Protein 5FPW (pdb70)

Structure (mmCIF, N/CA/C/O backbone):
data_5FPW
#
_entry.id   5FPW
#
_cell.length_a   128.790
_cell.length_b   223.220
_cell.length_c   102.890
_cell.angle_alpha   90.00
_cell.angle_beta   90.00
_cell.angle_gamma   90.00
#
_symmetry.space_group_name_H-M   'C 2 2 2'
#
loop_
_entity.id
_entity.type
_entity.pdbx_description
1 polymer 'PRO CATHEPSIN B S9'
2 water water
#
loop_
_atom_site.group_PDB
_atom_site.id
_atom_site.type_symbol
_atom_site.label_atom_id
_atom_site.label_alt_id
_atom_site.label_comp_id
_atom_site.label_asym_id
_atom_site.label_entity_id
_atom_site.label_seq_id
_atom_site.pdbx_PDB_ins_code
_atom_site.Cartn_x
_atom_site.Cartn_y
_atom_site.Cartn_z
_atom_site.occupancy
_atom_site.B_iso_or_equiv
_atom_site.auth_seq_id
_atom_site.auth_comp_id
_atom_site.auth_asym_id
_atom_site.auth_atom_id
_atom_site.pdbx_PDB_model_num
ATOM 1 N N . ALA A 1 12 ? 53.201 -16.372 30.486 1.00 63.40 8 ALA A N 1
ATOM 2 C CA . ALA A 1 12 ? 53.620 -15.058 29.940 1.00 48.94 8 ALA A CA 1
ATOM 3 C C . ALA A 1 12 ? 52.656 -13.936 30.245 1.00 44.38 8 ALA A C 1
ATOM 4 O O . ALA A 1 12 ? 53.079 -12.784 30.347 1.00 45.95 8 ALA A O 1
ATOM 6 N N . PRO A 1 13 ? 51.373 -14.307 30.347 1.00 58.26 9 PRO A N 1
ATOM 7 C CA . PRO A 1 13 ? 50.362 -13.422 30.925 1.00 49.34 9 PRO A CA 1
ATOM 8 C C . PRO A 1 13 ? 50.802 -12.650 32.185 1.00 44.74 9 PRO A C 1
ATOM 9 O O . PRO A 1 13 ? 51.426 -13.185 33.119 1.00 37.94 9 PRO A O 1
ATOM 13 N N . VAL A 1 14 ? 50.492 -11.353 32.188 1.00 46.24 10 VAL A N 1
ATOM 14 C CA . VAL A 1 14 ? 50.581 -10.533 33.385 1.00 40.69 10 VAL A CA 1
ATOM 15 C C . VAL A 1 14 ? 49.347 -10.694 34.276 1.00 42.42 10 VAL A C 1
ATOM 16 O O . VAL A 1 14 ? 49.455 -10.584 35.501 1.00 41.23 10 VAL A O 1
ATOM 20 N N . LEU A 1 15 ? 48.178 -10.956 33.688 1.00 36.56 11 LEU A N 1
ATOM 21 C CA . LEU A 1 15 ? 46.922 -11.043 34.418 1.00 37.84 11 LEU A CA 1
ATOM 22 C C . LEU A 1 15 ? 46.326 -12.437 34.291 1.00 42.49 11 LEU A C 1
ATOM 23 O O . LEU A 1 15 ? 46.389 -13.055 33.226 1.00 44.83 11 LEU A O 1
ATOM 28 N N . THR A 1 16 ? 45.764 -12.923 35.395 1.00 36.06 12 THR A N 1
ATOM 29 C CA . THR A 1 16 ? 44.917 -14.106 35.428 1.00 39.69 12 THR A CA 1
ATOM 30 C C . THR A 1 16 ? 43.703 -13.803 36.300 1.00 42.46 12 THR A C 1
ATOM 31 O O . THR A 1 16 ? 43.703 -12.852 37.089 1.00 40.79 12 THR A O 1
ATOM 35 N N . LYS A 1 17 ? 42.663 -14.624 36.154 1.00 37.43 13 LYS A N 1
ATOM 36 C CA . LYS A 1 17 ? 41.494 -14.485 37.018 1.00 44.33 13 LYS A CA 1
ATOM 37 C C . LYS A 1 17 ? 41.874 -14.607 38.495 1.00 43.64 13 LYS A C 1
ATOM 38 O O . LYS A 1 17 ? 41.363 -13.862 39.340 1.00 41.17 13 LYS A O 1
ATOM 44 N N . THR A 1 18 ? 42.769 -15.541 38.824 1.00 43.13 14 THR A N 1
ATOM 45 C CA . THR A 1 18 ? 43.173 -15.728 40.215 1.00 44.68 14 THR A CA 1
ATOM 46 C C . THR A 1 18 ? 43.887 -14.496 40.753 1.00 48.98 14 THR A C 1
ATOM 47 O O . THR A 1 18 ? 43.647 -14.076 41.891 1.00 51.94 14 THR A O 1
ATOM 51 N N . PHE A 1 19 ? 44.774 -13.909 39.947 1.00 38.25 15 PHE A N 1
ATOM 52 C CA . PHE A 1 19 ? 45.496 -12.711 40.366 1.00 33.77 15 PHE A CA 1
ATOM 53 C C . PHE A 1 19 ? 44.540 -11.539 40.601 1.00 34.17 15 PHE A C 1
ATOM 54 O O . PHE A 1 19 ? 44.642 -10.835 41.619 1.00 32.13 15 PHE A O 1
ATOM 62 N N . VAL A 1 20 ? 43.581 -11.336 39.690 1.00 30.68 16 VAL A N 1
ATOM 63 C CA . VAL A 1 20 ? 42.608 -10.252 39.846 1.00 30.46 16 VAL A CA 1
ATOM 64 C C . VAL A 1 20 ? 41.733 -10.464 41.086 1.00 33.92 16 VAL A C 1
ATOM 65 O O . VAL A 1 20 ? 41.402 -9.505 41.793 1.00 29.88 16 VAL A O 1
ATOM 69 N N . ASP A 1 21 ? 41.330 -11.708 41.368 1.00 34.29 17 ASP A N 1
ATOM 70 C CA . ASP A 1 21 ? 40.570 -11.972 42.591 1.00 40.73 17 ASP A CA 1
ATOM 71 C C . ASP A 1 21 ? 41.377 -11.598 43.829 1.00 37.07 17 ASP A C 1
ATOM 72 O O . ASP A 1 21 ? 40.862 -10.956 44.752 1.00 37.71 17 ASP A O 1
ATOM 77 N N . ARG A 1 22 ? 42.646 -12.002 43.866 1.00 33.23 18 ARG A N 1
ATOM 78 C CA . ARG A 1 22 ? 43.500 -11.666 44.999 1.00 36.66 18 ARG A CA 1
ATOM 79 C C . ARG A 1 22 ? 43.653 -10.154 45.146 1.00 40.30 18 ARG A C 1
ATOM 80 O O . ARG A 1 22 ? 43.681 -9.629 46.269 1.00 30.56 18 ARG A O 1
ATOM 88 N N . ILE A 1 23 ? 43.729 -9.433 44.024 1.00 35.68 19 ILE A N 1
ATOM 89 C CA . ILE A 1 23 ? 43.883 -7.981 44.084 1.00 25.13 19 ILE A CA 1
ATOM 90 C C . ILE A 1 23 ? 42.683 -7.335 44.765 1.00 30.11 19 ILE A C 1
ATOM 91 O O . ILE A 1 23 ? 42.835 -6.503 45.668 1.00 29.54 19 ILE A O 1
ATOM 96 N N . ASN A 1 24 ? 41.470 -7.686 44.326 1.00 28.34 20 ASN A N 1
ATOM 97 C CA . ASN A 1 24 ? 40.282 -7.116 44.945 1.00 31.59 20 ASN A CA 1
ATOM 98 C C . ASN A 1 24 ? 40.111 -7.558 46.403 1.00 36.67 20 ASN A C 1
ATOM 99 O O . ASN A 1 24 ? 39.435 -6.863 47.170 1.00 33.12 20 ASN A O 1
ATOM 104 N N . GLN A 1 25 ? 40.710 -8.681 46.808 1.00 40.74 21 GLN A N 1
ATOM 105 C CA . GLN A 1 25 ? 40.678 -9.052 48.222 1.00 44.78 21 GLN A CA 1
ATOM 106 C C . GLN A 1 25 ? 41.567 -8.134 49.048 1.00 37.84 21 GLN A C 1
ATOM 107 O O . GLN A 1 25 ? 41.191 -7.723 50.151 1.00 43.76 21 GLN A O 1
ATOM 113 N N . LEU A 1 26 ? 42.741 -7.782 48.517 1.00 36.05 22 LEU A N 1
ATOM 114 C CA . LEU A 1 26 ? 43.728 -7.030 49.281 1.00 34.78 22 LEU A CA 1
ATOM 115 C C . LEU A 1 26 ? 43.492 -5.526 49.256 1.00 39.60 22 LEU A C 1
ATOM 116 O O . LEU A 1 26 ? 44.006 -4.822 50.138 1.00 42.31 22 LEU A O 1
ATOM 121 N N . ASN A 1 27 ? 42.729 -5.003 48.293 1.00 32.85 23 ASN A N 1
ATOM 122 C CA . ASN A 1 27 ? 42.563 -3.556 48.224 1.00 35.67 23 ASN A CA 1
ATOM 123 C C . ASN A 1 27 ? 41.320 -3.069 48.961 1.00 28.52 23 ASN A C 1
ATOM 124 O O . ASN A 1 27 ? 41.087 -1.857 49.021 1.00 32.49 23 ASN A O 1
ATOM 129 N N . GLY A 1 28 ? 40.532 -3.974 49.531 1.00 34.49 24 GLY A N 1
ATOM 130 C CA . GLY A 1 28 ? 39.396 -3.571 50.331 1.00 43.91 24 GLY A CA 1
ATOM 131 C C . GLY A 1 28 ? 38.321 -2.828 49.581 1.00 45.54 24 GLY A C 1
ATOM 132 O O . GLY A 1 28 ? 37.510 -2.142 50.206 1.00 43.28 24 GLY A O 1
ATOM 133 N N . GLY A 1 29 ? 38.283 -2.943 48.256 1.00 38.68 25 GLY A N 1
ATOM 134 C CA . GLY A 1 29 ? 37.292 -2.232 47.484 1.00 29.86 25 GLY A CA 1
ATOM 135 C C . GLY A 1 29 ? 37.599 -0.776 47.214 1.00 39.13 25 GLY A C 1
ATOM 136 O O . GLY A 1 29 ? 36.719 -0.065 46.712 1.00 34.27 25 GLY A O 1
ATOM 137 N N . MET A 1 30 ? 38.815 -0.301 47.531 1.00 30.81 26 MET A N 1
ATOM 138 C CA . MET A 1 30 ? 39.165 1.088 47.233 1.00 34.04 26 MET A CA 1
ATOM 139 C C . MET A 1 30 ? 39.200 1.343 45.726 1.00 35.70 26 MET A C 1
ATOM 140 O O . MET A 1 30 ? 38.885 2.448 45.266 1.00 31.67 26 MET A O 1
ATOM 145 N N . TRP A 1 31 ? 39.580 0.341 44.947 1.00 31.10 27 TRP A N 1
ATOM 146 C CA . TRP A 1 31 ? 39.499 0.412 43.500 1.00 30.97 27 TRP A CA 1
ATOM 147 C C . TRP A 1 31 ? 39.069 -0.952 42.990 1.00 28.93 27 TRP A C 1
ATOM 148 O O . TRP A 1 31 ? 39.050 -1.933 43.735 1.00 29.13 27 TRP A O 1
ATOM 159 N N . LYS A 1 32 ? 38.688 -1.003 41.721 1.00 27.73 28 LYS A N 1
ATOM 160 C CA . LYS A 1 32 ? 38.154 -2.214 41.105 1.00 31.40 28 LYS A CA 1
ATOM 161 C C . LYS A 1 32 ? 39.129 -2.731 40.052 1.00 30.89 28 LYS A C 1
ATOM 162 O O . LYS A 1 32 ? 39.433 -2.025 39.080 1.00 28.03 28 LYS A O 1
ATOM 168 N N . ALA A 1 33 ? 39.595 -3.967 40.233 1.00 37.54 29 ALA A N 1
ATOM 169 C CA . ALA A 1 33 ? 40.448 -4.646 39.262 1.00 33.03 29 ALA A CA 1
ATOM 170 C C . ALA A 1 33 ? 39.621 -5.622 38.430 1.00 36.17 29 ALA A C 1
ATOM 171 O O . ALA A 1 33 ? 38.774 -6.339 38.968 1.00 30.14 29 ALA A O 1
ATOM 173 N N . VAL A 1 34 ? 39.875 -5.660 37.116 1.00 33.35 30 VAL A N 1
ATOM 174 C CA . VAL A 1 34 ? 39.096 -6.507 36.219 1.00 34.43 30 VAL A CA 1
ATOM 175 C C . VAL A 1 34 ? 40.022 -7.354 35.357 1.00 32.29 30 VAL A C 1
ATOM 176 O O . VAL A 1 34 ? 41.134 -6.945 35.005 1.00 32.46 30 VAL A O 1
ATOM 180 N N . TYR A 1 35 ? 39.548 -8.547 35.006 1.00 37.78 31 TYR A N 1
ATOM 181 C CA . TYR A 1 35 ? 40.313 -9.426 34.133 1.00 44.18 31 TYR A CA 1
ATOM 182 C C . TYR A 1 35 ? 39.932 -9.302 32.659 1.00 52.19 31 TYR A C 1
ATOM 183 O O . TYR A 1 35 ? 40.788 -9.514 31.795 1.00 55.63 31 TYR A O 1
ATOM 192 N N . ASN A 1 36 ? 38.689 -8.935 32.346 1.00 45.33 32 ASN A N 1
ATOM 193 C CA . ASN A 1 36 ? 38.189 -8.891 30.971 1.00 49.97 32 ASN A CA 1
ATOM 194 C C . ASN A 1 36 ? 38.264 -7.496 30.361 1.00 51.89 32 ASN A C 1
ATOM 195 O O . ASN A 1 36 ? 37.370 -7.098 29.616 1.00 61.18 32 ASN A O 1
ATOM 200 N N . GLY A 1 37 ? 39.320 -6.739 30.641 1.00 51.93 33 GLY A N 1
ATOM 201 C CA . GLY A 1 37 ? 39.494 -5.406 30.102 1.00 49.96 33 GLY A CA 1
ATOM 202 C C . GLY A 1 37 ? 40.486 -5.346 28.954 1.00 44.39 33 GLY A C 1
ATOM 203 O O . GLY A 1 37 ? 40.810 -6.353 28.314 1.00 45.06 33 GLY A O 1
ATOM 204 N N . LYS A 1 38 ? 40.981 -4.132 28.699 1.00 48.97 34 LYS A N 1
ATOM 205 C CA . LYS A 1 38 ? 41.913 -3.892 27.595 1.00 47.45 34 LYS A CA 1
ATOM 206 C C . LYS A 1 38 ? 43.195 -4.718 27.721 1.00 43.95 34 LYS A C 1
ATOM 207 O O . LYS A 1 38 ? 43.750 -5.162 26.708 1.00 35.23 34 LYS A O 1
ATOM 213 N N . MET A 1 39 ? 43.679 -4.939 28.946 1.00 35.10 35 MET A N 1
ATOM 214 C CA . MET A 1 39 ? 44.948 -5.618 29.176 1.00 34.82 35 MET A CA 1
ATOM 215 C C . MET A 1 39 ? 44.785 -7.113 29.444 1.00 35.21 35 MET A C 1
ATOM 216 O O . MET A 1 39 ? 45.740 -7.757 29.896 1.00 36.65 35 MET A O 1
ATOM 221 N N . GLN A 1 40 ? 43.605 -7.677 29.160 1.00 33.71 36 GLN A N 1
ATOM 222 C CA . GLN A 1 40 ? 43.299 -9.056 29.548 1.00 37.59 36 GLN A CA 1
ATOM 223 C C . GLN A 1 40 ? 44.410 -10.028 29.178 1.00 42.26 36 GLN A C 1
ATOM 224 O O . GLN A 1 40 ? 44.757 -10.915 29.969 1.00 48.82 36 GLN A O 1
ATOM 230 N N . ASN A 1 41 ? 44.984 -9.877 27.986 1.00 28.58 37 ASN A N 1
ATOM 231 C CA . ASN A 1 41 ? 45.946 -10.842 27.476 1.00 34.80 37 ASN A CA 1
ATOM 232 C C . ASN A 1 41 ? 47.369 -10.298 27.384 1.00 32.48 37 ASN A C 1
ATOM 233 O O . ASN A 1 41 ? 48.204 -10.915 26.723 1.00 32.69 37 ASN A O 1
ATOM 238 N N . ILE A 1 42 ? 47.679 -9.163 28.016 1.00 31.67 38 ILE A N 1
ATOM 239 C CA . ILE A 1 42 ? 49.005 -8.583 27.831 1.00 32.40 38 ILE A CA 1
ATOM 240 C C . ILE A 1 42 ? 50.054 -9.474 28.493 1.00 37.17 38 ILE A C 1
ATOM 241 O O . ILE A 1 42 ? 49.808 -10.059 29.556 1.00 31.08 38 ILE A O 1
ATOM 246 N N . THR A 1 43 ? 51.219 -9.615 27.842 1.00 34.28 39 THR A N 1
ATOM 247 C CA . THR A 1 43 ? 52.346 -10.382 28.370 1.00 30.15 39 THR A CA 1
ATOM 248 C C . THR A 1 43 ? 53.375 -9.472 29.047 1.00 23.99 39 THR A C 1
ATOM 249 O O . THR A 1 43 ? 53.339 -8.242 28.930 1.00 30.76 39 THR A O 1
ATOM 253 N N . PHE A 1 44 ? 54.332 -10.103 29.742 1.00 28.07 40 PHE A N 1
ATOM 254 C CA . PHE A 1 44 ? 55.377 -9.338 30.424 1.00 25.35 40 PHE A CA 1
ATOM 255 C C . PHE A 1 44 ? 56.196 -8.507 29.437 1.00 32.66 40 PHE A C 1
ATOM 256 O O . PHE A 1 44 ? 56.456 -7.324 29.680 1.00 31.32 40 PHE A O 1
ATOM 264 N N . ALA A 1 45 ? 56.599 -9.097 28.305 1.00 32.14 41 ALA A N 1
ATOM 265 C CA . ALA A 1 45 ? 57.371 -8.330 27.325 1.00 33.50 41 ALA A CA 1
ATOM 266 C C . ALA A 1 45 ? 56.565 -7.161 26.766 1.00 31.35 41 ALA A C 1
ATOM 267 O O . ALA A 1 45 ? 57.116 -6.084 26.508 1.00 39.06 41 ALA A O 1
ATOM 269 N N . GLU A 1 46 ? 55.257 -7.347 26.571 1.00 29.16 42 GLU A N 1
ATOM 270 C CA . GLU A 1 46 ? 54.414 -6.241 26.111 1.00 27.57 42 GLU A CA 1
ATOM 271 C C . GLU A 1 46 ? 54.206 -5.192 27.205 1.00 34.81 42 GLU A C 1
ATOM 272 O O . GLU A 1 46 ? 54.204 -3.982 26.926 1.00 35.79 42 GLU A O 1
ATOM 278 N N . ALA A 1 47 ? 54.011 -5.629 28.455 1.00 28.43 43 ALA A N 1
ATOM 279 C CA . ALA A 1 47 ? 53.817 -4.670 29.539 1.00 27.18 43 ALA A CA 1
ATOM 280 C C . ALA A 1 47 ? 55.032 -3.765 29.704 1.00 33.10 43 ALA A C 1
ATOM 281 O O . ALA A 1 47 ? 54.883 -2.587 30.038 1.00 23.53 43 ALA A O 1
ATOM 283 N N . LYS A 1 48 ? 56.239 -4.297 29.471 1.00 29.70 44 LYS A N 1
ATOM 284 C CA . LYS A 1 48 ? 57.458 -3.499 29.565 1.00 29.45 44 LYS A CA 1
ATOM 285 C C . LYS A 1 48 ? 57.525 -2.407 28.508 1.00 30.43 44 LYS A C 1
ATOM 286 O O . LYS A 1 48 ? 58.269 -1.439 28.695 1.00 32.98 44 LYS A O 1
ATOM 292 N N . ARG A 1 49 ? 56.789 -2.549 27.397 1.00 30.39 45 ARG A N 1
ATOM 293 C CA . ARG A 1 49 ? 56.722 -1.488 26.395 1.00 35.39 45 ARG A CA 1
ATOM 294 C C . ARG A 1 49 ? 56.089 -0.217 26.948 1.00 33.93 45 ARG A C 1
ATOM 295 O O . ARG A 1 49 ? 56.211 0.844 26.325 1.00 38.74 45 ARG A O 1
ATOM 303 N N . LEU A 1 50 ? 55.414 -0.297 28.096 1.00 29.80 46 LEU A N 1
ATOM 304 C CA . LEU A 1 50 ? 54.678 0.834 28.646 1.00 31.60 46 LEU A CA 1
ATOM 305 C C . LEU A 1 50 ? 55.391 1.505 29.816 1.00 32.29 46 LEU A C 1
ATOM 306 O O . LEU A 1 50 ? 54.828 2.420 30.425 1.00 34.76 46 LEU A O 1
ATOM 311 N N . THR A 1 51 ? 56.618 1.092 30.141 1.00 26.63 47 THR A N 1
ATOM 312 C CA . THR A 1 51 ? 57.394 1.850 31.117 1.00 27.43 47 THR A CA 1
ATOM 313 C C . THR A 1 51 ? 58.580 2.538 30.448 1.00 29.45 47 THR A C 1
ATOM 314 O O . THR A 1 51 ? 58.460 3.049 29.335 1.00 31.68 47 THR A O 1
ATOM 318 N N . GLY A 1 52 ? 59.723 2.583 31.125 1.00 33.21 48 GLY A N 1
ATOM 319 C CA . GLY A 1 52 ? 60.908 3.189 30.553 1.00 31.59 48 GLY A CA 1
ATOM 320 C C . GLY A 1 52 ? 61.056 4.685 30.730 1.00 35.60 48 GLY A C 1
ATOM 321 O O . GLY A 1 52 ? 61.816 5.299 29.974 1.00 26.15 48 GLY A O 1
ATOM 322 N N . ALA A 1 53 ? 60.362 5.301 31.699 1.00 30.41 49 ALA A N 1
ATOM 323 C CA . ALA A 1 53 ? 60.586 6.708 32.024 1.00 26.03 49 ALA A CA 1
ATOM 324 C C . ALA A 1 53 ? 61.675 6.776 33.090 1.00 31.03 49 ALA A C 1
ATOM 325 O O . ALA A 1 53 ? 61.515 6.214 34.178 1.00 28.44 49 ALA A O 1
ATOM 327 N N . TRP A 1 54 ? 62.788 7.431 32.770 1.00 27.62 50 TRP A N 1
ATOM 328 C CA . TRP A 1 54 ? 63.994 7.370 33.591 1.00 32.57 50 TRP A CA 1
ATOM 329 C C . TRP A 1 54 ? 64.242 8.697 34.298 1.00 27.51 50 TRP A C 1
ATOM 330 O O . TRP A 1 54 ? 63.900 9.765 33.789 1.00 27.51 50 TRP A O 1
ATOM 341 N N . ILE A 1 55 ? 64.880 8.626 35.460 1.00 31.97 51 ILE A N 1
ATOM 342 C CA . ILE A 1 55 ? 65.106 9.790 36.314 1.00 37.39 51 ILE A CA 1
ATOM 343 C C . ILE A 1 55 ? 66.579 9.852 36.672 1.00 38.66 51 ILE A C 1
ATOM 344 O O . ILE A 1 55 ? 67.187 8.837 37.028 1.00 33.85 51 ILE A O 1
ATOM 349 N N . GLN A 1 56 ? 67.147 11.041 36.610 1.00 31.80 52 GLN A N 1
ATOM 350 C CA . GLN A 1 56 ? 68.534 11.244 36.999 1.00 44.79 52 GLN A CA 1
ATOM 351 C C . GLN A 1 56 ? 68.560 11.900 38.371 1.00 52.58 52 GLN A C 1
ATOM 352 O O . GLN A 1 56 ? 68.193 13.069 38.508 1.00 54.06 52 GLN A O 1
ATOM 358 N N . LYS A 1 57 ? 69.006 11.145 39.380 1.00 59.93 53 LYS A N 1
ATOM 359 C CA . LYS A 1 57 ? 68.932 11.583 40.774 1.00 64.25 53 LYS A CA 1
ATOM 360 C C . LYS A 1 57 ? 69.614 12.928 41.029 1.00 67.51 53 LYS A C 1
ATOM 361 O O . LYS A 1 57 ? 69.214 13.633 41.962 1.00 63.25 53 LYS A O 1
ATOM 367 N N . THR A 1 58 ? 70.604 13.323 40.216 1.00 74.64 54 THR A N 1
ATOM 368 C CA . THR A 1 58 ? 71.249 14.624 40.418 1.00 78.39 54 THR A CA 1
ATOM 369 C C . THR A 1 58 ? 70.389 15.767 39.882 1.00 82.63 54 THR A C 1
ATOM 370 O O . THR A 1 58 ? 70.046 16.699 40.618 1.00 88.50 54 THR A O 1
ATOM 374 N N . SER A 1 59 ? 70.048 15.712 38.592 1.00 83.87 55 SER A N 1
ATOM 375 C CA . SER A 1 59 ? 69.278 16.730 37.877 1.00 76.32 55 SER A CA 1
ATOM 376 C C . SER A 1 59 ? 70.058 18.032 37.708 1.00 72.60 55 SER A C 1
ATOM 377 O O . SER A 1 59 ? 70.861 18.138 36.775 1.00 77.90 55 SER A O 1
ATOM 380 N N . SER A 1 60 ? 69.803 19.007 38.598 1.00 61.25 56 SER A N 1
ATOM 381 C CA . SER A 1 60 ? 70.333 20.379 38.628 1.00 57.03 56 SER A CA 1
ATOM 382 C C . SER A 1 60 ? 69.327 21.391 38.079 1.00 49.95 56 SER A C 1
ATOM 383 O O . SER A 1 60 ? 69.617 22.590 38.018 1.00 57.85 56 SER A O 1
ATOM 386 N N . LEU A 1 61 ? 68.152 20.931 37.674 1.00 45.02 57 LEU A N 1
ATOM 387 C CA . LEU A 1 61 ? 67.099 21.862 37.306 1.00 44.45 57 LEU A CA 1
ATOM 388 C C . LEU A 1 61 ? 66.647 22.641 38.542 1.00 41.06 57 LEU A C 1
ATOM 389 O O . LEU A 1 61 ? 66.662 22.107 39.655 1.00 34.41 57 LEU A O 1
ATOM 394 N N . PRO A 1 62 ? 66.267 23.910 38.391 1.00 37.15 58 PRO A N 1
ATOM 395 C CA . PRO A 1 62 ? 65.958 24.724 39.566 1.00 35.30 58 PRO A CA 1
ATOM 396 C C . PRO A 1 62 ? 64.590 24.386 40.132 1.00 39.89 58 PRO A C 1
ATOM 397 O O . PRO A 1 62 ? 63.692 23.936 39.400 1.00 44.01 58 PRO A O 1
ATOM 401 N N . PRO A 1 63 ? 64.379 24.588 41.425 1.00 41.13 59 PRO A N 1
ATOM 402 C CA . PRO A 1 63 ? 63.054 24.348 42.002 1.00 42.99 59 PRO A CA 1
ATOM 403 C C . PRO A 1 63 ? 62.095 25.487 41.675 1.00 39.98 59 PRO A C 1
ATOM 404 O O . PRO A 1 63 ? 62.496 26.604 41.343 1.00 36.28 59 PRO A O 1
ATOM 408 N N . VAL A 1 64 ? 60.801 25.176 41.764 1.00 36.31 60 VAL A N 1
ATOM 409 C CA . VAL A 1 64 ? 59.784 26.180 41.477 1.00 39.38 60 VAL A CA 1
ATOM 410 C C . VAL A 1 64 ? 59.905 27.339 42.475 1.00 32.44 60 VAL A C 1
ATOM 411 O O . VAL A 1 64 ? 60.423 27.177 43.590 1.00 37.96 60 VAL A O 1
ATOM 415 N N . ARG A 1 65 ? 59.456 28.526 42.059 1.00 39.95 61 ARG A N 1
ATOM 416 C CA . ARG A 1 65 ? 59.433 29.707 42.925 1.00 46.88 61 ARG A CA 1
ATOM 417 C C . ARG A 1 65 ? 58.079 30.391 42.814 1.00 49.66 61 ARG A C 1
ATOM 418 O O . ARG A 1 65 ? 57.770 30.997 41.786 1.00 50.25 61 ARG A O 1
ATOM 426 N N . PHE A 1 66 ? 57.291 30.342 43.877 1.00 52.58 62 PHE A N 1
ATOM 427 C CA . PHE A 1 66 ? 56.006 31.022 43.887 1.00 48.25 62 PHE A CA 1
ATOM 428 C C . PHE A 1 66 ? 56.144 32.438 44.437 1.00 41.37 62 PHE A C 1
ATOM 429 O O . PHE A 1 66 ? 56.960 32.706 45.324 1.00 39.67 62 PHE A O 1
ATOM 437 N N . THR A 1 67 ? 55.322 33.343 43.916 1.00 36.71 63 THR A N 1
ATOM 438 C CA . THR A 1 67 ? 55.251 34.683 44.478 1.00 43.40 63 THR A CA 1
ATOM 439 C C . THR A 1 67 ? 54.499 34.667 45.811 1.00 43.92 63 THR A C 1
ATOM 440 O O . THR A 1 67 ? 53.844 33.685 46.182 1.00 41.71 63 THR A O 1
ATOM 444 N N . GLU A 1 68 ? 54.596 35.784 46.536 1.00 45.92 64 GLU A N 1
ATOM 445 C CA . GLU A 1 68 ? 53.906 35.891 47.818 1.00 45.60 64 GLU A CA 1
ATOM 446 C C . GLU A 1 68 ? 52.396 35.801 47.643 1.00 42.42 64 GLU A C 1
ATOM 447 O O . GLU A 1 68 ? 51.712 35.132 48.424 1.00 41.81 64 GLU A O 1
ATOM 453 N N . GLU A 1 69 ? 51.857 36.460 46.617 1.00 42.05 65 GLU A N 1
ATOM 454 C CA . GLU A 1 69 ? 50.416 36.390 46.395 1.00 51.40 65 GLU A CA 1
ATOM 455 C C . GLU A 1 69 ? 49.974 34.957 46.115 1.00 49.81 65 GLU A C 1
ATOM 456 O O . GLU A 1 69 ? 48.902 34.533 46.565 1.00 45.15 65 GLU A O 1
ATOM 462 N N . GLN A 1 70 ? 50.803 34.188 45.395 1.00 44.17 66 GLN A N 1
ATOM 463 C CA . GLN A 1 70 ? 50.493 32.786 45.128 1.00 35.41 66 GLN A CA 1
ATOM 464 C C . GLN A 1 70 ? 50.559 31.946 46.399 1.00 38.39 66 GLN A C 1
ATOM 465 O O . GLN A 1 70 ? 49.710 31.073 46.615 1.00 40.44 66 GLN A O 1
ATOM 471 N N . LEU A 1 71 ? 51.577 32.177 47.235 1.00 40.31 67 LEU A N 1
ATOM 472 C CA . LEU A 1 71 ? 51.699 31.443 48.493 1.00 45.19 67 LEU A CA 1
ATOM 473 C C . LEU A 1 71 ? 50.550 31.767 49.445 1.00 45.77 67 LEU A C 1
ATOM 474 O O . LEU A 1 71 ? 50.051 30.882 50.147 1.00 49.04 67 LEU A O 1
ATOM 479 N N . ARG A 1 72 ? 50.108 33.023 49.474 1.00 41.67 68 ARG A N 1
ATOM 480 C CA . ARG A 1 72 ? 49.001 33.407 50.337 1.00 50.68 68 ARG A CA 1
ATOM 481 C C . ARG A 1 72 ? 47.650 32.902 49.846 1.00 53.15 68 ARG A C 1
ATOM 482 O O . ARG A 1 72 ? 46.688 32.930 50.620 1.00 57.78 68 ARG A O 1
ATOM 490 N N . THR A 1 73 ? 47.547 32.439 48.601 1.00 42.80 69 THR A N 1
ATOM 491 C CA . THR A 1 73 ? 46.250 32.071 48.042 1.00 43.24 69 THR A CA 1
ATOM 492 C C . THR A 1 73 ? 45.718 30.796 48.683 1.00 45.78 69 THR A C 1
ATOM 493 O O . THR A 1 73 ? 46.418 29.781 48.743 1.00 46.64 69 THR A O 1
ATOM 497 N N . GLU A 1 74 ? 44.468 30.837 49.147 1.00 44.51 70 GLU A N 1
ATOM 498 C CA . GLU A 1 74 ? 43.836 29.638 49.682 1.00 42.49 70 GLU A CA 1
ATOM 499 C C . GLU A 1 74 ? 43.348 28.757 48.541 1.00 42.42 70 GLU A C 1
ATOM 500 O O . GLU A 1 74 ? 42.682 29.238 47.622 1.00 43.39 70 GLU A O 1
ATOM 506 N N . LEU A 1 75 ? 43.688 27.425 48.607 1.00 38.19 71 LEU A N 1
ATOM 507 C CA . LEU A 1 75 ? 43.464 26.466 47.538 1.00 46.21 71 LEU A CA 1
ATOM 508 C C . LEU A 1 75 ? 42.195 25.648 47.779 1.00 46.72 71 LEU A C 1
ATOM 509 O O . LEU A 1 75 ? 41.851 25.340 48.924 1.00 49.22 71 LEU A O 1
ATOM 514 N N . PRO A 1 76 ? 41.492 25.279 46.708 1.00 36.62 72 PRO A N 1
ATOM 515 C CA . PRO A 1 76 ? 40.189 24.622 46.859 1.00 32.90 72 PRO A CA 1
ATOM 516 C C . PRO A 1 76 ? 40.337 23.168 47.295 1.00 41.31 72 PRO A C 1
ATOM 517 O O . PRO A 1 76 ? 41.397 22.548 47.162 1.00 41.45 72 PRO A O 1
ATOM 521 N N . GLU A 1 77 ? 39.225 22.623 47.812 1.00 35.63 73 GLU A N 1
ATOM 522 C CA . GLU A 1 77 ? 39.187 21.226 48.265 1.00 44.90 73 GLU A CA 1
ATOM 523 C C . GLU A 1 77 ? 39.294 20.240 47.106 1.00 40.09 73 GLU A C 1
ATOM 524 O O . GLU A 1 77 ? 39.932 19.186 47.245 1.00 37.34 73 GLU A O 1
ATOM 530 N N . SER A 1 78 ? 38.645 20.537 45.983 1.00 37.29 74 SER A N 1
ATOM 531 C CA . SER A 1 78 ? 38.808 19.797 44.741 1.00 36.95 74 SER A CA 1
ATOM 532 C C . SER A 1 78 ? 39.251 20.775 43.663 1.00 38.35 74 SER A C 1
ATOM 533 O O . SER A 1 78 ? 39.059 21.988 43.801 1.00 29.07 74 SER A O 1
ATOM 536 N N . PHE A 1 79 ? 39.871 20.253 42.598 1.00 28.31 75 PHE A N 1
ATOM 537 C CA . PHE A 1 79 ? 40.312 21.111 41.500 1.00 31.05 75 PHE A CA 1
ATOM 538 C C . PHE A 1 79 ? 40.469 20.293 40.229 1.00 33.38 75 PHE A C 1
ATOM 539 O O . PHE A 1 79 ? 40.951 19.158 40.274 1.00 29.05 75 PHE A O 1
ATOM 547 N N . ASP A 1 80 ? 40.119 20.893 39.091 1.00 31.52 76 ASP A N 1
ATOM 548 C CA . ASP A 1 80 ? 40.299 20.222 37.809 1.00 32.74 76 ASP A CA 1
ATOM 549 C C . ASP A 1 80 ? 40.727 21.242 36.762 1.00 30.33 76 ASP A C 1
ATOM 550 O O . ASP A 1 80 ? 40.060 22.267 36.590 1.00 26.10 76 ASP A O 1
ATOM 555 N N . SER A 1 81 ? 41.855 20.959 36.090 1.00 26.65 77 SER A N 1
ATOM 556 C CA . SER A 1 81 ? 42.422 21.882 35.103 1.00 30.26 77 SER A CA 1
ATOM 557 C C . SER A 1 81 ? 41.416 22.239 34.011 1.00 34.49 77 SER A C 1
ATOM 558 O O . SER A 1 81 ? 41.298 23.409 33.627 1.00 34.48 77 SER A O 1
ATOM 561 N N . ALA A 1 82 ? 40.698 21.242 33.484 1.00 28.51 78 ALA A N 1
ATOM 562 C CA . ALA A 1 82 ? 39.729 21.491 32.423 1.00 33.83 78 ALA A CA 1
ATOM 563 C C . ALA A 1 82 ? 38.577 22.378 32.882 1.00 36.28 78 ALA A C 1
ATOM 564 O O . ALA A 1 82 ? 37.953 23.030 32.044 1.00 33.63 78 ALA A O 1
ATOM 566 N N . GLU A 1 83 ? 38.286 22.427 34.189 1.00 37.66 79 GLU A N 1
ATOM 567 C CA . GLU A 1 83 ? 37.247 23.323 34.696 1.00 39.40 79 GLU A CA 1
ATOM 568 C C . GLU A 1 83 ? 37.746 24.754 34.834 1.00 33.44 79 GLU A C 1
ATOM 569 O O . GLU A 1 83 ? 36.973 25.693 34.624 1.00 33.00 79 GLU A O 1
ATOM 575 N N . LYS A 1 84 ? 39.020 24.946 35.193 1.00 30.65 80 LYS A N 1
ATOM 576 C CA . LYS A 1 84 ? 39.554 26.302 35.265 1.00 33.77 80 LYS A CA 1
ATOM 577 C C . LYS A 1 84 ? 39.840 26.879 33.881 1.00 28.63 80 LYS A C 1
ATOM 578 O O . LYS A 1 84 ? 39.658 28.080 33.669 1.00 34.77 80 LYS A O 1
ATOM 584 N N . TRP A 1 85 ? 40.295 26.059 32.928 1.00 27.36 81 TRP A N 1
ATOM 585 C CA . TRP A 1 85 ? 40.545 26.509 31.555 1.00 29.98 81 TRP A CA 1
ATOM 586 C C . TRP A 1 85 ? 39.615 25.761 30.594 1.00 32.73 81 TRP A C 1
ATOM 587 O O . TRP A 1 85 ? 40.064 24.908 29.814 1.00 34.16 81 TRP A O 1
ATOM 598 N N . PRO A 1 86 ? 38.305 26.062 30.617 1.00 31.36 82 PRO A N 1
ATOM 599 C CA . PRO A 1 86 ? 37.368 25.342 29.731 1.00 34.53 82 PRO A CA 1
ATOM 600 C C . PRO A 1 86 ? 37.572 25.616 28.249 1.00 39.41 82 PRO A C 1
ATOM 601 O O . PRO A 1 86 ? 37.067 24.842 27.426 1.00 35.50 82 PRO A O 1
ATOM 605 N N . ASN A 1 87 ? 38.264 26.693 27.874 1.00 42.38 83 ASN A N 1
ATOM 606 C CA . ASN A 1 87 ? 38.533 26.988 26.470 1.00 38.92 83 ASN A CA 1
ATOM 607 C C . ASN A 1 87 ? 39.881 26.452 26.005 1.00 38.90 83 ASN A C 1
ATOM 608 O O . ASN A 1 87 ? 40.392 26.900 24.971 1.00 28.21 83 ASN A O 1
ATOM 613 N N . CYS A 1 88 ? 40.481 25.522 26.750 1.00 33.04 84 CYS A N 1
ATOM 614 C CA . CYS A 1 88 ? 41.762 24.930 26.377 1.00 32.27 84 CYS A CA 1
ATOM 615 C C . CYS A 1 88 ? 41.546 23.468 26.008 1.00 34.91 84 CYS A C 1
ATOM 616 O O . CYS A 1 88 ? 41.662 22.584 26.868 1.00 33.24 84 CYS A O 1
ATOM 619 N N . PRO A 1 89 ? 41.244 23.161 24.737 1.00 36.95 85 PRO A N 1
ATOM 620 C CA . PRO A 1 89 ? 40.817 21.792 24.388 1.00 31.89 85 PRO A CA 1
ATOM 621 C C . PRO A 1 89 ? 41.884 20.726 24.571 1.00 35.85 85 PRO A C 1
ATOM 622 O O . PRO A 1 89 ? 41.528 19.566 24.803 1.00 40.74 85 PRO A O 1
ATOM 626 N N . THR A 1 90 ? 43.172 21.057 24.469 1.00 30.91 86 THR A N 1
ATOM 627 C CA . THR A 1 90 ? 44.179 19.998 24.571 1.00 30.39 86 THR A CA 1
ATOM 628 C C . THR A 1 90 ? 44.227 19.375 25.955 1.00 26.99 86 THR A C 1
ATOM 629 O O . THR A 1 90 ? 44.705 18.245 26.091 1.00 28.68 86 THR A O 1
ATOM 633 N N . ILE A 1 91 ? 43.725 20.072 26.980 1.00 32.25 87 ILE A N 1
ATOM 634 C CA . ILE A 1 91 ? 43.816 19.540 28.339 1.00 30.36 87 ILE A CA 1
ATOM 635 C C . ILE A 1 91 ? 43.078 18.213 28.451 1.00 33.36 87 ILE A C 1
ATOM 636 O O . ILE A 1 91 ? 43.489 17.334 29.214 1.00 31.12 87 ILE A O 1
ATOM 641 N N . ARG A 1 92 ? 42.010 18.031 27.672 1.00 30.66 88 ARG A N 1
ATOM 642 C CA . ARG A 1 92 ? 41.136 16.873 27.787 1.00 36.52 88 ARG A CA 1
ATOM 643 C C . ARG A 1 92 ? 41.498 15.725 26.850 1.00 38.53 88 ARG A C 1
ATOM 644 O O . ARG A 1 92 ? 40.829 14.690 26.896 1.00 38.07 88 ARG A O 1
ATOM 652 N N . GLU A 1 93 ? 42.516 15.865 26.000 1.00 33.20 89 GLU A N 1
ATOM 653 C CA . GLU A 1 93 ? 42.785 14.866 24.966 1.00 36.94 89 GLU A CA 1
ATOM 654 C C . GLU A 1 93 ? 43.733 13.791 25.500 1.00 38.92 89 GLU A C 1
ATOM 655 O O . GLU A 1 93 ? 44.847 14.097 25.936 1.00 44.27 89 GLU A O 1
ATOM 661 N N . ILE A 1 94 ? 43.280 12.535 25.463 1.00 33.26 90 ILE A N 1
ATOM 662 C CA . ILE A 1 94 ? 44.041 11.379 25.936 1.00 35.21 90 ILE A CA 1
ATOM 663 C C . ILE A 1 94 ? 44.849 10.802 24.773 1.00 35.62 90 ILE A C 1
ATOM 664 O O . ILE A 1 94 ? 44.300 10.536 23.697 1.00 33.79 90 ILE A O 1
ATOM 669 N N . ALA A 1 95 ? 46.144 10.579 24.992 1.00 37.45 91 ALA A N 1
ATOM 670 C CA . ALA A 1 95 ? 47.045 10.060 23.966 1.00 37.68 91 ALA A CA 1
ATOM 671 C C . ALA A 1 95 ? 47.185 8.537 24.045 1.00 41.27 91 ALA A C 1
ATOM 672 O O . ALA A 1 95 ? 46.787 7.884 25.017 1.00 35.53 91 ALA A O 1
ATOM 674 N N . ASP A 1 96 ? 47.768 7.967 22.991 1.00 36.35 92 ASP A N 1
ATOM 675 C CA . ASP A 1 96 ? 48.085 6.539 22.946 1.00 35.05 92 ASP A CA 1
ATOM 676 C C . ASP A 1 96 ? 49.535 6.393 22.488 1.00 36.38 92 ASP A C 1
ATOM 677 O O . ASP A 1 96 ? 49.837 6.527 21.297 1.00 35.98 92 ASP A O 1
ATOM 682 N N . GLN A 1 97 ? 50.430 6.108 23.438 1.00 32.95 93 GLN A N 1
ATOM 683 C CA . GLN A 1 97 ? 51.847 5.972 23.120 1.00 30.45 93 GLN A CA 1
ATOM 684 C C . GLN A 1 97 ? 52.134 4.762 22.246 1.00 33.14 93 GLN A C 1
ATOM 685 O O . GLN A 1 97 ? 53.236 4.673 21.683 1.00 31.54 93 GLN A O 1
ATOM 691 N N . SER A 1 98 ? 51.178 3.830 22.131 1.00 32.09 94 SER A N 1
ATOM 692 C CA . SER A 1 98 ? 51.369 2.594 21.374 1.00 34.09 94 SER A CA 1
ATOM 693 C C . SER A 1 98 ? 52.511 1.773 21.976 1.00 38.57 94 SER A C 1
ATOM 694 O O . SER A 1 98 ? 52.885 1.983 23.138 1.00 38.94 94 SER A O 1
ATOM 697 N N . ALA A 1 99 ? 53.081 0.838 21.221 1.00 39.45 95 ALA A N 1
ATOM 698 C CA . ALA A 1 99 ? 54.087 -0.047 21.819 1.00 45.25 95 ALA A CA 1
ATOM 699 C C . ALA A 1 99 ? 55.508 0.469 21.594 1.00 43.71 95 ALA A C 1
ATOM 700 O O . ALA A 1 99 ? 56.414 -0.244 21.172 1.00 44.41 95 ALA A O 1
ATOM 702 N N . CYS A 1 100 ? 55.682 1.748 21.893 1.00 43.63 96 CYS A N 1
ATOM 703 C CA . CYS A 1 100 ? 56.963 2.436 21.922 1.00 36.96 96 CYS A CA 1
ATOM 704 C C . CYS A 1 100 ? 57.136 2.958 23.348 1.00 30.39 96 CYS A C 1
ATOM 705 O O . CYS A 1 100 ? 56.199 3.527 23.913 1.00 32.36 96 CYS A O 1
ATOM 708 N N . ARG A 1 101 ? 58.293 2.714 23.957 1.00 25.03 97 ARG A N 1
ATOM 709 C CA . ARG A 1 101 ? 58.444 3.100 25.364 1.00 31.99 97 ARG A CA 1
ATOM 710 C C . ARG A 1 101 ? 58.566 4.619 25.479 1.00 30.67 97 ARG A C 1
ATOM 711 O O . ARG A 1 101 ? 59.637 5.138 25.813 1.00 31.97 97 ARG A O 1
ATOM 719 N N . ALA A 1 102 ? 57.468 5.339 25.228 1.00 31.42 98 ALA A N 1
ATOM 720 C CA . ALA A 1 102 ? 57.533 6.760 24.889 1.00 33.17 98 ALA A CA 1
ATOM 721 C C . ALA A 1 102 ? 56.797 7.684 25.859 1.00 31.44 98 ALA A C 1
ATOM 722 O O . ALA A 1 102 ? 56.685 8.885 25.575 1.00 26.70 98 ALA A O 1
ATOM 724 N N . SER A 1 103 ? 56.297 7.184 26.991 1.00 19.66 99 SER A N 1
ATOM 725 C CA . SER A 1 103 ? 55.562 8.078 27.891 1.00 24.99 99 SER A CA 1
ATOM 726 C C . SER A 1 103 ? 56.392 9.300 28.285 1.00 26.38 99 SER A C 1
ATOM 727 O O . SER A 1 103 ? 55.828 10.376 28.519 1.00 23.92 99 SER A O 1
ATOM 730 N N . TRP A 1 104 ? 57.726 9.179 28.318 1.00 26.02 100 TRP A N 1
ATOM 731 C CA . TRP A 1 104 ? 58.554 10.326 28.706 1.00 26.74 100 TRP A CA 1
ATOM 732 C C . TRP A 1 104 ? 58.354 11.507 27.764 1.00 30.67 100 TRP A C 1
ATOM 733 O O . TRP A 1 104 ? 58.367 12.666 28.198 1.00 27.65 100 TRP A O 1
ATOM 744 N N . ALA A 1 105 ? 58.198 11.234 26.465 1.00 29.75 101 ALA A N 1
ATOM 745 C CA . ALA A 1 105 ? 58.004 12.262 25.448 1.00 25.59 101 ALA A CA 1
ATOM 746 C C . ALA A 1 105 ? 56.534 12.644 25.283 1.00 27.23 101 ALA A C 1
ATOM 747 O O . ALA A 1 105 ? 56.211 13.828 25.126 1.00 28.68 101 ALA A O 1
ATOM 749 N N . VAL A 1 106 ? 55.640 11.653 25.295 1.00 25.36 102 VAL A N 1
ATOM 750 C CA . VAL A 1 106 ? 54.222 11.920 25.064 1.00 24.48 102 VAL A CA 1
ATOM 751 C C . VAL A 1 106 ? 53.650 12.775 26.187 1.00 26.68 102 VAL A C 1
ATOM 752 O O . VAL A 1 106 ? 52.927 13.748 25.937 1.00 22.46 102 VAL A O 1
ATOM 756 N N . SER A 1 107 ? 53.994 12.459 27.444 1.00 23.06 103 SER A N 1
ATOM 757 C CA . SER A 1 107 ? 53.467 13.250 28.561 1.00 23.38 103 SER A CA 1
ATOM 758 C C . SER A 1 107 ? 54.024 14.670 28.558 1.00 27.78 103 SER A C 1
ATOM 759 O O . SER A 1 107 ? 53.283 15.633 28.789 1.00 22.81 103 SER A O 1
ATOM 762 N N . THR A 1 108 ? 55.332 14.815 28.331 1.00 23.51 104 THR A N 1
ATOM 763 C CA . THR A 1 108 ? 55.937 16.141 28.286 1.00 27.79 104 THR A CA 1
ATOM 764 C C . THR A 1 108 ? 55.342 16.987 27.159 1.00 23.66 104 THR A C 1
ATOM 765 O O . THR A 1 108 ? 54.959 18.144 27.373 1.00 24.65 104 THR A O 1
ATOM 769 N N . ALA A 1 109 ? 55.250 16.421 25.945 1.00 21.64 105 ALA A N 1
ATOM 770 C CA . ALA A 1 109 ? 54.664 17.168 24.832 1.00 22.46 105 ALA A CA 1
ATOM 771 C C . ALA A 1 109 ? 53.216 17.533 25.124 1.00 23.61 105 ALA A C 1
ATOM 772 O O . ALA A 1 109 ? 52.758 18.628 24.773 1.00 24.90 105 ALA A O 1
ATOM 774 N N . SER A 1 110 ? 52.487 16.637 25.790 1.00 22.22 106 SER A N 1
ATOM 775 C CA . SER A 1 110 ? 51.100 16.928 26.127 1.00 25.53 106 SER A CA 1
ATOM 776 C C . SER A 1 110 ? 51.003 18.076 27.138 1.00 27.30 106 SER A C 1
ATOM 777 O O . SER A 1 110 ? 50.112 18.926 27.033 1.00 34.75 106 SER A O 1
ATOM 780 N N . VAL A 1 111 ? 51.908 18.121 28.120 1.00 24.82 107 VAL A N 1
ATOM 781 C CA . VAL A 1 111 ? 51.890 19.208 29.104 1.00 24.31 107 VAL A CA 1
ATOM 782 C C . VAL A 1 111 ? 52.276 20.527 28.446 1.00 24.43 107 VAL A C 1
ATOM 783 O O . VAL A 1 111 ? 51.679 21.576 28.726 1.00 24.89 107 VAL A O 1
ATOM 787 N N . ILE A 1 112 ? 53.297 20.501 27.582 1.00 23.58 108 ILE A N 1
ATOM 788 C CA . ILE A 1 112 ? 53.724 21.719 26.896 1.00 23.21 108 ILE A CA 1
ATOM 789 C C . ILE A 1 112 ? 52.576 22.300 26.078 1.00 26.36 108 ILE A C 1
ATOM 790 O O . ILE A 1 112 ? 52.349 23.517 26.082 1.00 26.00 108 ILE A O 1
ATOM 795 N N . SER A 1 113 ? 51.809 21.436 25.400 1.00 22.79 109 SER A N 1
ATOM 796 C CA . SER A 1 113 ? 50.673 21.904 24.604 1.00 23.39 109 SER A CA 1
ATOM 797 C C . SER A 1 113 ? 49.619 22.583 25.471 1.00 29.82 109 SER A C 1
ATOM 798 O O . SER A 1 113 ? 49.050 23.613 25.079 1.00 29.64 109 SER A O 1
ATOM 801 N N . ASP A 1 114 ? 49.316 21.996 26.639 1.00 28.56 110 ASP A N 1
ATOM 802 C CA . ASP A 1 114 ? 48.340 22.594 27.550 1.00 31.09 110 ASP A CA 1
ATOM 803 C C . ASP A 1 114 ? 48.818 23.950 28.043 1.00 25.84 110 ASP A C 1
ATOM 804 O O . ASP A 1 114 ? 48.037 24.906 28.116 1.00 34.09 110 ASP A O 1
ATOM 809 N N . ARG A 1 115 ? 50.104 24.057 28.382 1.00 24.83 111 ARG A N 1
ATOM 810 C CA . ARG A 1 115 ? 50.618 25.307 28.935 1.00 29.01 111 ARG A CA 1
ATOM 811 C C . ARG A 1 115 ? 50.671 26.451 27.926 1.00 27.59 111 ARG A C 1
ATOM 812 O O . ARG A 1 115 ? 50.656 27.619 28.344 1.00 27.53 111 ARG A O 1
ATOM 820 N N . TYR A 1 116 ? 50.746 26.163 26.621 1.00 24.11 112 TYR A N 1
ATOM 821 C CA . TYR A 1 116 ? 50.595 27.248 25.646 1.00 26.06 112 TYR A CA 1
ATOM 822 C C . TYR A 1 116 ? 49.251 27.936 25.798 1.00 25.39 112 TYR A C 1
ATOM 823 O O . TYR A 1 116 ? 49.142 29.148 25.578 1.00 27.40 112 TYR A O 1
ATOM 832 N N . CYS A 1 117 ? 48.221 27.182 26.159 1.00 25.19 113 CYS A N 1
ATOM 833 C CA . CYS A 1 117 ? 46.900 27.745 26.387 1.00 31.81 113 CYS A CA 1
ATOM 834 C C . CYS A 1 117 ? 46.743 28.326 27.809 1.00 29.70 113 CYS A C 1
ATOM 835 O O . CYS A 1 117 ? 46.201 29.430 27.973 1.00 26.99 113 CYS A O 1
ATOM 838 N N . THR A 1 118 ? 47.242 27.640 28.840 1.00 25.45 114 THR A N 1
ATOM 839 C CA . THR A 1 118 ? 47.030 28.141 30.211 1.00 29.64 114 THR A CA 1
ATOM 840 C C . THR A 1 118 ? 47.954 29.299 30.573 1.00 29.64 114 THR A C 1
ATOM 841 O O . THR A 1 118 ? 47.595 30.127 31.415 1.00 35.69 114 THR A O 1
ATOM 845 N N . VAL A 1 119 ? 49.125 29.393 29.954 1.00 25.97 115 VAL A N 1
ATOM 846 C CA . VAL A 1 119 ? 50.127 30.365 30.370 1.00 29.10 115 VAL A CA 1
ATOM 847 C C . VAL A 1 119 ? 50.709 31.125 29.174 1.00 26.74 115 VAL A C 1
ATOM 848 O O . VAL A 1 119 ? 51.088 32.295 29.303 1.00 29.72 115 VAL A O 1
ATOM 852 N N . GLY A 1 120 ? 50.738 30.501 27.996 1.00 26.85 116 GLY A N 1
ATOM 853 C CA . GLY A 1 120 ? 51.443 31.049 26.848 1.00 26.68 116 GLY A CA 1
ATOM 854 C C . GLY A 1 120 ? 50.640 31.803 25.803 1.00 28.79 116 GLY A C 1
ATOM 855 O O . GLY A 1 120 ? 51.203 32.156 24.758 1.00 30.69 116 GLY A O 1
ATOM 856 N N . GLY A 1 121 ? 49.351 32.053 26.024 1.00 27.75 117 GLY A N 1
ATOM 857 C CA . GLY A 1 121 ? 48.582 32.844 25.074 1.00 28.55 117 GLY A CA 1
ATOM 858 C C . GLY A 1 121 ? 48.321 32.226 23.706 1.00 28.42 117 GLY A C 1
ATOM 859 O O . GLY A 1 121 ? 48.027 32.958 22.767 1.00 29.15 117 GLY A O 1
ATOM 860 N N . VAL A 1 122 ? 48.412 30.904 23.558 1.00 30.02 118 VAL A N 1
ATOM 861 C CA . VAL A 1 122 ? 48.134 30.226 22.285 1.00 28.05 118 VAL A CA 1
ATOM 862 C C . VAL A 1 122 ? 47.094 29.146 22.550 1.00 28.09 118 VAL A C 1
ATOM 863 O O . VAL A 1 122 ? 47.350 28.193 23.307 1.00 26.44 118 VAL A O 1
ATOM 867 N N . GLN A 1 123 ? 45.933 29.274 21.900 1.00 27.79 119 GLN A N 1
ATOM 868 C CA . GLN A 1 123 ? 44.766 28.507 22.325 1.00 30.20 119 GLN A CA 1
ATOM 869 C C . GLN A 1 123 ? 44.836 27.035 21.905 1.00 36.64 119 GLN A C 1
ATOM 870 O O . GLN A 1 123 ? 44.367 26.161 22.646 1.00 37.47 119 GLN A O 1
ATOM 876 N N . GLN A 1 124 ? 45.432 26.719 20.728 1.00 29.86 120 GLN A N 1
ATOM 877 C CA . GLN A 1 124 ? 45.381 25.349 20.180 1.00 37.23 120 GLN A CA 1
ATOM 878 C C . GLN A 1 124 ? 46.678 24.988 19.452 1.00 43.42 120 GLN A C 1
ATOM 879 O O . GLN A 1 124 ? 46.728 24.876 18.227 1.00 43.46 120 GLN A O 1
ATOM 885 N N . LEU A 1 125 ? 47.729 24.754 20.217 1.00 31.25 121 LEU A N 1
ATOM 886 C CA . LEU A 1 125 ? 49.025 24.361 19.682 1.00 28.99 121 LEU A CA 1
ATOM 887 C C . LEU A 1 125 ? 49.353 22.994 20.266 1.00 34.48 121 LEU A C 1
ATOM 888 O O . LEU A 1 125 ? 49.605 22.870 21.471 1.00 33.10 121 LEU A O 1
ATOM 893 N N . ARG A 1 126 ? 49.315 21.969 19.426 1.00 30.13 122 ARG A N 1
ATOM 894 C CA . ARG A 1 126 ? 49.679 20.619 19.824 1.00 29.67 122 ARG A CA 1
ATOM 895 C C . ARG A 1 126 ? 51.128 20.372 19.418 1.00 29.97 122 ARG A C 1
ATOM 896 O O . ARG A 1 126 ? 51.485 20.524 18.240 1.00 28.79 122 ARG A O 1
ATOM 904 N N . ILE A 1 127 ? 51.950 20.034 20.391 1.00 23.12 123 ILE A N 1
ATOM 905 C CA . ILE A 1 127 ? 53.390 19.860 20.228 1.00 22.97 123 ILE A CA 1
ATOM 906 C C . ILE A 1 127 ? 53.687 18.395 19.901 1.00 27.13 123 ILE A C 1
ATOM 907 O O . ILE A 1 12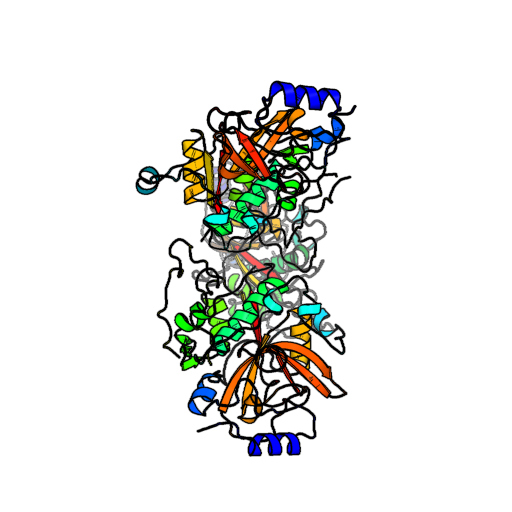7 ? 53.043 17.480 20.433 1.00 25.72 123 ILE A O 1
ATOM 912 N N . SER A 1 128 ? 54.678 18.168 19.034 1.00 24.88 124 SER A N 1
ATOM 913 C CA . SER A 1 128 ? 54.950 16.844 18.464 1.00 28.51 124 SER A CA 1
ATOM 914 C C . SER A 1 128 ? 55.788 15.985 19.413 1.00 28.41 124 SER A C 1
ATOM 915 O O . SER A 1 128 ? 56.989 16.226 19.578 1.00 25.95 124 SER A O 1
ATOM 918 N N . ALA A 1 129 ? 55.176 14.931 19.974 1.00 27.47 125 ALA A N 1
ATOM 919 C CA . ALA A 1 129 ? 55.945 13.910 20.687 1.00 24.05 125 ALA A CA 1
ATOM 920 C C . ALA A 1 129 ? 56.905 13.156 19.766 1.00 25.89 125 ALA A C 1
ATOM 921 O O . ALA A 1 129 ? 57.986 12.753 20.204 1.00 25.46 125 ALA A O 1
ATOM 923 N N . ALA A 1 130 ? 56.532 12.941 18.503 1.00 23.40 126 ALA A N 1
ATOM 924 C CA . ALA A 1 130 ? 57.412 12.214 17.588 1.00 27.77 126 ALA A CA 1
ATOM 925 C C . ALA A 1 130 ? 58.712 12.974 17.341 1.00 29.54 126 ALA A C 1
ATOM 926 O O . ALA A 1 130 ? 59.794 12.377 17.305 1.00 27.74 126 ALA A O 1
ATOM 928 N N . HIS A 1 131 ? 58.623 14.292 17.154 1.00 27.05 127 HIS A N 1
ATOM 929 C CA . HIS A 1 131 ? 59.821 15.102 16.963 1.00 28.88 127 HIS A CA 1
ATOM 930 C C . HIS A 1 131 ? 60.742 15.014 18.184 1.00 31.71 127 HIS A C 1
ATOM 931 O O . HIS A 1 131 ? 61.947 14.761 18.056 1.00 28.60 127 HIS A O 1
ATOM 938 N N . LEU A 1 132 ? 60.176 15.169 19.381 1.00 28.64 128 LEU A N 1
ATOM 939 C CA . LEU A 1 132 ? 60.963 15.103 20.613 1.00 28.89 128 LEU A CA 1
ATOM 940 C C . LEU A 1 132 ? 61.691 13.769 20.740 1.00 29.50 128 LEU A C 1
ATOM 941 O O . LEU A 1 132 ? 62.915 13.725 20.921 1.00 32.99 128 LEU A O 1
ATOM 946 N N . LEU A 1 133 ? 60.966 12.663 20.599 1.00 30.79 129 LEU A N 1
ATOM 947 C CA . LEU A 1 133 ? 61.587 11.363 20.804 1.00 31.58 129 LEU A CA 1
ATOM 948 C C . LEU A 1 133 ? 62.545 10.972 19.685 1.00 34.07 129 LEU A C 1
ATOM 949 O O . LEU A 1 133 ? 63.439 10.155 19.920 1.00 34.07 129 LEU A O 1
ATOM 954 N N . SER A 1 134 ? 62.380 11.505 18.473 1.00 33.04 130 SER A N 1
ATOM 955 C CA . SER A 1 134 ? 63.286 11.124 17.397 1.00 34.19 130 SER A CA 1
ATOM 956 C C . SER A 1 134 ? 64.485 12.055 17.277 1.00 35.90 130 SER A C 1
ATOM 957 O O . SER A 1 134 ? 65.542 11.627 16.796 1.00 34.85 130 SER A O 1
ATOM 960 N N . CYS A 1 135 ? 64.362 13.311 17.712 1.00 30.61 131 CYS A N 1
ATOM 961 C CA . CYS A 1 135 ? 65.430 14.277 17.491 1.00 34.47 131 CYS A CA 1
ATOM 962 C C . CYS A 1 135 ? 66.197 14.673 18.750 1.00 35.49 131 CYS A C 1
ATOM 963 O O . CYS A 1 135 ? 67.316 15.180 18.629 1.00 32.13 131 CYS A O 1
ATOM 966 N N . CYS A 1 136 ? 65.656 14.449 19.949 1.00 32.12 132 CYS A N 1
ATOM 967 C CA . CYS A 1 136 ? 66.452 14.655 21.165 1.00 33.58 132 CYS A CA 1
ATOM 968 C C . CYS A 1 136 ? 67.196 13.358 21.473 1.00 37.88 132 CYS A C 1
ATOM 969 O O . CYS A 1 136 ? 66.731 12.520 22.256 1.00 33.27 132 CYS A O 1
ATOM 972 N N . LYS A 1 137 ? 68.373 13.191 20.855 1.00 33.39 133 LYS A N 1
ATOM 973 C CA . LYS A 1 137 ? 69.169 11.985 21.086 1.00 35.51 133 LYS A CA 1
ATOM 974 C C . LYS A 1 137 ? 69.761 11.951 22.491 1.00 35.31 133 LYS A C 1
ATOM 975 O O . LYS A 1 137 ? 70.023 10.871 23.030 1.00 35.02 133 LYS A O 1
ATOM 981 N N . GLN A 1 138 ? 69.994 13.108 23.091 1.00 38.70 134 GLN A N 1
ATOM 982 C CA . GLN A 1 138 ? 70.521 13.166 24.446 1.00 37.57 134 GLN A CA 1
ATOM 983 C C . GLN A 1 138 ? 69.457 12.879 25.507 1.00 36.22 134 GLN A C 1
ATOM 984 O O . GLN A 1 138 ? 69.807 12.680 26.678 1.00 33.39 134 GLN A O 1
ATOM 990 N N . CYS A 1 139 ? 68.173 12.850 25.127 1.00 31.86 135 CYS A N 1
ATOM 991 C CA . CYS A 1 139 ? 67.091 12.600 26.070 1.00 33.91 135 CYS A CA 1
ATOM 992 C C . CYS A 1 139 ? 66.932 11.138 26.414 1.00 37.47 135 CYS A C 1
ATOM 993 O O . CYS A 1 139 ? 66.335 10.827 27.451 1.00 35.85 135 CYS A O 1
ATOM 996 N N . GLY A 1 140 ? 67.405 10.248 25.561 1.00 37.51 136 GLY A N 1
ATOM 997 C CA . GLY A 1 140 ? 67.144 8.846 25.784 1.00 35.09 136 GLY A CA 1
ATOM 998 C C . GLY A 1 140 ? 67.431 8.011 24.559 1.00 40.53 136 GLY A C 1
ATOM 999 O O . GLY A 1 140 ? 68.209 8.406 23.690 1.00 41.35 136 GLY A O 1
ATOM 1000 N N . GLY A 1 141 ? 66.796 6.844 24.530 1.00 35.44 137 GLY A N 1
ATOM 1001 C CA . GLY A 1 141 ? 66.918 5.975 23.383 1.00 34.15 137 GLY A CA 1
ATOM 1002 C C . GLY A 1 141 ? 65.647 5.912 22.564 1.00 36.86 137 GLY A C 1
ATOM 1003 O O . GLY A 1 141 ? 65.299 4.839 22.068 1.00 41.30 137 GLY A O 1
ATOM 1004 N N . GLY A 1 142 ? 64.946 7.039 22.418 1.00 36.21 138 GLY A N 1
ATOM 1005 C CA . GLY A 1 142 ? 63.752 7.061 21.577 1.00 36.13 138 GLY A CA 1
ATOM 1006 C C . GLY A 1 142 ? 62.680 6.132 22.119 1.00 33.88 138 GLY A C 1
ATOM 1007 O O . GLY A 1 142 ? 62.207 6.286 23.257 1.00 31.01 138 GLY A O 1
ATOM 1008 N N . CYS A 1 143 ? 62.292 5.141 21.307 1.00 30.23 139 CYS A N 1
ATOM 1009 C CA . CYS A 1 143 ? 61.368 4.087 21.744 1.00 34.39 139 CYS A CA 1
ATOM 1010 C C . CYS A 1 143 ? 61.980 3.111 22.752 1.00 27.68 139 CYS A C 1
ATOM 1011 O O . CYS A 1 143 ? 61.273 2.206 23.215 1.00 26.12 139 CYS A O 1
ATOM 1014 N N . LYS A 1 144 ? 63.258 3.259 23.104 1.00 26.30 140 LYS A N 1
ATOM 1015 C CA . LYS A 1 144 ? 63.847 2.457 24.173 1.00 26.72 140 LYS A CA 1
ATOM 1016 C C . LYS A 1 144 ? 63.560 3.017 25.562 1.00 24.29 140 LYS A C 1
ATOM 1017 O O . LYS A 1 144 ? 63.680 2.278 26.548 1.00 23.78 140 LYS A O 1
ATOM 1023 N N . GLY A 1 145 ? 63.253 4.313 25.659 1.00 25.95 141 GLY A N 1
ATOM 1024 C CA . GLY A 1 145 ? 63.064 5.006 26.925 1.00 26.55 141 GLY A CA 1
ATOM 1025 C C . GLY A 1 145 ? 63.719 6.376 26.935 1.00 28.23 141 GLY A C 1
ATOM 1026 O O . GLY A 1 145 ? 64.449 6.717 25.993 1.00 26.89 141 GLY A O 1
ATOM 1027 N N . GLY A 1 146 ? 63.486 7.168 27.984 1.00 23.63 142 GLY A N 1
ATOM 1028 C CA . GLY A 1 146 ? 64.008 8.530 28.015 1.00 22.97 142 GLY A CA 1
ATOM 1029 C C . GLY A 1 146 ? 63.793 9.182 29.365 1.00 24.70 142 GLY A C 1
ATOM 1030 O O . GLY A 1 146 ? 63.048 8.675 30.209 1.00 26.76 142 GLY A O 1
ATOM 1031 N N . PHE A 1 147 ? 64.487 10.323 29.569 1.00 22.32 143 PHE A N 1
ATOM 1032 C CA . PHE A 1 147 ? 64.355 11.113 30.800 1.00 25.82 143 PHE A CA 1
ATOM 1033 C C . PHE A 1 147 ? 63.422 12.284 30.544 1.00 27.67 143 PHE A C 1
ATOM 1034 O O . PHE A 1 147 ? 63.735 13.128 29.688 1.00 30.49 143 PHE A O 1
ATOM 1042 N N . PRO A 1 148 ? 62.286 12.391 31.246 1.00 31.91 144 PRO A N 1
ATOM 1043 C CA . PRO A 1 148 ? 61.464 13.614 31.124 1.00 30.98 144 PRO A CA 1
ATOM 1044 C C . PRO A 1 148 ? 62.240 14.890 31.409 1.00 27.20 144 PRO A C 1
ATOM 1045 O O . PRO A 1 148 ? 61.992 15.909 30.754 1.00 26.14 144 PRO A O 1
ATOM 1049 N N . GLY A 1 149 ? 63.180 14.873 32.365 1.00 22.30 145 GLY A N 1
ATOM 1050 C CA . GLY A 1 149 ? 63.904 16.096 32.681 1.00 24.15 145 GLY A CA 1
ATOM 1051 C C . GLY A 1 149 ? 64.736 16.602 31.519 1.00 33.00 145 GLY A C 1
ATOM 1052 O O . GLY A 1 149 ? 64.841 17.809 31.295 1.00 31.34 145 GLY A O 1
ATOM 1053 N N . PHE A 1 150 ? 65.334 15.684 30.766 1.00 30.95 146 PHE A N 1
ATOM 1054 C CA . PHE A 1 150 ? 66.111 16.066 29.594 1.00 25.72 146 PHE A CA 1
ATOM 1055 C C . PHE A 1 150 ? 65.213 16.587 28.479 1.00 27.09 146 PHE A C 1
ATOM 1056 O O . PHE A 1 150 ? 65.582 17.527 27.771 1.00 26.58 146 PHE A O 1
ATOM 1064 N N . ALA A 1 151 ? 64.019 16.006 28.325 1.00 25.89 147 ALA A N 1
ATOM 1065 C CA . ALA A 1 151 ? 63.061 16.527 27.354 1.00 29.46 147 ALA A CA 1
ATOM 1066 C C . ALA A 1 151 ? 62.714 17.988 27.636 1.00 33.79 147 ALA A C 1
ATOM 1067 O O . ALA A 1 151 ? 62.581 18.791 26.699 1.00 27.52 147 ALA A O 1
ATOM 1069 N N . TRP A 1 152 ? 62.556 18.351 28.922 1.00 28.20 148 TRP A N 1
ATOM 1070 C CA . TRP A 1 152 ? 62.204 19.728 29.276 1.00 26.23 148 TRP A CA 1
ATOM 1071 C C . TRP A 1 152 ? 63.329 20.697 28.935 1.00 23.97 148 TRP A C 1
ATOM 1072 O O . TRP A 1 152 ? 63.077 21.788 28.407 1.00 28.61 148 TRP A O 1
ATOM 1083 N N . ARG A 1 153 ? 64.577 20.303 29.209 1.00 26.17 149 ARG A N 1
ATOM 1084 C CA . ARG A 1 153 ? 65.735 21.092 28.799 1.00 28.66 149 ARG A CA 1
ATOM 1085 C C . ARG A 1 153 ? 65.783 21.272 27.289 1.00 25.86 149 ARG A C 1
ATOM 1086 O O . ARG A 1 153 ? 66.024 22.378 26.799 1.00 28.88 149 ARG A O 1
ATOM 1094 N N . TYR A 1 154 ? 65.556 20.193 26.533 1.00 30.32 150 TYR A N 1
ATOM 1095 C CA . TYR A 1 154 ? 65.577 20.287 25.072 1.00 23.31 150 TYR A CA 1
ATOM 1096 C C . TYR A 1 154 ? 64.577 21.325 24.570 1.00 28.74 150 TYR A C 1
ATOM 1097 O O . TYR A 1 154 ? 64.848 22.058 23.604 1.00 25.02 150 TYR A O 1
ATOM 1106 N N . TYR A 1 155 ? 63.406 21.374 25.202 1.00 26.48 151 TYR A N 1
ATOM 1107 C CA . TYR A 1 155 ? 62.385 22.343 24.832 1.00 27.79 151 TYR A CA 1
ATOM 1108 C C . TYR A 1 155 ? 62.887 23.764 25.032 1.00 27.34 151 TYR A C 1
ATOM 1109 O O . TYR A 1 155 ? 62.695 24.619 24.161 1.00 25.70 151 TYR A O 1
ATOM 1118 N N . VAL A 1 156 ? 63.590 24.021 26.142 1.00 25.20 152 VAL A N 1
ATOM 1119 C CA . VAL A 1 156 ? 64.159 25.350 26.379 1.00 27.85 152 VAL A CA 1
ATOM 1120 C C . VAL A 1 156 ? 65.311 25.634 25.408 1.00 30.54 152 VAL A C 1
ATOM 1121 O O . VAL A 1 156 ? 65.383 26.713 24.810 1.00 32.15 152 VAL A O 1
ATOM 1125 N N . GLU A 1 157 ? 66.223 24.669 25.234 1.00 26.78 153 GLU A N 1
ATOM 1126 C CA . GLU A 1 157 ? 67.456 24.890 24.473 1.00 33.68 153 GLU A CA 1
ATOM 1127 C C . GLU A 1 157 ? 67.208 24.919 22.964 1.00 37.52 153 GLU A C 1
ATOM 1128 O O . GLU A 1 157 ? 67.701 25.811 22.269 1.00 34.25 153 GLU A O 1
ATOM 1134 N N . TYR A 1 158 ? 66.469 23.938 22.434 1.00 33.97 154 TYR A N 1
ATOM 1135 C CA . TYR A 1 158 ? 66.354 23.732 20.994 1.00 28.33 154 TYR A CA 1
ATOM 1136 C C . TYR A 1 158 ? 64.949 23.911 20.443 1.00 31.60 154 TYR A C 1
ATOM 1137 O O . TYR A 1 158 ? 64.812 24.342 19.299 1.00 36.69 154 TYR A O 1
ATOM 1146 N N . GLY A 1 159 ? 63.906 23.596 21.206 1.00 30.03 155 GLY A N 1
ATOM 1147 C CA . GLY A 1 159 ? 62.549 23.740 20.718 1.00 29.71 155 GLY A CA 1
ATOM 1148 C C . GLY A 1 159 ? 62.046 22.513 19.968 1.00 34.77 155 GLY A C 1
ATOM 1149 O O . GLY A 1 159 ? 62.810 21.693 19.460 1.00 30.78 155 GLY A O 1
ATOM 1150 N N . ILE A 1 160 ? 60.723 22.397 19.909 1.00 26.94 156 ILE A N 1
ATOM 1151 C CA . ILE A 1 160 ? 60.046 21.210 19.408 1.00 25.47 156 ILE A CA 1
ATOM 1152 C C . ILE A 1 160 ? 59.051 21.640 18.338 1.00 24.63 156 ILE A C 1
ATOM 1153 O O . ILE A 1 160 ? 58.450 22.718 18.434 1.00 23.51 156 ILE A O 1
ATOM 1158 N N . ALA A 1 161 ? 58.902 20.807 17.303 1.00 28.18 157 ALA A N 1
ATOM 1159 C CA . ALA A 1 161 ? 57.942 21.035 16.231 1.00 26.81 157 ALA A CA 1
ATOM 1160 C C . ALA A 1 161 ? 56.518 20.723 16.710 1.00 26.56 157 ALA A C 1
ATOM 1161 O O . ALA A 1 161 ? 56.307 20.136 17.771 1.00 26.99 157 ALA A O 1
ATOM 1163 N N . SER A 1 162 ? 55.527 21.133 15.917 1.00 24.74 158 SER A N 1
ATOM 1164 C CA . SER A 1 162 ? 54.129 20.841 16.218 1.00 26.89 158 SER A CA 1
ATOM 1165 C C . SER A 1 162 ? 53.686 19.526 15.575 1.00 30.66 158 SER A C 1
ATOM 1166 O O . SER A 1 162 ? 54.290 19.034 14.613 1.00 29.72 158 SER A O 1
ATOM 1169 N N . SER A 1 163 ? 52.596 18.971 16.124 1.00 26.14 159 SER A N 1
ATOM 1170 C CA . SER A 1 163 ? 52.006 17.743 15.593 1.00 29.93 159 SER A CA 1
ATOM 1171 C C . SER A 1 163 ? 51.460 17.936 14.188 1.00 30.58 159 SER A C 1
ATOM 1172 O O . SER A 1 163 ? 51.354 16.970 13.427 1.00 33.62 159 SER A O 1
ATOM 1175 N N . TYR A 1 164 ? 51.035 19.154 13.853 1.00 28.55 160 TYR A N 1
ATOM 1176 C CA . TYR A 1 164 ? 50.631 19.437 12.484 1.00 28.91 160 TYR A CA 1
ATOM 1177 C C . TYR A 1 164 ? 51.775 19.135 11.533 1.00 30.51 160 TYR A C 1
ATOM 1178 O O . TYR A 1 164 ? 51.564 18.625 10.427 1.00 30.01 160 TYR A O 1
ATOM 1187 N N . CYS A 1 165 ? 53.002 19.419 11.975 1.00 31.23 161 CYS A N 1
ATOM 1188 C CA . CYS A 1 165 ? 54.201 19.182 11.186 1.00 31.55 161 CYS A CA 1
ATOM 1189 C C . CYS A 1 165 ? 54.659 17.728 11.282 1.00 35.57 161 CYS A C 1
ATOM 1190 O O . CYS A 1 165 ? 54.940 17.100 10.258 1.00 32.66 161 CYS A O 1
ATOM 1193 N N . GLN A 1 166 ? 54.739 17.164 12.498 1.00 28.92 162 GLN A N 1
ATOM 1194 C CA . GLN A 1 166 ? 55.188 15.777 12.672 1.00 29.41 162 GLN A CA 1
ATOM 1195 C C . GLN A 1 166 ? 54.201 15.008 13.540 1.00 29.43 162 GLN A C 1
ATOM 1196 O O . GLN A 1 166 ? 54.372 14.892 14.764 1.00 25.31 162 GLN A O 1
ATOM 1202 N N . PRO A 1 167 ? 53.150 14.465 12.929 1.00 33.74 163 PRO A N 1
ATOM 1203 C CA . PRO A 1 167 ? 52.134 13.734 13.696 1.00 27.80 163 PRO A CA 1
ATOM 1204 C C . PRO A 1 167 ? 52.717 12.455 14.274 1.00 31.32 163 PRO A C 1
ATOM 1205 O O . PRO A 1 167 ? 53.747 11.956 13.819 1.00 32.70 163 PRO A O 1
ATOM 1209 N N . TYR A 1 168 ? 52.042 11.920 15.288 1.00 30.36 164 TYR A N 1
ATOM 1210 C CA . TYR A 1 168 ? 52.529 10.686 15.927 1.00 31.89 164 TYR A CA 1
ATOM 1211 C C . TYR A 1 168 ? 52.366 9.503 14.974 1.00 36.37 164 TYR A C 1
ATOM 1212 O O . TYR A 1 168 ? 51.260 9.267 14.474 1.00 38.15 164 TYR A O 1
ATOM 1221 N N . PRO A 1 169 ? 53.429 8.738 14.699 1.00 37.45 165 PRO A N 1
ATOM 1222 C CA . PRO A 1 169 ? 53.372 7.742 13.624 1.00 42.88 165 PRO A CA 1
ATOM 1223 C C . PRO A 1 169 ? 52.925 6.350 14.038 1.00 48.87 165 PRO A C 1
ATOM 1224 O O . PRO A 1 169 ? 52.717 5.509 13.151 1.00 38.73 165 PRO A O 1
ATOM 1228 N N . PHE A 1 170 ? 52.760 6.077 15.359 1.00 42.78 166 PHE A N 1
ATOM 1229 C CA . PHE A 1 170 ? 52.458 4.714 15.786 1.00 40.92 166 PHE A CA 1
ATOM 1230 C C . PHE A 1 170 ? 50.966 4.535 16.054 1.00 49.46 166 PHE A C 1
ATOM 1231 O O . PHE A 1 170 ? 50.319 5.438 16.600 1.00 52.06 166 PHE A O 1
ATOM 1239 N N . PRO A 1 171 ? 50.408 3.373 15.692 1.00 58.17 167 PRO A N 1
ATOM 1240 C CA . PRO A 1 171 ? 48.952 3.191 15.763 1.00 61.67 167 PRO A CA 1
ATOM 1241 C C . PRO A 1 171 ? 48.485 2.434 17.001 1.00 65.41 167 PRO A C 1
ATOM 1242 O O . PRO A 1 171 ? 49.301 1.917 17.771 1.00 61.87 167 PRO A O 1
ATOM 1246 N N . HIS A 1 172 ? 47.166 2.354 17.189 1.00 64.13 168 HIS A N 1
ATOM 1247 C CA . HIS A 1 172 ? 46.598 1.611 18.306 1.00 66.22 168 HIS A CA 1
ATOM 1248 C C . HIS A 1 172 ? 46.863 0.114 18.146 1.00 72.83 168 HIS A C 1
ATOM 1249 O O . HIS A 1 172 ? 46.893 -0.418 17.034 1.00 73.30 168 HIS A O 1
ATOM 1256 N N . CYS A 1 173 ? 47.061 -0.570 19.274 1.00 74.04 169 CYS A N 1
ATOM 1257 C CA . CYS A 1 173 ? 47.378 -1.992 19.278 1.00 77.59 169 CYS A CA 1
ATOM 1258 C C . CYS A 1 173 ? 46.263 -2.795 19.931 1.00 83.03 169 CYS A C 1
ATOM 1259 O O . CYS A 1 173 ? 45.484 -2.273 20.735 1.00 85.78 169 CYS A O 1
ATOM 1262 N N . GLU A 1 174 ? 46.229 -4.084 19.583 1.00 86.71 170 GLU A N 1
ATOM 1263 C CA . GLU A 1 174 ? 45.229 -5.066 20.025 1.00 92.71 170 GLU A CA 1
ATOM 1264 C C . GLU A 1 174 ? 43.882 -4.473 20.449 1.00 95.30 170 GLU A C 1
ATOM 1265 O O . GLU A 1 174 ? 42.857 -4.704 19.804 1.00 96.86 170 GLU A O 1
ATOM 1271 N N . ASN A 1 189 ? 55.921 -3.127 18.848 1.00 105.31 185 ASN A N 1
ATOM 1272 C CA . ASN A 1 189 ? 55.878 -2.101 17.810 1.00 100.41 185 ASN A CA 1
ATOM 1273 C C . ASN A 1 189 ? 57.266 -1.834 17.250 1.00 104.19 185 ASN A C 1
ATOM 1274 O O . ASN A 1 189 ? 58.182 -2.656 17.387 1.00 112.41 185 ASN A O 1
ATOM 1279 N N . PHE A 1 190 ? 57.424 -0.666 16.641 1.00 94.99 186 PHE A N 1
ATOM 1280 C CA . PHE A 1 190 ? 58.523 -0.440 15.725 1.00 86.84 186 PHE A CA 1
ATOM 1281 C C . PHE A 1 190 ? 59.629 0.395 16.358 1.00 69.74 186 PHE A C 1
ATOM 1282 O O . PHE A 1 190 ? 59.641 0.677 17.561 1.00 61.31 186 PHE A O 1
ATOM 1290 N N . ASP A 1 191 ? 60.577 0.784 15.519 1.00 63.82 187 ASP A N 1
ATOM 1291 C CA . ASP A 1 191 ? 61.804 1.445 15.899 1.00 57.62 187 ASP A CA 1
ATOM 1292 C C . ASP A 1 191 ? 61.568 2.937 16.089 1.00 51.09 187 ASP A C 1
ATOM 1293 O O . ASP A 1 191 ? 60.529 3.487 15.710 1.00 53.34 187 ASP A O 1
ATOM 1298 N N . THR A 1 192 ? 62.553 3.593 16.679 1.00 47.11 188 THR A N 1
ATOM 1299 C CA . THR A 1 192 ? 62.560 5.046 16.752 1.00 48.39 188 THR A CA 1
ATOM 1300 C C . THR A 1 192 ? 62.608 5.616 15.338 1.00 48.31 188 THR A C 1
ATOM 1301 O O . THR A 1 192 ? 63.532 5.283 14.581 1.00 50.37 188 THR A O 1
ATOM 1305 N N . PRO A 1 193 ? 61.651 6.449 14.936 1.00 49.48 189 PRO A N 1
ATOM 1306 C CA . PRO A 1 193 ? 61.738 7.069 13.609 1.00 49.65 189 PRO A CA 1
ATOM 1307 C C . PRO A 1 193 ? 63.001 7.907 13.477 1.00 47.21 189 PRO A C 1
ATOM 1308 O O . PRO A 1 193 ? 63.543 8.424 14.459 1.00 42.00 189 PRO A O 1
ATOM 1312 N N . LYS A 1 194 ? 63.491 7.995 12.245 1.00 43.06 190 LYS A N 1
ATOM 1313 C CA . LYS A 1 194 ? 64.614 8.867 11.945 1.00 48.37 190 LYS A CA 1
ATOM 1314 C C . LYS A 1 194 ? 64.253 10.315 12.254 1.00 41.47 190 LYS A C 1
ATOM 1315 O O . LYS A 1 194 ? 63.107 10.735 12.082 1.00 44.94 190 LYS A O 1
ATOM 1321 N N . CYS A 1 195 ? 65.237 11.082 12.718 1.00 33.68 191 CYS A N 1
ATOM 1322 C CA . CYS A 1 195 ? 65.031 12.511 12.921 1.00 38.62 191 CYS A CA 1
ATOM 1323 C C . CYS A 1 195 ? 64.957 13.245 11.574 1.00 32.67 191 CYS A C 1
ATOM 1324 O O . CYS A 1 195 ? 65.840 13.109 10.721 1.00 37.31 191 CYS A O 1
ATOM 1327 N N . GLN A 1 196 ? 63.895 14.013 11.377 1.00 36.05 192 GLN A N 1
ATOM 1328 C CA . GLN A 1 196 ? 63.675 14.765 10.148 1.00 41.87 192 GLN A CA 1
ATOM 1329 C C . GLN A 1 196 ? 63.668 16.251 10.461 1.00 42.48 192 GLN A C 1
ATOM 1330 O O . GLN A 1 196 ? 63.070 16.681 11.454 1.00 43.72 192 GLN A O 1
ATOM 1336 N N . ALA A 1 197 ? 64.329 17.033 9.614 1.00 36.72 193 ALA A N 1
ATOM 1337 C CA . ALA A 1 197 ? 64.281 18.488 9.723 1.00 35.96 193 ALA A CA 1
ATOM 1338 C C . ALA A 1 197 ? 63.132 19.102 8.928 1.00 36.51 193 ALA A C 1
ATOM 1339 O O . ALA A 1 197 ? 62.992 20.329 8.908 1.00 43.46 193 ALA A O 1
ATOM 1341 N N . THR A 1 198 ? 62.305 18.286 8.287 1.00 37.85 194 THR A N 1
ATOM 1342 C CA . THR A 1 198 ? 61.154 18.743 7.530 1.00 38.76 194 THR A CA 1
ATOM 1343 C C . THR A 1 198 ? 59.896 18.070 8.065 1.00 37.34 194 THR A C 1
ATOM 1344 O O . THR A 1 198 ? 59.964 17.046 8.745 1.00 36.34 194 THR A O 1
ATOM 1348 N N . CYS A 1 199 ? 58.741 18.645 7.738 1.00 36.39 195 CYS A N 1
ATOM 1349 C CA . CYS A 1 199 ? 57.477 18.042 8.136 1.00 33.18 195 CYS A CA 1
ATOM 1350 C C . CYS A 1 199 ? 57.198 16.788 7.310 1.00 38.30 195 CYS A C 1
ATOM 1351 O O . CYS A 1 199 ? 57.745 16.597 6.217 1.00 36.54 195 CYS A O 1
ATOM 1354 N N . THR A 1 200 ? 56.327 15.925 7.850 1.00 38.78 196 THR A N 1
ATOM 1355 C CA . THR A 1 200 ? 55.944 14.713 7.131 1.00 39.66 196 THR A CA 1
ATOM 1356 C C . THR A 1 200 ? 55.332 15.053 5.777 1.00 42.87 196 THR A C 1
ATOM 1357 O O . THR A 1 200 ? 55.655 14.426 4.762 1.00 47.65 196 THR A O 1
ATOM 1361 N N . ASP A 1 201 ? 54.448 16.046 5.748 1.00 43.05 197 ASP A N 1
ATOM 1362 C CA . ASP A 1 201 ? 53.956 16.650 4.516 1.00 44.97 197 ASP A CA 1
ATOM 1363 C C . ASP A 1 201 ? 54.939 17.753 4.136 1.00 48.69 197 ASP A C 1
ATOM 1364 O O . ASP A 1 201 ? 55.024 18.781 4.821 1.00 35.11 197 ASP A O 1
ATOM 1369 N N . LYS A 1 202 ? 55.679 17.546 3.041 1.00 47.25 198 LYS A N 1
ATOM 1370 C CA . LYS A 1 202 ? 56.805 18.419 2.723 1.00 46.91 198 LYS A CA 1
ATOM 1371 C C . LYS A 1 202 ? 56.372 19.816 2.298 1.00 43.02 198 LYS A C 1
ATOM 1372 O O . LYS A 1 202 ? 57.197 20.737 2.306 1.00 41.67 198 LYS A O 1
ATOM 1378 N N . SER A 1 203 ? 55.110 20.001 1.920 1.00 36.51 199 SER A N 1
ATOM 1379 C CA . SER A 1 203 ? 54.620 21.337 1.613 1.00 42.66 199 SER A CA 1
ATOM 1380 C C . SER A 1 203 ? 54.385 22.186 2.862 1.00 41.67 199 SER A C 1
ATOM 1381 O O . SER A 1 203 ? 54.142 23.391 2.736 1.00 46.21 199 SER A O 1
ATOM 1384 N N . ILE A 1 204 ? 54.438 21.603 4.053 1.00 36.73 200 ILE A N 1
ATOM 1385 C CA . ILE A 1 204 ? 54.231 22.328 5.305 1.00 35.53 200 ILE A CA 1
ATOM 1386 C C . ILE A 1 204 ? 55.598 22.709 5.870 1.00 35.76 200 ILE A C 1
ATOM 1387 O O . ILE A 1 204 ? 56.458 21.831 5.999 1.00 34.35 200 ILE A O 1
ATOM 1392 N N . PRO A 1 205 ? 55.832 23.970 6.220 1.00 36.74 201 PRO A N 1
ATOM 1393 C CA . PRO A 1 205 ? 57.131 24.345 6.789 1.00 31.67 201 PRO A CA 1
ATOM 1394 C C . PRO A 1 205 ? 57.206 24.040 8.281 1.00 35.18 201 PRO A C 1
ATOM 1395 O O . PRO A 1 205 ? 56.207 24.071 9.010 1.00 31.24 201 PRO A O 1
ATOM 1399 N N . LEU A 1 206 ? 58.422 23.750 8.737 1.00 32.91 202 LEU A N 1
ATOM 1400 C CA . LEU A 1 206 ? 58.647 23.327 10.116 1.00 33.70 202 LEU A CA 1
ATOM 1401 C C . LEU A 1 206 ? 58.928 24.546 10.987 1.00 35.11 202 LEU A C 1
ATOM 1402 O O . LEU A 1 206 ? 59.862 25.307 10.720 1.00 41.38 202 LEU A O 1
ATOM 1407 N N . VAL A 1 207 ? 58.124 24.719 12.030 1.00 29.55 203 VAL A N 1
ATOM 1408 C CA . VAL A 1 207 ? 58.259 25.809 12.989 1.00 34.84 203 VAL A CA 1
ATOM 1409 C C . VAL A 1 207 ? 58.593 25.201 14.350 1.00 31.12 203 VAL A C 1
ATOM 1410 O O . VAL A 1 207 ? 57.917 24.266 14.794 1.00 27.45 203 VAL A O 1
ATOM 1414 N N . LYS A 1 208 ? 59.641 25.706 14.997 1.00 27.93 204 LYS A N 1
ATOM 1415 C CA . LYS A 1 208 ? 60.054 25.200 16.307 1.00 33.65 204 LYS A CA 1
ATOM 1416 C C . LYS A 1 208 ? 59.546 26.101 17.432 1.00 34.00 204 LYS A C 1
ATOM 1417 O O . LYS A 1 208 ? 59.596 27.330 17.331 1.00 33.04 204 LYS A O 1
ATOM 1423 N N . TYR A 1 209 ? 59.049 25.483 18.500 1.00 30.87 205 TYR A N 1
ATOM 1424 C CA . TYR A 1 209 ? 58.529 26.197 19.660 1.00 28.48 205 TYR A CA 1
ATOM 1425 C C . TYR A 1 209 ? 59.423 25.950 20.870 1.00 30.34 205 TYR A C 1
ATOM 1426 O O . TYR A 1 209 ? 59.718 24.794 21.197 1.00 26.92 205 TYR A O 1
ATOM 1435 N N . ARG A 1 210 ? 59.839 27.032 21.540 1.00 25.76 206 ARG A N 1
ATOM 1436 C CA . ARG A 1 210 ? 60.802 26.959 22.631 1.00 30.89 206 ARG A CA 1
ATOM 1437 C C . ARG A 1 210 ? 60.182 27.405 23.949 1.00 31.35 206 ARG A C 1
ATOM 1438 O O . ARG A 1 210 ? 59.278 28.244 23.975 1.00 29.62 206 ARG A O 1
ATOM 1446 N N . GLY A 1 211 ? 60.685 26.820 25.061 1.00 28.68 207 GLY A N 1
ATOM 1447 C CA . GLY A 1 211 ? 60.365 27.320 26.377 1.00 32.39 207 GLY A CA 1
ATOM 1448 C C . GLY A 1 211 ? 61.323 28.412 26.826 1.00 29.61 207 GLY A C 1
ATOM 1449 O O . GLY A 1 211 ? 62.419 28.558 26.301 1.00 29.88 207 GLY A O 1
ATOM 1450 N N . SER A 1 212 ? 60.902 29.190 27.821 1.00 29.24 208 SER A N 1
ATOM 1451 C CA . SER A 1 212 ? 61.819 30.138 28.446 1.00 36.88 208 SER A CA 1
ATOM 1452 C C . SER A 1 212 ? 62.425 29.616 29.743 1.00 37.12 208 SER A C 1
ATOM 1453 O O . SER A 1 212 ? 63.540 30.014 30.096 1.00 40.99 208 SER A O 1
ATOM 1456 N N . ALA A 1 213 ? 61.734 28.723 30.448 1.00 31.47 209 ALA A N 1
ATOM 1457 C CA . ALA A 1 213 ? 62.229 28.172 31.704 1.00 33.30 209 ALA A CA 1
ATOM 1458 C C . ALA A 1 213 ? 61.620 26.794 31.939 1.00 31.86 209 ALA A C 1
ATOM 1459 O O . ALA A 1 213 ? 60.524 26.497 31.454 1.00 29.79 209 ALA A O 1
ATOM 1461 N N . THR A 1 214 ? 62.345 25.956 32.690 1.00 28.21 210 THR A N 1
ATOM 1462 C CA . THR A 1 214 ? 61.826 24.695 33.201 1.00 34.27 210 THR A CA 1
ATOM 1463 C C . THR A 1 214 ? 62.281 24.534 34.655 1.00 38.44 210 THR A C 1
ATOM 1464 O O . THR A 1 214 ? 63.336 25.043 35.047 1.00 36.05 210 THR A O 1
ATOM 1468 N N . TYR A 1 215 ? 61.460 23.861 35.467 1.00 30.20 211 TYR A N 1
ATOM 1469 C CA . TYR A 1 215 ? 61.685 23.824 36.915 1.00 32.27 211 TYR A CA 1
ATOM 1470 C C . TYR A 1 215 ? 61.023 22.589 37.515 1.00 33.47 211 TYR A C 1
ATOM 1471 O O . TYR A 1 215 ? 60.245 21.893 36.854 1.00 33.13 211 TYR A O 1
ATOM 1480 N N . LEU A 1 216 ? 61.335 22.326 38.793 1.00 31.31 212 LEU A N 1
ATOM 1481 C CA . LEU A 1 216 ? 60.938 21.090 39.462 1.00 24.62 212 LEU A CA 1
ATOM 1482 C C . LEU A 1 216 ? 60.042 21.367 40.668 1.00 35.52 212 LEU A C 1
ATOM 1483 O O . LEU A 1 216 ? 60.195 22.383 41.353 1.00 32.18 212 LEU A O 1
ATOM 1488 N N . LEU A 1 217 ? 59.101 20.447 40.921 1.00 30.27 213 LEU A N 1
ATOM 1489 C CA . LEU A 1 217 ? 58.269 20.447 42.128 1.00 31.96 213 LEU A CA 1
ATOM 1490 C C . LEU A 1 217 ? 58.822 19.388 43.082 1.00 32.12 213 LEU A C 1
ATOM 1491 O O . LEU A 1 217 ? 58.651 18.184 42.848 1.00 29.56 213 LEU A O 1
ATOM 1496 N N . LEU A 1 218 ? 59.477 19.837 44.159 1.00 36.14 214 LEU A N 1
ATOM 1497 C CA . LEU A 1 218 ? 60.223 18.963 45.058 1.00 33.60 214 LEU A CA 1
ATOM 1498 C C . LEU A 1 218 ? 59.598 18.773 46.439 1.00 40.17 214 LEU A C 1
ATOM 1499 O O . LEU A 1 218 ? 60.088 17.935 47.206 1.00 38.47 214 LEU A O 1
ATOM 1504 N N . HIS A 1 219 ? 58.543 19.509 46.787 1.00 30.44 215 HIS A N 1
ATOM 1505 C CA . HIS A 1 219 ? 57.989 19.450 48.136 1.00 38.06 215 HIS A CA 1
ATOM 1506 C C . HIS A 1 219 ? 56.581 18.856 48.171 1.00 37.49 215 HIS A C 1
ATOM 1507 O O . HIS A 1 219 ? 55.801 19.141 49.083 1.00 38.32 215 HIS A O 1
ATOM 1514 N N . GLY A 1 220 ? 56.249 18.021 47.187 1.00 33.79 216 GLY A N 1
ATOM 1515 C CA . GLY A 1 220 ? 55.115 17.126 47.339 1.00 33.27 216 GLY A CA 1
ATOM 1516 C C . GLY A 1 220 ? 53.770 17.798 47.126 1.00 34.68 216 GLY A C 1
ATOM 1517 O O . GLY A 1 220 ? 53.606 18.671 46.267 1.00 31.85 216 GLY A O 1
ATOM 1518 N N . GLU A 1 221 ? 52.797 17.388 47.949 1.00 31.70 217 GLU A N 1
ATOM 1519 C CA . GLU A 1 221 ? 51.385 17.635 47.661 1.00 37.00 217 GLU A CA 1
ATOM 1520 C C . GLU A 1 221 ? 51.074 19.125 47.528 1.00 31.52 217 GLU A C 1
ATOM 1521 O O . GLU A 1 221 ? 50.364 19.536 46.602 1.00 32.41 217 GLU A O 1
ATOM 1527 N N . GLU A 1 222 ? 51.606 19.957 48.423 1.00 33.07 218 GLU A N 1
ATOM 1528 C CA . GLU A 1 222 ? 51.266 21.376 48.355 1.00 34.34 218 GLU A CA 1
ATOM 1529 C C . GLU A 1 222 ? 51.935 22.077 47.173 1.00 35.44 218 GLU A C 1
ATOM 1530 O O . GLU A 1 222 ? 51.370 23.037 46.633 1.00 34.25 218 GLU A O 1
ATOM 1536 N N . ASP A 1 223 ? 53.137 21.640 46.773 1.00 29.59 219 ASP A N 1
ATOM 1537 C CA . ASP A 1 223 ? 53.724 22.131 45.525 1.00 38.02 219 ASP A CA 1
ATOM 1538 C C . ASP A 1 223 ? 52.832 21.782 44.338 1.00 31.46 219 ASP A C 1
ATOM 1539 O O . ASP A 1 223 ? 52.513 22.640 43.509 1.00 26.08 219 ASP A O 1
ATOM 1544 N N . TYR A 1 224 ? 52.430 20.510 44.243 1.00 25.88 220 TYR A N 1
ATOM 1545 C CA . TYR A 1 224 ? 51.568 20.047 43.161 1.00 29.14 220 TYR A CA 1
ATOM 1546 C C . TYR A 1 224 ? 50.295 20.882 43.049 1.00 30.55 220 TYR A C 1
ATOM 1547 O O . TYR A 1 224 ? 49.944 21.354 41.961 1.00 26.94 220 TYR A O 1
ATOM 1556 N N . LYS A 1 225 ? 49.582 21.060 44.172 1.00 28.63 221 LYS A N 1
ATOM 1557 C CA . LYS A 1 225 ? 48.312 21.786 44.154 1.00 25.11 221 LYS A CA 1
ATOM 1558 C C . LYS A 1 225 ? 48.495 23.226 43.700 1.00 31.61 221 LYS A C 1
ATOM 1559 O O . LYS A 1 225 ? 47.679 23.752 42.937 1.00 32.37 221 LYS A O 1
ATOM 1565 N N . ARG A 1 226 ? 49.540 23.894 44.186 1.00 28.76 222 ARG A N 1
ATOM 1566 C CA . ARG A 1 226 ? 49.699 25.309 43.874 1.00 34.27 222 ARG A CA 1
ATOM 1567 C C . ARG A 1 226 ? 50.117 25.506 42.417 1.00 30.53 222 ARG A C 1
ATOM 1568 O O . ARG A 1 226 ? 49.656 26.445 41.758 1.00 26.70 222 ARG A O 1
ATOM 1576 N N . GLU A 1 227 ? 50.955 24.606 41.884 1.00 26.48 223 GLU A N 1
ATOM 1577 C CA . GLU A 1 227 ? 51.342 24.701 40.477 1.00 28.56 223 GLU A CA 1
ATOM 1578 C C . GLU A 1 227 ? 50.155 24.414 39.559 1.00 27.68 223 GLU A C 1
ATOM 1579 O O . GLU A 1 227 ? 49.942 25.127 38.569 1.00 27.47 223 GLU A O 1
ATOM 1585 N N . LEU A 1 228 ? 49.372 23.378 39.870 1.00 28.38 224 LEU A N 1
ATOM 1586 C CA . LEU A 1 228 ? 48.175 23.086 39.081 1.00 28.25 224 LEU A CA 1
ATOM 1587 C C . LEU A 1 228 ? 47.223 24.269 39.074 1.00 33.44 224 LEU A C 1
ATOM 1588 O O . LEU A 1 228 ? 46.696 24.662 38.022 1.00 29.91 224 LEU A O 1
ATOM 1593 N N . TYR A 1 229 ? 46.987 24.841 40.256 1.00 30.94 225 TYR A N 1
ATOM 1594 C CA . TYR A 1 229 ? 45.988 25.893 40.412 1.00 28.41 225 TYR A CA 1
ATOM 1595 C C . TYR A 1 229 ? 46.316 27.123 39.567 1.00 28.59 225 TYR A C 1
ATOM 1596 O O . TYR A 1 229 ? 45.417 27.748 38.988 1.00 30.28 225 TYR A O 1
ATOM 1605 N N . PHE A 1 230 ? 47.590 27.507 39.510 1.00 27.12 226 PHE A N 1
ATOM 1606 C CA . PHE A 1 230 ? 47.979 28.731 38.816 1.00 31.73 226 PHE A CA 1
ATOM 1607 C C . PHE A 1 230 ? 48.421 28.510 37.372 1.00 35.34 226 PHE A C 1
ATOM 1608 O O . PHE A 1 230 ? 48.233 29.404 36.539 1.00 33.17 226 PHE A O 1
ATOM 1616 N N . ASN A 1 231 ? 48.996 27.349 37.048 1.00 31.68 227 ASN A N 1
ATOM 1617 C CA . ASN A 1 231 ? 49.622 27.152 35.747 1.00 35.62 227 ASN A CA 1
ATOM 1618 C C . ASN A 1 231 ? 49.130 25.938 34.970 1.00 34.82 227 ASN A C 1
ATOM 1619 O O . ASN A 1 231 ? 49.470 25.814 33.787 1.00 30.17 227 ASN A O 1
ATOM 1624 N N . GLY A 1 232 ? 48.378 25.032 35.584 1.00 26.77 228 GLY A N 1
ATOM 1625 C CA . GLY A 1 232 ? 47.859 23.887 34.875 1.00 32.22 228 GLY A CA 1
ATOM 1626 C C . GLY A 1 232 ? 48.716 22.642 35.009 1.00 31.83 228 GLY A C 1
ATOM 1627 O O . GLY A 1 232 ? 49.609 22.552 35.864 1.00 30.86 228 GLY A O 1
ATOM 1628 N N . PRO A 1 233 ? 48.453 21.665 34.135 1.00 26.33 229 PRO A N 1
ATOM 1629 C CA . PRO A 1 233 ? 49.071 20.329 34.247 1.00 25.84 229 PRO A CA 1
ATOM 1630 C C . PRO A 1 233 ? 50.596 20.327 34.216 1.00 27.47 229 PRO A C 1
ATOM 1631 O O . PRO A 1 233 ? 51.248 21.218 33.658 1.00 22.69 229 PRO A O 1
ATOM 1635 N N . PHE A 1 234 ? 51.160 19.270 34.815 1.00 21.88 230 PHE A N 1
ATOM 1636 C CA . PHE A 1 234 ? 52.602 19.043 34.873 1.00 22.37 230 PHE A CA 1
ATOM 1637 C C . PHE A 1 234 ? 52.867 17.540 34.776 1.00 21.27 230 PHE A C 1
ATOM 1638 O O . PHE A 1 234 ? 51.943 16.722 34.845 1.00 25.51 230 PHE A O 1
ATOM 1646 N N . VAL A 1 235 ? 54.139 17.168 34.597 1.00 21.24 231 VAL A N 1
ATOM 1647 C CA . VAL A 1 235 ? 54.533 15.762 34.440 1.00 20.88 231 VAL A CA 1
ATOM 1648 C C . VAL A 1 235 ? 55.013 15.215 35.781 1.00 26.87 231 VAL A C 1
ATOM 1649 O O . VAL A 1 235 ? 55.770 15.883 36.496 1.00 24.92 231 VAL A O 1
ATOM 1653 N N . ALA A 1 236 ? 54.582 13.995 36.126 1.00 29.95 232 ALA A N 1
ATOM 1654 C CA . ALA A 1 236 ? 55.137 13.248 37.255 1.00 29.08 232 ALA A CA 1
ATOM 1655 C C . ALA A 1 236 ? 55.389 11.800 36.835 1.00 28.14 232 ALA A C 1
ATOM 1656 O O . ALA A 1 236 ? 54.721 11.269 35.944 1.00 28.30 232 ALA A O 1
ATOM 1658 N N . VAL A 1 237 ? 56.375 11.166 37.467 1.00 33.48 233 VAL A N 1
ATOM 1659 C CA . VAL A 1 237 ? 56.701 9.762 37.208 1.00 30.33 233 VAL A CA 1
ATOM 1660 C C . VAL A 1 237 ? 56.343 8.968 38.451 1.00 31.57 233 VAL A C 1
ATOM 1661 O O . VAL A 1 237 ? 56.503 9.456 39.577 1.00 31.04 233 VAL A O 1
ATOM 1665 N N . PHE A 1 238 ? 55.827 7.754 38.258 1.00 33.10 234 PHE A N 1
ATOM 166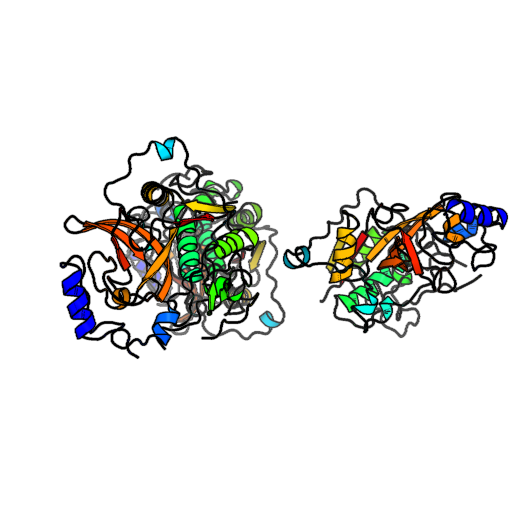6 C CA . PHE A 1 238 ? 55.563 6.901 39.402 1.00 35.42 234 PHE A CA 1
ATOM 1667 C C . PHE A 1 238 ? 55.840 5.441 39.056 1.00 31.76 234 PHE A C 1
ATOM 1668 O O . PHE A 1 238 ? 56.036 5.066 37.894 1.00 31.67 234 PHE A O 1
ATOM 1676 N N . TYR A 1 239 ? 55.869 4.626 40.109 1.00 27.67 235 TYR A N 1
ATOM 1677 C CA . TYR A 1 239 ? 56.218 3.215 40.008 1.00 29.10 235 TYR A CA 1
ATOM 1678 C C . TYR A 1 239 ? 55.058 2.413 39.430 1.00 26.31 235 TYR A C 1
ATOM 1679 O O . TYR A 1 239 ? 53.920 2.537 39.891 1.00 29.55 235 TYR A O 1
ATOM 1688 N N . VAL A 1 240 ? 55.355 1.571 38.438 1.00 28.65 236 VAL A N 1
ATOM 1689 C CA . VAL A 1 240 ? 54.367 0.718 37.778 1.00 26.49 236 VAL A CA 1
ATOM 1690 C C . VAL A 1 240 ? 54.565 -0.726 38.234 1.00 27.78 236 VAL A C 1
ATOM 1691 O O . VAL A 1 240 ? 55.663 -1.283 38.098 1.00 30.11 236 VAL A O 1
ATOM 1695 N N . TYR A 1 241 ? 53.492 -1.333 38.744 1.00 23.66 237 TYR A N 1
ATOM 1696 C CA . TYR A 1 241 ? 53.421 -2.733 39.143 1.00 26.92 237 TYR A CA 1
ATOM 1697 C C . TYR A 1 241 ? 52.342 -3.421 38.313 1.00 25.85 237 TYR A C 1
ATOM 1698 O O . TYR A 1 241 ? 51.457 -2.770 37.758 1.00 28.15 237 TYR A O 1
ATOM 1707 N N . THR A 1 242 ? 52.396 -4.749 38.248 1.00 26.34 238 THR A N 1
ATOM 1708 C CA . THR A 1 242 ? 51.494 -5.451 37.338 1.00 33.49 238 THR A CA 1
ATOM 1709 C C . THR A 1 242 ? 50.022 -5.298 37.714 1.00 31.59 238 THR A C 1
ATOM 1710 O O . THR A 1 242 ? 49.163 -5.419 36.830 1.00 29.26 238 THR A O 1
ATOM 1714 N N . ASP A 1 243 ? 49.695 -5.017 38.983 1.00 23.53 239 ASP A N 1
ATOM 1715 C CA . ASP A 1 243 ? 48.273 -4.887 39.315 1.00 25.79 239 ASP A CA 1
ATOM 1716 C C . ASP A 1 243 ? 47.640 -3.646 38.685 1.00 26.62 239 ASP A C 1
ATOM 1717 O O . ASP A 1 243 ? 46.427 -3.644 38.439 1.00 26.04 239 ASP A O 1
ATOM 1722 N N . LEU A 1 244 ? 48.437 -2.627 38.347 1.00 23.35 240 LEU A N 1
ATOM 1723 C CA . LEU A 1 244 ? 47.907 -1.462 37.629 1.00 28.11 240 LEU A CA 1
ATOM 1724 C C . LEU A 1 244 ? 47.241 -1.829 36.302 1.00 32.54 240 LEU A C 1
ATOM 1725 O O . LEU A 1 244 ? 46.296 -1.148 35.879 1.00 30.87 240 LEU A O 1
ATOM 1730 N N . PHE A 1 245 ? 47.713 -2.879 35.618 1.00 31.39 241 PHE A N 1
ATOM 1731 C CA . PHE A 1 245 ? 47.131 -3.200 34.316 1.00 30.75 241 PHE A CA 1
ATOM 1732 C C . PHE A 1 245 ? 45.684 -3.672 34.421 1.00 34.99 241 PHE A C 1
ATOM 1733 O O . PHE A 1 245 ? 44.945 -3.580 33.434 1.00 34.33 241 PHE A O 1
ATOM 1741 N N . ALA A 1 246 ? 45.246 -4.121 35.596 1.00 27.71 242 ALA A N 1
ATOM 1742 C CA . ALA A 1 246 ? 43.859 -4.533 35.792 1.00 30.70 242 ALA A CA 1
ATOM 1743 C C . ALA A 1 246 ? 42.951 -3.411 36.288 1.00 27.26 242 ALA A C 1
ATOM 1744 O O . ALA A 1 246 ? 41.753 -3.652 36.479 1.00 31.56 242 ALA A O 1
ATOM 1746 N N . TYR A 1 247 ? 43.472 -2.198 36.478 1.00 30.41 243 TYR A N 1
ATOM 1747 C CA . TYR A 1 247 ? 42.681 -1.112 37.053 1.00 25.86 243 TYR A CA 1
ATOM 1748 C C . TYR A 1 247 ? 41.550 -0.697 36.117 1.00 34.90 243 TYR A C 1
ATOM 1749 O O . TYR A 1 247 ? 41.772 -0.434 34.929 1.00 30.74 243 TYR A O 1
ATOM 1758 N N . LYS A 1 248 ? 40.338 -0.617 36.665 1.00 31.60 244 LYS A N 1
ATOM 1759 C CA . LYS A 1 248 ? 39.165 -0.164 35.931 1.00 32.59 244 LYS A CA 1
ATOM 1760 C C . LYS A 1 248 ? 38.634 1.161 36.454 1.00 33.26 244 LYS A C 1
ATOM 1761 O O . LYS A 1 248 ? 38.354 2.077 35.668 1.00 27.79 244 LYS A O 1
ATOM 1767 N N . SER A 1 249 ? 38.499 1.298 37.768 1.00 27.57 245 SER A N 1
ATOM 1768 C CA . SER A 1 249 ? 37.893 2.494 38.336 1.00 28.28 245 SER A CA 1
ATOM 1769 C C . SER A 1 249 ? 38.234 2.555 39.816 1.00 28.66 245 SER A C 1
ATOM 1770 O O . SER A 1 249 ? 38.780 1.606 40.390 1.00 26.87 245 SER A O 1
ATOM 1773 N N . GLY A 1 250 ? 37.905 3.690 40.433 1.00 33.83 246 GLY A N 1
ATOM 1774 C CA . GLY A 1 250 ? 38.211 3.889 41.845 1.00 28.24 246 GLY A CA 1
ATOM 1775 C C . GLY A 1 250 ? 39.562 4.551 42.059 1.00 31.21 246 GLY A C 1
ATOM 1776 O O . GLY A 1 250 ? 40.148 5.146 41.154 1.00 30.77 246 GLY A O 1
ATOM 1777 N N . VAL A 1 251 ? 40.057 4.452 43.290 1.00 31.42 247 VAL A N 1
ATOM 1778 C CA . VAL A 1 251 ? 41.284 5.132 43.689 1.00 27.25 247 VAL A CA 1
ATOM 1779 C C . VAL A 1 251 ? 42.385 4.080 43.817 1.00 31.61 247 VAL A C 1
ATOM 1780 O O . VAL A 1 251 ? 42.375 3.249 44.739 1.00 24.97 247 VAL A O 1
ATOM 1784 N N . TYR A 1 252 ? 43.348 4.133 42.897 1.00 26.11 248 TYR A N 1
ATOM 1785 C CA . TYR A 1 252 ? 44.379 3.107 42.796 1.00 25.00 248 TYR A CA 1
ATOM 1786 C C . TYR A 1 252 ? 45.423 3.223 43.911 1.00 24.30 248 TYR A C 1
ATOM 1787 O O . TYR A 1 252 ? 45.838 4.321 44.286 1.00 25.53 248 TYR A O 1
ATOM 1796 N N . ARG A 1 253 ? 45.859 2.070 44.420 1.00 23.93 249 ARG A N 1
ATOM 1797 C CA . ARG A 1 253 ? 47.116 1.949 45.149 1.00 32.34 249 ARG A CA 1
ATOM 1798 C C . ARG A 1 253 ? 47.636 0.527 44.982 1.00 28.67 249 ARG A C 1
ATOM 1799 O O . ARG A 1 253 ? 46.863 -0.429 44.869 1.00 24.09 249 ARG A O 1
ATOM 1807 N N . HIS A 1 254 ? 48.955 0.395 44.959 1.00 28.89 250 HIS A N 1
ATOM 1808 C CA . HIS A 1 254 ? 49.554 -0.899 44.682 1.00 29.23 250 HIS A CA 1
ATOM 1809 C C . HIS A 1 254 ? 49.314 -1.849 45.854 1.00 32.10 250 HIS A C 1
ATOM 1810 O O . HIS A 1 254 ? 49.499 -1.473 47.018 1.00 28.60 250 HIS A O 1
ATOM 1817 N N . VAL A 1 255 ? 48.864 -3.067 45.552 1.00 28.82 251 VAL A N 1
ATOM 1818 C CA . VAL A 1 255 ? 48.705 -4.092 46.583 1.00 31.04 251 VAL A CA 1
ATOM 1819 C C . VAL A 1 255 ? 49.414 -5.397 46.260 1.00 38.29 251 VAL A C 1
ATOM 1820 O O . VAL A 1 255 ? 49.677 -6.182 47.194 1.00 34.92 251 VAL A O 1
ATOM 1824 N N . ASP A 1 256 ? 49.760 -5.694 45.001 1.00 31.81 252 ASP A N 1
ATOM 1825 C CA . ASP A 1 256 ? 50.309 -7.010 44.663 1.00 35.21 252 ASP A CA 1
ATOM 1826 C C . ASP A 1 256 ? 50.862 -6.979 43.241 1.00 38.72 252 ASP A C 1
ATOM 1827 O O . ASP A 1 256 ? 50.397 -6.209 42.404 1.00 37.97 252 ASP A O 1
ATOM 1832 N N . GLY A 1 257 ? 51.861 -7.808 42.979 1.00 38.89 253 GLY A N 1
ATOM 1833 C CA . GLY A 1 257 ? 52.369 -7.978 41.633 1.00 40.32 253 GLY A CA 1
ATOM 1834 C C . GLY A 1 257 ? 53.799 -7.485 41.476 1.00 38.45 253 GLY A C 1
ATOM 1835 O O . GLY A 1 257 ? 54.366 -6.819 42.342 1.00 42.07 253 GLY A O 1
ATOM 1836 N N . ASP A 1 258 ? 54.373 -7.829 40.320 1.00 30.94 254 ASP A N 1
ATOM 1837 C CA . ASP A 1 258 ? 55.781 -7.567 40.045 1.00 32.43 254 ASP A CA 1
ATOM 1838 C C . ASP A 1 258 ? 56.012 -6.103 39.705 1.00 35.60 254 ASP A C 1
ATOM 1839 O O . ASP A 1 258 ? 55.210 -5.484 38.996 1.00 31.87 254 ASP A O 1
ATOM 1844 N N . PHE A 1 259 ? 57.147 -5.572 40.159 1.00 32.63 255 PHE A N 1
ATOM 1845 C CA . PHE A 1 259 ? 57.575 -4.240 39.749 1.00 33.67 255 PHE A CA 1
ATOM 1846 C C . PHE A 1 259 ? 58.007 -4.268 38.284 1.00 37.73 255 PHE A C 1
ATOM 1847 O O . PHE A 1 259 ? 58.691 -5.197 37.841 1.00 40.10 255 PHE A O 1
ATOM 1855 N N . LEU A 1 260 ? 57.580 -3.265 37.522 1.00 30.87 256 LEU A N 1
ATOM 1856 C CA . LEU A 1 260 ? 57.895 -3.185 36.103 1.00 30.06 256 LEU A CA 1
ATOM 1857 C C . LEU A 1 260 ? 58.705 -1.961 35.709 1.00 40.20 256 LEU A C 1
ATOM 1858 O O . LEU A 1 260 ? 59.295 -1.966 34.625 1.00 45.64 256 LEU A O 1
ATOM 1863 N N . GLY A 1 261 ? 58.725 -0.908 36.518 1.00 35.50 257 GLY A N 1
ATOM 1864 C CA . GLY A 1 261 ? 59.503 0.265 36.179 1.00 42.88 257 GLY A CA 1
ATOM 1865 C C . GLY A 1 261 ? 58.728 1.540 36.451 1.00 37.45 257 GLY A C 1
ATOM 1866 O O . GLY A 1 261 ? 57.806 1.565 37.263 1.00 41.23 257 GLY A O 1
ATOM 1867 N N . GLY A 1 262 ? 59.130 2.602 35.767 1.00 34.03 258 GLY A N 1
ATOM 1868 C CA . GLY A 1 262 ? 58.552 3.924 35.965 1.00 30.83 258 GLY A CA 1
ATOM 1869 C C . GLY A 1 262 ? 57.926 4.433 34.681 1.00 30.86 258 GLY A C 1
ATOM 1870 O O . GLY A 1 262 ? 58.406 4.133 33.586 1.00 34.59 258 GLY A O 1
ATOM 1871 N N . THR A 1 263 ? 56.829 5.165 34.821 1.00 27.49 259 THR A N 1
ATOM 1872 C CA . THR A 1 263 ? 56.140 5.748 33.685 1.00 29.74 259 THR A CA 1
ATOM 1873 C C . THR A 1 263 ? 55.806 7.195 34.015 1.00 36.47 259 THR A C 1
ATOM 1874 O O . THR A 1 263 ? 55.632 7.553 35.181 1.00 35.17 259 THR A O 1
ATOM 1878 N N . ALA A 1 264 ? 55.738 8.030 32.981 1.00 28.88 260 ALA A N 1
ATOM 1879 C CA . ALA A 1 264 ? 55.519 9.465 33.137 1.00 25.62 260 ALA A CA 1
ATOM 1880 C C . ALA A 1 264 ? 54.099 9.813 32.712 1.00 30.33 260 ALA A C 1
ATOM 1881 O O . ALA A 1 264 ? 53.658 9.419 31.630 1.00 32.54 260 ALA A O 1
ATOM 1883 N N . VAL A 1 265 ? 53.395 10.565 33.558 1.00 26.11 261 VAL A N 1
ATOM 1884 C CA . VAL A 1 265 ? 51.992 10.883 33.347 1.00 25.80 261 VAL A CA 1
ATOM 1885 C C . VAL A 1 265 ? 51.793 12.382 33.525 1.00 28.15 261 VAL A C 1
ATOM 1886 O O . VAL A 1 265 ? 52.612 13.078 34.130 1.00 29.83 261 VAL A O 1
ATOM 1890 N N . LYS A 1 266 ? 50.666 12.865 33.009 1.00 28.01 262 LYS A N 1
ATOM 1891 C CA . LYS A 1 266 ? 50.260 14.253 33.160 1.00 27.49 262 LYS A CA 1
ATOM 1892 C C . LYS A 1 266 ? 49.243 14.351 34.296 1.00 26.49 262 LYS A C 1
ATOM 1893 O O . LYS A 1 266 ? 48.178 13.721 34.231 1.00 29.37 262 LYS A O 1
ATOM 1899 N N . VAL A 1 267 ? 49.561 15.139 35.326 1.00 27.08 263 VAL A N 1
ATOM 1900 C CA . VAL A 1 267 ? 48.641 15.378 36.444 1.00 23.26 263 VAL A CA 1
ATOM 1901 C C . VAL A 1 267 ? 47.726 16.550 36.097 1.00 23.34 263 VAL A C 1
ATOM 1902 O O . VAL A 1 267 ? 48.201 17.603 35.663 1.00 24.04 263 VAL A O 1
ATOM 1906 N N . VAL A 1 268 ? 46.417 16.386 36.288 1.00 21.58 264 VAL A N 1
ATOM 1907 C CA . VAL A 1 268 ? 45.487 17.453 35.937 1.00 28.49 264 VAL A CA 1
ATOM 1908 C C . VAL A 1 268 ? 44.632 17.954 37.105 1.00 25.69 264 VAL A C 1
ATOM 1909 O O . VAL A 1 268 ? 44.013 19.017 36.972 1.00 23.24 264 VAL A O 1
ATOM 1913 N N . GLY A 1 269 ? 44.528 17.253 38.229 1.00 28.04 265 GLY A N 1
ATOM 1914 C CA . GLY A 1 269 ? 43.640 17.739 39.275 1.00 25.25 265 GLY A CA 1
ATOM 1915 C C . GLY A 1 269 ? 43.720 16.893 40.529 1.00 26.52 265 GLY A C 1
ATOM 1916 O O . GLY A 1 269 ? 44.542 15.978 40.636 1.00 25.44 265 GLY A O 1
ATOM 1917 N N . TRP A 1 270 ? 42.856 17.225 41.494 1.00 26.79 266 TRP A N 1
ATOM 1918 C CA . TRP A 1 270 ? 42.714 16.414 42.695 1.00 31.17 266 TRP A CA 1
ATOM 1919 C C . TRP A 1 270 ? 41.275 16.501 43.185 1.00 28.98 266 TRP A C 1
ATOM 1920 O O . TRP A 1 270 ? 40.546 17.445 42.865 1.00 29.52 266 TRP A O 1
ATOM 1931 N N . GLY A 1 271 ? 40.882 15.501 43.966 1.00 36.73 267 GLY A N 1
ATOM 1932 C CA . GLY A 1 271 ? 39.583 15.517 44.608 1.00 31.28 267 GLY A CA 1
ATOM 1933 C C . GLY A 1 271 ? 39.443 14.400 45.620 1.00 34.48 267 GLY A C 1
ATOM 1934 O O . GLY A 1 271 ? 40.432 13.884 46.146 1.00 27.74 267 GLY A O 1
ATOM 1935 N N . LYS A 1 272 ? 38.191 14.037 45.897 1.00 37.72 268 LYS A N 1
ATOM 1936 C CA . LYS A 1 272 ? 37.878 12.957 46.824 1.00 38.76 268 LYS A CA 1
ATOM 1937 C C . LYS A 1 272 ? 36.778 12.097 46.231 1.00 37.89 268 LYS A C 1
ATOM 1938 O O . LYS A 1 272 ? 35.840 12.615 45.625 1.00 33.89 268 LYS A O 1
ATOM 1944 N N . LEU A 1 273 ? 36.898 10.784 46.402 1.00 36.71 269 LEU A N 1
ATOM 1945 C CA . LEU A 1 273 ? 35.910 9.835 45.896 1.00 44.12 269 LEU A CA 1
ATOM 1946 C C . LEU A 1 273 ? 35.501 8.918 47.042 1.00 48.83 269 LEU A C 1
ATOM 1947 O O . LEU A 1 273 ? 36.299 8.084 47.484 1.00 48.15 269 LEU A O 1
ATOM 1952 N N . ASN A 1 274 ? 34.263 9.075 47.519 1.00 44.84 270 ASN A N 1
ATOM 1953 C CA . ASN A 1 274 ? 33.744 8.290 48.640 1.00 42.91 270 ASN A CA 1
ATOM 1954 C C . ASN A 1 274 ? 34.692 8.367 49.832 1.00 46.59 270 ASN A C 1
ATOM 1955 O O . ASN A 1 274 ? 35.101 7.354 50.408 1.00 45.38 270 ASN A O 1
ATOM 1960 N N . GLY A 1 275 ? 35.070 9.595 50.181 1.00 45.14 271 GLY A N 1
ATOM 1961 C CA . GLY A 1 275 ? 35.970 9.821 51.286 1.00 43.67 271 GLY A CA 1
ATOM 1962 C C . GLY A 1 275 ? 37.453 9.696 50.985 1.00 48.32 271 GLY A C 1
ATOM 1963 O O . GLY A 1 275 ? 38.263 10.142 51.809 1.00 51.20 271 GLY A O 1
ATOM 1964 N N . THR A 1 276 ? 37.849 9.122 49.838 1.00 36.00 272 THR A N 1
ATOM 1965 C CA . THR A 1 276 ? 39.263 8.819 49.611 1.00 38.27 272 THR A CA 1
ATOM 1966 C C . THR A 1 276 ? 39.910 9.876 48.722 1.00 32.50 272 THR A C 1
ATOM 1967 O O . THR A 1 276 ? 39.424 10.127 47.605 1.00 30.82 272 THR A O 1
ATOM 1971 N N . PRO A 1 277 ? 40.988 10.522 49.178 1.00 36.21 273 PRO A N 1
ATOM 1972 C CA . PRO A 1 277 ? 41.637 11.570 48.368 1.00 29.69 273 PRO A CA 1
ATOM 1973 C C . PRO A 1 277 ? 42.452 10.995 47.214 1.00 33.37 273 PRO A C 1
ATOM 1974 O O . PRO A 1 277 ? 43.111 9.963 47.355 1.00 27.64 273 PRO A O 1
ATOM 1978 N N . TYR A 1 278 ? 42.436 11.691 46.071 1.00 29.62 274 TYR A N 1
ATOM 1979 C CA . TYR A 1 278 ? 43.132 11.211 44.881 1.00 23.89 274 TYR A CA 1
ATOM 1980 C C . TYR A 1 278 ? 43.754 12.370 44.100 1.00 31.01 274 TYR A C 1
ATOM 1981 O O . TYR A 1 278 ? 43.396 13.538 44.282 1.00 29.67 274 TYR A O 1
ATOM 1990 N N . TRP A 1 279 ? 44.700 12.016 43.217 1.00 29.32 275 TRP A N 1
ATOM 1991 C CA . TRP A 1 279 ? 45.121 12.841 42.089 1.00 26.12 275 TRP A CA 1
ATOM 1992 C C . TRP A 1 279 ? 44.456 12.306 40.831 1.00 28.74 275 TRP A C 1
ATOM 1993 O O . TRP A 1 279 ? 44.375 11.091 40.642 1.00 29.04 275 TRP A O 1
ATOM 2004 N N . LYS A 1 280 ? 44.029 13.205 39.949 1.00 25.81 276 LYS A N 1
ATOM 2005 C CA . LYS A 1 280 ? 43.527 12.805 38.639 1.00 26.78 276 LYS A CA 1
ATOM 2006 C C . LYS A 1 280 ? 44.661 12.901 37.628 1.00 27.15 276 LYS A C 1
ATOM 2007 O O . LYS A 1 280 ? 45.259 13.966 37.456 1.00 26.54 276 LYS A O 1
ATOM 2013 N N . VAL A 1 281 ? 44.924 11.798 36.934 1.00 22.89 277 VAL A N 1
ATOM 2014 C CA . VAL A 1 281 ? 46.120 11.643 36.120 1.00 21.06 277 VAL A CA 1
ATOM 2015 C C . VAL A 1 281 ? 45.724 11.105 34.745 1.00 28.75 277 VAL A C 1
ATOM 2016 O O . VAL A 1 281 ? 44.949 10.147 34.651 1.00 28.62 277 VAL A O 1
ATOM 2020 N N . ALA A 1 282 ? 46.250 11.721 33.681 1.00 33.05 278 ALA A N 1
ATOM 2021 C CA . ALA A 1 282 ? 46.031 11.233 32.318 1.00 30.88 278 ALA A CA 1
ATOM 2022 C C . ALA A 1 282 ? 47.113 10.209 31.991 1.00 31.13 278 ALA A C 1
ATOM 2023 O O . ALA A 1 282 ? 48.302 10.543 31.931 1.00 26.03 278 ALA A O 1
ATOM 2025 N N . ASN A 1 283 ? 46.710 8.958 31.814 1.00 29.22 279 ASN A N 1
ATOM 2026 C CA . ASN A 1 283 ? 47.649 7.967 31.330 1.00 32.92 279 ASN A CA 1
ATOM 2027 C C . ASN A 1 283 ? 47.816 8.137 29.816 1.00 33.67 279 ASN A C 1
ATOM 2028 O O . ASN A 1 283 ? 47.127 8.939 29.176 1.00 30.79 279 ASN A O 1
ATOM 2033 N N . THR A 1 284 ? 48.754 7.387 29.238 1.00 34.72 280 THR A N 1
ATOM 2034 C CA . THR A 1 284 ? 48.995 7.425 27.800 1.00 31.25 280 THR A CA 1
ATOM 2035 C C . THR A 1 284 ? 48.655 6.101 27.123 1.00 31.48 280 THR A C 1
ATOM 2036 O O . THR A 1 284 ? 49.283 5.733 26.125 1.00 36.32 280 THR A O 1
ATOM 2040 N N . TRP A 1 285 ? 47.666 5.376 27.646 1.00 27.27 281 TRP A N 1
ATOM 2041 C CA . TRP A 1 285 ? 47.323 4.048 27.143 1.00 32.89 281 TRP A CA 1
ATOM 2042 C C . TRP A 1 285 ? 45.959 4.040 26.454 1.00 32.19 281 TRP A C 1
ATOM 2043 O O . TRP A 1 285 ? 45.253 3.030 26.488 1.00 28.15 281 TRP A O 1
ATOM 2054 N N . ASP A 1 286 ? 45.583 5.170 25.838 1.00 31.65 282 ASP A N 1
ATOM 2055 C CA . ASP A 1 286 ? 44.330 5.354 25.100 1.00 34.41 282 ASP A CA 1
ATOM 2056 C C . ASP A 1 286 ? 43.123 5.386 26.036 1.00 34.33 282 ASP A C 1
ATOM 2057 O O . ASP A 1 286 ? 43.255 5.129 27.234 1.00 38.66 282 ASP A O 1
ATOM 2062 N N . THR A 1 287 ? 41.943 5.699 25.501 1.00 35.75 283 THR A N 1
ATOM 2063 C CA . THR A 1 287 ? 40.753 5.917 26.319 1.00 35.96 283 THR A CA 1
ATOM 2064 C C . THR A 1 287 ? 40.037 4.633 26.713 1.00 37.32 283 THR A C 1
ATOM 2065 O O . THR A 1 287 ? 39.083 4.697 27.497 1.00 42.73 283 THR A O 1
ATOM 2069 N N . ASP A 1 288 ? 40.456 3.483 26.198 1.00 36.07 284 ASP A N 1
ATOM 2070 C CA . ASP A 1 288 ? 39.859 2.204 26.567 1.00 38.30 284 ASP A CA 1
ATOM 2071 C C . ASP A 1 288 ? 40.492 1.583 27.814 1.00 41.48 284 ASP A C 1
ATOM 2072 O O . ASP A 1 288 ? 40.124 0.465 28.195 1.00 42.69 284 ASP A O 1
ATOM 2077 N N . TRP A 1 289 ? 41.429 2.268 28.460 1.00 35.91 285 TRP A N 1
ATOM 2078 C CA . TRP A 1 289 ? 41.956 1.830 29.742 1.00 38.05 285 TRP A CA 1
ATOM 2079 C C . TRP A 1 289 ? 41.497 2.792 30.833 1.00 34.08 285 TRP A C 1
ATOM 2080 O O . TRP A 1 289 ? 41.244 3.977 30.579 1.00 31.31 285 TRP A O 1
ATOM 2091 N N . GLY A 1 290 ? 41.351 2.258 32.045 1.00 34.46 286 GLY A N 1
ATOM 2092 C CA . GLY A 1 290 ? 41.056 3.087 33.197 1.00 29.08 286 GLY A CA 1
ATOM 2093 C C . GLY A 1 290 ? 39.684 3.731 33.122 1.00 33.61 286 GLY A C 1
ATOM 2094 O O . GLY A 1 290 ? 38.721 3.163 32.597 1.00 34.33 286 GLY A O 1
ATOM 2095 N N . MET A 1 291 ? 39.596 4.950 33.660 1.00 32.09 287 MET A N 1
ATOM 2096 C CA . ME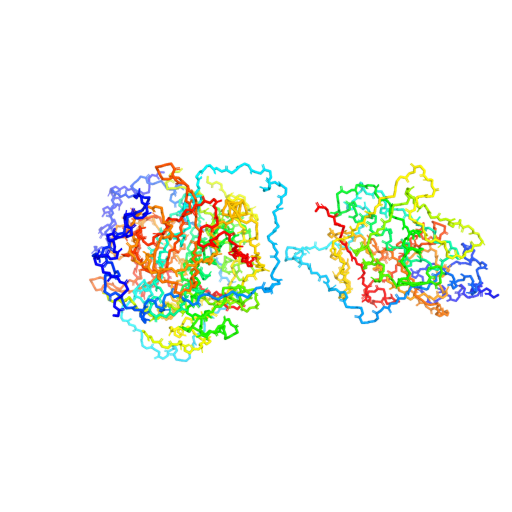T A 1 291 ? 38.363 5.736 33.600 1.00 34.08 287 MET A CA 1
ATOM 2097 C C . MET A 1 291 ? 38.462 6.689 32.411 1.00 34.23 287 MET A C 1
ATOM 2098 O O . MET A 1 291 ? 38.836 7.854 32.536 1.00 31.93 287 MET A O 1
ATOM 2103 N N . ASP A 1 292 ? 38.118 6.157 31.233 1.00 34.61 288 ASP A N 1
ATOM 2104 C CA . ASP A 1 292 ? 38.181 6.910 29.979 1.00 35.12 288 ASP A CA 1
ATOM 2105 C C . ASP A 1 292 ? 39.590 7.434 29.716 1.00 30.70 288 ASP A C 1
ATOM 2106 O O . ASP A 1 292 ? 39.768 8.548 29.225 1.00 36.56 288 ASP A O 1
ATOM 2111 N N . GLY A 1 293 ? 40.599 6.631 30.064 1.00 29.58 289 GLY A N 1
ATOM 2112 C CA . GLY A 1 293 ? 41.989 6.998 29.890 1.00 36.78 289 GLY A CA 1
ATOM 2113 C C . GLY A 1 293 ? 42.658 7.541 31.135 1.00 34.30 289 GLY A C 1
ATOM 2114 O O . GLY A 1 293 ? 43.897 7.619 31.173 1.00 36.19 289 GLY A O 1
ATOM 2115 N N . TYR A 1 294 ? 41.883 7.901 32.153 1.00 26.20 290 TYR A N 1
ATOM 2116 C CA . TYR A 1 294 ? 42.405 8.521 33.360 1.00 27.69 290 TYR A CA 1
ATOM 2117 C C . TYR A 1 294 ? 42.655 7.495 34.456 1.00 28.70 290 TYR A C 1
ATOM 2118 O O . TYR A 1 294 ? 42.005 6.448 34.520 1.00 27.93 290 TYR A O 1
ATOM 2127 N N . LEU A 1 295 ? 43.610 7.822 35.320 1.00 28.42 291 LEU A N 1
ATOM 2128 C CA . LEU A 1 295 ? 43.901 7.082 36.539 1.00 28.40 291 LEU A CA 1
ATOM 2129 C C . LEU A 1 295 ? 43.666 7.998 37.739 1.00 28.71 291 LEU A C 1
ATOM 2130 O O . LEU A 1 295 ? 44.173 9.125 37.770 1.00 27.25 291 LEU A O 1
ATOM 2135 N N . LEU A 1 296 ? 42.888 7.529 38.714 1.00 27.80 292 LEU A N 1
ATOM 2136 C CA . LEU A 1 296 ? 42.806 8.174 40.023 1.00 30.16 292 LEU A CA 1
ATOM 2137 C C . LEU A 1 296 ? 43.725 7.404 40.962 1.00 31.03 292 LEU A C 1
ATOM 2138 O O . LEU A 1 296 ? 43.560 6.191 41.126 1.00 30.83 292 LEU A O 1
ATOM 2143 N N . ILE A 1 297 ? 44.702 8.094 41.557 1.00 27.64 293 ILE A N 1
ATOM 2144 C CA . ILE A 1 297 ? 45.691 7.458 42.421 1.00 29.40 293 ILE A CA 1
ATOM 2145 C C . ILE A 1 297 ? 45.662 8.131 43.792 1.00 26.75 293 ILE A C 1
ATOM 2146 O O . ILE A 1 297 ? 45.516 9.355 43.891 1.00 33.34 293 ILE A O 1
ATOM 2151 N N . LEU A 1 298 ? 45.788 7.321 44.851 1.00 22.73 294 LEU A N 1
ATOM 2152 C CA . LEU A 1 298 ? 45.749 7.825 46.222 1.00 26.91 294 LEU A CA 1
ATOM 2153 C C . LEU A 1 298 ? 46.680 9.023 46.414 1.00 28.62 294 LEU A C 1
ATOM 2154 O O . LEU A 1 298 ? 47.828 9.018 45.961 1.00 27.81 294 LEU A O 1
ATOM 2159 N N . ARG A 1 299 ? 46.171 10.045 47.108 1.00 23.61 295 ARG A N 1
ATOM 2160 C CA . ARG A 1 299 ? 46.868 11.299 47.366 1.00 28.63 295 ARG A CA 1
ATOM 2161 C C . ARG A 1 299 ? 47.105 11.468 48.861 1.00 31.10 295 ARG A C 1
ATOM 2162 O O . ARG A 1 299 ? 46.199 11.238 49.664 1.00 34.04 295 ARG A O 1
ATOM 2170 N N . GLY A 1 300 ? 48.308 11.897 49.228 1.00 36.14 296 GLY A N 1
ATOM 2171 C CA . GLY A 1 300 ? 48.566 12.227 50.613 1.00 42.12 296 GLY A CA 1
ATOM 2172 C C . GLY A 1 300 ? 49.760 11.533 51.231 1.00 42.08 296 GLY A C 1
ATOM 2173 O O . GLY A 1 300 ? 50.385 12.105 52.125 1.00 47.31 296 GLY A O 1
ATOM 2174 N N . ASN A 1 301 ? 50.105 10.323 50.784 1.00 39.28 297 ASN A N 1
ATOM 2175 C CA . ASN A 1 301 ? 51.216 9.595 51.393 1.00 42.94 297 ASN A CA 1
ATOM 2176 C C . ASN A 1 301 ? 52.207 9.089 50.350 1.00 38.63 297 ASN A C 1
ATOM 2177 O O . ASN A 1 301 ? 52.752 7.988 50.476 1.00 34.81 297 ASN A O 1
ATOM 2182 N N . ASN A 1 302 ? 52.477 9.894 49.322 1.00 36.94 298 ASN A N 1
ATOM 2183 C CA . ASN A 1 302 ? 53.475 9.574 48.294 1.00 38.63 298 ASN A CA 1
ATOM 2184 C C . ASN A 1 302 ? 53.263 8.170 47.711 1.00 39.13 298 ASN A C 1
ATOM 2185 O O . ASN A 1 302 ? 54.197 7.380 47.565 1.00 38.07 298 ASN A O 1
ATOM 2190 N N . GLU A 1 303 ? 52.010 7.868 47.376 1.00 31.82 299 GLU A N 1
ATOM 2191 C CA . GLU A 1 303 ? 51.646 6.561 46.830 1.00 37.21 299 GLU A CA 1
ATOM 2192 C C . GLU A 1 303 ? 52.400 6.242 45.532 1.00 33.05 299 GLU A C 1
ATOM 2193 O O . GLU A 1 303 ? 52.389 7.025 44.581 1.00 31.00 299 GLU A O 1
ATOM 2199 N N . CYS A 1 304 ? 53.038 5.066 45.500 1.00 31.86 300 CYS A N 1
ATOM 2200 C CA . CYS A 1 304 ? 53.877 4.605 44.384 1.00 36.98 300 CYS A CA 1
ATOM 2201 C C . CYS A 1 304 ? 54.874 5.670 43.924 1.00 37.48 300 CYS A C 1
ATOM 2202 O O . CYS A 1 304 ? 55.307 5.670 42.760 1.00 34.54 300 CYS A O 1
ATOM 2205 N N . ASN A 1 305 ? 55.251 6.564 44.850 1.00 28.18 301 ASN A N 1
ATOM 2206 C CA . ASN A 1 305 ? 56.255 7.613 44.657 1.00 26.50 301 ASN A CA 1
ATOM 2207 C C . ASN A 1 305 ? 55.758 8.762 43.778 1.00 31.93 301 ASN A C 1
ATOM 2208 O O . ASN A 1 305 ? 56.575 9.549 43.277 1.00 31.74 301 ASN A O 1
ATOM 2213 N N . ILE A 1 306 ? 54.435 8.904 43.607 1.00 29.52 302 ILE A N 1
ATOM 2214 C CA . ILE A 1 306 ? 53.883 9.899 42.679 1.00 27.10 302 ILE A CA 1
ATOM 2215 C C . ILE A 1 306 ? 54.170 11.332 43.129 1.00 28.30 302 ILE A C 1
ATOM 2216 O O . ILE A 1 306 ? 54.249 12.241 42.291 1.00 30.36 302 ILE A O 1
ATOM 2221 N N . GLU A 1 307 ? 54.356 11.568 44.430 1.00 25.44 303 GLU A N 1
ATOM 2222 C CA . GLU A 1 307 ? 54.554 12.914 44.957 1.00 26.84 303 GLU A CA 1
ATOM 2223 C C . GLU A 1 307 ? 56.029 13.291 45.073 1.00 29.20 303 GLU A C 1
ATOM 2224 O O . GLU A 1 307 ? 56.349 14.401 45.521 1.00 31.69 303 GLU A O 1
ATOM 2230 N N . HIS A 1 308 ? 56.926 12.417 44.620 1.00 26.50 304 HIS A N 1
ATOM 2231 C CA . HIS A 1 308 ? 58.359 12.631 44.814 1.00 31.26 304 HIS A CA 1
ATOM 2232 C C . HIS A 1 308 ? 58.905 13.751 43.933 1.00 34.09 304 HIS A C 1
ATOM 2233 O O . HIS A 1 308 ? 59.793 14.496 44.368 1.00 28.46 304 HIS A O 1
ATOM 2240 N N . LEU A 1 309 ? 58.391 13.910 42.712 1.00 27.08 305 LEU A N 1
ATOM 2241 C CA . LEU A 1 309 ? 59.058 14.803 41.762 1.00 25.62 305 LEU A CA 1
ATOM 2242 C C . LEU A 1 309 ? 58.144 15.129 40.587 1.00 27.11 305 LEU A C 1
ATOM 2243 O O . LEU A 1 309 ? 57.703 14.215 39.876 1.00 23.01 305 LEU A O 1
ATOM 2248 N N . GLY A 1 310 ? 57.897 16.417 40.356 1.00 22.57 306 GLY A N 1
ATOM 2249 C CA . GLY A 1 310 ? 57.160 16.870 39.186 1.00 29.89 306 GLY A CA 1
ATOM 2250 C C . GLY A 1 310 ? 57.983 17.803 38.310 1.00 31.41 306 GLY A C 1
ATOM 2251 O O . GLY A 1 310 ? 58.827 18.552 38.802 1.00 31.61 306 GLY A O 1
ATOM 2252 N N . PHE A 1 311 ? 57.726 17.754 36.998 1.00 29.92 307 PHE A N 1
ATOM 2253 C CA . PHE A 1 311 ? 58.396 18.616 36.027 1.00 25.88 307 PHE A CA 1
ATOM 2254 C C . PHE A 1 311 ? 57.398 19.576 35.386 1.00 30.30 307 PHE A C 1
ATOM 2255 O O . PHE A 1 311 ? 56.285 19.176 35.024 1.00 33.13 307 PHE A O 1
ATOM 2263 N N . ALA A 1 312 ? 57.820 20.831 35.191 1.00 25.42 308 ALA A N 1
ATOM 2264 C CA . ALA A 1 312 ? 56.987 21.845 34.549 1.00 26.60 308 ALA A CA 1
ATOM 2265 C C . ALA A 1 312 ? 57.891 22.861 33.862 1.00 29.84 308 ALA A C 1
ATOM 2266 O O . ALA A 1 312 ? 59.119 22.784 33.950 1.00 33.63 308 ALA A O 1
ATOM 2268 N N . GLY A 1 313 ? 57.277 23.830 33.185 1.00 29.84 309 GLY A N 1
ATOM 2269 C CA . GLY A 1 313 ? 58.040 24.800 32.415 1.00 26.15 309 GLY A CA 1
ATOM 2270 C C . GLY A 1 313 ? 57.136 25.844 31.794 1.00 29.66 309 GLY A C 1
ATOM 2271 O O . GLY A 1 313 ? 55.907 25.761 31.863 1.00 30.58 309 GLY A O 1
ATOM 2272 N N . THR A 1 314 ? 57.776 26.824 31.159 1.00 28.87 310 THR A N 1
ATOM 2273 C CA . THR A 1 314 ? 57.138 28.052 30.713 1.00 27.35 310 THR A CA 1
ATOM 2274 C C . THR A 1 314 ? 57.429 28.268 29.232 1.00 29.78 310 THR A C 1
ATOM 2275 O O . THR A 1 314 ? 58.601 28.224 28.820 1.00 31.56 310 THR A O 1
ATOM 2279 N N . PRO A 1 315 ? 56.411 28.516 28.407 1.00 33.44 311 PRO A N 1
ATOM 2280 C CA . PRO A 1 315 ? 56.654 28.843 26.986 1.00 31.38 311 PRO A CA 1
ATOM 2281 C C . PRO A 1 315 ? 57.154 30.268 26.786 1.00 34.25 311 PRO A C 1
ATOM 2282 O O . PRO A 1 315 ? 56.728 31.191 27.480 1.00 31.33 311 PRO A O 1
ATOM 2286 N N . GLU A 1 316 ? 58.052 30.447 25.811 1.00 29.78 312 GLU A N 1
ATOM 2287 C CA . GLU A 1 316 ? 58.452 31.793 25.410 1.00 35.63 312 GLU A CA 1
ATOM 2288 C C . GLU A 1 316 ? 57.231 32.616 25.014 1.00 39.93 312 GLU A C 1
ATOM 2289 O O . GLU A 1 316 ? 56.314 32.120 24.350 1.00 43.96 312 GLU A O 1
ATOM 2295 N N . THR A 1 317 ? 57.224 33.885 25.396 1.00 42.92 313 THR A N 1
ATOM 2296 C CA . THR A 1 317 ? 56.148 34.781 24.959 1.00 57.14 313 THR A CA 1
ATOM 2297 C C . THR A 1 317 ? 56.697 36.122 24.448 1.00 67.71 313 THR A C 1
ATOM 2298 O O . THR A 1 317 ? 57.462 36.176 23.480 1.00 65.48 313 THR A O 1
ATOM 2302 N N . SER A 1 318 ? 56.388 37.192 24.980 1.00 73.82 314 SER A N 1
ATOM 2303 N N . ALA B 1 12 ? 104.669 73.045 40.031 1.00 48.38 1008 ALA B N 1
ATOM 2304 C CA . ALA B 1 12 ? 104.252 72.842 38.635 1.00 48.19 1008 ALA B CA 1
ATOM 2305 C C . ALA B 1 12 ? 102.798 73.006 38.355 1.00 41.19 1008 ALA B C 1
ATOM 2306 O O . ALA B 1 12 ? 102.090 72.045 38.217 1.00 44.00 1008 ALA B O 1
ATOM 2308 N N . PRO B 1 13 ? 102.417 74.293 38.320 1.00 60.75 1009 PRO B N 1
ATOM 2309 C CA . PRO B 1 13 ? 101.135 74.678 37.719 1.00 51.09 1009 PRO B CA 1
ATOM 2310 C C . PRO B 1 13 ? 100.750 73.911 36.438 1.00 48.87 1009 PRO B C 1
ATOM 2311 O O . PRO B 1 13 ? 101.566 73.629 35.536 1.00 48.96 1009 PRO B O 1
ATOM 2315 N N . VAL B 1 14 ? 99.483 73.498 36.406 1.00 42.99 1010 VAL B N 1
ATOM 2316 C CA . VAL B 1 14 ? 98.843 73.007 35.201 1.00 41.25 1010 VAL B CA 1
ATOM 2317 C C . VAL B 1 14 ? 98.426 74.175 34.316 1.00 43.05 1010 VAL B C 1
ATOM 2318 O O . VAL B 1 14 ? 98.478 74.080 33.087 1.00 42.43 1010 VAL B O 1
ATOM 2322 N N . LEU B 1 15 ? 98.023 75.293 34.922 1.00 34.07 1011 LEU B N 1
ATOM 2323 C CA . LEU B 1 15 ? 97.430 76.414 34.205 1.00 36.07 1011 LEU B CA 1
ATOM 2324 C C . LEU B 1 15 ? 98.299 77.651 34.337 1.00 41.66 1011 LEU B C 1
ATOM 2325 O O . LEU B 1 15 ? 98.848 77.922 35.407 1.00 42.83 1011 LEU B O 1
ATOM 2330 N N . THR B 1 16 ? 98.422 78.386 33.232 1.00 39.86 1012 THR B N 1
ATOM 2331 C CA . THR B 1 16 ? 99.010 79.717 33.192 1.00 36.45 1012 THR B CA 1
ATOM 2332 C C . THR B 1 16 ? 98.128 80.594 32.308 1.00 42.30 1012 THR B C 1
ATOM 2333 O O . THR B 1 16 ? 97.274 80.103 31.561 1.00 39.28 1012 THR B O 1
ATOM 2337 N N . LYS B 1 17 ? 98.348 81.906 32.379 1.00 35.61 1013 LYS B N 1
ATOM 2338 C CA . LYS B 1 17 ? 97.575 82.824 31.546 1.00 43.97 1013 LYS B CA 1
ATOM 2339 C C . LYS B 1 17 ? 97.885 82.633 30.058 1.00 42.12 1013 LYS B C 1
ATOM 2340 O O . LYS B 1 17 ? 96.988 82.758 29.214 1.00 40.37 1013 LYS B O 1
ATOM 2346 N N . THR B 1 18 ? 99.138 82.325 29.706 1.00 37.21 1014 THR B N 1
ATOM 2347 C CA . THR B 1 18 ? 99.445 82.132 28.289 1.00 43.94 1014 THR B CA 1
ATOM 2348 C C . THR B 1 18 ? 98.871 80.820 27.774 1.00 42.87 1014 THR B C 1
ATOM 2349 O O . THR B 1 18 ? 98.417 80.748 26.626 1.00 42.47 1014 THR B O 1
ATOM 2353 N N . PHE B 1 19 ? 98.879 79.774 28.604 1.00 31.06 1015 PHE B N 1
ATOM 2354 C CA . PHE B 1 19 ? 98.222 78.525 28.220 1.00 32.93 1015 PHE B CA 1
ATOM 2355 C C . PHE B 1 19 ? 96.719 78.731 28.016 1.00 38.76 1015 PHE B C 1
ATOM 2356 O O . PHE B 1 19 ? 96.145 78.244 27.028 1.00 33.89 1015 PHE B O 1
ATOM 2364 N N . VAL B 1 20 ? 96.071 79.480 28.918 1.00 30.95 1016 VAL B N 1
ATOM 2365 C CA . VAL B 1 20 ? 94.639 79.741 28.782 1.00 32.02 1016 VAL B CA 1
ATOM 2366 C C . VAL B 1 20 ? 94.355 80.608 27.551 1.00 35.87 1016 VAL B C 1
ATOM 2367 O O . VAL B 1 20 ? 93.361 80.397 26.849 1.00 31.36 1016 VAL B O 1
ATOM 2371 N N . ASP B 1 21 ? 95.201 81.606 27.277 1.00 37.69 1017 ASP B N 1
ATOM 2372 C CA . ASP B 1 21 ? 94.992 82.426 26.083 1.00 40.81 1017 ASP B CA 1
ATOM 2373 C C . ASP B 1 21 ? 95.092 81.579 24.817 1.00 40.49 1017 ASP B C 1
ATOM 2374 O O . ASP B 1 21 ? 94.299 81.739 23.882 1.00 36.79 1017 ASP B O 1
ATOM 2379 N N . ARG B 1 22 ? 96.065 80.669 24.780 1.00 35.12 1018 ARG B N 1
ATOM 2380 C CA . ARG B 1 22 ? 96.225 79.759 23.655 1.00 36.71 1018 ARG B CA 1
ATOM 2381 C C . ARG B 1 22 ? 94.996 78.868 23.476 1.00 38.04 1018 ARG B C 1
ATOM 2382 O O . ARG B 1 22 ? 94.549 78.632 22.346 1.00 33.54 1018 ARG B O 1
ATOM 2390 N N . ILE B 1 23 ? 94.425 78.383 24.581 1.00 33.76 1019 ILE B N 1
ATOM 2391 C CA . ILE B 1 23 ? 93.249 77.523 24.501 1.00 26.86 1019 ILE B CA 1
ATOM 2392 C C . ILE B 1 23 ? 92.085 78.255 23.844 1.00 29.67 1019 ILE B C 1
ATOM 2393 O O . ILE B 1 23 ? 91.354 77.685 23.022 1.00 29.27 1019 ILE B O 1
ATOM 2398 N N . ASN B 1 24 ? 91.868 79.515 24.223 1.00 30.49 1020 ASN B N 1
ATOM 2399 C CA . ASN B 1 24 ? 90.761 80.264 23.649 1.00 31.87 1020 ASN B CA 1
ATOM 2400 C C . ASN B 1 24 ? 91.019 80.633 22.189 1.00 38.38 1020 ASN B C 1
ATOM 2401 O O . ASN B 1 24 ? 90.063 80.871 21.444 1.00 37.71 1020 ASN B O 1
ATOM 2406 N N . GLN B 1 25 ? 92.283 80.682 21.760 1.00 36.42 1021 GLN B N 1
ATOM 2407 C CA . GLN B 1 25 ? 92.558 80.854 20.335 1.00 38.81 1021 GLN B CA 1
ATOM 2408 C C . GLN B 1 25 ? 92.204 79.597 19.555 1.00 36.63 1021 GLN B C 1
ATOM 2409 O O . GLN B 1 25 ? 91.643 79.678 18.456 1.00 40.90 1021 GLN B O 1
ATOM 2415 N N . LEU B 1 26 ? 92.535 78.430 20.104 1.00 30.40 1022 LEU B N 1
ATOM 2416 C CA . LEU B 1 26 ? 92.386 77.178 19.373 1.00 38.20 1022 LEU B CA 1
ATOM 2417 C C . LEU B 1 26 ? 90.944 76.680 19.350 1.00 41.73 1022 LEU B C 1
ATOM 2418 O O . LEU B 1 26 ? 90.555 75.989 18.395 1.00 38.23 1022 LEU B O 1
ATOM 2423 N N . ASN B 1 27 ? 90.132 77.008 20.361 1.00 36.20 1023 ASN B N 1
ATOM 2424 C CA . ASN B 1 27 ? 88.778 76.460 20.385 1.00 34.14 1023 ASN B CA 1
ATOM 2425 C C . ASN B 1 27 ? 87.767 77.329 19.641 1.00 31.02 1023 ASN B C 1
ATOM 2426 O O . ASN B 1 27 ? 86.588 76.970 19.593 1.00 30.47 1023 ASN B O 1
ATOM 2431 N N . GLY B 1 28 ? 88.191 78.444 19.058 1.00 37.17 1024 GLY B N 1
ATOM 2432 C CA . GLY B 1 28 ? 87.305 79.280 18.267 1.00 39.18 1024 GLY B CA 1
ATOM 2433 C C . GLY B 1 28 ? 86.115 79.867 19.003 1.00 45.80 1024 GLY B C 1
ATOM 2434 O O . GLY B 1 28 ? 85.160 80.331 18.372 1.00 42.64 1024 GLY B O 1
ATOM 2435 N N . GLY B 1 29 ? 86.147 79.860 20.329 1.00 38.41 1025 GLY B N 1
ATOM 2436 C CA . GLY B 1 29 ? 85.038 80.383 21.092 1.00 33.60 1025 GLY B CA 1
ATOM 2437 C C . GLY B 1 29 ? 83.922 79.403 21.380 1.00 37.29 1025 GLY B C 1
ATOM 2438 O O . GLY B 1 29 ? 82.892 79.814 21.928 1.00 34.43 1025 GLY B O 1
ATOM 2439 N N . MET B 1 30 ? 84.087 78.123 21.033 1.00 34.90 1026 MET B N 1
ATOM 2440 C CA . MET B 1 30 ? 83.058 77.136 21.349 1.00 31.91 1026 MET B CA 1
ATOM 2441 C C . MET B 1 30 ? 82.883 76.962 22.862 1.00 32.79 1026 MET B C 1
ATOM 2442 O O . MET B 1 30 ? 81.774 76.677 23.327 1.00 29.17 1026 MET B O 1
ATOM 2447 N N . TRP B 1 31 ? 83.946 77.140 23.643 1.00 29.42 1027 TRP B N 1
ATOM 2448 C CA . TRP B 1 31 ? 83.839 77.177 25.096 1.00 32.47 1027 TRP B CA 1
ATOM 2449 C C . TRP B 1 31 ? 84.786 78.233 25.646 1.00 33.67 1027 TRP B C 1
ATOM 2450 O O . TRP B 1 31 ? 85.681 78.719 24.951 1.00 33.70 1027 TRP B O 1
ATOM 2461 N N . LYS B 1 32 ? 84.570 78.594 26.903 1.00 29.18 1028 LYS B N 1
ATOM 2462 C CA . LYS B 1 32 ? 85.333 79.649 27.561 1.00 32.51 1028 LYS B CA 1
ATOM 2463 C C . LYS B 1 32 ? 86.290 79.025 28.568 1.00 33.20 1028 LYS B C 1
ATOM 2464 O O . LYS B 1 32 ? 85.849 78.353 29.510 1.00 24.68 1028 LYS B O 1
ATOM 2470 N N . ALA B 1 33 ? 87.593 79.245 28.367 1.00 29.61 1029 ALA B N 1
ATOM 2471 C CA . ALA B 1 33 ? 88.623 78.877 29.332 1.00 29.69 1029 ALA B CA 1
ATOM 2472 C C . ALA B 1 33 ? 89.052 80.100 30.135 1.00 36.49 1029 ALA B C 1
ATOM 2473 O O . ALA B 1 33 ? 89.207 81.193 29.580 1.00 33.41 1029 ALA B O 1
ATOM 2475 N N . VAL B 1 34 ? 89.259 79.907 31.446 1.00 30.92 1030 VAL B N 1
ATOM 2476 C CA . VAL B 1 34 ? 89.600 80.999 32.349 1.00 32.18 1030 VAL B CA 1
ATOM 2477 C C . VAL B 1 34 ? 90.784 80.598 33.217 1.00 29.27 1030 VAL B C 1
ATOM 2478 O O . VAL B 1 34 ? 90.981 79.422 33.543 1.00 35.64 1030 VAL B O 1
ATOM 2482 N N . TYR B 1 35 ? 91.576 81.592 33.594 1.00 30.10 1031 TYR B N 1
ATOM 2483 C CA . TYR B 1 35 ? 92.728 81.367 34.456 1.00 43.92 1031 TYR B CA 1
ATOM 2484 C C . TYR B 1 35 ? 92.443 81.637 35.936 1.00 47.29 1031 TYR B C 1
ATOM 2485 O O . TYR B 1 35 ? 93.092 81.031 36.792 1.00 46.28 1031 TYR B O 1
ATOM 2494 N N . ASN B 1 36 ? 91.470 82.498 36.257 1.00 47.78 1032 ASN B N 1
ATOM 2495 C CA . ASN B 1 36 ? 91.156 82.910 37.623 1.00 47.32 1032 ASN B CA 1
ATOM 2496 C C . ASN B 1 36 ? 90.016 82.107 38.252 1.00 49.42 1032 ASN B C 1
ATOM 2497 O O . ASN B 1 36 ? 89.240 82.657 39.037 1.00 56.93 1032 ASN B O 1
ATOM 2502 N N . GLY B 1 37 ? 89.885 80.826 37.926 1.00 50.62 1033 GLY B N 1
ATOM 2503 C CA . GLY B 1 37 ? 88.819 79.994 38.447 1.00 43.23 1033 GLY B CA 1
ATOM 2504 C C . GLY B 1 37 ? 89.237 79.173 39.652 1.00 41.50 1033 GLY B C 1
ATOM 2505 O O . GLY B 1 37 ? 90.241 79.455 40.318 1.00 41.46 1033 GLY B O 1
ATOM 2506 N N . LYS B 1 38 ? 88.446 78.131 39.930 1.00 49.03 1034 LYS B N 1
ATOM 2507 C CA . LYS B 1 38 ? 88.739 77.216 41.035 1.00 43.64 1034 LYS B CA 1
ATOM 2508 C C . LYS B 1 38 ? 90.122 76.579 40.895 1.00 42.57 1034 LYS B C 1
ATOM 2509 O O . LYS B 1 38 ? 90.832 76.402 41.892 1.00 37.66 1034 LYS B O 1
ATOM 2515 N N . MET B 1 39 ? 90.519 76.216 39.668 1.00 32.75 1035 MET B N 1
ATOM 2516 C CA . MET B 1 39 ? 91.735 75.441 39.441 1.00 31.95 1035 MET B CA 1
ATOM 2517 C C . MET B 1 39 ? 92.963 76.311 39.170 1.00 33.97 1035 MET B C 1
ATOM 2518 O O . MET B 1 39 ? 93.995 75.787 38.727 1.00 32.36 1035 MET B O 1
ATOM 2523 N N . GLN B 1 40 ? 92.886 77.610 39.467 1.00 35.55 1036 GLN B N 1
ATOM 2524 C CA . GLN B 1 40 ? 93.915 78.560 39.049 1.00 41.06 1036 GLN B CA 1
ATOM 2525 C C . GLN B 1 40 ? 95.324 78.078 39.381 1.00 46.34 1036 GLN B C 1
ATOM 2526 O O . GLN B 1 40 ? 96.225 78.131 38.534 1.00 48.27 1036 GLN B O 1
ATOM 2532 N N . ASN B 1 41 ? 95.531 77.594 40.608 1.00 31.40 1037 ASN B N 1
ATOM 2533 C CA . ASN B 1 41 ? 96.860 77.245 41.086 1.00 32.61 1037 ASN B CA 1
ATOM 2534 C C . ASN B 1 41 ? 97.080 75.737 41.216 1.00 33.84 1037 ASN B C 1
ATOM 2535 O O . ASN B 1 41 ? 98.031 75.317 41.885 1.00 33.45 1037 ASN B O 1
ATOM 2540 N N . ILE B 1 42 ? 96.235 74.908 40.596 1.00 30.59 1038 ILE B N 1
ATOM 2541 C CA . ILE B 1 42 ? 96.387 73.467 40.761 1.00 32.20 1038 ILE B CA 1
ATOM 2542 C C . ILE B 1 42 ? 97.689 73.004 40.112 1.00 38.84 1038 ILE B C 1
ATOM 2543 O O . ILE B 1 42 ? 98.105 73.525 39.065 1.00 30.22 1038 ILE B O 1
ATOM 2548 N N . THR B 1 43 ? 98.356 72.039 40.751 1.00 34.41 1039 THR B N 1
ATOM 2549 C CA . THR B 1 43 ? 99.577 71.437 40.228 1.00 34.40 1039 THR B CA 1
ATOM 2550 C C . THR B 1 43 ? 99.285 70.084 39.572 1.00 28.70 1039 THR B C 1
ATOM 2551 O O . THR B 1 43 ? 98.212 69.492 39.742 1.00 28.29 1039 THR B O 1
ATOM 2555 N N . PHE B 1 44 ? 100.289 69.579 38.842 1.00 29.40 1040 PHE B N 1
ATOM 2556 C CA . PHE B 1 44 ? 100.150 68.292 38.162 1.00 31.42 1040 PHE B CA 1
ATOM 2557 C C . PHE B 1 44 ? 99.865 67.168 39.150 1.00 30.35 1040 PHE B C 1
ATOM 2558 O O . PHE B 1 44 ? 99.025 66.301 38.884 1.00 34.25 1040 PHE B O 1
ATOM 2566 N N . ALA B 1 45 ? 100.551 67.168 40.298 1.00 30.77 1041 ALA B N 1
ATOM 2567 C CA . ALA B 1 45 ? 100.296 66.141 41.304 1.00 30.64 1041 ALA B CA 1
ATOM 2568 C C . ALA B 1 45 ? 98.873 66.238 41.842 1.00 28.98 1041 ALA B C 1
ATOM 2569 O O . ALA B 1 45 ? 98.210 65.216 42.049 1.00 35.22 1041 ALA B O 1
ATOM 2571 N N . GLU B 1 46 ? 98.381 67.461 42.059 1.00 27.41 1042 GLU B N 1
ATOM 2572 C CA . GLU B 1 46 ? 97.008 67.634 42.526 1.00 30.05 1042 GLU B CA 1
ATOM 2573 C C . GLU B 1 46 ? 95.993 67.268 41.441 1.00 32.78 1042 GLU B C 1
ATOM 2574 O O . GLU B 1 46 ? 94.974 66.632 41.736 1.00 34.61 1042 GLU B O 1
ATOM 2580 N N . ALA B 1 47 ? 96.259 67.625 40.175 1.00 27.96 1043 ALA B N 1
ATOM 2581 C CA . ALA B 1 47 ? 95.321 67.285 39.102 1.00 28.48 1043 ALA B CA 1
ATOM 2582 C C . ALA B 1 47 ? 95.165 65.776 38.940 1.00 33.05 1043 ALA B C 1
ATOM 2583 O O . ALA B 1 47 ? 94.072 65.291 38.609 1.00 29.78 1043 ALA B O 1
ATOM 2585 N N . LYS B 1 48 ? 96.242 65.023 39.178 1.00 28.24 1044 LYS B N 1
ATOM 2586 C CA . LYS B 1 48 ? 96.205 63.566 39.110 1.00 31.19 1044 LYS B CA 1
ATOM 2587 C C . LYS B 1 48 ? 95.306 62.942 40.178 1.00 33.99 1044 LYS B C 1
ATOM 2588 O O . LYS B 1 48 ? 94.876 61.795 40.005 1.00 33.22 1044 LYS B O 1
ATOM 2594 N N . ARG B 1 49 ? 95.001 63.659 41.269 1.00 30.05 1045 ARG B N 1
ATOM 2595 C CA . ARG B 1 49 ? 94.025 63.138 42.229 1.00 31.27 1045 ARG B CA 1
ATOM 2596 C C . ARG B 1 49 ? 92.623 63.049 41.638 1.00 39.14 1045 ARG B C 1
ATOM 2597 O O . ARG B 1 49 ? 91.769 62.362 42.208 1.00 41.51 1045 ARG B O 1
ATOM 2605 N N . LEU B 1 50 ? 92.360 63.725 40.521 1.00 34.44 1046 LEU B N 1
ATOM 2606 C CA . LEU B 1 50 ? 91.017 63.775 39.951 1.00 34.58 1046 LEU B CA 1
ATOM 2607 C C . LEU B 1 50 ? 90.815 62.818 38.777 1.00 29.82 1046 LEU B C 1
ATOM 2608 O O . LEU B 1 50 ? 89.757 62.852 38.153 1.00 36.40 1046 LEU B O 1
ATOM 2613 N N . THR B 1 51 ? 91.789 61.966 38.455 1.00 28.84 1047 THR B N 1
ATOM 2614 C CA . THR B 1 51 ? 91.547 60.929 37.457 1.00 28.27 1047 THR B CA 1
ATOM 2615 C C . THR B 1 51 ? 91.532 59.551 38.112 1.00 34.25 1047 THR B C 1
ATOM 2616 O O . THR B 1 51 ? 91.070 59.412 39.246 1.00 34.26 1047 THR B O 1
ATOM 2620 N N . GLY B 1 52 ? 92.026 58.524 37.421 1.00 36.05 1048 GLY B N 1
ATOM 2621 C CA . GLY B 1 52 ? 92.081 57.195 38.008 1.00 27.67 1048 GLY B CA 1
ATOM 2622 C C . GLY B 1 52 ? 90.827 56.351 37.874 1.00 32.86 1048 GLY B C 1
ATOM 2623 O O . GLY B 1 52 ? 90.624 55.434 38.680 1.00 28.42 1048 GLY B O 1
ATOM 2624 N N . ALA B 1 53 ? 89.970 56.631 36.891 1.00 25.62 1049 ALA B N 1
ATOM 2625 C CA . ALA B 1 53 ? 88.867 55.739 36.548 1.00 29.33 1049 ALA B CA 1
ATOM 2626 C C . ALA B 1 53 ? 89.368 54.758 35.494 1.00 34.06 1049 ALA B C 1
ATOM 2627 O O . ALA B 1 53 ? 89.745 55.167 34.388 1.00 30.49 1049 ALA B O 1
ATOM 2629 N N . TRP B 1 54 ? 89.395 53.475 35.844 1.00 30.69 1050 TRP B N 1
ATOM 2630 C CA . TRP B 1 54 ? 90.033 52.450 35.029 1.00 28.47 1050 TRP B CA 1
ATOM 2631 C C . TRP B 1 54 ? 88.981 51.607 34.317 1.00 26.06 1050 TRP B C 1
ATOM 2632 O O . TRP B 1 54 ? 87.855 51.445 34.795 1.00 28.54 1050 TRP B O 1
ATOM 2643 N N . ILE B 1 55 ? 89.350 51.081 33.156 1.00 34.20 1051 ILE B N 1
ATOM 2644 C CA . ILE B 1 55 ? 88.404 50.369 32.304 1.00 37.68 1051 ILE B CA 1
ATOM 2645 C C . ILE B 1 55 ? 88.949 48.990 31.974 1.00 39.07 1051 ILE B C 1
ATOM 2646 O O . ILE B 1 55 ? 90.126 48.824 31.628 1.00 32.84 1051 ILE B O 1
ATOM 2651 N N . GLN B 1 56 ? 88.061 48.014 32.074 1.00 41.01 1052 GLN B N 1
ATOM 2652 C CA . GLN B 1 56 ? 88.313 46.602 31.843 1.00 43.89 1052 GLN B CA 1
ATOM 2653 C C . GLN B 1 56 ? 87.918 46.314 30.395 1.00 53.17 1052 GLN B C 1
ATOM 2654 O O . GLN B 1 56 ? 86.733 46.197 30.075 1.00 56.76 1052 GLN B O 1
ATOM 2660 N N . LYS B 1 57 ? 88.919 46.224 29.506 1.00 57.00 1053 LYS B N 1
ATOM 2661 C CA . LYS B 1 57 ? 88.661 46.303 28.064 1.00 65.36 1053 LYS B CA 1
ATOM 2662 C C . LYS B 1 57 ? 87.858 45.111 27.538 1.00 66.91 1053 LYS B C 1
ATOM 2663 O O . LYS B 1 57 ? 87.124 45.245 26.551 1.00 67.42 1053 LYS B O 1
ATOM 2669 N N . THR B 1 58 ? 87.963 43.948 28.177 1.00 73.49 1054 THR B N 1
ATOM 2670 C CA . THR B 1 58 ? 87.089 42.837 27.802 1.00 81.69 1054 THR B CA 1
ATOM 2671 C C . THR B 1 58 ? 85.739 42.887 28.521 1.00 81.17 1054 THR B C 1
ATOM 2672 O O . THR B 1 58 ? 84.708 42.555 27.925 1.00 82.55 1054 THR B O 1
ATOM 2676 N N . SER B 1 59 ? 85.733 43.310 29.788 1.00 82.70 1055 SER B N 1
ATOM 2677 C CA . SER B 1 59 ? 84.537 43.432 30.621 1.00 79.10 1055 SER B CA 1
ATOM 2678 C C . SER B 1 59 ? 83.837 42.095 30.844 1.00 76.16 1055 SER B C 1
ATOM 2679 O O . SER B 1 59 ? 84.166 41.389 31.805 1.00 82.84 1055 SER B O 1
ATOM 2682 N N . SER B 1 60 ? 82.872 41.771 29.967 1.00 65.03 1056 SER B N 1
ATOM 2683 C CA . SER B 1 60 ? 81.985 40.598 29.970 1.00 65.46 1056 SER B CA 1
ATOM 2684 C C . SER B 1 60 ? 80.597 40.909 30.538 1.00 51.75 1056 SER B C 1
ATOM 2685 O O . SER B 1 60 ? 79.737 40.024 30.592 1.00 58.38 1056 SER B O 1
ATOM 2688 N N . LEU B 1 61 ? 80.361 42.146 30.964 1.00 38.92 1057 LEU B N 1
ATOM 2689 C CA . LEU B 1 61 ? 79.013 42.545 31.341 1.00 39.97 1057 LEU B CA 1
ATOM 2690 C C . LEU B 1 61 ? 78.112 42.544 30.101 1.00 37.09 1057 LEU B C 1
ATOM 2691 O O . LEU B 1 61 ? 78.564 42.837 28.994 1.00 37.24 1057 LEU B O 1
ATOM 2696 N N . PRO B 1 62 ? 76.837 42.207 30.248 1.00 36.29 1058 PRO B N 1
ATOM 2697 C CA . PRO B 1 62 ? 75.977 42.061 29.060 1.00 33.65 1058 PRO B CA 1
ATOM 2698 C C . PRO B 1 62 ? 75.622 43.410 28.457 1.00 40.43 1058 PRO B C 1
ATOM 2699 O O . PRO B 1 62 ? 75.641 44.436 29.149 1.00 39.86 1058 PRO B O 1
ATOM 2703 N N . PRO B 1 63 ? 75.304 43.457 27.166 1.00 41.43 1059 PRO B N 1
ATOM 2704 C CA . PRO B 1 63 ? 74.837 44.709 26.557 1.00 35.51 1059 PRO B CA 1
ATOM 2705 C C . PRO B 1 63 ? 73.396 45.013 26.947 1.00 35.58 1059 PRO B C 1
ATOM 2706 O O . PRO B 1 63 ? 72.625 44.133 27.332 1.00 39.64 1059 PRO B O 1
ATOM 2710 N N . VAL B 1 64 ? 73.038 46.293 26.833 1.00 35.09 1060 VAL B N 1
ATOM 2711 C CA . VAL B 1 64 ? 71.663 46.699 27.087 1.00 35.22 1060 VAL B CA 1
ATOM 2712 C C . VAL B 1 64 ? 70.731 46.054 26.055 1.00 40.58 1060 VAL B C 1
ATOM 2713 O O . VAL B 1 64 ? 71.106 45.825 24.898 1.00 40.07 1060 VAL B O 1
ATOM 2717 N N . ARG B 1 65 ? 69.502 45.755 26.478 1.00 39.57 1061 ARG B N 1
ATOM 2718 C CA . ARG B 1 65 ? 68.476 45.246 25.573 1.00 47.15 1061 ARG B CA 1
ATOM 2719 C C . ARG B 1 65 ? 67.220 46.100 25.717 1.00 44.29 1061 ARG B C 1
ATOM 2720 O O . ARG B 1 65 ? 66.572 46.091 26.766 1.00 46.71 1061 ARG B O 1
ATOM 2728 N N . PHE B 1 66 ? 66.865 46.831 24.668 1.00 46.40 1062 PHE B N 1
ATOM 2729 C CA . PHE B 1 66 ? 65.645 47.627 24.690 1.00 44.14 1062 PHE B CA 1
ATOM 2730 C C . PHE B 1 66 ? 64.463 46.809 24.178 1.00 42.42 1062 PHE B C 1
ATOM 2731 O O . PHE B 1 66 ? 64.613 45.955 23.299 1.00 38.98 1062 PHE B O 1
ATOM 2739 N N . THR B 1 67 ? 63.282 47.074 24.740 1.00 38.45 1063 THR B N 1
ATOM 2740 C CA . THR B 1 67 ? 62.055 46.469 24.229 1.00 41.16 1063 THR B CA 1
ATOM 2741 C C . THR B 1 67 ? 61.706 47.056 22.863 1.00 42.82 1063 THR B C 1
ATOM 2742 O O . THR B 1 67 ? 62.201 48.112 22.460 1.00 36.72 1063 THR B O 1
ATOM 2746 N N . GLU B 1 68 ? 60.813 46.366 22.155 1.00 42.25 1064 GLU B N 1
ATOM 2747 C CA . GLU B 1 68 ? 60.410 46.857 20.842 1.00 46.14 1064 GLU B CA 1
ATOM 2748 C C . GLU B 1 68 ? 59.666 48.181 20.960 1.00 44.14 1064 GLU B C 1
ATOM 2749 O O . GLU B 1 68 ? 59.902 49.107 20.175 1.00 41.53 1064 GLU B O 1
ATOM 2755 N N . GLU B 1 69 ? 58.786 48.301 21.956 1.00 39.78 1065 GLU B N 1
ATOM 2756 C CA . GLU B 1 69 ? 58.104 49.570 22.187 1.00 46.05 1065 GLU B CA 1
ATOM 2757 C C . GLU B 1 69 ? 59.103 50.692 22.442 1.00 47.54 1065 GLU B C 1
ATOM 2758 O O . GLU B 1 69 ? 58.953 51.799 21.912 1.00 45.28 1065 GLU B O 1
ATOM 2764 N N . GLN B 1 70 ? 60.140 50.420 23.243 1.00 43.76 1066 GLN B N 1
ATOM 2765 C CA . GLN B 1 70 ? 61.173 51.423 23.488 1.00 37.80 1066 GLN B CA 1
ATOM 2766 C C . GLN B 1 70 ? 61.931 51.765 22.213 1.00 38.60 1066 GLN B C 1
ATOM 2767 O O . GLN B 1 70 ? 62.269 52.932 21.983 1.00 36.19 1066 GLN B O 1
ATOM 2773 N N . LEU B 1 71 ? 62.245 50.752 21.394 1.00 38.26 1067 LEU B N 1
ATOM 2774 C CA . LEU B 1 71 ? 62.986 50.997 20.160 1.00 44.02 1067 LEU B CA 1
ATOM 2775 C C . LEU B 1 71 ? 62.178 51.826 19.168 1.00 46.02 1067 LEU B C 1
ATOM 2776 O O . LEU B 1 71 ? 62.751 52.646 18.443 1.00 44.17 1067 LEU B O 1
ATOM 2781 N N . ARG B 1 72 ? 60.859 51.650 19.134 1.00 44.13 1068 ARG B N 1
ATOM 2782 C CA . ARG B 1 72 ? 60.021 52.417 18.222 1.00 50.51 1068 ARG B CA 1
ATOM 2783 C C . ARG B 1 72 ? 59.706 53.823 18.721 1.00 51.31 1068 ARG B C 1
ATOM 2784 O O . ARG B 1 72 ? 59.042 54.576 18.002 1.00 52.01 1068 ARG B O 1
ATOM 2792 N N . THR B 1 73 ? 60.137 54.197 19.923 1.00 43.84 1069 THR B N 1
ATOM 2793 C CA . THR B 1 73 ? 59.741 55.483 20.486 1.00 41.32 1069 THR B CA 1
ATOM 2794 C C . THR B 1 73 ? 60.558 56.615 19.878 1.00 39.62 1069 THR B C 1
ATOM 2795 O O . THR B 1 73 ? 61.783 56.518 19.774 1.00 41.20 1069 THR B O 1
ATOM 2799 N N . GLU B 1 74 ? 59.883 57.695 19.487 1.00 39.88 1070 GLU B N 1
ATOM 2800 C CA . GLU B 1 74 ? 60.578 58.861 18.956 1.00 43.77 1070 GLU B CA 1
ATOM 2801 C C . GLU B 1 74 ? 61.180 59.678 20.094 1.00 45.63 1070 GLU B C 1
ATOM 2802 O O . GLU B 1 74 ? 60.468 60.086 21.017 1.00 51.23 1070 GLU B O 1
ATOM 2808 N N . LEU B 1 75 ? 62.546 59.932 20.018 1.00 41.30 1071 LEU B N 1
ATOM 2809 C CA . LEU B 1 75 ? 63.250 60.618 21.095 1.00 42.07 1071 LEU B CA 1
ATOM 2810 C C . LEU B 1 75 ? 63.306 62.121 20.829 1.00 41.96 1071 LEU B C 1
ATOM 2811 O O . LEU B 1 75 ? 63.378 62.547 19.674 1.00 42.60 1071 LEU B O 1
ATOM 2816 N N . PRO B 1 76 ? 63.248 62.956 21.867 1.00 38.69 1072 PRO B N 1
ATOM 2817 C CA . PRO B 1 76 ? 63.149 64.404 21.651 1.00 38.04 1072 PRO B CA 1
ATOM 2818 C C . PRO B 1 76 ? 64.491 65.010 21.255 1.00 37.11 1072 PRO B C 1
ATOM 2819 O O . PRO B 1 76 ? 65.552 64.395 21.389 1.00 38.47 1072 PRO B O 1
ATOM 2823 N N . GLU B 1 77 ? 64.426 66.260 20.782 1.00 35.97 1073 GLU B N 1
ATOM 2824 C CA . GLU B 1 77 ? 65.632 66.933 20.296 1.00 42.34 1073 GLU B CA 1
ATOM 2825 C C . GLU B 1 77 ? 66.539 67.365 21.444 1.00 40.59 1073 GLU B C 1
ATOM 2826 O O . GLU B 1 77 ? 67.771 67.358 21.305 1.00 36.40 1073 GLU B O 1
ATOM 2832 N N . SER B 1 78 ? 65.952 67.776 22.569 1.00 37.08 1074 SER B N 1
ATOM 2833 C CA . SER B 1 78 ? 66.669 68.012 23.817 1.00 38.45 1074 SER B CA 1
ATOM 2834 C C . SER B 1 78 ? 66.037 67.166 24.915 1.00 35.29 1074 SER B C 1
ATOM 2835 O O . SER B 1 78 ? 64.874 66.766 24.808 1.00 33.68 1074 SER B O 1
ATOM 2838 N N . PHE B 1 79 ? 66.808 66.896 25.975 1.00 34.69 1075 PHE B N 1
ATOM 2839 C CA . PHE B 1 79 ? 66.296 66.131 27.109 1.00 34.34 1075 PHE B CA 1
ATOM 2840 C C . PHE B 1 79 ? 67.098 66.434 28.368 1.00 32.43 1075 PHE B C 1
ATOM 2841 O O . PHE B 1 79 ? 68.323 66.576 28.319 1.00 30.12 1075 PHE B O 1
ATOM 2849 N N . ASP B 1 80 ? 66.399 66.489 29.500 1.00 29.57 1076 ASP B N 1
ATOM 2850 C CA . ASP B 1 80 ? 67.036 66.675 30.800 1.00 30.83 1076 ASP B CA 1
ATOM 2851 C C . ASP B 1 80 ? 66.357 65.747 31.800 1.00 31.45 1076 ASP B C 1
ATOM 2852 O O . ASP B 1 80 ? 65.131 65.794 31.956 1.00 30.81 1076 ASP B O 1
ATOM 2857 N N . SER B 1 81 ? 67.152 64.877 32.435 1.00 29.86 1077 SER B N 1
ATOM 2858 C CA . SER B 1 81 ? 66.621 63.930 33.416 1.00 34.20 1077 SER B CA 1
ATOM 2859 C C . SER B 1 81 ? 65.853 64.634 34.531 1.00 37.14 1077 SER B C 1
ATOM 2860 O O . SER B 1 81 ? 64.782 64.170 34.944 1.00 38.49 1077 SER B O 1
ATOM 2863 N N . ALA B 1 82 ? 66.383 65.750 35.036 1.00 34.57 1078 ALA B N 1
ATOM 2864 C CA . ALA B 1 82 ? 65.701 66.459 36.118 1.00 33.01 1078 ALA B CA 1
ATOM 2865 C C . ALA B 1 82 ? 64.335 66.984 35.682 1.00 39.93 1078 ALA B C 1
ATOM 2866 O O . ALA B 1 82 ? 63.434 67.122 36.516 1.00 36.89 1078 ALA B O 1
ATOM 2868 N N . GLU B 1 83 ? 64.152 67.266 34.385 1.00 36.56 1079 GLU B N 1
ATOM 2869 C CA . GLU B 1 83 ? 62.850 67.702 33.886 1.00 37.59 1079 GLU B CA 1
ATOM 2870 C C . GLU B 1 83 ? 61.855 66.553 33.780 1.00 33.63 1079 GLU B C 1
ATOM 2871 O O . GLU B 1 83 ? 60.656 66.762 33.984 1.00 38.72 1079 GLU B O 1
ATOM 2877 N N . LYS B 1 84 ? 62.317 65.344 33.443 1.00 35.74 1080 LYS B N 1
ATOM 2878 C CA . LYS B 1 84 ? 61.403 64.207 33.350 1.00 31.82 1080 LYS B CA 1
ATOM 2879 C C . LYS B 1 84 ? 61.034 63.662 34.727 1.00 33.43 1080 LYS B C 1
ATOM 2880 O O . LYS B 1 84 ? 59.900 63.215 34.937 1.00 35.13 1080 LYS B O 1
ATOM 2886 N N . TRP B 1 85 ? 61.970 63.690 35.675 1.00 26.19 1081 TRP B N 1
ATOM 2887 C CA . TRP B 1 85 ? 61.724 63.259 37.050 1.00 32.72 1081 TRP B CA 1
ATOM 2888 C C . TRP B 1 85 ? 61.913 64.449 37.993 1.00 34.28 1081 TRP B C 1
ATOM 2889 O O . TRP B 1 85 ? 62.885 64.501 38.758 1.00 34.89 1081 TRP B O 1
ATOM 2900 N N . PRO B 1 86 ? 60.996 65.429 37.959 1.00 37.91 1082 PRO B N 1
ATOM 2901 C CA . PRO B 1 86 ? 61.149 66.610 38.829 1.00 37.53 1082 PRO B CA 1
ATOM 2902 C C . PRO B 1 86 ? 61.003 66.309 40.312 1.00 40.96 1082 PRO B C 1
ATOM 2903 O O . PRO B 1 86 ? 61.416 67.137 41.134 1.00 41.90 1082 PRO B O 1
ATOM 2907 N N . ASN B 1 87 ? 60.420 65.170 40.682 1.00 38.69 1083 ASN B N 1
ATOM 2908 C CA . ASN B 1 87 ? 60.275 64.779 42.078 1.00 35.66 1083 ASN B CA 1
ATOM 2909 C C . ASN B 1 87 ? 61.420 63.893 42.569 1.00 41.07 1083 ASN B C 1
ATOM 2910 O O . ASN B 1 87 ? 61.279 63.234 43.609 1.00 31.84 1083 ASN B O 1
ATOM 2915 N N . CYS B 1 88 ? 62.543 63.848 41.843 1.00 34.33 1084 CYS B N 1
ATOM 2916 C CA . CYS B 1 88 ? 63.692 63.040 42.245 1.00 34.13 1084 CYS B CA 1
ATOM 2917 C C . CYS B 1 88 ? 64.865 63.947 42.605 1.00 32.72 1084 CYS B C 1
ATOM 2918 O O . CYS B 1 88 ? 65.679 64.286 41.734 1.00 34.79 1084 CYS B O 1
ATOM 2921 N N . PRO B 1 89 ? 65.020 64.332 43.881 1.00 35.25 1085 PRO B N 1
ATOM 2922 C CA . PRO B 1 89 ? 65.986 65.396 44.216 1.00 33.07 1085 PRO B CA 1
ATOM 2923 C C . PRO B 1 89 ? 67.445 65.011 44.028 1.00 36.87 1085 PRO B C 1
ATOM 2924 O O . PRO B 1 89 ? 68.261 65.893 43.738 1.00 39.03 1085 PRO B O 1
ATOM 2928 N N . THR B 1 90 ? 67.810 63.736 44.172 1.00 33.79 1086 THR B N 1
ATOM 2929 C CA . THR B 1 90 ? 69.218 63.355 44.048 1.00 32.83 1086 THR B CA 1
ATOM 2930 C C . THR B 1 90 ? 69.782 63.594 42.644 1.00 31.43 1086 THR B C 1
ATOM 2931 O O . THR B 1 90 ? 70.999 63.747 42.503 1.00 32.63 1086 THR B O 1
ATOM 2935 N N . ILE B 1 91 ? 68.932 63.645 41.612 1.00 30.40 1087 ILE B N 1
ATOM 2936 C CA . ILE B 1 91 ? 69.410 63.846 40.240 1.00 31.08 1087 ILE B CA 1
ATOM 2937 C C . ILE B 1 91 ? 70.199 65.144 40.117 1.00 32.10 1087 ILE B C 1
ATOM 2938 O O . ILE B 1 91 ? 71.178 65.212 39.367 1.00 36.72 1087 ILE B O 1
ATOM 2943 N N . ARG B 1 92 ? 69.827 66.174 40.882 1.00 34.22 1088 ARG B N 1
ATOM 2944 C CA . ARG B 1 92 ? 70.433 67.497 40.759 1.00 32.70 1088 ARG B CA 1
ATOM 2945 C C . ARG B 1 92 ? 71.566 67.769 41.745 1.00 35.69 1088 ARG B C 1
ATOM 2946 O O . ARG B 1 92 ? 72.076 68.891 41.769 1.00 39.18 1088 ARG B O 1
ATOM 2954 N N . GLU B 1 93 ? 71.978 66.790 42.553 1.00 31.23 1089 GLU B N 1
ATOM 2955 C CA . GLU B 1 93 ? 72.972 67.029 43.599 1.00 36.07 1089 GLU B CA 1
ATOM 2956 C C . GLU B 1 93 ? 74.385 66.767 43.064 1.00 37.53 1089 GLU B C 1
ATOM 2957 O O . GLU B 1 93 ? 74.706 65.647 42.659 1.00 44.31 1089 GLU B O 1
ATOM 2963 N N . ILE B 1 94 ? 75.220 67.808 43.058 1.00 33.87 1090 ILE B N 1
ATOM 2964 C CA . ILE B 1 94 ? 76.610 67.723 42.605 1.00 30.66 1090 ILE B CA 1
ATOM 2965 C C . ILE B 1 94 ? 77.491 67.314 43.782 1.00 34.94 1090 ILE B C 1
ATOM 2966 O O . ILE B 1 94 ? 77.424 67.921 44.855 1.00 32.98 1090 ILE B O 1
ATOM 2971 N N . ALA B 1 95 ? 78.328 66.298 43.584 1.00 36.71 1091 ALA B N 1
ATOM 2972 C CA . ALA B 1 95 ? 79.200 65.820 44.651 1.00 39.22 1091 ALA B CA 1
ATOM 2973 C C . ALA B 1 95 ? 80.599 66.436 44.556 1.00 38.62 1091 ALA B C 1
ATOM 2974 O O . ALA B 1 95 ? 80.975 67.070 43.565 1.00 38.69 1091 ALA B O 1
ATOM 2976 N N . ASP B 1 96 ? 81.384 66.220 45.608 1.00 38.07 1092 ASP B N 1
ATOM 2977 C CA . ASP B 1 96 ? 82.779 66.645 45.647 1.00 38.60 1092 ASP B CA 1
ATOM 2978 C C . ASP B 1 96 ? 83.622 65.459 46.088 1.00 38.41 1092 ASP B C 1
ATOM 2979 O O . ASP B 1 96 ? 83.595 65.078 47.263 1.00 34.38 1092 ASP B O 1
ATOM 2984 N N . GLN B 1 97 ? 84.388 64.894 45.153 1.00 38.55 1093 GLN B N 1
ATOM 2985 C CA . GLN B 1 97 ? 85.208 63.732 45.470 1.00 33.49 1093 GLN B CA 1
ATOM 2986 C C . GLN B 1 97 ? 86.386 64.076 46.370 1.00 34.29 1093 GLN B C 1
ATOM 2987 O O . GLN B 1 97 ? 86.977 63.163 46.970 1.00 31.64 1093 GLN B O 1
ATOM 2993 N N . SER B 1 98 ? 86.733 65.364 46.480 1.00 33.78 1094 SER B N 1
ATOM 2994 C CA . SER B 1 98 ? 87.878 65.814 47.270 1.00 33.47 1094 SER B CA 1
ATOM 2995 C C . SER B 1 98 ? 89.184 65.258 46.692 1.00 35.54 1094 SER B C 1
ATOM 2996 O O . SER B 1 98 ? 89.226 64.863 45.520 1.00 35.25 1094 SER B O 1
ATOM 2999 N N . ALA B 1 99 ? 90.253 65.221 47.491 1.00 39.96 1095 ALA B N 1
ATOM 3000 C CA . ALA B 1 99 ? 91.576 64.800 47.013 1.00 42.41 1095 ALA B CA 1
ATOM 3001 C C . ALA B 1 99 ? 91.777 63.289 47.087 1.00 45.53 1095 ALA B C 1
ATOM 3002 O O . ALA B 1 99 ? 92.840 62.806 47.480 1.00 46.19 1095 ALA B O 1
ATOM 3004 N N . CYS B 1 100 ? 90.754 62.526 46.715 1.00 52.25 1096 CYS B N 1
ATOM 3005 C CA . CYS B 1 100 ? 90.769 61.069 46.683 1.00 39.40 1096 CYS B CA 1
ATOM 3006 C C . CYS B 1 100 ? 90.374 60.658 45.269 1.00 33.19 1096 CYS B C 1
ATOM 3007 O O . CYS B 1 100 ? 89.432 61.223 44.705 1.00 38.85 1096 CYS B O 1
ATOM 3010 N N . ARG B 1 101 ? 91.098 59.707 44.680 1.00 28.29 1097 ARG B N 1
ATOM 3011 C CA . ARG B 1 101 ? 90.892 59.361 43.264 1.00 36.04 1097 ARG B CA 1
ATOM 3012 C C . ARG B 1 101 ? 89.656 58.467 43.127 1.00 32.20 1097 ARG B C 1
ATOM 3013 O O . ARG B 1 101 ? 89.739 57.276 42.820 1.00 32.77 1097 ARG B O 1
ATOM 3021 N N . ALA B 1 102 ? 88.480 59.073 43.332 1.00 29.72 1098 ALA B N 1
ATOM 3022 C CA . ALA B 1 102 ? 87.279 58.308 43.663 1.00 35.35 1098 ALA B CA 1
ATOM 3023 C C . ALA B 1 102 ? 86.082 58.563 42.750 1.00 30.05 1098 ALA B C 1
ATOM 3024 O O . ALA B 1 102 ? 84.978 58.100 43.069 1.00 24.13 1098 ALA B O 1
ATOM 3026 N N . SER B 1 103 ? 86.251 59.266 41.625 1.00 24.47 1099 SER B N 1
ATOM 3027 C CA . SER B 1 103 ? 85.112 59.442 40.728 1.00 26.25 1099 SER B CA 1
ATOM 3028 C C . SER B 1 103 ? 84.507 58.103 40.311 1.00 26.04 1099 SER B C 1
ATOM 3029 O O . SER B 1 103 ? 83.300 58.025 40.072 1.00 26.13 1099 SER B O 1
ATOM 3032 N N . TRP B 1 104 ? 85.311 57.033 40.262 1.00 28.56 1100 TRP B N 1
ATOM 3033 C CA . TRP B 1 104 ? 84.768 55.721 39.900 1.00 24.55 1100 TRP B CA 1
ATOM 3034 C C . TRP B 1 104 ? 83.646 55.300 40.844 1.00 28.97 1100 TRP B C 1
ATOM 3035 O O . TRP B 1 104 ? 82.655 54.693 40.417 1.00 29.48 1100 TRP B O 1
ATOM 3046 N N . ALA B 1 105 ? 83.791 55.598 42.135 1.00 27.81 1101 ALA B N 1
ATOM 3047 C CA . ALA B 1 105 ? 82.781 55.245 43.124 1.00 28.68 1101 ALA B CA 1
ATOM 3048 C C . ALA B 1 105 ? 81.751 56.352 43.321 1.00 23.78 1101 ALA B C 1
ATOM 3049 O O . ALA B 1 105 ? 80.568 56.062 43.520 1.00 26.43 1101 ALA B O 1
ATOM 3051 N N . VAL B 1 106 ? 82.176 57.619 43.280 1.00 24.40 1102 VAL B N 1
ATOM 3052 C CA . VAL B 1 106 ? 81.247 58.716 43.538 1.00 23.35 1102 VAL B CA 1
ATOM 3053 C C . VAL B 1 106 ? 80.194 58.783 42.436 1.00 31.91 1102 VAL B C 1
ATOM 3054 O O . VAL B 1 106 ? 78.995 58.912 42.706 1.00 27.20 1102 VAL B O 1
ATOM 3058 N N . SER B 1 107 ? 80.610 58.636 41.178 1.00 26.76 1103 SER B N 1
ATOM 3059 C CA . SER B 1 107 ? 79.628 58.756 40.103 1.00 28.21 1103 SER B CA 1
ATOM 3060 C C . SER B 1 107 ? 78.737 57.514 40.023 1.00 26.14 1103 SER B C 1
ATOM 3061 O O . SER B 1 107 ? 77.528 57.626 39.783 1.00 24.92 1103 SER B O 1
ATOM 3064 N N . THR B 1 108 ? 79.295 56.325 40.270 1.00 23.24 1104 THR B N 1
ATOM 3065 C CA . THR B 1 108 ? 78.465 55.123 40.322 1.00 23.79 1104 THR B CA 1
ATOM 3066 C C . THR B 1 108 ? 77.418 55.205 41.442 1.00 27.34 1104 THR B C 1
ATOM 3067 O O . THR B 1 108 ? 76.244 54.868 41.235 1.00 24.63 1104 THR B O 1
ATOM 3071 N N . ALA B 1 109 ? 77.829 55.623 42.650 1.00 22.84 1105 ALA B N 1
ATOM 3072 C CA . ALA B 1 109 ? 76.873 55.711 43.753 1.00 25.63 1105 ALA B CA 1
ATOM 3073 C C . ALA B 1 109 ? 75.801 56.750 43.459 1.00 24.72 1105 ALA B C 1
ATOM 3074 O O . ALA B 1 109 ? 74.626 56.558 43.797 1.00 22.91 1105 ALA B O 1
ATOM 3076 N N . SER B 1 110 ? 76.195 57.856 42.821 1.00 24.57 1106 SER B N 1
ATOM 3077 C CA . SER B 1 110 ? 75.247 58.909 42.476 1.00 25.39 1106 SER B CA 1
ATOM 3078 C C . SER B 1 110 ? 74.201 58.407 41.477 1.00 23.79 1106 SER B C 1
ATOM 3079 O O . SER B 1 110 ? 73.004 58.687 41.619 1.00 26.93 1106 SER B O 1
ATOM 3082 N N . VAL B 1 111 ? 74.629 57.644 40.470 1.00 24.10 1107 VAL B N 1
ATOM 3083 C CA . VAL B 1 111 ? 73.673 57.080 39.518 1.00 25.53 1107 VAL B CA 1
ATOM 3084 C C . VAL B 1 111 ? 72.749 56.083 40.212 1.00 22.33 1107 VAL B C 1
ATOM 3085 O O . VAL B 1 111 ? 71.537 56.063 39.964 1.00 24.51 1107 VAL B O 1
ATOM 3089 N N . ILE B 1 112 ? 73.303 55.232 41.084 1.00 30.17 1108 ILE B N 1
ATOM 3090 C CA . ILE B 1 112 ? 72.468 54.234 41.759 1.00 30.68 1108 ILE B CA 1
ATOM 3091 C C . ILE B 1 112 ? 71.372 54.922 42.566 1.00 27.85 1108 ILE B C 1
ATOM 3092 O O . ILE B 1 112 ? 70.201 54.517 42.522 1.00 27.04 1108 ILE B O 1
ATOM 3097 N N . SER B 1 113 ? 71.724 56.007 43.261 1.00 26.12 1109 SER B N 1
ATOM 3098 C CA . SER B 1 113 ? 70.737 56.781 44.012 1.00 30.30 1109 SER B CA 1
ATOM 3099 C C . SER B 1 113 ? 69.615 57.291 43.109 1.00 30.43 1109 SER B C 1
ATOM 3100 O O . SER B 1 113 ? 68.432 57.212 43.464 1.00 27.25 1109 SER B O 1
ATOM 3103 N N . ASP B 1 114 ? 69.971 57.852 41.947 1.00 30.48 1110 ASP B N 1
ATOM 3104 C CA . ASP B 1 114 ? 68.955 58.375 41.031 1.00 34.08 1110 ASP B CA 1
ATOM 3105 C C . ASP B 1 114 ? 68.036 57.272 40.529 1.00 23.88 1110 ASP B C 1
ATOM 3106 O O . ASP B 1 114 ? 66.815 57.457 40.442 1.00 30.57 1110 ASP B O 1
ATOM 3111 N N . ARG B 1 115 ? 68.608 56.113 40.190 1.00 23.55 1111 ARG B N 1
ATOM 3112 C CA . ARG B 1 115 ? 67.807 55.018 39.649 1.00 27.18 1111 ARG B CA 1
ATOM 3113 C C . ARG B 1 115 ? 66.817 54.447 40.660 1.00 24.31 1111 ARG B C 1
ATOM 3114 O O . ARG B 1 115 ? 65.787 53.896 40.255 1.00 24.90 1111 ARG B O 1
ATOM 3122 N N . TYR B 1 116 ? 67.127 54.523 41.963 1.00 24.20 1112 TYR B N 1
ATOM 3123 C CA . TYR B 1 116 ? 66.132 54.182 42.980 1.00 30.82 1112 TYR B CA 1
ATOM 3124 C C . TYR B 1 116 ? 64.879 55.024 42.814 1.00 30.53 1112 TYR B C 1
ATOM 3125 O O . TYR B 1 116 ? 63.762 54.532 42.997 1.00 30.59 1112 TYR B O 1
ATOM 3134 N N . CYS B 1 117 ? 65.039 56.291 42.448 1.00 25.25 1113 CYS B N 1
ATOM 3135 C CA . CYS B 1 117 ? 63.865 57.124 42.221 1.00 28.97 1113 CYS B CA 1
ATOM 3136 C C . CYS B 1 117 ? 63.288 56.947 40.800 1.00 26.24 1113 CYS B C 1
ATOM 3137 O O . CYS B 1 117 ? 62.065 56.913 40.631 1.00 30.55 1113 CYS B O 1
ATOM 3140 N N . THR B 1 118 ? 64.132 56.800 39.770 1.00 25.75 1114 THR B N 1
ATOM 3141 C CA . THR B 1 118 ? 63.597 56.756 38.401 1.00 28.47 1114 THR B CA 1
ATOM 3142 C C . THR B 1 118 ? 63.053 55.381 38.018 1.00 33.27 1114 THR B C 1
ATOM 3143 O O . THR B 1 118 ? 62.131 55.293 37.200 1.00 30.08 1114 THR B O 1
ATOM 3147 N N . VAL B 1 119 ? 63.567 54.311 38.618 1.00 34.92 1115 VAL B N 1
ATOM 3148 C CA . VAL B 1 119 ? 63.228 52.950 38.210 1.00 35.57 1115 VAL B CA 1
ATOM 3149 C C . VAL B 1 119 ? 62.818 52.099 39.414 1.00 26.87 1115 VAL B C 1
ATOM 3150 O O . VAL B 1 119 ? 62.020 51.166 39.277 1.00 30.88 1115 VAL B O 1
ATOM 3154 N N . GLY B 1 120 ? 63.342 52.408 40.603 1.00 26.39 1116 GLY B N 1
ATOM 3155 C CA . GLY B 1 120 ? 63.207 51.510 41.736 1.00 26.61 1116 GLY B CA 1
ATOM 3156 C C . GLY B 1 120 ? 62.150 51.801 42.796 1.00 27.51 1116 GLY B C 1
ATOM 3157 O O . GLY B 1 120 ? 62.142 51.123 43.830 1.00 27.40 1116 GLY B O 1
ATOM 3158 N N . GLY B 1 121 ? 61.289 52.798 42.607 1.00 27.63 1117 GLY B N 1
ATOM 3159 C CA . GLY B 1 121 ? 60.220 53.037 43.566 1.00 28.37 1117 GLY B CA 1
ATOM 3160 C C . GLY B 1 121 ? 60.623 53.598 44.920 1.00 28.11 1117 GLY B C 1
ATOM 3161 O O . GLY B 1 121 ? 59.833 53.520 45.860 1.00 28.92 1117 GLY B O 1
ATOM 3162 N N . VAL B 1 122 ? 61.819 54.168 45.057 1.00 27.31 1118 VAL B N 1
ATOM 3163 C CA . VAL B 1 122 ? 62.274 54.762 46.318 1.00 29.79 1118 VAL B CA 1
ATOM 3164 C C . VAL B 1 122 ? 62.692 56.197 46.033 1.00 31.60 1118 VAL B C 1
ATOM 3165 O O . VAL B 1 122 ? 63.674 56.432 45.310 1.00 28.11 1118 VAL B O 1
ATOM 3169 N N . GLN B 1 123 ? 61.987 57.154 46.649 1.00 29.16 1119 GLN B N 1
ATOM 3170 C CA . GLN B 1 123 ? 62.111 58.542 46.216 1.00 33.25 1119 GLN B CA 1
ATOM 3171 C C . GLN B 1 123 ? 63.420 59.202 46.660 1.00 37.34 1119 GLN B C 1
ATOM 3172 O O . GLN B 1 123 ? 63.950 60.047 45.927 1.00 36.81 1119 GLN B O 1
ATOM 3178 N N . GLN B 1 124 ? 63.971 58.844 47.846 1.00 31.53 1120 GLN B N 1
ATOM 3179 C CA . GLN B 1 124 ? 65.119 59.584 48.422 1.00 41.11 1120 GLN B CA 1
ATOM 3180 C C . GLN B 1 124 ? 66.111 58.653 49.127 1.00 41.69 1120 GLN B C 1
ATOM 3181 O O . GLN B 1 124 ? 66.238 58.619 50.352 1.00 39.11 1120 GLN B O 1
ATOM 3187 N N . LEU B 1 125 ? 66.872 57.912 48.345 1.00 29.36 1121 LEU B N 1
ATOM 3188 C CA . LEU B 1 125 ? 67.849 56.969 48.873 1.00 30.70 1121 LEU B CA 1
ATOM 3189 C C . LEU B 1 125 ? 69.214 57.350 48.316 1.00 33.57 1121 LEU B C 1
ATOM 3190 O O . LEU B 1 125 ? 69.492 57.118 47.134 1.00 35.72 1121 LEU B O 1
ATOM 3195 N N . ARG B 1 126 ? 70.054 57.948 49.153 1.00 32.99 1122 ARG B N 1
ATOM 3196 C CA . ARG B 1 126 ? 71.411 58.311 48.771 1.00 31.91 1122 ARG B CA 1
ATOM 3197 C C . ARG B 1 126 ? 72.353 57.188 49.191 1.00 33.46 1122 ARG B C 1
ATOM 3198 O O . ARG B 1 126 ? 72.424 56.838 50.374 1.00 30.58 1122 ARG B O 1
ATOM 3206 N N . ILE B 1 127 ? 73.043 56.620 48.216 1.00 24.67 1123 ILE B N 1
ATOM 3207 C CA . ILE B 1 127 ? 73.888 55.444 48.378 1.00 25.57 1123 ILE B CA 1
ATOM 3208 C C . ILE B 1 127 ? 75.307 55.908 48.706 1.00 27.73 1123 ILE B C 1
ATOM 3209 O O . ILE B 1 127 ? 75.780 56.920 48.173 1.00 30.51 1123 ILE B O 1
ATOM 3214 N N . SER B 1 128 ? 75.991 55.170 49.582 1.00 26.66 1124 SER B N 1
ATOM 3215 C CA . SER B 1 128 ? 77.275 55.601 50.144 1.00 32.18 1124 SER B CA 1
ATOM 3216 C C . SER B 1 128 ? 78.437 55.324 49.185 1.00 28.94 1124 SER B C 1
ATOM 3217 O O . SER B 1 128 ? 78.831 54.172 48.991 1.00 27.34 1124 SER B O 1
ATOM 3220 N N . ALA B 1 129 ? 79.024 56.388 48.627 1.00 25.14 1125 ALA B N 1
ATOM 3221 C CA . ALA B 1 129 ? 80.297 56.251 47.914 1.00 26.40 1125 ALA B CA 1
ATOM 3222 C C . ALA B 1 129 ? 81.428 55.774 48.829 1.00 27.45 1125 ALA B C 1
ATOM 3223 O O . ALA B 1 129 ? 82.326 55.052 48.380 1.00 28.49 1125 ALA B O 1
ATOM 3225 N N . ALA B 1 130 ? 81.423 56.177 50.099 1.00 25.60 1126 ALA B N 1
ATOM 3226 C CA . ALA B 1 130 ? 82.505 55.791 51.008 1.00 30.00 1126 ALA B CA 1
ATOM 3227 C C . ALA B 1 130 ? 82.517 54.284 51.267 1.00 28.97 1126 ALA B C 1
ATOM 3228 O O . ALA B 1 130 ? 83.589 53.665 51.336 1.00 28.46 1126 ALA B O 1
ATOM 3230 N N . HIS B 1 131 ? 81.335 53.683 51.427 1.00 26.08 1127 HIS B N 1
ATOM 3231 C CA . HIS B 1 131 ? 81.240 52.243 51.652 1.00 31.77 1127 HIS B CA 1
ATOM 3232 C C . HIS B 1 131 ? 81.746 51.453 50.441 1.00 31.66 1127 HIS B C 1
ATOM 3233 O O . HIS B 1 131 ? 82.487 50.471 50.581 1.00 32.16 1127 HIS B O 1
ATOM 3240 N N . LEU B 1 132 ? 81.340 51.857 49.241 1.00 30.75 1128 LEU B N 1
ATOM 3241 C CA . LEU B 1 132 ? 81.829 51.205 48.028 1.00 31.67 1128 LEU B CA 1
ATOM 3242 C C . LEU B 1 132 ? 83.346 51.358 47.903 1.00 27.51 1128 LEU B C 1
ATOM 3243 O O . LEU B 1 132 ? 84.083 50.385 47.694 1.00 28.08 1128 LEU B O 1
ATOM 3248 N N . LEU B 1 133 ? 83.827 52.581 48.088 1.00 35.11 1129 LEU B N 1
ATOM 3249 C CA . LEU B 1 133 ? 85.251 52.902 48.028 1.00 29.13 1129 LEU B CA 1
ATOM 3250 C C . LEU B 1 133 ? 86.084 52.061 48.990 1.00 34.24 1129 LEU B C 1
ATOM 3251 O O . LEU B 1 133 ? 87.190 51.616 48.652 1.00 36.04 1129 LEU B O 1
ATOM 3256 N N . SER B 1 134 ? 85.593 51.863 50.209 1.00 37.54 1130 SER B N 1
ATOM 3257 C CA . SER B 1 134 ? 86.393 51.215 51.235 1.00 33.95 1130 SER B CA 1
ATOM 3258 C C . SER B 1 134 ? 86.160 49.711 51.318 1.00 31.01 1130 SER B C 1
ATOM 3259 O O . SER B 1 134 ? 87.070 48.981 51.717 1.00 30.59 1130 SER B O 1
ATOM 3262 N N . CYS B 1 135 ? 84.974 49.216 50.958 1.00 29.57 1131 CYS B N 1
ATOM 3263 C CA . CYS B 1 135 ? 84.688 47.799 51.154 1.00 33.43 1131 CYS B CA 1
ATOM 3264 C C . CYS B 1 135 ? 84.789 46.944 49.884 1.00 34.29 1131 CYS B C 1
ATOM 3265 O O . CYS B 1 135 ? 84.978 45.730 50.004 1.00 34.86 1131 CYS B O 1
ATOM 3268 N N . CYS B 1 136 ? 84.691 47.514 48.675 1.00 31.01 1132 CYS B N 1
ATOM 3269 C CA . CYS B 1 136 ? 84.917 46.711 47.459 1.00 31.78 1132 CYS B CA 1
ATOM 3270 C C . CYS B 1 136 ? 86.411 46.712 47.134 1.00 34.14 1132 CYS B C 1
ATOM 3271 O O . CYS B 1 136 ? 86.910 47.471 46.289 1.00 32.51 1132 CYS B O 1
ATOM 3274 N N . LYS B 1 137 ? 87.137 45.820 47.814 1.00 28.03 1133 LYS B N 1
ATOM 3275 C CA . LYS B 1 137 ? 88.575 45.708 47.587 1.00 39.32 1133 LYS B CA 1
ATOM 3276 C C . LYS B 1 137 ? 88.899 45.230 46.173 1.00 37.34 1133 LYS B C 1
ATOM 3277 O O . LYS B 1 137 ? 89.954 45.572 45.630 1.00 34.49 1133 LYS B O 1
ATOM 3283 N N . GLN B 1 138 ? 88.018 44.446 45.559 1.00 37.77 1134 GLN B N 1
ATOM 3284 C CA . GLN B 1 138 ? 88.293 43.953 44.216 1.00 41.03 1134 GLN B CA 1
ATOM 3285 C C . GLN B 1 138 ? 87.990 44.991 43.137 1.00 39.95 1134 GLN B C 1
ATOM 3286 O O . GLN B 1 138 ? 88.334 44.768 41.969 1.00 32.22 1134 GLN B O 1
ATOM 3292 N N . CYS B 1 139 ? 87.368 46.119 43.503 1.00 33.53 1135 CYS B N 1
ATOM 3293 C CA . CYS B 1 139 ? 87.019 47.159 42.544 1.00 33.63 1135 CYS B CA 1
ATOM 3294 C C . CYS B 1 139 ? 88.193 48.008 42.116 1.00 36.49 1135 CYS B C 1
ATOM 3295 O O . CYS B 1 139 ? 88.138 48.620 41.043 1.00 35.90 1135 CYS B O 1
ATOM 3298 N N . GLY B 1 140 ? 89.221 48.098 42.944 1.00 37.94 1136 GLY B N 1
ATOM 3299 C CA . GLY B 1 140 ? 90.353 48.938 42.637 1.00 40.80 1136 GLY B CA 1
ATOM 3300 C C . GLY B 1 140 ? 91.180 49.145 43.879 1.00 40.75 1136 GLY B C 1
ATOM 3301 O O . GLY B 1 140 ? 91.339 48.217 44.677 1.00 43.58 1136 GLY B O 1
ATOM 3302 N N . GLY B 1 141 ? 91.694 50.354 44.062 1.00 38.41 1137 GLY B N 1
ATOM 3303 C CA . GLY B 1 141 ? 92.513 50.633 45.224 1.00 37.65 1137 GLY B CA 1
ATOM 3304 C C . GLY B 1 141 ? 92.007 51.804 46.039 1.00 38.46 1137 GLY B C 1
ATOM 3305 O O . GLY B 1 141 ? 92.811 52.613 46.513 1.00 34.35 1137 GLY B O 1
ATOM 3306 N N . GLY B 1 142 ? 90.682 51.906 46.202 1.00 37.33 1138 GLY B N 1
ATOM 3307 C CA . GLY B 1 142 ? 90.107 52.969 47.023 1.00 35.58 1138 GLY B CA 1
ATOM 3308 C C . GLY B 1 142 ? 90.417 54.348 46.455 1.00 37.47 1138 GLY B C 1
ATOM 3309 O O . GLY B 1 142 ? 90.069 54.681 45.303 1.00 28.66 1138 GLY B O 1
ATOM 3310 N N . CYS B 1 143 ? 91.085 55.164 47.275 1.00 28.54 1139 CYS B N 1
ATOM 3311 C CA . CYS B 1 143 ? 91.576 56.484 46.875 1.00 40.98 1139 CYS B CA 1
ATOM 3312 C C . CYS B 1 143 ? 92.724 56.433 45.859 1.00 34.82 1139 CYS B C 1
ATOM 3313 O O . CYS B 1 143 ? 93.178 57.498 45.426 1.00 31.69 1139 CYS B O 1
ATOM 3316 N N . LYS B 1 144 ? 93.200 55.247 45.466 1.00 31.82 1140 LYS B N 1
ATOM 3317 C CA . LYS B 1 144 ? 94.190 55.145 44.393 1.00 35.66 1140 LYS B CA 1
ATOM 3318 C C . LYS B 1 144 ? 93.573 55.072 42.995 1.00 28.32 1140 LYS B C 1
ATOM 3319 O O . LYS B 1 144 ? 94.299 55.270 42.014 1.00 29.39 1140 LYS B O 1
ATOM 3325 N N . GLY B 1 145 ? 92.284 54.774 42.890 1.00 27.37 1141 GLY B N 1
ATOM 3326 C CA . GLY B 1 145 ? 91.593 54.547 41.632 1.00 29.61 1141 GLY B CA 1
ATOM 3327 C C . GLY B 1 145 ? 90.773 53.270 41.675 1.00 28.84 1141 GLY B C 1
ATOM 3328 O O . GLY B 1 145 ? 90.841 52.485 42.619 1.00 28.55 1141 GLY B O 1
ATOM 3329 N N . GLY B 1 146 ? 89.985 53.073 40.614 1.00 26.58 1142 GLY B N 1
ATOM 3330 C CA . GLY B 1 146 ? 89.133 51.893 40.551 1.00 25.46 1142 GLY B CA 1
ATOM 3331 C C . GLY B 1 146 ? 88.380 51.774 39.235 1.00 26.94 1142 GLY B C 1
ATOM 3332 O O . GLY B 1 146 ? 88.395 52.678 38.391 1.00 25.22 1142 GLY B O 1
ATOM 3333 N N . PHE B 1 147 ? 87.707 50.620 39.080 1.00 24.23 1143 PHE B N 1
ATOM 3334 C CA . PHE B 1 147 ? 86.936 50.290 37.879 1.00 23.88 1143 PHE B CA 1
ATOM 3335 C C . PHE B 1 147 ? 85.450 50.519 38.123 1.00 24.82 1143 PHE B C 1
ATOM 3336 O O . PHE B 1 147 ? 84.866 49.834 38.976 1.00 30.15 1143 PHE B O 1
ATOM 3344 N N . PRO B 1 148 ? 84.787 51.413 37.378 1.00 31.49 1144 PRO B N 1
ATOM 3345 C CA . PRO B 1 148 ? 83.316 51.526 37.497 1.00 27.08 1144 PRO B CA 1
ATOM 3346 C C . PRO B 1 148 ? 82.576 50.232 37.205 1.00 28.67 1144 PRO B C 1
ATOM 3347 O O . PRO B 1 148 ? 81.552 49.955 37.836 1.00 32.04 1144 PRO B O 1
ATOM 3351 N N . GLY B 1 149 ? 83.049 49.442 36.237 1.00 25.58 1145 GLY B N 1
ATOM 3352 C CA . GLY B 1 149 ? 82.365 48.199 35.915 1.00 27.36 1145 GLY B CA 1
ATOM 3353 C C . GLY B 1 149 ? 82.342 47.219 37.073 1.00 29.26 1145 GLY B C 1
ATOM 3354 O O . GLY B 1 149 ? 81.320 46.578 37.334 1.00 27.39 1145 GLY B O 1
ATOM 3355 N N . PHE B 1 150 ? 83.471 47.089 37.780 1.00 27.66 1146 PHE B N 1
ATOM 3356 C CA . PHE B 1 150 ? 83.532 46.253 38.976 1.00 27.74 1146 PHE B CA 1
ATOM 3357 C C . PHE B 1 150 ? 82.650 46.797 40.099 1.00 24.03 1146 PHE B C 1
ATOM 3358 O O . PHE B 1 150 ? 82.089 46.022 40.879 1.00 24.36 1146 PHE B O 1
ATOM 3366 N N . ALA B 1 151 ? 82.510 48.118 40.200 1.00 25.58 1147 ALA B N 1
ATOM 3367 C CA . ALA B 1 151 ? 81.594 48.679 41.184 1.00 29.45 1147 ALA B CA 1
ATOM 3368 C C . ALA B 1 151 ? 80.160 48.228 40.919 1.00 34.18 1147 ALA B C 1
ATOM 3369 O O . ALA B 1 151 ? 79.421 47.907 41.861 1.00 31.34 1147 ALA B O 1
ATOM 3371 N N . TRP B 1 152 ? 79.753 48.178 39.638 1.00 28.38 1148 TRP B N 1
ATOM 3372 C CA . TRP B 1 152 ? 78.385 47.772 39.316 1.00 25.86 1148 TRP B CA 1
ATOM 3373 C C . TRP B 1 152 ? 78.146 46.306 39.658 1.00 26.99 1148 TRP B C 1
ATOM 3374 O O . TRP B 1 152 ? 77.085 45.959 40.191 1.00 25.14 1148 TRP B O 1
ATOM 3385 N N . ARG B 1 153 ? 79.134 45.438 39.391 1.00 24.21 1149 ARG B N 1
ATOM 3386 C CA . ARG B 1 153 ? 79.034 44.040 39.813 1.00 28.55 1149 ARG B CA 1
ATOM 3387 C C . ARG B 1 153 ? 78.915 43.918 41.331 1.00 25.79 1149 ARG B C 1
ATOM 3388 O O . ARG B 1 153 ? 78.103 43.133 41.835 1.00 28.25 1149 ARG B O 1
ATOM 3396 N N . TYR B 1 154 ? 79.714 44.685 42.079 1.00 25.75 1150 TYR B N 1
ATOM 3397 C CA . TYR B 1 154 ? 79.622 44.641 43.542 1.00 25.11 1150 TYR B CA 1
ATOM 3398 C C . TYR B 1 154 ? 78.221 45.017 44.025 1.00 27.87 1150 TYR B C 1
ATOM 3399 O O . TYR B 1 154 ? 77.692 44.419 44.978 1.00 26.76 1150 TYR B O 1
ATOM 3408 N N . TYR B 1 155 ? 77.618 46.021 43.390 1.00 25.26 1151 TYR B N 1
ATOM 3409 C CA . TYR B 1 155 ? 76.257 46.419 43.726 1.00 25.81 1151 TYR B CA 1
ATOM 3410 C C . TYR B 1 155 ? 75.293 45.255 43.557 1.00 31.57 1151 TYR B C 1
ATOM 3411 O O . TYR B 1 155 ? 74.454 45.004 44.431 1.00 28.48 1151 TYR B O 1
ATOM 3420 N N . VAL B 1 156 ? 75.413 44.510 42.451 1.00 29.45 1152 VAL B N 1
ATOM 3421 C CA . VAL B 1 156 ? 74.520 43.374 42.231 1.00 28.09 1152 VAL B CA 1
ATOM 3422 C C . VAL B 1 156 ? 74.834 42.239 43.206 1.00 30.94 1152 VAL B C 1
ATOM 3423 O O . VAL B 1 156 ? 73.931 41.645 43.800 1.00 32.41 1152 VAL B O 1
ATOM 3427 N N . GLU B 1 157 ? 76.118 41.913 43.376 1.00 29.09 1153 GLU B N 1
ATOM 3428 C CA . GLU B 1 157 ? 76.490 40.707 44.111 1.00 35.65 1153 GLU B CA 1
ATOM 3429 C C . GLU B 1 157 ? 76.395 40.906 45.621 1.00 36.24 1153 GLU B C 1
ATOM 3430 O O . GLU B 1 157 ? 75.925 40.015 46.335 1.00 37.10 1153 GLU B O 1
ATOM 3436 N N . TYR B 1 158 ? 76.802 42.072 46.121 1.00 37.23 1154 TYR B N 1
ATOM 3437 C CA . TYR B 1 158 ? 76.983 42.291 47.550 1.00 34.78 1154 TYR B CA 1
ATOM 3438 C C . TYR B 1 158 ? 76.144 43.422 48.121 1.00 37.07 1154 TYR B C 1
ATOM 3439 O O . TYR B 1 158 ? 75.729 43.329 49.275 1.00 35.84 1154 TYR B O 1
ATOM 3448 N N . GLY B 1 159 ? 75.898 44.489 47.368 1.00 30.08 1155 GLY B N 1
ATOM 3449 C CA . GLY B 1 159 ? 75.115 45.596 47.884 1.00 28.42 1155 GLY B CA 1
ATOM 3450 C C . GLY B 1 159 ? 75.949 46.632 48.626 1.00 33.70 1155 GLY B C 1
ATOM 3451 O O . GLY B 1 159 ? 77.046 46.368 49.120 1.00 28.94 1155 GLY B O 1
ATOM 3452 N N . ILE B 1 160 ? 75.395 47.837 48.709 1.00 29.82 1156 ILE B N 1
ATOM 3453 C CA . ILE B 1 160 ? 76.099 49.015 49.200 1.00 29.14 1156 ILE B CA 1
ATOM 3454 C C . ILE B 1 160 ? 75.242 49.684 50.272 1.00 28.84 1156 ILE B C 1
ATOM 3455 O O . ILE B 1 160 ? 7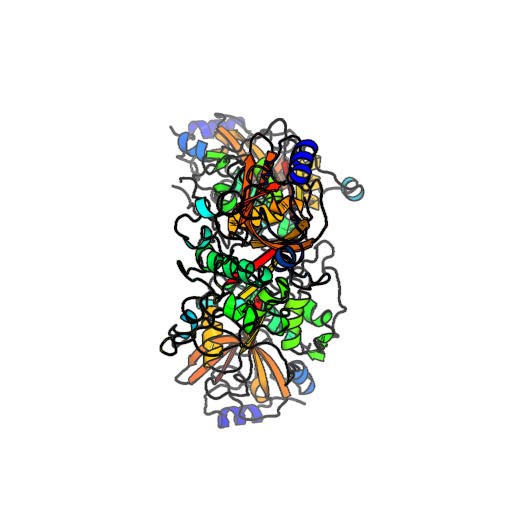4.009 49.706 50.166 1.00 25.04 1156 ILE B O 1
ATOM 3460 N N . ALA B 1 161 ? 75.894 50.230 51.303 1.00 31.48 1157 ALA B N 1
ATOM 3461 C CA . ALA B 1 161 ? 75.196 50.946 52.364 1.00 27.86 1157 ALA B CA 1
ATOM 3462 C C . ALA B 1 161 ? 74.722 52.321 51.870 1.00 31.27 1157 ALA B C 1
ATOM 3463 O O . ALA B 1 161 ? 75.066 52.777 50.773 1.00 26.72 1157 ALA B O 1
ATOM 3465 N N . SER B 1 162 ? 73.913 52.983 52.693 1.00 26.43 1158 SER B N 1
ATOM 3466 C CA . SER B 1 162 ? 73.440 54.332 52.403 1.00 25.69 1158 SER B CA 1
ATOM 3467 C C . SER B 1 162 ? 74.368 55.378 53.028 1.00 31.09 1158 SER B C 1
ATOM 3468 O O . SER B 1 162 ? 75.130 55.097 53.958 1.00 31.73 1158 SER B O 1
ATOM 3471 N N . SER B 1 163 ? 74.294 56.603 52.490 1.00 30.23 1159 SER B N 1
ATOM 3472 C CA . SER B 1 163 ? 75.090 57.712 53.025 1.00 32.18 1159 SER B CA 1
ATOM 3473 C C . SER B 1 163 ? 74.646 58.108 54.424 1.00 30.71 1159 SER B C 1
ATOM 3474 O O . SER B 1 163 ? 75.427 58.685 55.186 1.00 34.03 1159 SER B O 1
ATOM 3477 N N . TYR B 1 164 ? 73.382 57.865 54.761 1.00 28.10 1160 TYR B N 1
ATOM 3478 C CA . TYR B 1 164 ? 72.950 58.067 56.136 1.00 31.33 1160 TYR B CA 1
ATOM 3479 C C . TYR B 1 164 ? 73.745 57.178 57.087 1.00 32.60 1160 TYR B C 1
ATOM 3480 O O . TYR B 1 164 ? 74.076 57.587 58.209 1.00 29.96 1160 TYR B O 1
ATOM 3489 N N . CYS B 1 165 ? 74.099 55.975 56.631 1.00 32.67 1161 CYS B N 1
ATOM 3490 C CA . CYS B 1 165 ? 74.899 55.055 57.429 1.00 28.90 1161 CYS B CA 1
ATOM 3491 C C . CYS B 1 165 ? 76.393 55.374 57.342 1.00 32.94 1161 CYS B C 1
ATOM 3492 O O . CYS B 1 165 ? 77.081 55.396 58.364 1.00 35.54 1161 CYS B O 1
ATOM 3495 N N . GLN B 1 166 ? 76.926 55.603 56.136 1.00 28.51 1162 GLN B N 1
ATOM 3496 C CA . GLN B 1 166 ? 78.340 55.968 55.984 1.00 30.11 1162 GLN B CA 1
ATOM 3497 C C . GLN B 1 166 ? 78.482 57.191 55.088 1.00 33.08 1162 GLN B C 1
ATOM 3498 O O . GLN B 1 166 ? 78.580 57.079 53.856 1.00 29.93 1162 GLN B O 1
ATOM 3504 N N . PRO B 1 167 ? 78.486 58.382 55.675 1.00 32.95 1163 PRO B N 1
ATOM 3505 C CA . PRO B 1 167 ? 78.613 59.605 54.870 1.00 30.89 1163 PRO B CA 1
ATOM 3506 C C . PRO B 1 167 ? 80.026 59.754 54.322 1.00 35.35 1163 PRO B C 1
ATOM 3507 O O . PRO B 1 167 ? 80.983 59.162 54.830 1.00 33.26 1163 PRO B O 1
ATOM 3511 N N . TYR B 1 168 ? 80.152 60.572 53.279 1.00 32.87 1164 TYR B N 1
ATOM 3512 C CA . TYR B 1 168 ? 81.452 60.754 52.621 1.00 35.54 1164 TYR B CA 1
ATOM 3513 C C . TYR B 1 168 ? 82.440 61.448 53.555 1.00 37.02 1164 TYR B C 1
ATOM 3514 O O . TYR B 1 168 ? 82.156 62.555 54.030 1.00 38.38 1164 TYR B O 1
ATOM 3523 N N . PRO B 1 169 ? 83.598 60.846 53.848 1.00 37.89 1165 PRO B N 1
ATOM 3524 C CA . PRO B 1 169 ? 84.432 61.347 54.953 1.00 43.88 1165 PRO B CA 1
ATOM 3525 C C . PRO B 1 169 ? 85.322 62.528 54.597 1.00 50.48 1165 PRO B C 1
ATOM 3526 O O . PRO B 1 169 ? 85.862 63.162 55.514 1.00 45.51 1165 PRO B O 1
ATOM 3530 N N . PHE B 1 170 ? 85.482 62.874 53.273 1.00 45.32 1166 PHE B N 1
ATOM 3531 C CA . PHE B 1 170 ? 86.538 63.815 52.907 1.00 45.48 1166 PHE B CA 1
ATOM 3532 C C . PHE B 1 170 ? 85.991 65.222 52.683 1.00 53.37 1166 PHE B C 1
ATOM 3533 O O . PHE B 1 170 ? 84.906 65.383 52.116 1.00 53.28 1166 PHE B O 1
ATOM 3541 N N . PRO B 1 171 ? 86.734 66.248 53.097 1.00 59.80 1167 PRO B N 1
ATOM 3542 C CA . PRO B 1 171 ? 86.236 67.623 53.029 1.00 61.35 1167 PRO B CA 1
ATOM 3543 C C . PRO B 1 171 ? 86.512 68.281 51.679 1.00 66.82 1167 PRO B C 1
ATOM 3544 O O . PRO B 1 171 ? 87.244 67.758 50.836 1.00 68.50 1167 PRO B O 1
ATOM 3548 N N . HIS B 1 172 ? 85.924 69.469 51.509 1.00 69.62 1168 HIS B N 1
ATOM 3549 C CA . HIS B 1 172 ? 85.989 70.175 50.231 1.00 74.65 1168 HIS B CA 1
ATOM 3550 C C . HIS B 1 172 ? 87.426 70.535 49.867 1.00 80.22 1168 HIS B C 1
ATOM 3551 O O . HIS B 1 172 ? 87.933 70.120 48.818 1.00 87.13 1168 HIS B O 1
ATOM 3558 N N . CYS B 1 173 ? 88.087 71.326 50.717 1.00 77.50 1169 CYS B N 1
ATOM 3559 C CA . CYS B 1 173 ? 89.523 71.601 50.641 1.00 81.42 1169 CYS B CA 1
ATOM 3560 C C . CYS B 1 173 ? 89.930 72.421 49.417 1.00 83.44 1169 CYS B C 1
ATOM 3561 O O . CYS B 1 173 ? 89.357 72.286 48.332 1.00 79.05 1169 CYS B O 1
ATOM 3564 N N . GLU B 1 174 ? 90.924 73.286 49.595 1.00 86.26 1170 GLU B N 1
ATOM 3565 C CA . GLU B 1 174 ? 91.475 74.077 48.506 1.00 82.70 1170 GLU B CA 1
ATOM 3566 C C . GLU B 1 174 ? 92.961 73.775 48.361 1.00 81.15 1170 GLU B C 1
ATOM 3567 O O . GLU B 1 174 ? 93.670 74.444 47.613 1.00 87.25 1170 GLU B O 1
ATOM 3573 N N . ASN B 1 189 ? 94.466 64.302 55.377 1.00 89.64 1185 ASN B N 1
ATOM 3574 C CA . ASN B 1 189 ? 94.776 62.891 55.160 1.00 90.46 1185 ASN B CA 1
ATOM 3575 C C . ASN B 1 189 ? 93.751 62.255 54.216 1.00 84.58 1185 ASN B C 1
ATOM 3576 O O . ASN B 1 189 ? 92.540 62.379 54.422 1.00 79.64 1185 ASN B O 1
ATOM 3581 N N . PHE B 1 190 ? 94.246 61.567 53.186 1.00 75.56 1186 PHE B N 1
ATOM 3582 C CA . PHE B 1 190 ? 93.414 61.013 52.125 1.00 63.90 1186 PHE B CA 1
ATOM 3583 C C . PHE B 1 190 ? 93.765 59.559 51.858 1.00 56.84 1186 PHE B C 1
ATOM 3584 O O . PHE B 1 190 ? 93.715 59.080 50.717 1.00 53.85 1186 PHE B O 1
ATOM 3592 N N . ASP B 1 191 ? 94.128 58.838 52.916 1.00 53.57 1187 ASP B N 1
ATOM 3593 C CA . ASP B 1 191 ? 94.179 57.385 52.849 1.00 55.31 1187 ASP B CA 1
ATOM 3594 C C . ASP B 1 191 ? 92.782 56.825 52.616 1.00 53.02 1187 ASP B C 1
ATOM 3595 O O . ASP B 1 191 ? 91.774 57.438 52.979 1.00 49.90 1187 ASP B O 1
ATOM 3600 N N . THR B 1 192 ? 92.728 55.643 52.017 1.00 52.35 1188 THR B N 1
ATOM 3601 C CA . THR B 1 192 ? 91.461 54.941 51.868 1.00 46.64 1188 THR B CA 1
ATOM 3602 C C . THR B 1 192 ? 90.908 54.585 53.248 1.00 46.02 1188 THR B C 1
ATOM 3603 O O . THR B 1 192 ? 91.623 53.977 54.054 1.00 41.24 1188 THR B O 1
ATOM 3607 N N . PRO B 1 193 ? 89.660 54.939 53.563 1.00 45.58 1189 PRO B N 1
ATOM 3608 C CA . PRO B 1 193 ? 89.109 54.556 54.869 1.00 45.33 1189 PRO B CA 1
ATOM 3609 C C . PRO B 1 193 ? 89.077 53.043 55.013 1.00 44.23 1189 PRO B C 1
ATOM 3610 O O . PRO B 1 193 ? 88.966 52.298 54.034 1.00 39.26 1189 PRO B O 1
ATOM 3614 N N . LYS B 1 194 ? 89.196 52.599 56.256 1.00 41.30 1190 LYS B N 1
ATOM 3615 C CA . LYS B 1 194 ? 88.998 51.198 56.588 1.00 40.34 1190 LYS B CA 1
ATOM 3616 C C . LYS B 1 194 ? 87.537 50.802 56.355 1.00 39.85 1190 LYS B C 1
ATOM 3617 O O . LYS B 1 194 ? 86.614 51.580 56.610 1.00 43.12 1190 LYS B O 1
ATOM 3623 N N . CYS B 1 195 ? 87.335 49.596 55.826 1.00 33.90 1191 CYS B N 1
ATOM 3624 C CA . CYS B 1 195 ? 85.994 49.058 55.641 1.00 35.19 1191 CYS B CA 1
ATOM 3625 C C . CYS B 1 195 ? 85.344 48.733 56.990 1.00 38.74 1191 CYS B C 1
ATOM 3626 O O . CYS B 1 195 ? 85.947 48.079 57.844 1.00 41.71 1191 CYS B O 1
ATOM 3629 N N . GLN B 1 196 ? 84.107 49.170 57.186 1.00 40.51 1192 GLN B N 1
ATOM 3630 C CA . GLN B 1 196 ? 83.405 48.903 58.436 1.00 41.02 1192 GLN B CA 1
ATOM 3631 C C . GLN B 1 196 ? 82.075 48.226 58.146 1.00 40.01 1192 GLN B C 1
ATOM 3632 O O . GLN B 1 196 ? 81.375 48.592 57.197 1.00 40.14 1192 GLN B O 1
ATOM 3638 N N . ALA B 1 197 ? 81.724 47.243 58.973 1.00 38.26 1193 ALA B N 1
ATOM 3639 C CA . ALA B 1 197 ? 80.415 46.608 58.899 1.00 42.81 1193 ALA B CA 1
ATOM 3640 C C . ALA B 1 197 ? 79.355 47.359 59.698 1.00 42.57 1193 ALA B C 1
ATOM 3641 O O . ALA B 1 197 ? 78.210 46.904 59.768 1.00 48.45 1193 ALA B O 1
ATOM 3643 N N . THR B 1 198 ? 79.710 48.496 60.295 1.00 37.68 1194 THR B N 1
ATOM 3644 C CA . THR B 1 198 ? 78.803 49.312 61.087 1.00 37.39 1194 THR B CA 1
ATOM 3645 C C . THR B 1 198 ? 78.733 50.719 60.506 1.00 35.59 1194 THR B C 1
ATOM 3646 O O . THR B 1 198 ? 79.592 51.132 59.721 1.00 39.11 1194 THR B O 1
ATOM 3650 N N . CYS B 1 199 ? 77.685 51.445 60.889 1.00 38.55 1195 CYS B N 1
ATOM 3651 C CA . CYS B 1 199 ? 77.522 52.835 60.490 1.00 36.15 1195 CYS B CA 1
ATOM 3652 C C . CYS B 1 199 ? 78.441 53.731 61.313 1.00 36.94 1195 CYS B C 1
ATOM 3653 O O . CYS B 1 199 ? 78.845 53.393 62.428 1.00 38.99 1195 CYS B O 1
ATOM 3656 N N . THR B 1 200 ? 78.764 54.899 60.749 1.00 40.72 1196 THR B N 1
ATOM 3657 C CA . THR B 1 200 ? 79.645 55.832 61.444 1.00 43.85 1196 THR B CA 1
ATOM 3658 C C . THR B 1 200 ? 79.080 56.191 62.811 1.00 46.62 1196 THR B C 1
ATOM 3659 O O . THR B 1 200 ? 79.778 56.107 63.827 1.00 49.53 1196 THR B O 1
ATOM 3663 N N . ASP B 1 201 ? 77.807 56.577 62.854 1.00 42.81 1197 ASP B N 1
ATOM 3664 C CA . ASP B 1 201 ? 77.051 56.654 64.100 1.00 44.60 1197 ASP B CA 1
ATOM 3665 C C . ASP B 1 201 ? 76.592 55.241 64.443 1.00 44.92 1197 ASP B C 1
ATOM 3666 O O . ASP B 1 201 ? 75.691 54.702 63.793 1.00 38.88 1197 ASP B O 1
ATOM 3671 N N . LYS B 1 202 ? 77.204 54.644 65.468 1.00 46.22 1198 LYS B N 1
ATOM 3672 C CA . LYS B 1 202 ? 76.983 53.233 65.778 1.00 49.56 1198 LYS B CA 1
ATOM 3673 C C . LYS B 1 202 ? 75.558 52.931 66.225 1.00 45.45 1198 LYS B C 1
ATOM 3674 O O . LYS B 1 202 ? 75.166 51.761 66.248 1.00 43.41 1198 LYS B O 1
ATOM 3680 N N . SER B 1 203 ? 74.778 53.943 66.588 1.00 43.09 1199 SER B N 1
ATOM 3681 C CA . SER B 1 203 ? 73.381 53.707 66.923 1.00 43.44 1199 SER B CA 1
ATOM 3682 C C . SER B 1 203 ? 72.501 53.483 65.695 1.00 44.24 1199 SER B C 1
ATOM 3683 O O . SER B 1 203 ? 71.309 53.189 65.856 1.00 40.98 1199 SER B O 1
ATOM 3686 N N . ILE B 1 204 ? 73.036 53.626 64.491 1.00 36.54 1200 ILE B N 1
ATOM 3687 C CA . ILE B 1 204 ? 72.266 53.476 63.256 1.00 36.08 1200 ILE B CA 1
ATOM 3688 C C . ILE B 1 204 ? 72.539 52.090 62.679 1.00 38.31 1200 ILE B C 1
ATOM 3689 O O . ILE B 1 204 ? 73.709 51.729 62.507 1.00 36.97 1200 ILE B O 1
ATOM 3694 N N . PRO B 1 205 ? 71.517 51.292 62.378 1.00 38.06 1201 PRO B N 1
ATOM 3695 C CA . PRO B 1 205 ? 71.762 49.979 61.773 1.00 32.24 1201 PRO B CA 1
ATOM 3696 C C . PRO B 1 205 ? 72.185 50.105 60.310 1.00 35.62 1201 PRO B C 1
ATOM 3697 O O . PRO B 1 205 ? 71.769 51.015 59.587 1.00 30.40 1201 PRO B O 1
ATOM 3701 N N . LEU B 1 206 ? 73.011 49.152 59.878 1.00 32.83 1202 LEU B N 1
ATOM 3702 C CA . LEU B 1 206 ? 73.561 49.107 58.523 1.00 34.68 1202 LEU B CA 1
ATOM 3703 C C . LEU B 1 206 ? 72.634 48.289 57.632 1.00 33.42 1202 LEU B C 1
ATOM 3704 O O . LEU B 1 206 ? 72.457 47.088 57.857 1.00 38.35 1202 LEU B O 1
ATOM 3709 N N . VAL B 1 207 ? 72.092 48.927 56.597 1.00 30.33 1203 VAL B N 1
ATOM 3710 C CA . VAL B 1 207 ? 71.181 48.311 55.634 1.00 32.57 1203 VAL B CA 1
ATOM 3711 C C . VAL B 1 207 ? 71.861 48.312 54.262 1.00 34.12 1203 VAL B C 1
ATOM 3712 O O . VAL B 1 207 ? 72.360 49.352 53.814 1.00 29.25 1203 VAL B O 1
ATOM 3716 N N . LYS B 1 208 ? 71.898 47.148 53.606 1.00 28.49 1204 LYS B N 1
ATOM 3717 C CA . LYS B 1 208 ? 72.551 46.998 52.309 1.00 32.88 1204 LYS B CA 1
ATOM 3718 C C . LYS B 1 208 ? 71.528 46.974 51.177 1.00 35.41 1204 LYS B C 1
ATOM 3719 O O . LYS B 1 208 ? 70.493 46.314 51.271 1.00 34.59 1204 LYS B O 1
ATOM 3725 N N . TYR B 1 209 ? 71.842 47.679 50.095 1.00 29.05 1205 TYR B N 1
ATOM 3726 C CA . TYR B 1 209 ? 70.977 47.790 48.932 1.00 26.39 1205 TYR B CA 1
ATOM 3727 C C . TYR B 1 209 ? 71.666 47.158 47.735 1.00 30.01 1205 TYR B C 1
ATOM 3728 O O . TYR B 1 209 ? 72.826 47.479 47.448 1.00 27.16 1205 TYR B O 1
ATOM 3737 N N . ARG B 1 210 ? 70.954 46.261 47.047 1.00 29.77 1206 ARG B N 1
ATOM 3738 C CA . ARG B 1 210 ? 71.518 45.481 45.952 1.00 35.69 1206 ARG B CA 1
ATOM 3739 C C . ARG B 1 210 ? 70.800 45.777 44.639 1.00 31.93 1206 ARG B C 1
ATOM 3740 O O . ARG B 1 210 ? 69.633 46.173 44.624 1.00 25.60 1206 ARG B O 1
ATOM 3748 N N . GLY B 1 211 ? 71.518 45.574 43.529 1.00 29.84 1207 GLY B N 1
ATOM 3749 C CA . GLY B 1 211 ? 70.907 45.614 42.220 1.00 28.29 1207 GLY B CA 1
ATOM 3750 C C . GLY B 1 211 ? 70.455 44.243 41.760 1.00 28.31 1207 GLY B C 1
ATOM 3751 O O . GLY B 1 211 ? 70.901 43.216 42.265 1.00 32.76 1207 GLY B O 1
ATOM 3752 N N . SER B 1 212 ? 69.546 44.231 40.787 1.00 27.91 1208 SER B N 1
ATOM 3753 C CA . SER B 1 212 ? 69.174 42.975 40.150 1.00 28.94 1208 SER B CA 1
ATOM 3754 C C . SER B 1 212 ? 69.967 42.710 38.875 1.00 31.69 1208 SER B C 1
ATOM 3755 O O . SER B 1 212 ? 70.191 41.544 38.529 1.00 40.63 1208 SER B O 1
ATOM 3758 N N . ALA B 1 213 ? 70.429 43.750 38.184 1.00 33.04 1209 ALA B N 1
ATOM 3759 C CA . ALA B 1 213 ? 71.150 43.559 36.927 1.00 32.48 1209 ALA B CA 1
ATOM 3760 C C . ALA B 1 213 ? 72.015 44.782 36.640 1.00 32.61 1209 ALA B C 1
ATOM 3761 O O . ALA B 1 213 ? 71.731 45.888 37.113 1.00 30.62 1209 ALA B O 1
ATOM 3763 N N . THR B 1 214 ? 73.084 44.568 35.875 1.00 30.77 1210 THR B N 1
ATOM 3764 C CA . THR B 1 214 ? 73.908 45.660 35.378 1.00 33.38 1210 THR B CA 1
ATOM 3765 C C . THR B 1 214 ? 74.288 45.351 33.932 1.00 34.38 1210 THR B C 1
ATOM 3766 O O . THR B 1 214 ? 74.448 44.186 33.560 1.00 32.88 1210 THR B O 1
ATOM 3770 N N . TYR B 1 215 ? 74.392 46.400 33.110 1.00 28.95 1211 TYR B N 1
ATOM 3771 C CA . TYR B 1 215 ? 74.553 46.239 31.663 1.00 31.03 1211 TYR B CA 1
ATOM 3772 C C . TYR B 1 215 ? 75.322 47.424 31.092 1.00 30.89 1211 TYR B C 1
ATOM 3773 O O . TYR B 1 215 ? 75.491 48.455 31.754 1.00 30.07 1211 TYR B O 1
ATOM 3782 N N . LEU B 1 216 ? 75.762 47.281 29.830 1.00 28.08 1212 LEU B N 1
ATOM 3783 C CA . LEU B 1 216 ? 76.626 48.253 29.162 1.00 30.60 1212 LEU B CA 1
ATOM 3784 C C . LEU B 1 216 ? 75.947 48.877 27.948 1.00 35.72 1212 LEU B C 1
ATOM 3785 O O . LEU B 1 216 ? 75.142 48.234 27.271 1.00 36.69 1212 LEU B O 1
ATOM 3790 N N . LEU B 1 217 ? 76.296 50.140 27.672 1.00 35.21 1213 LEU B N 1
ATOM 3791 C CA . LEU B 1 217 ? 75.852 50.852 26.473 1.00 31.16 1213 LEU B CA 1
ATOM 3792 C C . LEU B 1 217 ? 77.044 50.907 25.522 1.00 29.33 1213 LEU B C 1
ATOM 3793 O O . LEU B 1 217 ? 78.018 51.621 25.788 1.00 31.02 1213 LEU B O 1
ATOM 3798 N N . LEU B 1 218 ? 76.982 50.140 24.428 1.00 28.48 1214 LEU B N 1
ATOM 3799 C CA . LEU B 1 218 ? 78.119 49.962 23.525 1.00 31.93 1214 LEU B CA 1
ATOM 3800 C C . LEU B 1 218 ? 77.935 50.574 22.139 1.00 35.57 1214 LEU B C 1
ATOM 3801 O O . LEU B 1 218 ? 78.862 50.496 21.327 1.00 34.19 1214 LEU B O 1
ATOM 3806 N N . HIS B 1 219 ? 76.779 51.155 21.822 1.00 31.66 1215 HIS B N 1
ATOM 3807 C CA . HIS B 1 219 ? 76.534 51.635 20.466 1.00 36.66 1215 HIS B CA 1
ATOM 3808 C C . HIS B 1 219 ? 76.337 53.149 20.403 1.00 36.83 1215 HIS B C 1
ATOM 3809 O O . HIS B 1 219 ? 75.689 53.665 19.485 1.00 37.29 1215 HIS B O 1
ATOM 3816 N N . GLY B 1 220 ? 76.920 53.874 21.356 1.00 32.38 1216 GLY B N 1
ATOM 3817 C CA . GLY B 1 220 ? 77.069 55.311 21.231 1.00 28.46 1216 GLY B CA 1
ATOM 3818 C C . GLY B 1 220 ? 75.822 56.143 21.447 1.00 29.32 1216 GLY B C 1
ATOM 3819 O O . GLY B 1 220 ? 74.992 55.830 22.310 1.00 32.65 1216 GLY B O 1
ATOM 3820 N N . GLU B 1 221 ? 75.686 57.199 20.636 1.00 31.57 1217 GLU B N 1
ATOM 3821 C CA . GLU B 1 221 ? 74.753 58.284 20.931 1.00 32.70 1217 GLU B CA 1
ATOM 3822 C C . GLU B 1 221 ? 73.319 57.788 21.070 1.00 30.30 1217 GLU B C 1
ATOM 3823 O O . GLU B 1 221 ? 72.601 58.206 21.988 1.00 35.79 1217 GLU B O 1
ATOM 3829 N N . GLU B 1 222 ? 72.880 56.895 20.179 1.00 32.27 1218 GLU B N 1
ATOM 3830 C CA . GLU B 1 222 ? 71.493 56.446 20.232 1.00 37.20 1218 GLU B CA 1
ATOM 3831 C C . GLU B 1 222 ? 71.234 55.509 21.412 1.00 34.92 1218 GLU B C 1
ATOM 3832 O O . GLU B 1 222 ? 70.110 55.473 21.914 1.00 32.81 1218 GLU B O 1
ATOM 3838 N N . ASP B 1 223 ? 72.238 54.744 21.867 1.00 34.34 1219 ASP B N 1
ATOM 3839 C CA . ASP B 1 223 ? 72.090 54.018 23.134 1.00 37.54 1219 ASP B CA 1
ATOM 3840 C C . ASP B 1 223 ? 71.945 54.992 24.303 1.00 28.01 1219 ASP B C 1
ATOM 3841 O O . ASP B 1 223 ? 71.074 54.825 25.169 1.00 28.13 1219 ASP B O 1
ATOM 3846 N N . TYR B 1 224 ? 72.808 56.016 24.342 1.00 29.53 1220 TYR B N 1
ATOM 3847 C CA . TYR B 1 224 ? 72.804 56.989 25.432 1.00 29.89 1220 TYR B CA 1
ATOM 3848 C C . TYR B 1 224 ? 71.456 57.696 25.548 1.00 30.33 1220 TYR B C 1
ATOM 3849 O O . TYR B 1 224 ? 70.901 57.818 26.645 1.00 25.69 1220 TYR B O 1
ATOM 3858 N N . LYS B 1 225 ? 70.924 58.188 24.417 1.00 26.81 1221 LYS B N 1
ATOM 3859 C CA . LYS B 1 225 ? 69.651 58.900 24.428 1.00 29.37 1221 LYS B CA 1
ATOM 3860 C C . LYS B 1 225 ? 68.513 58.000 24.896 1.00 29.06 1221 LYS B C 1
ATOM 3861 O O . LYS B 1 225 ? 67.678 58.410 25.709 1.00 34.38 1221 LYS B O 1
ATOM 3867 N N . ARG B 1 226 ? 68.451 56.774 24.371 1.00 28.05 1222 ARG B N 1
ATOM 3868 C CA . ARG B 1 226 ? 67.345 55.878 24.705 1.00 33.68 1222 ARG B CA 1
ATOM 3869 C C . ARG B 1 226 ? 67.383 55.477 26.181 1.00 27.73 1222 ARG B C 1
ATOM 3870 O O . ARG B 1 226 ? 66.337 55.425 26.844 1.00 31.27 1222 ARG B O 1
ATOM 3878 N N . GLU B 1 227 ? 68.581 55.227 26.724 1.00 26.19 1223 GLU B N 1
ATOM 3879 C CA . GLU B 1 227 ? 68.697 54.824 28.128 1.00 27.87 1223 GLU B CA 1
ATOM 3880 C C . GLU B 1 227 ? 68.343 55.975 29.068 1.00 31.68 1223 GLU B C 1
ATOM 3881 O O . GLU B 1 227 ? 67.624 55.779 30.058 1.00 29.29 1223 GLU B O 1
ATOM 3887 N N . LEU B 1 228 ? 68.858 57.178 28.786 1.00 31.26 1224 LEU B N 1
ATOM 3888 C CA . LEU B 1 228 ? 68.485 58.361 29.562 1.00 29.82 1224 LEU B CA 1
ATOM 3889 C C . LEU B 1 228 ? 66.975 58.564 29.558 1.00 34.79 1224 LEU B C 1
ATOM 3890 O O . LEU B 1 228 ? 66.356 58.774 30.612 1.00 28.88 1224 LEU B O 1
ATOM 3895 N N . TYR B 1 229 ? 66.372 58.495 28.358 1.00 31.34 1225 TYR B N 1
ATOM 3896 C CA . TYR B 1 229 ? 64.964 58.829 28.178 1.00 29.34 1225 TYR B CA 1
ATOM 3897 C C . TYR B 1 229 ? 64.060 57.894 28.977 1.00 29.72 1225 TYR B C 1
ATOM 3898 O O . TYR B 1 229 ? 63.071 58.336 29.571 1.00 27.64 1225 TYR B O 1
ATOM 3907 N N . PHE B 1 230 ? 64.385 56.603 29.028 1.00 27.00 1226 PHE B N 1
ATOM 3908 C CA . PHE B 1 230 ? 63.509 55.676 29.737 1.00 27.55 1226 PHE B CA 1
ATOM 3909 C C . PHE B 1 230 ? 63.909 55.443 31.200 1.00 29.19 1226 PHE B C 1
ATOM 3910 O O . PHE B 1 230 ? 63.031 55.220 32.039 1.00 31.78 1226 PHE B O 1
ATOM 3918 N N . ASN B 1 231 ? 65.204 55.487 31.526 1.00 28.97 1227 ASN B N 1
ATOM 3919 C CA . ASN B 1 231 ? 65.693 55.039 32.825 1.00 35.68 1227 ASN B CA 1
ATOM 3920 C C . ASN B 1 231 ? 66.488 56.075 33.613 1.00 34.73 1227 ASN B C 1
ATOM 3921 O O . ASN B 1 231 ? 66.747 55.849 34.801 1.00 29.87 1227 ASN B O 1
ATOM 3926 N N . GLY B 1 232 ? 66.917 57.173 32.997 1.00 32.47 1228 GLY B N 1
ATOM 3927 C CA . GLY B 1 232 ? 67.656 58.195 33.703 1.00 32.92 1228 GLY B CA 1
ATOM 3928 C C . GLY B 1 232 ? 69.168 58.095 33.583 1.00 31.12 1228 GLY B C 1
ATOM 3929 O O . GLY B 1 232 ? 69.717 57.399 32.718 1.00 29.61 1228 GLY B O 1
ATOM 3930 N N . PRO B 1 233 ? 69.865 58.800 34.480 1.00 26.00 1229 PRO B N 1
ATOM 3931 C CA . PRO B 1 233 ? 71.327 58.954 34.367 1.00 22.86 1229 PRO B CA 1
ATOM 3932 C C . PRO B 1 233 ? 72.107 57.641 34.382 1.00 24.93 1229 PRO B C 1
ATOM 3933 O O . PRO B 1 233 ? 71.683 56.639 34.966 1.00 25.07 1229 PRO B O 1
ATOM 3937 N N . PHE B 1 234 ? 73.291 57.676 33.764 1.00 26.10 1230 PHE B N 1
ATOM 3938 C CA . PHE B 1 234 ? 74.208 56.537 33.746 1.00 26.88 1230 PHE B CA 1
ATOM 3939 C C . PHE B 1 234 ? 75.648 57.045 33.845 1.00 22.51 1230 PHE B C 1
ATOM 3940 O O . PHE B 1 234 ? 75.905 58.251 33.755 1.00 24.31 1230 PHE B O 1
ATOM 3948 N N . V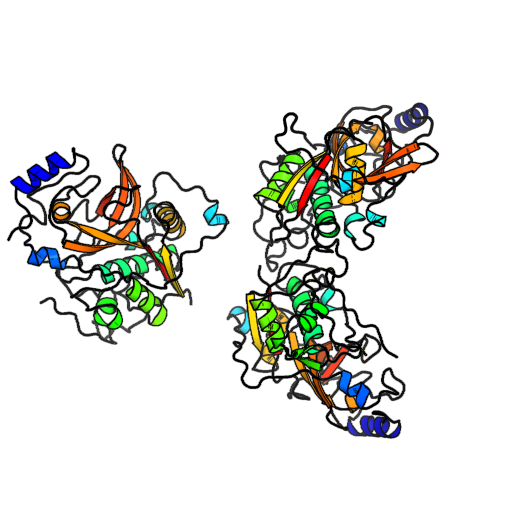AL B 1 235 ? 76.599 56.116 34.043 1.00 21.74 1231 VAL B N 1
ATOM 3949 C CA . VAL B 1 235 ? 78.027 56.450 34.167 1.00 21.47 1231 VAL B CA 1
ATOM 3950 C C . VAL B 1 235 ? 78.716 56.342 32.802 1.00 21.40 1231 VAL B C 1
ATOM 3951 O O . VAL B 1 235 ? 78.497 55.377 32.062 1.00 30.85 1231 VAL B O 1
ATOM 3955 N N . ALA B 1 236 ? 79.565 57.323 32.471 1.00 30.14 1232 ALA B N 1
ATOM 3956 C CA . ALA B 1 236 ? 80.500 57.224 31.347 1.00 31.56 1232 ALA B CA 1
ATOM 3957 C C . ALA B 1 236 ? 81.889 57.677 31.788 1.00 29.27 1232 ALA B C 1
ATOM 3958 O O . ALA B 1 236 ? 82.030 58.460 32.729 1.00 23.81 1232 ALA B O 1
ATOM 3960 N N . VAL B 1 237 ? 82.926 57.162 31.116 1.00 32.47 1233 VAL B N 1
ATOM 3961 C CA . VAL B 1 237 ? 84.312 57.568 31.364 1.00 26.75 1233 VAL B CA 1
ATOM 3962 C C . VAL B 1 237 ? 84.808 58.297 30.127 1.00 32.28 1233 VAL B C 1
ATOM 3963 O O . VAL B 1 237 ? 84.437 57.945 29.001 1.00 32.97 1233 VAL B O 1
ATOM 3967 N N . PHE B 1 238 ? 85.611 59.339 30.327 1.00 28.46 1234 PHE B N 1
ATOM 3968 C CA . PHE B 1 238 ? 86.217 59.997 29.179 1.00 37.54 1234 PHE B CA 1
ATOM 3969 C C . PHE B 1 238 ? 87.611 60.491 29.545 1.00 32.33 1234 PHE B C 1
ATOM 3970 O O . PHE B 1 238 ? 88.017 60.491 30.715 1.00 28.46 1234 PHE B O 1
ATOM 3978 N N . TYR B 1 239 ? 88.333 60.922 28.506 1.00 31.35 1235 TYR B N 1
ATOM 3979 C CA . TYR B 1 239 ? 89.737 61.305 28.610 1.00 34.71 1235 TYR B CA 1
ATOM 3980 C C . TYR B 1 239 ? 89.884 62.712 29.176 1.00 34.38 1235 TYR B C 1
ATOM 3981 O O . TYR B 1 239 ? 89.264 63.659 28.675 1.00 30.79 1235 TYR B O 1
ATOM 3990 N N . VAL B 1 240 ? 90.746 62.854 30.190 1.00 28.59 1236 VAL B N 1
ATOM 3991 C CA . VAL B 1 240 ? 91.000 64.133 30.850 1.00 27.46 1236 VAL B CA 1
ATOM 3992 C C . VAL B 1 240 ? 92.338 64.692 30.365 1.00 29.74 1236 VAL B C 1
ATOM 3993 O O . VAL B 1 240 ? 93.382 64.036 30.484 1.00 26.97 1236 VAL B O 1
ATOM 3997 N N . TYR B 1 241 ? 92.314 65.919 29.852 1.00 24.94 1237 TYR B N 1
ATOM 3998 C CA . TYR B 1 241 ? 93.510 66.669 29.496 1.00 24.82 1237 TYR B CA 1
ATOM 3999 C C . TYR B 1 241 ? 93.554 67.953 30.317 1.00 25.34 1237 TYR B C 1
ATOM 4000 O O . TYR B 1 241 ? 92.532 68.425 30.825 1.00 23.38 1237 TYR B O 1
ATOM 4009 N N . THR B 1 242 ? 94.746 68.541 30.412 1.00 24.33 1238 THR B N 1
ATOM 4010 C CA . THR B 1 242 ? 94.921 69.685 31.303 1.00 31.81 1238 THR B CA 1
ATOM 4011 C C . THR B 1 242 ? 94.023 70.861 30.931 1.00 31.96 1238 THR B C 1
ATOM 4012 O O . THR B 1 242 ? 93.655 71.646 31.814 1.00 29.81 1238 THR B O 1
ATOM 4016 N N . ASP B 1 243 ? 93.630 71.002 29.657 1.00 25.96 1239 ASP B N 1
ATOM 4017 C CA . ASP B 1 243 ? 92.806 72.167 29.325 1.00 29.33 1239 ASP B CA 1
ATOM 4018 C C . ASP B 1 243 ? 91.408 72.100 29.944 1.00 28.80 1239 ASP B C 1
ATOM 4019 O O . ASP B 1 243 ? 90.791 73.148 30.171 1.00 24.84 1239 ASP B O 1
ATOM 4024 N N . LEU B 1 244 ? 90.915 70.908 30.275 1.00 27.57 1240 LEU B N 1
ATOM 4025 C CA . LEU B 1 244 ? 89.622 70.807 30.947 1.00 27.44 1240 LEU B CA 1
ATOM 4026 C C . LEU B 1 244 ? 89.600 71.568 32.275 1.00 29.04 1240 LEU B C 1
ATOM 4027 O O . LEU B 1 244 ? 88.540 72.055 32.696 1.00 26.73 1240 LEU B O 1
ATOM 4032 N N . PHE B 1 245 ? 90.747 71.693 32.948 1.00 28.24 1241 PHE B N 1
ATOM 4033 C CA . PHE B 1 245 ? 90.755 72.365 34.246 1.00 31.16 1241 PHE B CA 1
ATOM 4034 C C . PHE B 1 245 ? 90.464 73.859 34.134 1.00 33.58 1241 PHE B C 1
ATOM 4035 O O . PHE B 1 245 ? 90.044 74.469 35.123 1.00 35.05 1241 PHE B O 1
ATOM 4043 N N . ALA B 1 246 ? 90.628 74.444 32.952 1.00 25.15 1242 ALA B N 1
ATOM 4044 C CA . ALA B 1 246 ? 90.296 75.842 32.705 1.00 30.33 1242 ALA B CA 1
ATOM 4045 C C . ALA B 1 246 ? 88.839 76.056 32.306 1.00 27.32 1242 ALA B C 1
ATOM 4046 O O . ALA B 1 246 ? 88.425 77.209 32.140 1.00 29.45 1242 ALA B O 1
ATOM 4048 N N . TYR B 1 247 ? 88.055 74.989 32.148 1.00 26.63 1243 TYR B N 1
ATOM 4049 C CA . TYR B 1 247 ? 86.700 75.127 31.617 1.00 27.82 1243 TYR B CA 1
ATOM 4050 C C . TYR B 1 247 ? 85.813 75.936 32.557 1.00 35.48 1243 TYR B C 1
ATOM 4051 O O . TYR B 1 247 ? 85.724 75.645 33.755 1.00 29.10 1243 TYR B O 1
ATOM 4060 N N . LYS B 1 248 ? 85.135 76.939 31.998 1.00 31.89 1244 LYS B N 1
ATOM 4061 C CA . LYS B 1 248 ? 84.175 77.765 32.721 1.00 31.51 1244 LYS B CA 1
ATOM 4062 C C . LYS B 1 248 ? 82.750 77.598 32.210 1.00 34.32 1244 LYS B C 1
ATOM 4063 O O . LYS B 1 248 ? 81.817 77.458 33.011 1.00 29.56 1244 LYS B O 1
ATOM 4069 N N . SER B 1 249 ? 82.549 77.605 30.891 1.00 26.87 1245 SER B N 1
ATOM 4070 C CA . SER B 1 249 ? 81.208 77.521 30.314 1.00 28.67 1245 SER B CA 1
ATOM 4071 C C . SER B 1 249 ? 81.321 77.186 28.831 1.00 30.66 1245 SER B C 1
ATOM 4072 O O . SER B 1 249 ? 82.411 77.211 28.247 1.00 25.95 1245 SER B O 1
ATOM 4075 N N . GLY B 1 250 ? 80.173 76.880 28.224 1.00 31.63 1246 GLY B N 1
ATOM 4076 C CA . GLY B 1 250 ? 80.134 76.522 26.812 1.00 31.13 1246 GLY B CA 1
ATOM 4077 C C . GLY B 1 250 ? 80.209 75.023 26.581 1.00 37.63 1246 GLY B C 1
ATOM 4078 O O . GLY B 1 250 ? 79.947 74.211 27.474 1.00 32.82 1246 GLY B O 1
ATOM 4079 N N . VAL B 1 251 ? 80.581 74.652 25.353 1.00 30.59 1247 VAL B N 1
ATOM 4080 C CA . VAL B 1 251 ? 80.605 73.255 24.934 1.00 25.36 1247 VAL B CA 1
ATOM 4081 C C . VAL B 1 251 ? 82.061 72.813 24.824 1.00 33.32 1247 VAL B C 1
ATOM 4082 O O . VAL B 1 251 ? 82.784 73.223 23.903 1.00 31.17 1247 VAL B O 1
ATOM 4086 N N . TYR B 1 252 ? 82.480 71.941 25.739 1.00 24.15 1248 TYR B N 1
ATOM 4087 C CA . TYR B 1 252 ? 83.883 71.555 25.822 1.00 28.83 1248 TYR B CA 1
ATOM 4088 C C . TYR B 1 252 ? 84.292 70.600 24.700 1.00 24.05 1248 TYR B C 1
ATOM 4089 O O . TYR B 1 252 ? 83.564 69.668 24.345 1.00 26.09 1248 TYR B O 1
ATOM 4098 N N . ARG B 1 253 ? 85.487 70.836 24.168 1.00 24.42 1249 ARG B N 1
ATOM 4099 C CA . ARG B 1 253 ? 86.239 69.886 23.360 1.00 33.23 1249 ARG B CA 1
ATOM 4100 C C . ARG B 1 253 ? 87.722 70.146 23.601 1.00 27.56 1249 ARG B C 1
ATOM 4101 O O . ARG B 1 253 ? 88.147 71.301 23.720 1.00 27.46 1249 ARG B O 1
ATOM 4109 N N . HIS B 1 254 ? 88.496 69.070 23.660 1.00 26.55 1250 HIS B N 1
ATOM 4110 C CA . HIS B 1 254 ? 89.922 69.178 23.938 1.00 29.70 1250 HIS B CA 1
ATOM 4111 C C . HIS B 1 254 ? 90.650 69.818 22.763 1.00 35.33 1250 HIS B C 1
ATOM 4112 O O . HIS B 1 254 ? 90.455 69.414 21.612 1.00 31.19 1250 HIS B O 1
ATOM 4119 N N . VAL B 1 255 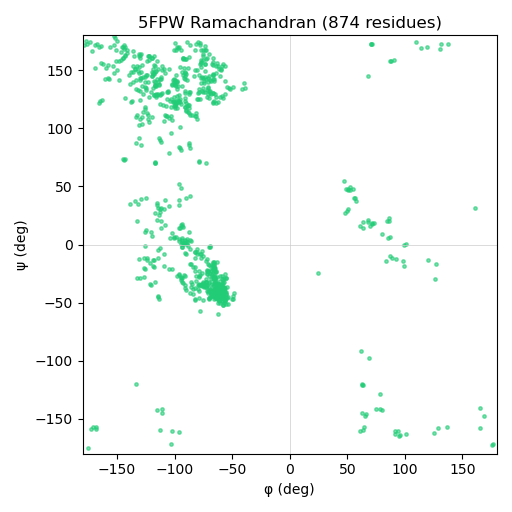? 91.476 70.825 23.048 1.00 31.47 1251 VAL B N 1
ATOM 4120 C CA . VAL B 1 255 ? 92.301 71.450 22.015 1.00 33.92 1251 VAL B CA 1
ATOM 4121 C C . VAL B 1 255 ? 93.786 71.483 22.350 1.00 41.08 1251 VAL B C 1
ATOM 4122 O O . VAL B 1 255 ? 94.610 71.578 21.419 1.00 40.63 1251 VAL B O 1
ATOM 4126 N N . ASP B 1 256 ? 94.204 71.379 23.615 1.00 32.11 1252 ASP B N 1
ATOM 4127 C CA . ASP B 1 256 ? 95.607 71.577 23.980 1.00 33.93 1252 ASP B CA 1
ATOM 4128 C C . ASP B 1 256 ? 95.851 70.984 25.364 1.00 36.52 1252 ASP B C 1
ATOM 4129 O O . ASP B 1 256 ? 94.931 70.860 26.169 1.00 38.16 1252 ASP B O 1
ATOM 4134 N N . GLY B 1 257 ? 97.096 70.614 25.631 1.00 38.89 1253 GLY B N 1
ATOM 4135 C CA . GLY B 1 257 ? 97.512 70.237 26.967 1.00 34.58 1253 GLY B CA 1
ATOM 4136 C C . GLY B 1 257 ? 97.802 68.750 27.090 1.00 40.25 1253 GLY B C 1
ATOM 4137 O O . GLY B 1 257 ? 97.575 67.957 26.176 1.00 40.00 1253 GLY B O 1
ATOM 4138 N N . ASP B 1 258 ? 98.300 68.385 28.274 1.00 35.11 1254 ASP B N 1
ATOM 4139 C CA . ASP B 1 258 ? 98.762 67.025 28.540 1.00 36.63 1254 ASP B CA 1
ATOM 4140 C C . ASP B 1 258 ? 97.618 66.086 28.918 1.00 34.53 1254 ASP B C 1
ATOM 4141 O O . ASP B 1 258 ? 96.680 66.470 29.621 1.00 34.23 1254 ASP B O 1
ATOM 4146 N N . PHE B 1 259 ? 97.740 64.829 28.497 1.00 28.52 1255 PHE B N 1
ATOM 4147 C CA . PHE B 1 259 ? 96.821 63.781 28.917 1.00 30.83 1255 PHE B CA 1
ATOM 4148 C C . PHE B 1 259 ? 97.060 63.430 30.386 1.00 33.97 1255 PHE B C 1
ATOM 4149 O O . PHE B 1 259 ? 98.203 63.266 30.825 1.00 38.87 1255 PHE B O 1
ATOM 4157 N N . LEU B 1 260 ? 95.983 63.311 31.148 1.00 31.73 1256 LEU B N 1
ATOM 4158 C CA . LEU B 1 260 ? 96.086 63.034 32.573 1.00 36.01 1256 LEU B CA 1
ATOM 4159 C C . LEU B 1 260 ? 95.458 61.716 32.989 1.00 40.91 1256 LEU B C 1
ATOM 4160 O O . LEU B 1 260 ? 95.677 61.286 34.126 1.00 43.63 1256 LEU B O 1
ATOM 4165 N N . GLY B 1 261 ? 94.668 61.079 32.126 1.00 30.43 1257 GLY B N 1
ATOM 4166 C CA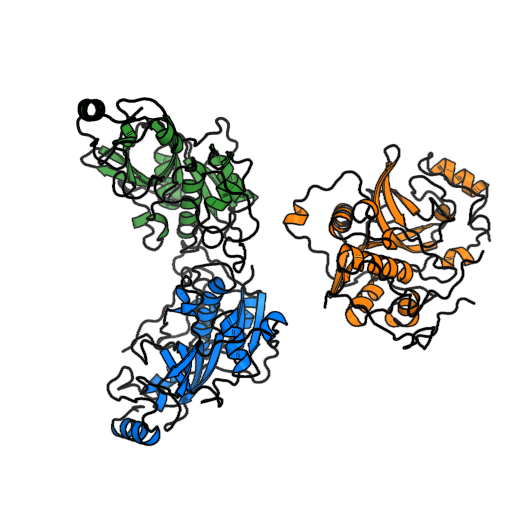 . GLY B 1 261 ? 93.998 59.845 32.465 1.00 35.02 1257 GLY B CA 1
ATOM 4167 C C . GLY B 1 261 ? 92.503 59.960 32.230 1.00 37.87 1257 GLY B C 1
ATOM 4168 O O . GLY B 1 261 ? 92.031 60.856 31.520 1.00 35.36 1257 GLY B O 1
ATOM 4169 N N . GLY B 1 262 ? 91.754 59.043 32.840 1.00 31.51 1258 GLY B N 1
ATOM 4170 C CA . GLY B 1 262 ? 90.314 58.967 32.666 1.00 24.94 1258 GLY B CA 1
ATOM 4171 C C . GLY B 1 262 ? 89.588 59.275 33.959 1.00 28.23 1258 GLY B C 1
ATOM 4172 O O . GLY B 1 262 ? 90.108 59.030 35.050 1.00 29.08 1258 GLY B O 1
ATOM 4173 N N . THR B 1 263 ? 88.369 59.808 33.828 1.00 25.54 1259 THR B N 1
ATOM 4174 C CA . THR B 1 263 ? 87.503 60.073 34.963 1.00 30.40 1259 THR B CA 1
ATOM 4175 C C . THR B 1 263 ? 86.092 59.617 34.623 1.00 39.19 1259 THR B C 1
ATOM 4176 O O . THR B 1 263 ? 85.709 59.569 33.453 1.00 39.58 1259 THR B O 1
ATOM 4180 N N . ALA B 1 264 ? 85.322 59.276 35.654 1.00 29.88 1260 ALA B N 1
ATOM 4181 C CA . ALA B 1 264 ? 83.964 58.767 35.486 1.00 29.82 1260 ALA B CA 1
ATOM 4182 C C . ALA B 1 264 ? 82.971 59.851 35.878 1.00 32.21 1260 ALA B C 1
ATOM 4183 O O . ALA B 1 264 ? 83.114 60.469 36.935 1.00 34.07 1260 ALA B O 1
ATOM 4185 N N . VAL B 1 265 ? 81.961 60.073 35.031 1.00 26.98 1261 VAL B N 1
ATOM 4186 C CA . VAL B 1 265 ? 80.984 61.133 35.243 1.00 24.55 1261 VAL B CA 1
ATOM 4187 C C . VAL B 1 265 ? 79.575 60.574 35.107 1.00 27.30 1261 VAL B C 1
ATOM 4188 O O . VAL B 1 265 ? 79.353 59.507 34.530 1.00 29.18 1261 VAL B O 1
ATOM 4192 N N . LYS B 1 266 ? 78.614 61.343 35.611 1.00 25.75 1262 LYS B N 1
ATOM 4193 C CA . LYS B 1 266 ? 77.198 61.044 35.475 1.00 26.27 1262 LYS B CA 1
ATOM 4194 C C . LYS B 1 266 ? 76.619 61.854 34.318 1.00 21.26 1262 LYS B C 1
ATOM 4195 O O . LYS B 1 266 ? 76.604 63.090 34.369 1.00 25.31 1262 LYS B O 1
ATOM 4201 N N . VAL B 1 267 ? 76.131 61.163 33.288 1.00 21.35 1263 VAL B N 1
ATOM 4202 C CA . VAL B 1 267 ? 75.440 61.804 32.163 1.00 23.13 1263 VAL B CA 1
ATOM 4203 C C . VAL B 1 267 ? 73.959 61.966 32.504 1.00 24.41 1263 VAL B C 1
ATOM 4204 O O . VAL B 1 267 ? 73.315 61.010 32.950 1.00 26.21 1263 VAL B O 1
ATOM 4208 N N . VAL B 1 268 ? 73.407 63.164 32.293 1.00 22.22 1264 VAL B N 1
ATOM 4209 C CA . VAL B 1 268 ? 72.018 63.438 32.660 1.00 24.41 1264 VAL B CA 1
ATOM 4210 C C . VAL B 1 268 ? 71.149 63.941 31.508 1.00 28.50 1264 VAL B C 1
ATOM 4211 O O . VAL B 1 268 ? 69.914 63.999 31.671 1.00 24.37 1264 VAL B O 1
ATOM 4215 N N . GLY B 1 269 ? 71.713 64.322 30.366 1.00 27.43 1265 GLY B N 1
ATOM 4216 C CA . GLY B 1 269 ? 70.869 64.795 29.280 1.00 28.62 1265 GLY B CA 1
ATOM 4217 C C . GLY B 1 269 ? 71.672 65.266 28.082 1.00 30.25 1265 GLY B C 1
ATOM 4218 O O . GLY B 1 269 ? 72.888 65.082 28.007 1.00 27.02 1265 GLY B O 1
ATOM 4219 N N . TRP B 1 270 ? 70.963 65.878 27.132 1.00 32.36 1266 TRP B N 1
ATOM 4220 C CA . TRP B 1 270 ? 71.590 66.388 25.923 1.00 30.72 1266 TRP B CA 1
ATOM 4221 C C . TRP B 1 270 ? 70.802 67.589 25.419 1.00 28.51 1266 TRP B C 1
ATOM 4222 O O . TRP B 1 270 ? 69.614 67.741 25.715 1.00 27.55 1266 TRP B O 1
ATOM 4233 N N . GLY B 1 271 ? 71.475 68.425 24.633 1.00 37.42 1267 GLY B N 1
ATOM 4234 C CA . GLY B 1 271 ? 70.821 69.559 24.008 1.00 37.74 1267 GLY B CA 1
ATOM 4235 C C . GLY B 1 271 ? 71.691 70.213 22.949 1.00 37.09 1267 GLY B C 1
ATOM 4236 O O . GLY B 1 271 ? 72.616 69.601 22.408 1.00 28.52 1267 GLY B O 1
ATOM 4237 N N . LYS B 1 272 ? 71.372 71.475 22.651 1.00 39.05 1268 LYS B N 1
ATOM 4238 C CA . LYS B 1 272 ? 72.191 72.303 21.774 1.00 44.09 1268 LYS B CA 1
ATOM 4239 C C . LYS B 1 272 ? 72.382 73.674 22.399 1.00 40.93 1268 LYS B C 1
ATOM 4240 O O . LYS B 1 272 ? 71.450 74.225 22.987 1.00 37.89 1268 LYS B O 1
ATOM 4246 N N . LEU B 1 273 ? 73.590 74.227 22.255 1.00 34.80 1269 LEU B N 1
ATOM 4247 C CA . LEU B 1 273 ? 73.902 75.577 22.723 1.00 33.71 1269 LEU B CA 1
ATOM 4248 C C . LEU B 1 273 ? 74.440 76.382 21.548 1.00 42.70 1269 LEU B C 1
ATOM 4249 O O . LEU B 1 273 ? 75.540 76.105 21.053 1.00 42.88 1269 LEU B O 1
ATOM 4254 N N . ASN B 1 274 ? 73.676 77.388 21.120 1.00 44.41 1270 ASN B N 1
ATOM 4255 C CA . ASN B 1 274 ? 74.050 78.222 19.981 1.00 49.11 1270 ASN B CA 1
ATOM 4256 C C . ASN B 1 274 ? 74.459 77.352 18.798 1.00 50.30 1270 ASN B C 1
ATOM 4257 O O . ASN B 1 274 ? 75.517 77.536 18.194 1.00 53.24 1270 ASN B O 1
ATOM 4262 N N . GLY B 1 275 ? 73.625 76.358 18.505 1.00 46.75 1271 GLY B N 1
ATOM 4263 C CA . GLY B 1 275 ? 73.848 75.482 17.379 1.00 43.15 1271 GLY B CA 1
ATOM 4264 C C . GLY B 1 275 ? 74.733 74.275 17.630 1.00 45.03 1271 GLY B C 1
ATOM 4265 O O . GLY B 1 275 ? 74.798 73.397 16.761 1.00 45.13 1271 GLY B O 1
ATOM 4266 N N . THR B 1 276 ? 75.417 74.187 18.782 1.00 39.41 1272 THR B N 1
ATOM 4267 C CA . THR B 1 276 ? 76.387 73.112 19.000 1.00 34.10 1272 THR B CA 1
ATOM 4268 C C . THR B 1 276 ? 75.802 72.014 19.883 1.00 35.13 1272 THR B C 1
ATOM 4269 O O . THR B 1 276 ? 75.389 72.295 21.020 1.00 32.14 1272 THR B O 1
ATOM 4273 N N . PRO B 1 277 ? 75.760 70.762 19.417 1.00 35.44 1273 PRO B N 1
ATOM 4274 C CA . PRO B 1 277 ? 75.200 69.678 20.237 1.00 30.83 1273 PRO B CA 1
ATOM 4275 C C . PRO B 1 277 ? 76.120 69.272 21.384 1.00 33.35 1273 PRO B C 1
ATOM 4276 O O . PRO B 1 277 ? 77.347 69.261 21.249 1.00 32.72 1273 PRO B O 1
ATOM 4280 N N . TYR B 1 278 ? 75.513 68.913 22.520 1.00 27.56 1274 TYR B N 1
ATOM 4281 C CA . TYR B 1 278 ? 76.281 68.572 23.714 1.00 28.93 1274 TYR B CA 1
ATOM 4282 C C . TYR B 1 278 ? 75.591 67.463 24.506 1.00 29.53 1274 TYR B C 1
ATOM 4283 O O . TYR B 1 278 ? 74.394 67.203 24.344 1.00 29.61 1274 TYR B O 1
ATOM 4292 N N . TRP B 1 279 ? 76.384 66.804 25.358 1.00 27.54 1275 TRP B N 1
ATOM 4293 C CA . TRP B 1 279 ? 75.904 66.034 26.501 1.00 27.84 1275 TRP B CA 1
ATOM 4294 C C . TRP B 1 279 ? 76.026 66.904 27.744 1.00 28.12 1275 TRP B C 1
ATOM 4295 O O . TRP B 1 279 ? 77.020 67.614 27.914 1.00 30.38 1275 TRP B O 1
ATOM 4306 N N . LYS B 1 280 ? 75.030 66.833 28.621 1.00 29.36 1276 LYS B N 1
ATOM 4307 C CA . LYS B 1 280 ? 75.099 67.480 29.926 1.00 27.24 1276 LYS B CA 1
ATOM 4308 C C . LYS B 1 280 ? 75.535 66.443 30.951 1.00 26.53 1276 LYS B C 1
ATOM 4309 O O . LYS B 1 280 ? 74.887 65.403 31.107 1.00 28.09 1276 LYS B O 1
ATOM 4315 N N . VAL B 1 281 ? 76.610 66.750 31.665 1.00 23.11 1277 VAL B N 1
ATOM 4316 C CA . VAL B 1 281 ? 77.342 65.798 32.485 1.00 21.54 1277 VAL B CA 1
ATOM 4317 C C . VAL B 1 281 ? 77.605 66.439 33.854 1.00 29.05 1277 VAL B C 1
ATOM 4318 O O . VAL B 1 281 ? 78.003 67.606 33.925 1.00 26.48 1277 VAL B O 1
ATOM 4322 N N . ALA B 1 282 ? 77.361 65.695 34.940 1.00 26.51 1278 ALA B N 1
ATOM 4323 C CA . ALA B 1 282 ? 77.701 66.159 36.289 1.00 28.44 1278 ALA B CA 1
ATOM 4324 C C . ALA B 1 282 ? 79.121 65.724 36.638 1.00 27.91 1278 ALA B C 1
ATOM 4325 O O . ALA B 1 282 ? 79.392 64.527 36.755 1.00 29.52 1278 ALA B O 1
ATOM 4327 N N . ASN B 1 283 ? 80.021 66.686 36.813 1.00 28.05 1279 ASN B N 1
ATOM 4328 C CA . ASN B 1 283 ? 81.337 66.335 37.315 1.00 29.40 1279 ASN B CA 1
ATOM 4329 C C . ASN B 1 283 ? 81.273 66.159 38.832 1.00 30.26 1279 ASN B C 1
ATOM 4330 O O . ASN B 1 283 ? 80.241 66.398 39.468 1.00 28.55 1279 ASN B O 1
ATOM 4335 N N . THR B 1 284 ? 82.386 65.711 39.415 1.00 25.42 1280 THR B N 1
ATOM 4336 C CA . THR B 1 284 ? 82.470 65.480 40.852 1.00 28.94 1280 THR B CA 1
ATOM 4337 C C . THR B 1 284 ? 83.480 66.409 41.513 1.00 32.16 1280 THR B C 1
ATOM 4338 O O . THR B 1 284 ? 84.148 66.020 42.477 1.00 33.74 1280 THR B O 1
ATOM 4342 N N . TRP B 1 285 ? 83.609 67.635 40.999 1.00 31.17 1281 TRP B N 1
ATOM 4343 C CA . TRP B 1 285 ? 84.577 68.611 41.494 1.00 34.07 1281 TRP B CA 1
ATOM 4344 C C . TRP B 1 285 ? 83.893 69.802 42.166 1.00 33.41 1281 TRP B C 1
ATOM 4345 O O . TRP B 1 285 ? 84.418 70.919 42.142 1.00 27.48 1281 TRP B O 1
ATOM 4356 N N . ASP B 1 286 ? 82.720 69.565 42.770 1.00 35.63 1282 ASP B N 1
ATOM 4357 C CA . ASP B 1 286 ? 81.928 70.551 43.515 1.00 37.09 1282 ASP B CA 1
ATOM 4358 C C . ASP B 1 286 ? 81.302 71.581 42.581 1.00 40.18 1282 ASP B C 1
ATOM 4359 O O . ASP B 1 286 ? 81.594 71.600 41.377 1.00 34.42 1282 ASP B O 1
ATOM 4364 N N . THR B 1 287 ? 80.439 72.443 43.124 1.00 34.62 1283 THR B N 1
ATOM 4365 C CA . THR B 1 287 ? 79.658 73.370 42.311 1.00 36.85 1283 THR B CA 1
ATOM 4366 C C . THR B 1 287 ? 80.425 74.617 41.892 1.00 38.12 1283 THR B C 1
ATOM 4367 O O . THR B 1 287 ? 79.888 75.415 41.117 1.00 40.89 1283 THR B O 1
ATOM 4371 N N . ASP B 1 288 ? 81.642 74.824 42.385 1.00 37.17 1284 ASP B N 1
ATOM 4372 C CA . ASP B 1 288 ? 82.421 75.992 41.995 1.00 35.68 1284 ASP B CA 1
ATOM 4373 C C . ASP B 1 288 ? 83.273 75.744 40.751 1.00 40.81 1284 ASP B C 1
ATOM 4374 O O . ASP B 1 288 ? 84.050 76.621 40.359 1.00 40.02 1284 ASP B O 1
ATOM 4379 N N . TRP B 1 289 ? 83.145 74.583 40.119 1.00 33.63 1285 TRP B N 1
ATOM 4380 C CA . TRP B 1 289 ? 83.806 74.326 38.849 1.00 39.98 1285 TRP B CA 1
ATOM 4381 C C . TRP B 1 289 ? 82.771 74.306 37.732 1.00 33.32 1285 TRP B C 1
ATOM 4382 O O . TRP B 1 289 ? 81.617 73.914 37.940 1.00 29.37 1285 TRP B O 1
ATOM 4393 N N . GLY B 1 290 ? 83.192 74.750 36.551 1.00 32.50 1286 GLY B N 1
ATOM 4394 C CA . GLY B 1 290 ? 82.337 74.639 35.381 1.00 33.64 1286 GLY B CA 1
ATOM 4395 C C . GLY B 1 290 ? 81.060 75.441 35.531 1.00 32.77 1286 GLY B C 1
ATOM 4396 O O . GLY B 1 290 ? 81.035 76.519 36.138 1.00 36.67 1286 GLY B O 1
ATOM 4397 N N . MET B 1 291 ? 79.976 74.906 34.975 1.00 29.45 1287 MET B N 1
ATOM 4398 C CA . MET B 1 291 ? 78.670 75.557 35.027 1.00 33.75 1287 MET B CA 1
ATOM 4399 C C . MET B 1 291 ? 77.898 74.983 36.214 1.00 33.30 1287 MET B C 1
ATOM 4400 O O . MET B 1 291 ? 77.070 74.082 36.070 1.00 30.48 1287 MET B O 1
ATOM 4405 N N . ASP B 1 292 ? 78.173 75.532 37.397 1.00 31.99 1288 ASP B N 1
ATOM 4406 C CA . ASP B 1 292 ? 77.562 75.066 38.642 1.00 35.27 1288 ASP B CA 1
ATOM 4407 C C . ASP B 1 292 ? 77.829 73.579 38.856 1.00 38.25 1288 ASP B C 1
ATOM 4408 O O . ASP B 1 292 ? 76.950 72.836 39.295 1.00 36.19 1288 ASP B O 1
ATOM 4413 N N . GLY B 1 293 ? 79.055 73.138 38.529 1.00 32.21 1289 GLY B N 1
ATOM 4414 C CA . GLY B 1 293 ? 79.436 71.746 38.668 1.00 32.20 1289 GLY B CA 1
ATOM 4415 C C . GLY B 1 293 ? 79.221 70.898 37.430 1.00 31.30 1289 GLY B C 1
ATOM 4416 O O . GLY B 1 293 ? 79.736 69.771 37.372 1.00 30.44 1289 GLY B O 1
ATOM 4417 N N . TYR B 1 294 ? 78.487 71.399 36.439 1.00 27.14 1290 TYR B N 1
ATOM 4418 C CA . TYR B 1 294 ? 78.186 70.628 35.240 1.00 28.90 1290 TYR B CA 1
ATOM 4419 C C . TYR B 1 294 ? 79.188 70.906 34.132 1.00 31.04 1290 TYR B C 1
ATOM 4420 O O . TYR B 1 294 ? 79.728 72.009 34.007 1.00 22.83 1290 TYR B O 1
ATOM 4429 N N . LEU B 1 295 ? 79.420 69.881 33.320 1.00 26.37 1291 LEU B N 1
ATOM 4430 C CA . LEU B 1 295 ? 80.196 69.982 32.095 1.00 27.63 1291 LEU B CA 1
ATOM 4431 C C . LEU B 1 295 ? 79.263 69.772 30.908 1.00 29.42 1291 LEU B C 1
ATOM 4432 O O . LEU B 1 295 ? 78.500 68.796 30.880 1.00 28.23 1291 LEU B O 1
ATOM 4437 N N . LEU B 1 296 ? 79.320 70.682 29.935 1.00 27.47 1292 LEU B N 1
ATOM 4438 C CA . LEU B 1 296 ? 78.733 70.453 28.617 1.00 29.57 1292 LEU B CA 1
ATOM 4439 C C . LEU B 1 296 ? 79.870 70.060 27.682 1.00 32.61 1292 LEU B C 1
ATOM 4440 O O . LEU B 1 296 ? 80.845 70.808 27.554 1.00 30.43 1292 LEU B O 1
ATOM 4445 N N . ILE B 1 297 ? 79.760 68.880 27.061 1.00 28.85 1293 ILE B N 1
ATOM 4446 C CA . ILE B 1 297 ? 80.806 68.328 26.200 1.00 30.65 1293 ILE B CA 1
ATOM 4447 C C . ILE B 1 297 ? 80.206 68.000 24.833 1.00 30.60 1293 ILE B C 1
ATOM 4448 O O . ILE B 1 297 ? 79.045 67.583 24.741 1.00 30.98 1293 ILE B O 1
ATOM 4453 N N . LEU B 1 298 ? 80.997 68.207 23.772 1.00 29.34 1294 LEU B N 1
ATOM 4454 C CA . LEU B 1 298 ? 80.543 68.012 22.391 1.00 26.42 1294 LEU B CA 1
ATOM 4455 C C . LEU B 1 298 ? 79.933 66.628 22.198 1.00 25.06 1294 LEU B C 1
ATOM 4456 O O . LEU B 1 298 ? 80.503 65.621 22.634 1.00 26.86 1294 LEU B O 1
ATOM 4461 N N . ARG B 1 299 ? 78.787 66.580 21.514 1.00 24.72 1295 ARG B N 1
ATOM 4462 C CA . ARG B 1 299 ? 78.061 65.343 21.266 1.00 26.75 1295 ARG B CA 1
ATOM 4463 C C . ARG B 1 299 ? 78.000 65.049 19.773 1.00 30.21 1295 ARG B C 1
ATOM 4464 O O . ARG B 1 299 ? 77.710 65.935 18.965 1.00 27.53 1295 ARG B O 1
ATOM 4472 N N . GLY B 1 300 ? 78.219 63.791 19.410 1.00 34.81 1296 GLY B N 1
ATOM 4473 C CA . GLY B 1 300 ? 78.030 63.350 18.040 1.00 31.06 1296 GLY B CA 1
ATOM 4474 C C . GLY B 1 300 ? 79.266 62.798 17.376 1.00 33.84 1296 GLY B C 1
ATOM 4475 O O . GLY B 1 300 ? 79.136 62.180 16.312 1.00 37.98 1296 GLY B O 1
ATOM 4476 N N . ASN B 1 301 ? 80.469 62.974 17.934 1.00 34.38 1297 ASN B N 1
ATOM 4477 C CA . ASN B 1 301 ? 81.643 62.390 17.290 1.00 37.87 1297 ASN B CA 1
ATOM 4478 C C . ASN B 1 301 ? 82.608 61.784 18.298 1.00 36.75 1297 ASN B C 1
ATOM 4479 O O . ASN B 1 301 ? 83.825 61.807 18.086 1.00 36.35 1297 ASN B O 1
ATOM 4484 N N . ASN B 1 302 ? 82.081 61.214 19.379 1.00 34.52 1298 ASN B N 1
ATOM 4485 C CA . ASN B 1 302 ? 82.886 60.537 20.396 1.00 39.01 1298 ASN B CA 1
ATOM 4486 C C . ASN B 1 302 ? 83.996 61.442 20.951 1.00 39.50 1298 ASN B C 1
ATOM 4487 O O . ASN B 1 302 ? 85.158 61.045 21.078 1.00 36.46 1298 ASN B O 1
ATOM 4492 N N . GLU B 1 303 ? 83.623 62.673 21.301 1.00 34.38 1299 GLU B N 1
ATOM 4493 C CA . GLU B 1 303 ? 84.592 63.637 21.812 1.00 35.77 1299 GLU B CA 1
ATOM 4494 C C . GLU B 1 303 ? 85.249 63.133 23.100 1.00 34.17 1299 GLU B C 1
ATOM 4495 O O . GLU B 1 303 ? 84.567 62.757 24.060 1.00 26.99 1299 GLU B O 1
ATOM 4501 N N . CYS B 1 304 ? 86.585 63.127 23.111 1.00 31.54 1300 CYS B N 1
ATOM 4502 C CA . CYS B 1 304 ? 87.374 62.609 24.231 1.00 33.65 1300 CYS B CA 1
ATOM 4503 C C . CYS B 1 304 ? 86.918 61.215 24.664 1.00 36.60 1300 CYS B C 1
ATOM 4504 O O . CYS B 1 304 ? 87.064 60.837 25.835 1.00 32.92 1300 CYS B O 1
ATOM 4507 N N . ASN B 1 305 ? 86.373 60.441 23.714 1.00 30.60 1301 ASN B N 1
ATOM 4508 C CA . ASN B 1 305 ? 85.973 59.045 23.905 1.00 30.52 1301 ASN B CA 1
ATOM 4509 C C . ASN B 1 305 ? 84.724 58.884 24.786 1.00 33.00 1301 ASN B C 1
ATOM 4510 O O . ASN B 1 305 ? 84.461 57.783 25.294 1.00 28.62 1301 ASN B O 1
ATOM 4515 N N . ILE B 1 306 ? 83.923 59.938 24.981 1.00 30.70 1302 ILE B N 1
ATOM 4516 C CA . ILE B 1 306 ? 82.838 59.843 25.958 1.00 28.76 1302 ILE B CA 1
ATOM 4517 C C . ILE B 1 306 ? 81.690 58.938 25.506 1.00 30.80 1302 ILE B C 1
ATOM 4518 O O . ILE B 1 306 ? 80.952 58.416 26.356 1.00 29.59 1302 ILE B O 1
ATOM 4523 N N . GLU B 1 307 ? 81.524 58.713 24.202 1.00 24.97 1303 GLU B N 1
ATOM 4524 C CA . GLU B 1 307 ? 80.457 57.863 23.683 1.00 29.86 1303 GLU B CA 1
ATOM 4525 C C . GLU B 1 307 ? 80.881 56.404 23.541 1.00 31.05 1303 GLU B C 1
ATOM 4526 O O . GLU B 1 307 ? 80.074 55.572 23.107 1.00 31.46 1303 GLU B O 1
ATOM 4532 N N . HIS B 1 308 ? 82.095 56.062 23.972 1.00 27.99 1304 HIS B N 1
ATOM 4533 C CA . HIS B 1 308 ? 82.604 54.708 23.769 1.00 29.00 1304 HIS B CA 1
ATOM 4534 C C . HIS B 1 308 ? 81.937 53.661 24.668 1.00 32.69 1304 HIS B C 1
ATOM 4535 O O . HIS B 1 308 ? 81.790 52.506 24.251 1.00 28.95 1304 HIS B O 1
ATOM 4542 N N . LEU B 1 309 ? 81.525 54.018 25.888 1.00 29.31 1305 LEU B N 1
ATOM 4543 C CA . LEU B 1 309 ? 81.114 52.993 26.855 1.00 29.53 1305 LEU B CA 1
ATOM 4544 C C . LEU B 1 309 ? 80.310 53.624 27.980 1.00 29.94 1305 LEU B C 1
ATOM 4545 O O . LEU B 1 309 ? 80.807 54.540 28.648 1.00 28.04 1305 LEU B O 1
ATOM 4550 N N . GLY B 1 310 ? 79.097 53.124 28.207 1.00 26.12 1306 GLY B N 1
ATOM 4551 C CA . GLY B 1 310 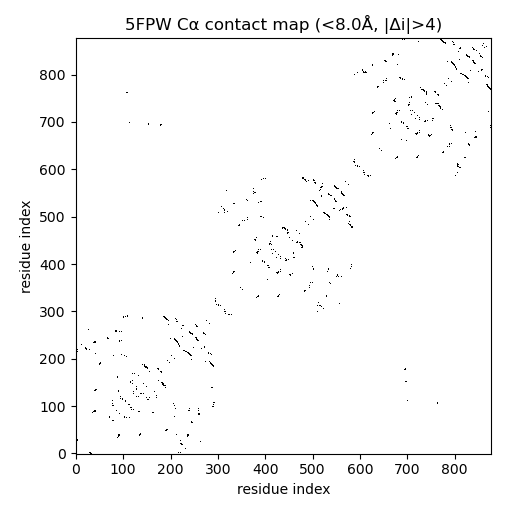? 78.261 53.565 29.319 1.00 24.11 1306 GLY B CA 1
ATOM 4552 C C . GLY B 1 310 ? 77.930 52.410 30.249 1.00 30.31 1306 GLY B C 1
ATOM 4553 O O . GLY B 1 310 ? 77.762 51.279 29.798 1.00 29.84 1306 GLY B O 1
ATOM 4554 N N . PHE B 1 311 ? 77.849 52.699 31.552 1.00 26.17 1307 PHE B N 1
ATOM 4555 C CA . PHE B 1 311 ? 77.507 51.711 32.572 1.00 24.98 1307 PHE B CA 1
ATOM 4556 C C . PHE B 1 311 ? 76.163 52.060 33.199 1.00 28.51 1307 PHE B C 1
ATOM 4557 O O . PHE B 1 311 ? 75.917 53.226 33.529 1.00 32.52 1307 PHE B O 1
ATOM 4565 N N . ALA B 1 312 ? 75.311 51.051 33.405 1.00 23.40 1308 ALA B N 1
ATOM 4566 C CA . ALA B 1 312 ? 74.021 51.268 34.053 1.00 24.14 1308 ALA B CA 1
ATOM 4567 C C . ALA B 1 312 ? 73.579 49.985 34.743 1.00 31.92 1308 ALA B C 1
ATOM 4568 O O . ALA B 1 312 ? 74.265 48.961 34.690 1.00 33.80 1308 ALA B O 1
ATOM 4570 N N . GLY B 1 313 ? 72.420 50.045 35.394 1.00 30.96 1309 GLY B N 1
ATOM 4571 C CA . GLY B 1 313 ? 71.960 48.918 36.183 1.00 26.22 1309 GLY B CA 1
ATOM 4572 C C . GLY B 1 313 ? 70.604 49.193 36.800 1.00 31.00 1309 GLY B C 1
ATOM 4573 O O . GLY B 1 313 ? 70.082 50.314 36.756 1.00 25.52 1309 GLY B O 1
ATOM 4574 N N . THR B 1 314 ? 70.043 48.138 37.388 1.00 32.42 1310 THR B N 1
ATOM 4575 C CA . THR B 1 314 ? 68.663 48.117 37.841 1.00 29.00 1310 THR B CA 1
ATOM 4576 C C . THR B 1 314 ? 68.605 47.811 39.331 1.00 29.21 1310 THR B C 1
ATOM 4577 O O . THR B 1 314 ? 69.152 46.789 39.767 1.00 30.95 1310 THR B O 1
ATOM 4581 N N . PRO B 1 315 ? 67.929 48.636 40.133 1.00 32.99 1311 PRO B N 1
ATOM 4582 C CA . PRO B 1 315 ? 67.739 48.299 41.557 1.00 37.31 1311 PRO B CA 1
ATOM 4583 C C . PRO B 1 315 ? 66.866 47.066 41.721 1.00 36.66 1311 PRO B C 1
ATOM 4584 O O . PRO B 1 315 ? 65.897 46.869 40.988 1.00 34.43 1311 PRO B O 1
ATOM 4588 N N . GLU B 1 316 ? 67.186 46.229 42.701 1.00 30.41 1312 GLU B N 1
ATOM 4589 C CA . GLU B 1 316 ? 66.254 45.149 42.951 1.00 34.20 1312 GLU B CA 1
ATOM 4590 C C . GLU B 1 316 ? 65.003 45.748 43.587 1.00 38.46 1312 GLU B C 1
ATOM 4591 O O . GLU B 1 316 ? 65.072 46.708 44.360 1.00 42.58 1312 GLU B O 1
ATOM 4597 N N . THR B 1 317 ? 63.844 45.259 43.175 1.00 33.81 1313 THR B N 1
ATOM 4598 C CA . THR B 1 317 ? 62.599 45.674 43.810 1.00 54.28 1313 THR B CA 1
ATOM 4599 C C . THR B 1 317 ? 62.052 44.584 44.723 1.00 73.34 1313 THR B C 1
ATOM 4600 O O . THR B 1 317 ? 60.834 44.439 44.868 1.00 70.83 1313 THR B O 1
ATOM 4604 N N . SER B 1 318 ? 62.957 43.822 45.338 1.00 102.59 1314 SER B N 1
ATOM 4605 C CA . SER B 1 318 ? 62.649 42.773 46.304 1.00 112.26 1314 SER B CA 1
ATOM 4606 C C . SER B 1 318 ? 61.526 41.853 45.815 1.00 119.30 1314 SER B C 1
ATOM 4607 O O . SER B 1 318 ? 60.506 41.654 46.479 1.00 125.27 1314 SER B O 1
ATOM 4610 N N . GLN B 1 319 ? 61.622 41.285 44.724 1.00 118.50 1315 GLN B N 1
ATOM 4611 N N . ALA C 1 12 ? 14.508 54.984 4.675 1.00 62.63 2008 ALA C N 1
ATOM 4612 C CA . ALA C 1 12 ? 13.532 54.065 4.176 1.00 59.87 2008 ALA C CA 1
ATOM 4613 C C . ALA C 1 12 ? 14.148 52.733 3.928 1.00 40.72 2008 ALA C C 1
ATOM 4614 O O . ALA C 1 12 ? 15.377 52.591 3.891 1.00 35.03 2008 ALA C O 1
ATOM 4616 N N . PRO C 1 13 ? 13.251 51.749 3.907 1.00 58.42 2009 PRO C N 1
ATOM 4617 C CA . PRO C 1 13 ? 13.551 50.421 3.382 1.00 50.28 2009 PRO C CA 1
ATOM 4618 C C . PRO C 1 13 ? 14.415 50.410 2.115 1.00 50.56 2009 PRO C C 1
ATOM 4619 O O . PRO C 1 13 ? 14.279 51.243 1.205 1.00 52.18 2009 PRO C O 1
ATOM 4623 N N . VAL C 1 14 ? 15.347 49.461 2.097 1.00 51.01 2010 VAL C N 1
ATOM 4624 C CA . VAL C 1 14 ? 16.099 49.109 0.910 1.00 44.01 2010 VAL C CA 1
ATOM 4625 C C . VAL C 1 14 ? 15.313 48.149 0.021 1.00 44.21 2010 VAL C C 1
ATOM 4626 O O . VAL C 1 14 ? 15.385 48.244 -1.205 1.00 39.29 2010 VAL C O 1
ATOM 4630 N N . LEU C 1 15 ? 14.567 47.214 0.613 1.00 35.90 2011 LEU C N 1
ATOM 4631 C CA . LEU C 1 15 ? 13.874 46.166 -0.123 1.00 36.02 2011 LEU C CA 1
ATOM 4632 C C . LEU C 1 15 ? 12.365 46.342 -0.016 1.00 42.40 2011 LEU C C 1
ATOM 4633 O O . LEU C 1 15 ? 11.841 46.675 1.049 1.00 43.09 2011 LEU C O 1
ATOM 4638 N N . THR C 1 16 ? 11.680 46.143 -1.138 1.00 36.21 2012 THR C N 1
ATOM 4639 C CA . THR C 1 16 ? 10.234 46.003 -1.195 1.00 41.66 2012 THR C CA 1
ATOM 4640 C C . THR C 1 16 ? 9.908 44.771 -2.028 1.00 43.57 2012 THR C C 1
ATOM 4641 O O . THR C 1 16 ? 10.752 44.255 -2.767 1.00 43.89 2012 THR C O 1
ATOM 4645 N N . LYS C 1 17 ? 8.668 44.301 -1.909 1.00 39.19 2013 LYS C N 1
ATOM 4646 C CA . LYS C 1 17 ? 8.235 43.186 -2.743 1.00 40.40 2013 LYS C CA 1
ATOM 4647 C C . LYS C 1 17 ? 8.281 43.559 -4.227 1.00 40.98 2013 LYS C C 1
ATOM 4648 O O . LYS C 1 17 ? 8.638 42.730 -5.073 1.00 38.25 2013 LYS C O 1
ATOM 4654 N N . THR C 1 18 ? 7.934 44.808 -4.557 1.00 42.68 2014 THR C N 1
ATOM 4655 C CA . THR C 1 18 ? 7.969 45.261 -5.947 1.00 41.38 2014 THR C CA 1
ATOM 4656 C C . THR C 1 18 ? 9.396 45.305 -6.486 1.00 43.61 2014 THR C C 1
ATOM 4657 O O . THR C 1 18 ? 9.646 44.922 -7.637 1.00 40.89 2014 THR C O 1
ATOM 4661 N N . PHE C 1 19 ? 10.339 45.789 -5.678 1.00 33.17 2015 PHE C N 1
ATOM 4662 C CA . PHE C 1 19 ? 11.734 45.839 -6.105 1.00 32.60 2015 PHE C CA 1
ATOM 4663 C C . PHE C 1 19 ? 12.294 44.432 -6.326 1.00 36.00 2015 PHE C C 1
ATOM 4664 O O . PHE C 1 19 ? 12.970 44.176 -7.335 1.00 33.25 2015 PHE C O 1
ATOM 4672 N N . VAL C 1 20 ? 11.977 43.495 -5.421 1.00 29.66 2016 VAL C N 1
ATOM 4673 C CA . VAL C 1 20 ? 12.449 42.114 -5.553 1.00 34.79 2016 VAL C CA 1
ATOM 4674 C C . VAL C 1 20 ? 11.860 41.436 -6.795 1.00 39.67 2016 VAL C C 1
ATOM 4675 O O . VAL C 1 20 ? 12.557 40.686 -7.492 1.00 36.07 2016 VAL C O 1
ATOM 4679 N N . ASP C 1 21 ? 10.574 41.667 -7.090 1.00 32.04 2017 ASP C N 1
ATOM 4680 C CA . ASP C 1 21 ? 9.992 41.073 -8.294 1.00 35.49 2017 ASP C CA 1
ATOM 4681 C C . ASP C 1 21 ? 10.653 41.628 -9.548 1.00 32.11 2017 ASP C C 1
ATOM 4682 O O . ASP C 1 21 ? 10.881 40.898 -10.520 1.00 32.82 2017 ASP C O 1
ATOM 4687 N N . ARG C 1 22 ? 10.963 42.924 -9.544 1.00 34.23 2018 ARG C N 1
ATOM 4688 C CA . ARG C 1 22 ? 11.677 43.525 -10.661 1.00 35.96 2018 ARG C CA 1
ATOM 4689 C C . ARG C 1 22 ? 13.062 42.897 -10.831 1.00 39.78 2018 ARG C C 1
ATOM 4690 O O . ARG C 1 22 ? 13.513 42.663 -11.961 1.00 30.22 2018 ARG C O 1
ATOM 4698 N N . ILE C 1 23 ? 13.731 42.575 -9.718 1.00 36.81 2019 ILE C N 1
ATOM 4699 C CA . ILE C 1 23 ? 15.069 41.986 -9.792 1.00 32.04 2019 ILE C CA 1
ATOM 4700 C C . ILE C 1 23 ? 15.016 40.618 -10.456 1.00 29.89 2019 ILE C C 1
ATOM 4701 O O . ILE C 1 23 ? 15.845 40.291 -11.316 1.00 26.44 2019 ILE C O 1
ATOM 4706 N N . ASN C 1 24 ? 14.054 39.786 -10.043 1.00 29.64 2020 ASN C N 1
ATOM 4707 C CA . ASN C 1 24 ? 13.935 38.459 -10.628 1.00 31.47 2020 ASN C CA 1
ATOM 4708 C C . ASN C 1 24 ? 13.499 38.538 -12.093 1.00 39.37 2020 ASN C C 1
ATOM 4709 O O . ASN C 1 24 ? 13.820 37.643 -12.883 1.00 30.61 2020 ASN C O 1
ATOM 4714 N N . GLN C 1 25 ? 12.810 39.614 -12.487 1.00 36.15 2021 GLN C N 1
ATOM 4715 C CA . GLN C 1 25 ? 12.513 39.796 -13.905 1.00 39.37 2021 GLN C CA 1
ATOM 4716 C C . GLN C 1 25 ? 13.781 40.073 -14.699 1.00 36.17 2021 GLN C C 1
ATOM 4717 O O . GLN C 1 25 ? 13.979 39.513 -15.784 1.00 37.67 2021 GLN C O 1
ATOM 4723 N N . LEU C 1 26 ? 14.657 40.924 -14.167 1.00 34.48 2022 LEU C N 1
ATOM 4724 C CA . LEU C 1 26 ? 15.794 41.406 -14.935 1.00 34.44 2022 LEU C CA 1
ATOM 4725 C C . LEU C 1 26 ? 16.974 40.445 -14.942 1.00 38.67 2022 LEU C C 1
ATOM 4726 O O . LEU C 1 26 ? 17.843 40.574 -15.815 1.00 37.73 2022 LEU C O 1
ATOM 4731 N N . ASN C 1 27 ? 17.053 39.501 -14.001 1.00 37.32 2023 ASN C N 1
ATOM 4732 C CA . ASN C 1 27 ? 18.220 38.629 -13.956 1.00 34.47 2023 ASN C CA 1
ATOM 4733 C C . ASN C 1 27 ? 18.007 37.302 -14.675 1.00 32.99 2023 ASN C C 1
ATOM 4734 O O . ASN C 1 27 ? 18.906 36.457 -14.654 1.00 29.92 2023 ASN C O 1
ATOM 4739 N N . GLY C 1 28 ? 16.850 37.098 -15.304 1.00 33.75 2024 GLY C N 1
ATOM 4740 C CA . GLY C 1 28 ? 16.631 35.910 -16.111 1.00 31.15 2024 GLY C CA 1
ATOM 4741 C C . GLY C 1 28 ? 16.668 34.594 -15.358 1.00 41.52 2024 GLY C C 1
ATOM 4742 O O . GLY C 1 28 ? 16.741 33.525 -15.974 1.00 39.21 2024 GLY C O 1
ATOM 4743 N N . GLY C 1 29 ? 16.606 34.646 -14.030 1.00 39.25 2025 GLY C N 1
ATOM 4744 C CA . GLY C 1 29 ? 16.684 33.429 -13.254 1.00 33.69 2025 GLY C CA 1
ATOM 4745 C C . GLY C 1 29 ? 18.086 32.957 -12.940 1.00 35.26 2025 GLY C C 1
ATOM 4746 O O . GLY C 1 29 ? 18.241 31.872 -12.363 1.00 36.09 2025 GLY C O 1
ATOM 4747 N N . MET C 1 30 ? 19.114 33.740 -13.287 1.00 26.92 2026 MET C N 1
ATOM 4748 C CA . MET C 1 30 ? 20.484 33.344 -12.978 1.00 30.79 2026 MET C CA 1
ATOM 4749 C C . MET C 1 30 ? 20.740 33.287 -11.469 1.00 33.54 2026 MET C C 1
ATOM 4750 O O . MET C 1 30 ? 21.569 32.498 -11.001 1.00 31.16 2026 MET C O 1
ATOM 4755 N N . TRP C 1 31 ? 20.061 34.131 -10.704 1.00 33.61 2027 TRP C N 1
ATOM 4756 C CA . TRP C 1 31 ? 20.088 34.069 -9.253 1.00 32.29 2027 TRP C CA 1
ATOM 4757 C C . TRP C 1 31 ? 18.707 34.408 -8.718 1.00 33.01 2027 TRP C C 1
ATOM 4758 O O . TRP C 1 31 ? 17.866 34.975 -9.422 1.00 33.22 2027 TRP C O 1
ATOM 4769 N N . LYS C 1 32 ? 18.480 34.047 -7.461 1.00 31.78 2028 LYS C N 1
ATOM 4770 C CA . LYS C 1 32 ? 17.169 34.178 -6.840 1.00 34.02 2028 LYS C CA 1
ATOM 4771 C C . LYS C 1 32 ? 17.208 35.277 -5.785 1.00 32.01 2028 LYS C C 1
ATOM 4772 O O . LYS C 1 32 ? 17.974 35.194 -4.820 1.00 33.98 2028 LYS C O 1
ATOM 4778 N N . ALA C 1 33 ? 16.377 36.299 -5.971 1.00 34.13 2029 ALA C N 1
ATOM 4779 C CA . ALA C 1 33 ? 16.199 37.377 -5.009 1.00 31.88 2029 ALA C CA 1
ATOM 4780 C C . ALA C 1 33 ? 14.948 37.131 -4.173 1.00 34.90 2029 ALA C C 1
ATOM 4781 O O . ALA C 1 33 ? 13.911 36.718 -4.702 1.00 33.13 2029 ALA C O 1
ATOM 4783 N N . VAL C 1 34 ? 15.035 37.411 -2.871 1.00 29.39 2030 VAL C N 1
ATOM 4784 C CA . VAL C 1 34 ? 13.920 37.156 -1.964 1.00 34.82 2030 VAL C CA 1
ATOM 4785 C C . VAL C 1 34 ? 13.650 38.388 -1.112 1.00 31.01 2030 VAL C C 1
ATOM 4786 O O . VAL C 1 34 ? 14.557 39.160 -0.776 1.00 29.30 2030 VAL C O 1
ATOM 4790 N N . TYR C 1 35 ? 12.378 38.574 -0.771 1.00 30.60 2031 TYR C N 1
ATOM 4791 C CA . TYR C 1 35 ? 11.984 39.674 0.097 1.00 44.27 2031 TYR C CA 1
ATOM 4792 C C . TYR C 1 35 ? 11.941 39.273 1.571 1.00 48.98 2031 TYR C C 1
ATOM 4793 O O . TYR C 1 35 ? 12.263 40.097 2.432 1.00 47.66 2031 TYR C O 1
ATOM 4802 N N . ASN C 1 36 ? 11.587 38.027 1.874 1.00 45.95 2032 ASN C N 1
ATOM 4803 C CA . ASN C 1 36 ? 11.413 37.541 3.246 1.00 46.57 2032 ASN C CA 1
ATOM 4804 C C . ASN C 1 36 ? 12.662 36.844 3.779 1.00 53.97 2032 ASN C C 1
ATOM 4805 O O . ASN C 1 36 ? 12.592 35.726 4.282 1.00 65.27 2032 ASN C O 1
ATOM 4810 N N . GLY C 1 37 ? 13.823 37.499 3.697 1.00 53.99 2033 GLY C N 1
ATOM 4811 C CA . GLY C 1 37 ? 15.068 36.955 4.178 1.00 46.53 2033 GLY C CA 1
ATOM 4812 C C . GLY C 1 37 ? 15.621 37.707 5.373 1.00 43.27 2033 GLY C C 1
ATOM 4813 O O . GLY C 1 37 ? 14.906 38.423 6.085 1.00 44.01 2033 GLY C O 1
ATOM 4814 N N . LYS C 1 38 ? 16.931 37.549 5.591 1.00 47.31 2034 LYS C N 1
ATOM 4815 C CA . LYS C 1 38 ? 17.598 38.222 6.707 1.00 42.58 2034 LYS C CA 1
ATOM 4816 C C . LYS C 1 38 ? 17.530 39.744 6.588 1.00 40.70 2034 LYS C C 1
ATOM 4817 O O . LYS C 1 38 ? 17.425 40.439 7.604 1.00 34.15 2034 LYS C O 1
ATOM 4823 N N . MET C 1 39 ? 17.580 40.278 5.366 1.00 33.64 2035 MET C N 1
ATOM 4824 C CA . MET C 1 39 ? 17.645 41.714 5.139 1.00 33.10 2035 MET C CA 1
ATOM 4825 C C . MET C 1 39 ? 16.281 42.344 4.857 1.00 39.86 2035 MET C C 1
ATOM 4826 O O . MET C 1 39 ? 16.227 43.500 4.415 1.00 35.49 2035 MET C O 1
ATOM 4831 N N . GLN C 1 40 ? 15.186 41.628 5.132 1.00 31.74 2036 GLN C N 1
ATOM 4832 C CA . GLN C 1 40 ? 13.859 42.064 4.693 1.00 34.11 2036 GLN C CA 1
ATOM 4833 C C . GLN C 1 40 ? 13.570 43.523 5.036 1.00 44.07 2036 GLN C C 1
ATOM 4834 O O . GLN C 1 40 ? 13.038 44.269 4.202 1.00 42.88 2036 GLN C O 1
ATOM 4840 N N . ASN C 1 41 ? 13.904 43.955 6.255 1.00 29.10 2037 ASN C N 1
ATOM 4841 C CA . ASN C 1 41 ? 13.522 45.288 6.704 1.00 34.22 2037 ASN C CA 1
ATOM 4842 C C . ASN C 1 41 ? 14.711 46.236 6.869 1.00 36.54 2037 ASN C C 1
ATOM 4843 O O . ASN C 1 41 ? 14.587 47.247 7.567 1.00 34.97 2037 ASN C O 1
ATOM 4848 N N . ILE C 1 42 ? 15.857 45.946 6.238 1.00 27.67 2038 ILE C N 1
ATOM 4849 C CA . ILE C 1 42 ? 17.032 46.793 6.420 1.00 29.30 2038 ILE C CA 1
ATOM 4850 C C . ILE C 1 42 ? 16.796 48.153 5.765 1.00 36.02 2038 ILE C C 1
ATOM 4851 O O . ILE C 1 42 ? 16.172 48.250 4.699 1.00 32.40 2038 ILE C O 1
ATOM 4856 N N . THR C 1 43 ? 17.252 49.220 6.428 1.00 36.78 2039 THR C N 1
ATOM 4857 C CA . THR C 1 43 ? 17.146 50.582 5.915 1.00 32.51 2039 THR C CA 1
ATOM 4858 C C . THR C 1 43 ? 18.452 51.005 5.241 1.00 26.35 2039 THR C C 1
ATOM 4859 O O . THR C 1 43 ? 19.486 50.354 5.374 1.00 26.74 2039 THR C O 1
ATOM 4863 N N . PHE C 1 44 ? 18.400 52.138 4.530 1.00 27.31 2040 PHE C N 1
ATOM 4864 C CA . PHE C 1 44 ? 19.597 52.633 3.853 1.00 27.82 2040 PHE C CA 1
ATOM 4865 C C . PHE C 1 44 ? 20.719 52.949 4.842 1.00 27.20 2040 PHE C C 1
ATOM 4866 O O . PHE C 1 44 ? 21.887 52.656 4.572 1.00 27.62 2040 PHE C O 1
ATOM 4874 N N . ALA C 1 45 ? 20.392 53.550 5.988 1.00 28.83 2041 ALA C N 1
ATOM 4875 C CA . ALA C 1 45 ? 21.421 53.830 6.990 1.00 31.74 2041 ALA C CA 1
ATOM 4876 C C . ALA C 1 45 ? 22.088 52.548 7.487 1.00 33.00 2041 ALA C C 1
ATOM 4877 O O . ALA C 1 45 ? 23.314 52.497 7.634 1.00 35.70 2041 ALA C O 1
ATOM 4879 N N . GLU C 1 46 ? 21.300 51.502 7.755 1.00 27.73 2042 GLU C N 1
ATOM 4880 C CA . GLU C 1 46 ? 21.888 50.237 8.206 1.00 32.00 2042 GLU C CA 1
ATOM 4881 C C . GLU C 1 46 ? 22.683 49.550 7.097 1.00 34.47 2042 GLU C C 1
ATOM 4882 O O . GLU C 1 46 ? 23.740 48.957 7.362 1.00 35.47 2042 GLU C O 1
ATOM 4888 N N . ALA C 1 47 ? 22.196 49.603 5.853 1.00 28.52 2043 ALA C N 1
ATOM 4889 C CA . ALA C 1 47 ? 22.942 48.994 4.751 1.00 28.84 2043 ALA C CA 1
ATOM 4890 C C . ALA C 1 47 ? 24.331 49.610 4.601 1.00 31.39 2043 ALA C C 1
ATOM 4891 O O . ALA C 1 47 ? 25.292 48.902 4.276 1.00 28.98 2043 ALA C O 1
ATOM 4893 N N . LYS C 1 48 ? 24.461 50.919 4.855 1.00 32.95 2044 LYS C N 1
ATOM 4894 C CA . LYS C 1 48 ? 25.755 51.587 4.752 1.00 34.13 2044 LYS C CA 1
ATOM 4895 C C . LYS C 1 48 ? 26.753 51.096 5.789 1.00 35.26 2044 LYS C C 1
ATOM 4896 O O . LYS C 1 48 ? 27.955 51.293 5.591 1.00 33.14 2044 LYS C O 1
ATOM 4902 N N . ARG C 1 49 ? 26.292 50.470 6.887 1.00 31.55 2045 ARG C N 1
ATOM 4903 C CA . ARG C 1 49 ? 27.213 49.874 7.859 1.00 31.91 2045 ARG C CA 1
ATOM 4904 C C . ARG C 1 49 ? 27.981 48.687 7.292 1.00 37.54 2045 ARG C C 1
ATOM 4905 O O . ARG C 1 49 ? 28.966 48.262 7.906 1.00 35.25 2045 ARG C O 1
ATOM 4913 N N . LEU C 1 50 ? 27.543 48.124 6.167 1.00 36.43 2046 LEU C N 1
ATOM 4914 C CA . LEU C 1 50 ? 28.173 46.943 5.594 1.00 30.28 2046 LEU C CA 1
ATOM 4915 C C . LEU C 1 50 ? 29.076 47.263 4.405 1.00 30.29 2046 LEU C C 1
ATOM 4916 O O . LEU C 1 50 ? 29.527 46.345 3.724 1.00 35.60 2046 LEU C O 1
ATOM 4921 N N . THR C 1 51 ? 29.361 48.534 4.139 1.00 29.81 2047 THR C N 1
ATOM 4922 C CA . THR C 1 51 ? 30.402 48.841 3.165 1.00 31.11 2047 THR C CA 1
ATOM 4923 C C . THR C 1 51 ? 31.572 49.549 3.842 1.00 34.52 2047 THR C C 1
ATOM 4924 O O . THR C 1 51 ? 31.932 49.214 4.973 1.00 35.68 2047 THR C O 1
ATOM 4928 N N . GLY C 1 52 ? 32.184 50.515 3.161 1.00 30.65 2048 GLY C N 1
ATOM 4929 C CA . GLY C 1 52 ? 33.309 51.224 3.729 1.00 28.47 2048 GLY C CA 1
ATOM 4930 C C . GLY C 1 52 ? 34.659 50.557 3.566 1.00 34.96 2048 GLY C C 1
ATOM 4931 O O . GLY C 1 52 ? 35.584 50.873 4.319 1.00 30.17 2048 GLY C O 1
ATOM 4932 N N . ALA C 1 53 ? 34.806 49.634 2.615 1.00 29.49 2049 ALA C N 1
ATOM 4933 C CA . ALA C 1 53 ? 36.118 49.125 2.236 1.00 29.20 2049 ALA C CA 1
ATOM 4934 C C . ALA C 1 53 ? 36.684 50.047 1.164 1.00 30.02 2049 ALA C C 1
ATOM 4935 O O . ALA C 1 53 ? 36.102 50.178 0.083 1.00 30.47 2049 ALA C O 1
ATOM 4937 N N . TRP C 1 54 ? 37.805 50.688 1.468 1.00 26.30 2050 TRP C N 1
ATOM 4938 C CA . TRP C 1 54 ? 38.358 51.764 0.661 1.00 29.33 2050 TRP C CA 1
ATOM 4939 C C . TRP C 1 54 ? 39.641 51.317 -0.017 1.00 27.49 2050 TRP C C 1
ATOM 4940 O O . TRP C 1 54 ? 40.376 50.468 0.499 1.00 26.56 2050 TRP C O 1
ATOM 4951 N N . ILE C 1 55 ? 39.939 51.939 -1.151 1.00 30.09 2051 ILE C N 1
ATOM 4952 C CA . ILE C 1 55 ? 40.992 51.457 -2.033 1.00 37.67 2051 ILE C CA 1
ATOM 4953 C C . ILE C 1 55 ? 41.927 52.601 -2.386 1.00 36.80 2051 ILE C C 1
ATOM 4954 O O . ILE C 1 55 ? 41.497 53.739 -2.616 1.00 34.05 2051 ILE C O 1
ATOM 4959 N N . GLN C 1 56 ? 43.202 52.272 -2.454 1.00 45.43 2052 GLN C N 1
ATOM 4960 C CA . GLN C 1 56 ? 44.295 53.215 -2.628 1.00 47.55 2052 GLN C CA 1
ATOM 4961 C C . GLN C 1 56 ? 44.742 53.117 -4.088 1.00 56.78 2052 GLN C C 1
ATOM 4962 O O . GLN C 1 56 ? 45.533 52.239 -4.439 1.00 61.41 2052 GLN C O 1
ATOM 4968 N N . LYS C 1 57 ? 44.214 54.019 -4.941 1.00 65.30 2053 LYS C N 1
ATOM 4969 C CA . LYS C 1 57 ? 44.321 53.869 -6.401 1.00 74.46 2053 LYS C CA 1
ATOM 4970 C C . LYS C 1 57 ? 45.757 53.671 -6.859 1.00 72.07 2053 LYS C C 1
ATOM 4971 O O . LYS C 1 57 ? 46.028 52.839 -7.731 1.00 70.15 2053 LYS C O 1
ATOM 4977 N N . THR C 1 58 ? 46.678 54.468 -6.326 1.00 74.69 2054 THR C N 1
ATOM 4978 C CA . THR C 1 58 ? 48.081 54.424 -6.730 1.00 84.19 2054 THR C CA 1
ATOM 4979 C C . THR C 1 58 ? 48.857 53.717 -5.624 1.00 77.60 2054 THR C C 1
ATOM 4980 O O . THR C 1 58 ? 49.514 54.340 -4.790 1.00 86.74 2054 THR C O 1
ATOM 4984 N N . SER C 1 59 ? 48.763 52.391 -5.615 1.00 60.13 2055 SER C N 1
ATOM 4985 C CA . SER C 1 59 ? 49.325 51.601 -4.527 1.00 63.17 2055 SER C CA 1
ATOM 4986 C C . SER C 1 59 ? 50.775 51.236 -4.817 1.00 59.93 2055 SER C C 1
ATOM 4987 O O . SER C 1 59 ? 51.138 50.927 -5.955 1.00 57.08 2055 SER C O 1
ATOM 4990 N N . SER C 1 60 ? 51.602 51.266 -3.775 1.00 53.12 2056 SER C N 1
ATOM 4991 C CA . SER C 1 60 ? 53.007 50.917 -3.920 1.00 57.76 2056 SER C CA 1
ATOM 4992 C C . SER C 1 60 ? 53.298 49.446 -3.620 1.00 55.48 2056 SER C C 1
ATOM 4993 O O . SER C 1 60 ? 54.465 49.041 -3.667 1.00 63.21 2056 SER C O 1
ATOM 4996 N N . LEU C 1 61 ? 52.280 48.641 -3.317 1.00 41.58 2057 LEU C N 1
ATOM 4997 C CA . LEU C 1 61 ? 52.516 47.242 -2.977 1.00 43.45 2057 LEU C CA 1
ATOM 4998 C C . LEU C 1 61 ? 52.950 46.464 -4.221 1.00 38.86 2057 LEU C C 1
ATOM 4999 O O . LEU C 1 61 ? 52.477 46.745 -5.322 1.00 37.43 2057 LEU C O 1
ATOM 5004 N N . PRO C 1 62 ? 53.837 45.483 -4.078 1.00 35.40 2058 PRO C N 1
ATOM 5005 C CA . PRO C 1 62 ? 54.387 44.800 -5.250 1.00 35.86 2058 PRO C CA 1
ATOM 5006 C C . PRO C 1 62 ? 53.371 43.862 -5.875 1.00 37.48 2058 PRO C C 1
ATOM 5007 O O . PRO C 1 62 ? 52.452 43.386 -5.197 1.00 33.50 2058 PRO C O 1
ATOM 5011 N N . PRO C 1 63 ? 53.507 43.558 -7.162 1.00 40.93 2059 PRO C N 1
ATOM 5012 C CA . PRO C 1 63 ? 52.655 42.530 -7.770 1.00 37.64 2059 PRO C CA 1
ATOM 5013 C C . PRO C 1 63 ? 53.129 41.123 -7.420 1.00 39.89 2059 PRO C C 1
ATOM 5014 O O . PRO C 1 63 ? 54.294 40.890 -7.092 1.00 39.11 2059 PRO C O 1
ATOM 5018 N N . VAL C 1 64 ? 52.186 40.178 -7.467 1.00 36.68 2060 VAL C N 1
ATOM 5019 C CA . VAL C 1 64 ? 52.520 38.785 -7.204 1.00 40.03 2060 VAL C CA 1
ATOM 5020 C C . VAL C 1 64 ? 53.559 38.311 -8.223 1.00 42.70 2060 VAL C C 1
ATOM 5021 O O . VAL C 1 64 ? 53.626 38.808 -9.355 1.00 43.42 2060 VAL C O 1
ATOM 5025 N N . ARG C 1 65 ? 54.391 37.353 -7.813 1.00 44.61 2061 ARG C N 1
ATOM 5026 C CA . ARG C 1 65 ? 55.383 36.746 -8.697 1.00 50.02 2061 ARG C CA 1
ATOM 5027 C C . ARG C 1 65 ? 55.326 35.235 -8.534 1.00 46.93 2061 ARG C C 1
ATOM 5028 O O . ARG C 1 65 ? 55.722 34.704 -7.494 1.00 51.56 2061 ARG C O 1
ATOM 5036 N N . PHE C 1 66 ? 54.840 34.543 -9.556 1.00 50.22 2062 PHE C N 1
ATOM 5037 C CA . PHE C 1 66 ? 54.809 33.089 -9.555 1.00 46.20 2062 PHE C CA 1
ATOM 5038 C C . PHE C 1 66 ? 56.111 32.524 -10.111 1.00 45.67 2062 PHE C C 1
ATOM 5039 O O . PHE C 1 66 ? 56.771 33.146 -10.950 1.00 39.33 2062 PHE C O 1
ATOM 5047 N N . THR C 1 67 ? 56.468 31.324 -9.649 1.00 37.84 2063 THR C N 1
ATOM 5048 C CA . THR C 1 67 ? 57.635 30.637 -10.177 1.00 43.37 2063 THR C CA 1
ATOM 5049 C C . THR C 1 67 ? 57.315 29.994 -11.528 1.00 44.61 2063 THR C C 1
ATOM 5050 O O . THR C 1 67 ? 56.162 29.938 -11.966 1.00 38.03 2063 THR C O 1
ATOM 5054 N N . GLU C 1 68 ? 58.361 29.483 -12.188 1.00 44.97 2064 GLU C N 1
ATOM 5055 C CA . GLU C 1 68 ? 58.166 28.853 -13.492 1.00 43.90 2064 GLU C CA 1
ATOM 5056 C C . GLU C 1 68 ? 57.299 27.609 -13.371 1.00 44.17 2064 GLU C C 1
ATOM 5057 O O . GLU C 1 68 ? 56.365 27.411 -14.159 1.00 39.32 2064 GLU C O 1
ATOM 5063 N N . GLU C 1 69 ? 57.579 26.771 -12.368 1.00 45.88 2065 GLU C N 1
ATOM 5064 C CA . GLU C 1 69 ? 56.791 25.559 -12.183 1.00 52.53 2065 GLU C CA 1
ATOM 5065 C C . GLU C 1 69 ? 55.336 25.885 -11.872 1.00 51.95 2065 GLU C C 1
ATOM 5066 O O . GLU C 1 69 ? 54.430 25.187 -12.342 1.00 45.44 2065 GLU C O 1
ATOM 5072 N N . GLN C 1 70 ? 55.091 26.945 -11.084 1.00 45.75 2066 GLN C N 1
ATOM 5073 C CA . GLN C 1 70 ? 53.718 27.374 -10.820 1.00 35.60 2066 GLN C CA 1
ATOM 5074 C C . GLN C 1 70 ? 53.031 27.851 -12.093 1.00 40.69 2066 GLN C C 1
ATOM 5075 O O . GLN C 1 70 ? 51.844 27.577 -12.312 1.00 38.02 2066 GLN C O 1
ATOM 5081 N N . LEU C 1 71 ? 53.755 28.600 -12.929 1.00 45.34 2067 LEU C N 1
ATOM 5082 C CA . LEU C 1 71 ? 53.164 29.126 -14.155 1.00 46.28 2067 LEU C CA 1
ATOM 5083 C C . LEU C 1 71 ? 52.822 28.007 -15.134 1.00 45.88 2067 LEU C C 1
ATOM 5084 O O . LEU C 1 71 ? 51.805 28.076 -15.833 1.00 44.47 2067 LEU C O 1
ATOM 5089 N N . ARG C 1 72 ? 53.645 26.963 -15.184 1.00 39.13 2068 ARG C N 1
ATOM 5090 C CA . ARG C 1 72 ? 53.413 25.842 -16.086 1.00 48.75 2068 ARG C CA 1
ATOM 5091 C C . ARG C 1 72 ? 52.336 24.873 -15.602 1.00 51.07 2068 ARG C C 1
ATOM 5092 O O . ARG C 1 72 ? 51.965 23.975 -16.363 1.00 55.20 2068 ARG C O 1
ATOM 5100 N N . THR C 1 73 ? 51.828 25.015 -14.375 1.00 46.12 2069 THR C N 1
ATOM 5101 C CA . THR C 1 73 ? 50.872 24.049 -13.838 1.00 36.34 2069 THR C CA 1
ATOM 5102 C C . THR C 1 73 ? 49.496 24.252 -14.459 1.00 40.50 2069 THR C C 1
ATOM 5103 O O . THR C 1 73 ? 48.982 25.374 -14.494 1.00 44.13 2069 THR C O 1
ATOM 5107 N N . GLU C 1 74 ? 48.884 23.165 -14.925 1.00 42.25 2070 GLU C N 1
ATOM 5108 C CA . GLU C 1 74 ? 47.519 23.227 -15.436 1.00 47.96 2070 GLU C CA 1
ATOM 5109 C C . GLU C 1 74 ? 46.543 23.220 -14.263 1.00 47.23 2070 GLU C C 1
ATOM 5110 O O . GLU C 1 74 ? 46.582 22.315 -13.423 1.00 46.54 2070 GLU C O 1
ATOM 5116 N N . LEU C 1 75 ? 45.658 24.237 -14.207 1.00 43.89 2071 LEU C N 1
ATOM 5117 C CA . LEU C 1 75 ? 44.711 24.483 -13.127 1.00 41.80 2071 LEU C CA 1
ATOM 5118 C C . LEU C 1 75 ? 43.377 23.780 -13.396 1.00 41.48 2071 LEU C C 1
ATOM 5119 O O . LEU C 1 75 ? 42.978 23.613 -14.552 1.00 39.66 2071 LEU C O 1
ATOM 5124 N N . PRO C 1 76 ? 42.662 23.340 -12.366 1.00 37.11 2072 PRO C N 1
ATOM 5125 C CA . PRO C 1 76 ? 41.436 22.568 -12.593 1.00 37.76 2072 PRO C CA 1
ATOM 5126 C C . PRO C 1 76 ? 40.270 23.442 -13.042 1.00 39.23 2072 PRO C C 1
ATOM 5127 O O . PRO C 1 76 ? 40.279 24.668 -12.903 1.00 41.19 2072 PRO C O 1
ATOM 5131 N N . GLU C 1 77 ? 39.242 22.774 -13.586 1.00 32.88 2073 GLU C N 1
ATOM 5132 C CA . GLU C 1 77 ? 38.060 23.497 -14.053 1.00 37.38 2073 GLU C CA 1
ATOM 5133 C C . GLU C 1 77 ? 37.249 24.061 -12.893 1.00 41.20 2073 GLU C C 1
ATOM 5134 O O . GLU C 1 77 ? 36.625 25.121 -13.036 1.00 45.66 2073 GLU C O 1
ATOM 5140 N N . SER C 1 78 ? 37.230 23.370 -11.752 1.00 38.17 2074 SER C N 1
ATOM 5141 C CA . SER C 1 78 ? 36.672 23.896 -10.513 1.00 34.02 2074 SER C CA 1
ATOM 5142 C C . SER C 1 78 ? 37.695 23.701 -9.399 1.00 34.15 2074 SER C C 1
ATOM 5143 O O . SER C 1 78 ? 38.608 22.884 -9.521 1.00 29.03 2074 SER C O 1
ATOM 5146 N N . PHE C 1 79 ? 37.542 24.460 -8.311 1.00 31.95 2075 PHE C N 1
ATOM 5147 C CA . PHE C 1 79 ? 38.474 24.372 -7.191 1.00 33.32 2075 PHE C CA 1
ATOM 5148 C C . PHE C 1 79 ? 37.839 24.944 -5.928 1.00 31.91 2075 PHE C C 1
ATOM 5149 O O . PHE C 1 79 ? 37.141 25.963 -5.979 1.00 34.25 2075 PHE C O 1
ATOM 5157 N N . ASP C 1 80 ? 38.130 24.307 -4.795 1.00 29.12 2076 ASP C N 1
ATOM 5158 C CA . ASP C 1 80 ? 37.646 24.748 -3.488 1.00 30.82 2076 ASP C CA 1
ATOM 5159 C C . ASP C 1 80 ? 38.794 24.648 -2.487 1.00 29.24 2076 ASP C C 1
ATOM 5160 O O . ASP C 1 80 ? 39.384 23.576 -2.333 1.00 27.71 2076 ASP C O 1
ATOM 5165 N N . SER C 1 81 ? 39.129 25.766 -1.835 1.00 28.31 2077 SER C N 1
ATOM 5166 C CA . SER C 1 81 ? 40.214 25.773 -0.846 1.00 29.27 2077 SER C CA 1
ATOM 5167 C C . SER C 1 81 ? 39.977 24.742 0.253 1.00 31.15 2077 SER C C 1
ATOM 5168 O O . SER C 1 81 ? 40.874 23.960 0.595 1.00 33.04 2077 SER C O 1
ATOM 5171 N N . ALA C 1 82 ? 38.762 24.717 0.809 1.00 31.21 2078 ALA C N 1
ATOM 5172 C CA . ALA C 1 82 ? 38.445 23.768 1.877 1.00 30.48 2078 ALA C CA 1
ATOM 5173 C C . ALA C 1 82 ? 38.639 22.317 1.434 1.00 35.59 2078 ALA C C 1
ATOM 5174 O O . ALA C 1 82 ? 38.921 21.454 2.269 1.00 34.18 2078 ALA C O 1
ATOM 5176 N N . GLU C 1 83 ? 38.515 22.031 0.129 1.00 36.53 2079 GLU C N 1
ATOM 5177 C CA . GLU C 1 83 ? 38.742 20.675 -0.373 1.00 38.03 2079 GLU C CA 1
ATOM 5178 C C . GLU C 1 83 ? 40.224 20.353 -0.516 1.00 33.39 2079 GLU C C 1
ATOM 5179 O O . GLU C 1 83 ? 40.623 19.199 -0.324 1.00 36.70 2079 GLU C O 1
ATOM 5185 N N . LYS C 1 84 ? 41.045 21.344 -0.870 1.00 31.82 2080 LYS C N 1
ATOM 5186 C CA . LYS C 1 84 ? 42.486 21.124 -0.965 1.00 28.49 2080 LYS C CA 1
ATOM 5187 C C . LYS C 1 84 ? 43.160 21.084 0.408 1.00 31.94 2080 LYS C C 1
ATOM 5188 O O . LYS C 1 84 ? 44.137 20.352 0.594 1.00 34.96 2080 LYS C O 1
ATOM 5194 N N . TRP C 1 85 ? 42.688 21.881 1.372 1.00 28.61 2081 TRP C N 1
ATOM 5195 C CA . TRP C 1 85 ? 43.224 21.887 2.736 1.00 34.64 2081 TRP C CA 1
ATOM 5196 C C . TRP C 1 85 ? 42.131 21.443 3.710 1.00 32.15 2081 TRP C C 1
ATOM 5197 O O . TRP C 1 85 ? 41.623 22.248 4.504 1.00 36.08 2081 TRP C O 1
ATOM 5208 N N . PRO C 1 86 ? 41.754 20.156 3.681 1.00 35.47 2082 PRO C N 1
ATOM 5209 C CA . PRO C 1 86 ? 40.663 19.684 4.559 1.00 35.23 2082 PRO C CA 1
ATOM 5210 C C . PRO C 1 86 ? 40.996 19.741 6.043 1.00 41.60 2082 PRO C C 1
ATOM 5211 O O . PRO C 1 86 ? 40.074 19.703 6.867 1.00 38.33 2082 PRO C O 1
ATOM 5215 N N . ASN C 1 87 ? 42.275 19.807 6.412 1.00 41.23 2083 ASN C N 1
ATOM 5216 C CA . ASN C 1 87 ? 42.690 19.912 7.805 1.00 41.66 2083 ASN C CA 1
ATOM 5217 C C . ASN C 1 87 ? 42.888 21.353 8.259 1.00 41.10 2083 ASN C C 1
ATOM 5218 O O . ASN C 1 87 ? 43.552 21.582 9.280 1.00 37.15 2083 ASN C O 1
ATOM 5223 N N . CYS C 1 88 ? 42.343 22.329 7.525 1.00 28.06 2084 CYS C N 1
ATOM 5224 C CA . CYS C 1 88 ? 42.442 23.736 7.909 1.00 31.44 2084 CYS C CA 1
ATOM 5225 C C . CYS C 1 88 ? 41.065 24.283 8.283 1.00 36.86 2084 CYS C C 1
ATOM 5226 O O . CYS C 1 88 ? 40.355 24.830 7.426 1.00 35.01 2084 CYS C O 1
ATOM 5229 N N . PRO C 1 89 ? 40.661 24.198 9.562 1.00 35.92 2085 PRO C N 1
ATOM 5230 C CA . PRO C 1 89 ? 39.264 24.519 9.924 1.00 30.47 2085 PRO C CA 1
ATOM 5231 C C . PRO C 1 89 ? 38.869 25.972 9.716 1.00 33.72 2085 PRO C C 1
ATOM 5232 O O . PRO C 1 89 ? 37.688 26.232 9.462 1.00 36.58 2085 PRO C O 1
ATOM 5236 N N . THR C 1 90 ? 39.797 26.927 9.817 1.00 28.80 2086 THR C N 1
ATOM 5237 C CA . THR C 1 90 ? 39.399 28.329 9.697 1.00 32.24 2086 THR C CA 1
ATOM 5238 C C . THR C 1 90 ? 38.881 28.685 8.302 1.00 29.53 2086 THR C C 1
ATOM 5239 O O . THR C 1 90 ? 38.169 29.685 8.165 1.00 35.45 2086 THR C O 1
ATOM 5243 N N . ILE C 1 91 ? 39.211 27.896 7.272 1.00 30.52 2087 ILE C N 1
ATOM 5244 C CA . ILE C 1 91 ? 38.788 28.235 5.913 1.00 25.88 2087 ILE C CA 1
ATOM 5245 C C . ILE C 1 91 ? 37.269 28.272 5.812 1.00 32.57 2087 ILE C C 1
ATOM 5246 O O . ILE C 1 91 ? 36.714 29.108 5.090 1.00 30.24 2087 ILE C O 1
ATOM 5251 N N . ARG C 1 92 ? 36.571 27.407 6.555 1.00 30.26 2088 ARG C N 1
ATOM 5252 C CA . ARG C 1 92 ? 35.120 27.281 6.452 1.00 35.67 2088 ARG C CA 1
ATOM 5253 C C . ARG C 1 92 ? 34.341 28.141 7.439 1.00 37.68 2088 ARG C C 1
ATOM 5254 O O . ARG C 1 92 ? 33.112 28.043 7.466 1.00 39.98 2088 ARG C O 1
ATOM 5262 N N . GLU C 1 93 ? 34.996 28.940 8.271 1.00 30.59 2089 GLU C N 1
ATOM 5263 C CA . GLU C 1 93 ? 34.290 29.697 9.302 1.00 37.80 2089 GLU C CA 1
ATOM 5264 C C . GLU C 1 93 ? 33.804 31.034 8.740 1.00 36.37 2089 GLU C C 1
ATOM 5265 O O . GLU C 1 93 ? 34.610 31.845 8.279 1.00 41.81 2089 GLU C O 1
ATOM 5271 N N . ILE C 1 94 ? 32.486 31.257 8.774 1.00 35.61 2090 ILE C N 1
ATOM 5272 C CA . ILE C 1 94 ? 31.869 32.502 8.308 1.00 32.41 2090 ILE C CA 1
ATOM 5273 C C . ILE C 1 94 ? 31.772 33.477 9.480 1.00 32.94 2090 ILE C C 1
ATOM 5274 O O . ILE C 1 94 ? 31.296 33.115 10.559 1.00 27.85 2090 ILE C O 1
ATOM 5279 N N . ALA C 1 95 ? 32.190 34.720 9.268 1.00 32.53 2091 ALA C N 1
ATOM 5280 C CA . ALA C 1 95 ? 32.180 35.723 10.324 1.00 34.46 2091 ALA C CA 1
ATOM 5281 C C . ALA C 1 95 ? 30.950 36.632 10.228 1.00 37.99 2091 ALA C C 1
ATOM 5282 O O . ALA C 1 95 ? 30.216 36.643 9.231 1.00 32.44 2091 ALA C O 1
ATOM 5284 N N . ASP C 1 96 ? 30.723 37.398 11.299 1.00 35.18 2092 ASP C N 1
ATOM 5285 C CA . ASP C 1 96 ? 29.667 38.411 11.342 1.00 34.37 2092 ASP C CA 1
ATOM 5286 C C . ASP C 1 96 ? 30.296 39.726 11.793 1.00 38.87 2092 ASP C C 1
ATOM 5287 O O . ASP C 1 96 ? 30.581 39.916 12.981 1.00 36.94 2092 ASP C O 1
ATOM 5292 N N . GLN C 1 97 ? 30.501 40.640 10.843 1.00 35.65 2093 GLN C N 1
ATOM 5293 C CA . GLN C 1 97 ? 31.077 41.940 11.172 1.00 30.52 2093 GLN C CA 1
ATOM 5294 C C . GLN C 1 97 ? 30.162 42.780 12.054 1.00 27.71 2093 GLN C C 1
ATOM 5295 O O . GLN C 1 97 ? 30.623 43.768 12.644 1.00 32.86 2093 GLN C O 1
ATOM 5301 N N . SER C 1 98 ? 28.873 42.435 12.128 1.00 34.23 2094 SER C N 1
ATOM 5302 C CA . SER C 1 98 ? 27.900 43.205 12.897 1.00 37.09 2094 SER C CA 1
ATOM 5303 C C . SER C 1 98 ? 27.730 44.610 12.311 1.00 36.70 2094 SER C C 1
ATOM 5304 O O . SER C 1 98 ? 28.007 44.827 11.125 1.00 38.73 2094 SER C O 1
ATOM 5307 N N . ALA C 1 99 ? 27.269 45.573 13.110 1.00 37.86 2095 ALA C N 1
ATOM 5308 C CA . ALA C 1 99 ? 26.974 46.915 12.591 1.00 36.72 2095 ALA C CA 1
ATOM 5309 C C . ALA C 1 99 ? 28.173 47.855 12.677 1.00 42.10 2095 ALA C C 1
ATOM 5310 O O . ALA C 1 99 ? 28.042 49.036 13.002 1.00 44.62 2095 ALA C O 1
ATOM 5312 N N . CYS C 1 100 ? 29.360 47.338 12.390 1.00 42.89 2096 CYS C N 1
ATOM 5313 C CA . CYS C 1 100 ? 30.601 48.096 12.336 1.00 38.83 2096 CYS C CA 1
ATOM 5314 C C . CYS C 1 100 ? 31.101 47.965 10.901 1.00 33.01 2096 CYS C C 1
ATOM 5315 O O . CYS C 1 100 ? 31.030 46.876 10.324 1.00 37.33 2096 CYS C O 1
ATOM 5318 N N . ARG C 1 101 ? 31.528 49.074 10.289 1.00 31.90 2097 ARG C N 1
ATOM 5319 C CA . ARG C 1 101 ? 31.912 49.040 8.867 1.00 34.04 2097 ARG C CA 1
ATOM 5320 C C . ARG C 1 101 ? 33.317 48.444 8.747 1.00 33.38 2097 ARG C C 1
ATOM 5321 O O . ARG C 1 101 ? 34.302 49.124 8.441 1.00 31.17 2097 ARG C O 1
ATOM 5329 N N . ALA C 1 102 ? 33.397 47.126 8.975 1.00 29.16 2098 ALA C N 1
ATOM 5330 C CA . ALA C 1 102 ? 34.671 46.501 9.313 1.00 35.57 2098 ALA C CA 1
ATOM 5331 C C . ALA C 1 102 ? 35.073 45.349 8.398 1.00 35.28 2098 ALA C C 1
ATOM 5332 O O . ALA C 1 102 ? 36.009 44.608 8.735 1.00 23.90 2098 ALA C O 1
ATOM 5334 N N . SER C 1 103 ? 34.410 45.172 7.253 1.00 27.05 2099 SER C N 1
ATOM 5335 C CA . SER C 1 103 ? 34.825 44.096 6.359 1.00 25.74 2099 SER C CA 1
ATOM 5336 C C . SER C 1 103 ? 36.291 44.237 5.953 1.00 23.99 2099 SER C C 1
ATOM 5337 O O . SER C 1 103 ? 36.958 43.229 5.701 1.00 20.61 2099 SER C O 1
ATOM 5340 N N . TRP C 1 104 ? 36.823 45.466 5.900 1.00 25.30 2100 TRP C N 1
ATOM 5341 C CA . TRP C 1 104 ? 38.238 45.626 5.552 1.00 26.58 2100 TRP C CA 1
ATOM 5342 C C . TRP C 1 104 ? 39.138 44.850 6.512 1.00 27.57 2100 TRP C C 1
ATOM 5343 O O . TRP C 1 104 ? 40.136 44.258 6.093 1.00 31.18 2100 TRP C O 1
ATOM 5354 N N . ALA C 1 105 ? 38.795 44.835 7.804 1.00 24.41 2101 ALA C N 1
ATOM 5355 C CA . ALA C 1 105 ? 39.593 44.135 8.808 1.00 27.46 2101 ALA C CA 1
ATOM 5356 C C . ALA C 1 105 ? 39.168 42.680 9.004 1.00 27.98 2101 ALA C C 1
ATOM 5357 O O . ALA C 1 105 ? 40.025 41.809 9.194 1.00 33.32 2101 ALA C O 1
ATOM 5359 N N . VAL C 1 106 ? 37.861 42.397 8.983 1.00 30.31 2102 VAL C N 1
ATOM 5360 C CA . VAL C 1 106 ? 37.385 41.037 9.238 1.00 29.01 2102 VAL C CA 1
ATOM 5361 C C . VAL C 1 106 ? 37.864 40.091 8.137 1.00 27.38 2102 VAL C C 1
ATOM 5362 O O . VAL C 1 106 ? 38.375 39.002 8.402 1.00 26.24 2102 VAL C O 1
ATOM 5366 N N . SER C 1 107 ? 37.748 40.505 6.880 1.00 24.42 2103 SER C N 1
ATOM 5367 C CA . SER C 1 107 ? 38.135 39.587 5.811 1.00 24.42 2103 SER C CA 1
ATOM 5368 C C . SER C 1 107 ? 39.656 39.422 5.731 1.00 19.32 2103 SER C C 1
ATOM 5369 O O . SER C 1 107 ? 40.150 38.327 5.447 1.00 26.64 2103 SER C O 1
ATOM 5372 N N . THR C 1 108 ? 40.415 40.487 6.004 1.00 24.13 2104 THR C N 1
ATOM 5373 C CA . THR C 1 108 ? 41.871 40.374 6.027 1.00 28.77 2104 THR C CA 1
ATOM 5374 C C . THR C 1 108 ? 42.347 39.474 7.175 1.00 23.53 2104 THR C C 1
ATOM 5375 O O . THR C 1 108 ? 43.182 38.586 6.972 1.00 23.53 2104 THR C O 1
ATOM 5379 N N . ALA C 1 109 ? 41.818 39.677 8.387 1.00 21.96 2105 ALA C N 1
ATOM 5380 C CA . ALA C 1 109 ? 42.186 38.790 9.491 1.00 22.68 2105 ALA C CA 1
ATOM 5381 C C . ALA C 1 109 ? 41.830 37.345 9.169 1.00 29.51 2105 ALA C C 1
ATOM 5382 O O . ALA C 1 109 ? 42.595 36.423 9.485 1.00 30.11 2105 ALA C O 1
ATOM 5384 N N . SER C 1 110 ? 40.691 37.128 8.499 1.00 26.47 2106 SER C N 1
ATOM 5385 C CA . SER C 1 110 ? 40.259 35.765 8.195 1.00 25.60 2106 SER C CA 1
ATOM 5386 C C . SER C 1 110 ? 41.190 35.081 7.187 1.00 24.35 2106 SER C C 1
ATOM 5387 O O . SER C 1 110 ? 41.538 33.906 7.356 1.00 34.70 2106 SER C O 1
ATOM 5390 N N . VAL C 1 111 ? 41.601 35.794 6.132 1.00 22.34 2107 VAL C N 1
ATOM 5391 C CA . VAL C 1 111 ? 42.569 35.249 5.178 1.00 23.49 2107 VAL C CA 1
ATOM 5392 C C . VAL C 1 111 ? 43.910 34.970 5.853 1.00 22.96 2107 VAL C C 1
ATOM 5393 O O . VAL C 1 111 ? 44.547 33.934 5.599 1.00 25.00 2107 VAL C O 1
ATOM 5397 N N . ILE C 1 112 ? 44.372 35.888 6.707 1.00 26.46 2108 ILE C N 1
ATOM 5398 C CA . ILE C 1 112 ? 45.647 35.660 7.396 1.00 31.01 2108 ILE C CA 1
ATOM 5399 C C . ILE C 1 112 ? 45.575 34.385 8.237 1.00 26.95 2108 ILE C C 1
ATOM 5400 O O . ILE C 1 112 ? 46.499 33.557 8.229 1.00 29.27 2108 ILE C O 1
ATOM 5405 N N . SER C 1 113 ? 44.452 34.184 8.923 1.00 26.03 2109 SER C N 1
ATOM 5406 C CA . SER C 1 113 ? 44.232 32.958 9.685 1.00 33.10 2109 SER C CA 1
ATOM 5407 C C . SER C 1 113 ? 44.359 31.718 8.801 1.00 33.75 2109 SER C C 1
ATOM 5408 O O . SER C 1 113 ? 45.026 30.742 9.173 1.00 27.42 2109 SER C O 1
ATOM 5411 N N . ASP C 1 114 ? 43.705 31.732 7.630 1.00 26.23 2110 ASP C N 1
ATOM 5412 C CA . ASP C 1 114 ? 43.772 30.585 6.719 1.00 30.24 2110 ASP C CA 1
ATOM 5413 C C . ASP C 1 114 ? 45.192 30.340 6.215 1.00 27.02 2110 ASP C C 1
ATOM 5414 O O . ASP C 1 114 ? 45.622 29.188 6.077 1.00 29.09 2110 ASP C O 1
ATOM 5419 N N . ARG C 1 115 ? 45.923 31.408 5.891 1.00 25.06 2111 ARG C N 1
ATOM 5420 C CA . ARG C 1 115 ? 47.252 31.216 5.326 1.00 26.27 2111 ARG C CA 1
ATOM 5421 C C . ARG C 1 115 ? 48.270 30.717 6.348 1.00 27.42 2111 ARG C C 1
ATOM 5422 O O . ARG C 1 115 ? 49.275 30.110 5.942 1.00 29.09 2111 ARG C O 1
ATOM 5430 N N . TYR C 1 116 ? 48.039 30.940 7.651 1.00 23.76 2112 TYR C N 1
ATOM 5431 C CA . TYR C 1 116 ? 48.865 30.255 8.650 1.00 31.11 2112 TYR C CA 1
ATOM 5432 C C . TYR C 1 116 ? 48.760 28.752 8.491 1.00 25.41 2112 TYR C C 1
ATOM 5433 O O . TYR C 1 116 ? 49.744 28.034 8.692 1.00 26.92 2112 TYR C O 1
ATOM 5442 N N . CYS C 1 117 ? 47.583 28.260 8.119 1.00 25.11 2113 CYS C N 1
ATOM 5443 C CA . CYS C 1 117 ? 47.436 26.832 7.887 1.00 29.09 2113 CYS C CA 1
ATOM 5444 C C . CYS C 1 117 ? 47.832 26.425 6.461 1.00 25.98 2113 CYS C C 1
ATOM 5445 O O . CYS C 1 117 ? 48.393 25.336 6.274 1.00 27.00 2113 CYS C O 1
ATOM 5448 N N . THR C 1 118 ? 47.627 27.281 5.451 1.00 25.24 2114 THR C N 1
ATOM 5449 C CA . THR C 1 118 ? 47.937 26.836 4.086 1.00 25.48 2114 THR C CA 1
ATOM 5450 C C . THR C 1 118 ? 49.399 27.017 3.710 1.00 29.46 2114 THR C C 1
ATOM 5451 O O . THR C 1 118 ? 49.942 26.179 2.976 1.00 32.84 2114 THR C O 1
ATOM 5455 N N . VAL C 1 119 ? 50.073 28.055 4.201 1.00 27.08 2115 VAL C N 1
ATOM 5456 C CA . VAL C 1 119 ? 51.492 28.182 3.884 1.00 26.00 2115 VAL C CA 1
ATOM 5457 C C . VAL C 1 119 ? 52.349 28.432 5.124 1.00 26.31 2115 VAL C C 1
ATOM 5458 O O . VAL C 1 119 ? 53.574 28.299 5.060 1.00 30.82 2115 VAL C O 1
ATOM 5462 N N . GLY C 1 120 ? 51.729 28.760 6.266 1.00 27.03 2116 GLY C N 1
ATOM 5463 C CA . GLY C 1 120 ? 52.492 29.115 7.451 1.00 26.97 2116 GLY C CA 1
ATOM 5464 C C . GLY C 1 120 ? 52.807 28.026 8.468 1.00 32.99 2116 GLY C C 1
ATOM 5465 O O . GLY C 1 120 ? 53.424 28.323 9.500 1.00 29.90 2116 GLY C O 1
ATOM 5466 N N . GLY C 1 121 ? 52.392 26.782 8.248 1.00 27.75 2117 GLY C N 1
ATOM 5467 C CA . GLY C 1 121 ? 52.747 25.711 9.172 1.00 28.79 2117 GLY C CA 1
ATOM 5468 C C . GLY C 1 121 ? 52.134 25.763 10.568 1.00 28.85 2117 GLY C C 1
ATOM 5469 O O . GLY C 1 121 ? 52.650 25.117 11.484 1.00 29.78 2117 GLY C O 1
ATOM 5470 N N . VAL C 1 122 ? 51.048 26.502 10.785 1.00 28.01 2118 VAL C N 1
ATOM 5471 C CA . VAL C 1 122 ? 50.351 26.388 12.064 1.00 33.93 2118 VAL C CA 1
ATOM 5472 C C . VAL C 1 122 ? 48.868 26.180 11.801 1.00 33.01 2118 VAL C C 1
ATOM 5473 O O . VAL C 1 122 ? 48.224 26.956 11.075 1.00 30.05 2118 VAL C O 1
ATOM 5477 N N . GLN C 1 123 ? 48.344 25.098 12.366 1.00 28.60 2119 GLN C N 1
ATOM 5478 C CA . GLN C 1 123 ? 47.098 24.532 11.887 1.00 32.06 2119 GLN C CA 1
ATOM 5479 C C . GLN C 1 123 ? 45.875 25.337 12.320 1.00 38.47 2119 GLN C C 1
ATOM 5480 O O . GLN C 1 123 ? 44.893 25.407 11.574 1.00 44.36 2119 GLN C O 1
ATOM 5486 N N . GLN C 1 124 ? 45.903 25.970 13.499 1.00 38.36 2120 GLN C N 1
ATOM 5487 C CA . GLN C 1 124 ? 44.680 26.538 14.060 1.00 43.65 2120 GLN C CA 1
ATOM 5488 C C . GLN C 1 124 ? 44.970 27.857 14.795 1.00 41.66 2120 GLN C C 1
ATOM 5489 O O . GLN C 1 124 ? 44.922 27.964 16.016 1.00 40.65 2120 GLN C O 1
ATOM 5495 N N . LEU C 1 125 ? 45.249 28.910 14.037 1.00 30.18 2121 LEU C N 1
ATOM 5496 C CA . LEU C 1 125 ? 45.547 30.224 14.602 1.00 36.70 2121 LEU C CA 1
ATOM 5497 C C . LEU C 1 125 ? 44.575 31.247 14.023 1.00 39.46 2121 LEU C C 1
ATOM 5498 O O . LEU C 1 125 ? 44.677 31.618 12.847 1.00 32.48 2121 LEU C O 1
ATOM 5503 N N . ARG C 1 126 ? 43.639 31.709 14.846 1.00 36.16 2122 ARG C N 1
ATOM 5504 C CA . ARG C 1 126 ? 42.674 32.725 14.445 1.00 32.99 2122 ARG C CA 1
ATOM 5505 C C . ARG C 1 126 ? 43.180 34.097 14.879 1.00 33.61 2122 ARG C C 1
ATOM 5506 O O . ARG C 1 126 ? 43.438 34.327 16.070 1.00 28.52 2122 ARG C O 1
ATOM 5514 N N . ILE C 1 127 ? 43.325 34.993 13.906 1.00 24.76 2123 ILE C N 1
ATOM 5515 C CA . ILE C 1 127 ? 43.871 36.333 14.071 1.00 25.62 2123 ILE C CA 1
ATOM 5516 C C . ILE C 1 127 ? 42.732 37.306 14.371 1.00 31.99 2123 ILE C C 1
ATOM 5517 O O . ILE C 1 127 ? 41.620 37.182 13.842 1.00 29.89 2123 ILE C O 1
ATOM 5522 N N . SER C 1 128 ? 43.024 38.298 15.214 1.00 26.05 2124 SER C N 1
ATOM 5523 C CA . SER C 1 128 ? 42.019 39.196 15.778 1.00 27.33 2124 SER C CA 1
ATOM 5524 C C . SER C 1 128 ? 41.718 40.363 14.836 1.00 28.59 2124 SER C C 1
ATOM 5525 O O . SER C 1 128 ? 42.544 41.266 14.674 1.00 27.41 2124 SER C O 1
ATOM 5528 N N . ALA C 1 129 ? 40.507 40.381 14.264 1.00 27.14 2125 ALA C N 1
ATOM 5529 C CA . ALA C 1 129 ? 40.033 41.573 13.554 1.00 23.73 2125 ALA C CA 1
ATOM 5530 C C . ALA C 1 129 ? 39.821 42.758 14.495 1.00 24.66 2125 ALA C C 1
ATOM 5531 O O . ALA C 1 129 ? 39.985 43.911 14.080 1.00 26.15 2125 ALA C O 1
ATOM 5533 N N . ALA C 1 130 ? 39.475 42.506 15.760 1.00 23.80 2126 ALA C N 1
ATOM 5534 C CA . ALA C 1 130 ? 39.286 43.601 16.713 1.00 31.55 2126 ALA C CA 1
ATOM 5535 C C . ALA C 1 130 ? 40.587 44.363 16.968 1.00 30.51 2126 ALA C C 1
ATOM 5536 O O . ALA C 1 130 ? 40.583 45.598 17.055 1.00 27.78 2126 ALA C O 1
ATOM 5538 N N . HIS C 1 131 ? 41.703 43.644 17.119 1.00 26.20 2127 HIS C N 1
ATOM 5539 C CA . HIS C 1 131 ? 42.998 44.293 17.326 1.00 26.79 2127 HIS C CA 1
ATOM 5540 C C . HIS C 1 131 ? 43.380 45.136 16.113 1.00 30.09 2127 HIS C C 1
ATOM 5541 O O . HIS C 1 131 ? 43.782 46.299 16.243 1.00 29.08 2127 HIS C O 1
ATOM 5548 N N . LEU C 1 132 ? 43.237 44.562 14.919 1.00 29.63 2128 LEU C N 1
ATOM 5549 C CA . LEU C 1 132 ? 43.480 45.297 13.681 1.00 30.86 2128 LEU C CA 1
ATOM 5550 C C . LEU C 1 132 ? 42.590 46.541 13.583 1.00 28.40 2128 LEU C C 1
ATOM 5551 O O . LEU C 1 132 ? 43.080 47.659 13.374 1.00 28.77 2128 LEU C O 1
ATOM 5556 N N . LEU C 1 133 ? 41.275 46.365 13.756 1.00 35.19 2129 LEU C N 1
ATOM 5557 C CA . LEU C 1 133 ? 40.322 47.482 13.764 1.00 30.66 2129 LEU C CA 1
ATOM 5558 C C . LEU C 1 133 ? 40.738 48.613 14.698 1.00 35.51 2129 LEU C C 1
ATOM 5559 O O . LEU C 1 133 ? 40.623 49.798 14.354 1.00 30.28 2129 LEU C O 1
ATOM 5564 N N . SER C 1 134 ? 41.134 48.269 15.926 1.00 30.09 2130 SER C N 1
ATOM 5565 C CA . SER C 1 134 ? 41.297 49.286 16.959 1.00 34.47 2130 SER C CA 1
ATOM 5566 C C . SER C 1 134 ? 42.708 49.856 17.022 1.00 36.35 2130 SER C C 1
ATOM 5567 O O . SER C 1 134 ? 42.874 51.008 17.428 1.00 32.08 2130 SER C O 1
ATOM 5570 N N . CYS C 1 135 ? 43.733 49.101 16.623 1.00 31.20 2131 CYS C N 1
ATOM 5571 C CA . CYS C 1 135 ? 45.095 49.588 16.822 1.00 32.69 2131 CYS C CA 1
ATOM 5572 C C . CYS C 1 135 ? 45.777 50.100 15.553 1.00 34.20 2131 CYS C C 1
ATOM 5573 O O . CYS C 1 135 ? 46.728 50.876 15.667 1.00 31.20 2131 CYS C O 1
ATOM 5576 N N . CYS C 1 136 ? 45.336 49.719 14.351 1.00 30.17 2132 CYS C N 1
ATOM 5577 C CA . CYS C 1 136 ? 45.956 50.279 13.139 1.00 32.44 2132 CYS C CA 1
ATOM 5578 C C . CYS C 1 136 ? 45.235 51.574 12.787 1.00 36.76 2132 CYS C C 1
ATOM 5579 O O . CYS C 1 136 ? 44.277 51.585 12.007 1.00 35.14 2132 CYS C O 1
ATOM 5582 N N . LYS C 1 137 ? 45.706 52.682 13.374 1.00 35.09 2133 LYS C N 1
ATOM 5583 C CA . LYS C 1 137 ? 45.056 53.979 13.196 1.00 36.05 2133 LYS C CA 1
ATOM 5584 C C . LYS C 1 137 ? 45.254 54.548 11.798 1.00 32.86 2133 LYS C C 1
ATOM 5585 O O . LYS C 1 137 ? 44.441 55.361 11.346 1.00 34.56 2133 LYS C O 1
ATOM 5591 N N . GLN C 1 138 ? 46.311 54.165 11.101 1.00 39.01 2134 GLN C N 1
ATOM 5592 C CA . GLN C 1 138 ? 46.478 54.684 9.753 1.00 40.04 2134 GLN C CA 1
ATOM 5593 C C . GLN C 1 138 ? 45.838 53.786 8.700 1.00 34.44 2134 GLN C C 1
ATOM 5594 O O . GLN C 1 138 ? 45.901 54.113 7.511 1.00 33.63 2134 GLN C O 1
ATOM 5600 N N . CYS C 1 139 ? 45.194 52.687 9.116 1.00 36.45 2135 CYS C N 1
ATOM 5601 C CA . CYS C 1 139 ? 44.453 51.828 8.192 1.00 39.15 2135 CYS C CA 1
ATOM 5602 C C . CYS C 1 139 ? 43.091 52.397 7.826 1.00 38.05 2135 CYS C C 1
ATOM 5603 O O . CYS C 1 139 ? 42.553 52.076 6.762 1.00 36.77 2135 CYS C O 1
ATOM 5606 N N . GLY C 1 140 ? 42.502 53.196 8.703 1.00 41.75 2136 GLY C N 1
ATOM 5607 C CA . GLY C 1 140 ? 41.189 53.753 8.422 1.00 41.03 2136 GLY C CA 1
ATOM 5608 C C . GLY C 1 140 ? 40.615 54.393 9.660 1.00 41.86 2136 GLY C C 1
ATOM 5609 O O . GLY C 1 140 ? 41.351 54.919 10.505 1.00 44.87 2136 GLY C O 1
ATOM 5610 N N . GLY C 1 141 ? 39.294 54.332 9.766 1.00 37.74 2137 GLY C N 1
ATOM 5611 C CA . GLY C 1 141 ? 38.632 54.901 10.920 1.00 35.02 2137 GLY C CA 1
ATOM 5612 C C . GLY C 1 141 ? 37.939 53.861 11.770 1.00 34.77 2137 GLY C C 1
ATOM 5613 O O . GLY C 1 141 ? 36.867 54.131 12.320 1.00 36.93 2137 GLY C O 1
ATOM 5614 N N . GLY C 1 142 ? 38.530 52.673 11.883 1.00 35.24 2138 GLY C N 1
ATOM 5615 C CA . GLY C 1 142 ? 37.924 51.639 12.712 1.00 35.33 2138 GLY C CA 1
ATOM 5616 C C . GLY C 1 142 ? 36.572 51.233 12.156 1.00 35.81 2138 GLY C C 1
ATOM 5617 O O . GLY C 1 142 ? 36.456 50.781 11.002 1.00 31.83 2138 GLY C O 1
ATOM 5618 N N . CYS C 1 143 ? 35.527 51.400 12.975 1.00 28.16 2139 CYS C N 1
ATOM 5619 C CA . CYS C 1 143 ? 34.149 51.152 12.534 1.00 36.76 2139 CYS C CA 1
ATOM 5620 C C . CYS C 1 143 ? 33.639 52.174 11.506 1.00 32.52 2139 CYS C C 1
ATOM 5621 O O . CYS C 1 143 ? 32.505 52.044 11.029 1.00 27.91 2139 CYS C O 1
ATOM 5624 N N . LYS C 1 144 ? 34.432 53.175 11.133 1.00 30.96 2140 LYS C N 1
ATOM 5625 C CA . LYS C 1 144 ? 34.012 54.077 10.068 1.00 34.33 2140 LYS C CA 1
ATOM 5626 C C . LYS C 1 144 ? 34.351 53.559 8.671 1.00 26.08 2140 LYS C C 1
ATOM 5627 O O . LYS C 1 144 ? 33.782 54.063 7.697 1.00 26.28 2140 LYS C O 1
ATOM 5633 N N . GLY C 1 145 ? 35.244 52.581 8.563 1.00 25.45 2141 GLY C N 1
ATOM 5634 C CA . GLY C 1 145 ? 35.790 52.104 7.303 1.00 28.11 2141 GLY C CA 1
ATOM 5635 C C . GLY C 1 145 ? 37.306 52.023 7.358 1.00 33.44 2141 GLY C C 1
ATOM 5636 O O . GLY C 1 145 ? 37.952 52.524 8.277 1.00 29.45 2141 GLY C O 1
ATOM 5637 N N . GLY C 1 146 ? 37.870 51.367 6.335 1.00 29.65 2142 GLY C N 1
ATOM 5638 C CA . GLY C 1 146 ? 39.320 51.218 6.271 1.00 27.02 2142 GLY C CA 1
ATOM 5639 C C . GLY C 1 146 ? 39.792 50.692 4.928 1.00 31.54 2142 GLY C C 1
ATOM 5640 O O . GLY C 1 146 ? 38.992 50.294 4.072 1.00 28.16 2142 GLY C O 1
ATOM 5641 N N . PHE C 1 147 ? 41.132 50.709 4.755 1.00 26.14 2143 PHE C N 1
ATOM 5642 C CA . PHE C 1 147 ? 41.804 50.228 3.542 1.00 26.28 2143 PHE C CA 1
ATOM 5643 C C . PHE C 1 147 ? 42.350 48.825 3.772 1.00 27.43 2143 PHE C C 1
ATOM 5644 O O . PHE C 1 147 ? 43.245 48.651 4.622 1.00 29.32 2143 PHE C O 1
ATOM 5652 N N . PRO C 1 148 ? 41.891 47.812 3.032 1.00 33.34 2144 PRO C N 1
ATOM 5653 C CA . PRO C 1 148 ? 42.526 46.481 3.143 1.00 28.16 2144 PRO C CA 1
ATOM 5654 C C . PRO C 1 148 ? 44.025 46.497 2.890 1.00 33.32 2144 PRO C C 1
ATOM 5655 O O . PRO C 1 148 ? 44.774 45.796 3.581 1.00 28.02 2144 PRO C O 1
ATOM 5659 N N . GLY C 1 149 ? 44.487 47.260 1.892 1.00 28.26 2145 GLY C N 1
ATOM 5660 C CA . GLY C 1 149 ? 45.912 47.271 1.592 1.00 28.28 2145 GLY C CA 1
ATOM 5661 C C . GLY C 1 149 ? 46.759 47.751 2.757 1.00 33.92 2145 GLY C C 1
ATOM 5662 O O . GLY C 1 149 ? 47.847 47.223 3.004 1.00 31.67 2145 GLY C O 1
ATOM 5663 N N . PHE C 1 150 ? 46.284 48.776 3.474 1.00 28.13 2146 PHE C N 1
ATOM 5664 C CA . PHE C 1 150 ? 46.997 49.239 4.664 1.00 27.57 2146 PHE C CA 1
ATOM 5665 C C . PHE C 1 150 ? 46.960 48.197 5.783 1.00 24.63 2146 PHE C C 1
ATOM 5666 O O . PHE C 1 150 ? 47.926 48.073 6.538 1.00 23.94 2146 PHE C O 1
ATOM 5674 N N . ALA C 1 151 ? 45.868 47.441 5.909 1.00 28.22 2147 ALA C N 1
ATOM 5675 C CA . ALA C 1 151 ? 45.849 46.353 6.881 1.00 30.83 2147 ALA C CA 1
ATOM 5676 C C . ALA C 1 151 ? 46.962 45.353 6.601 1.00 33.16 2147 ALA C C 1
ATOM 5677 O O . ALA C 1 151 ? 47.642 44.899 7.534 1.00 24.79 2147 ALA C O 1
ATOM 5679 N N . TRP C 1 152 ? 47.176 45.005 5.319 1.00 25.52 2148 TRP C N 1
ATOM 5680 C CA . TRP C 1 152 ? 48.228 44.040 4.994 1.00 23.74 2148 TRP C CA 1
ATOM 5681 C C . TRP C 1 152 ? 49.606 44.588 5.347 1.00 24.33 2148 TRP C C 1
ATOM 5682 O O . TRP C 1 152 ? 50.458 43.852 5.852 1.00 26.76 2148 TRP C O 1
ATOM 5693 N N . ARG C 1 153 ? 49.834 45.882 5.114 1.00 25.16 2149 ARG C N 1
ATOM 5694 C CA . ARG C 1 153 ? 51.085 46.507 5.535 1.00 29.31 2149 ARG C CA 1
ATOM 5695 C C . ARG C 1 153 ? 51.264 46.425 7.049 1.00 29.44 2149 ARG C C 1
ATOM 5696 O O . ARG C 1 153 ? 52.344 46.078 7.532 1.00 26.58 2149 ARG C O 1
ATOM 5704 N N . TYR C 1 154 ? 50.212 46.753 7.812 1.00 25.46 2150 TYR C N 1
ATOM 5705 C CA . TYR C 1 154 ? 50.293 46.702 9.274 1.00 23.76 2150 TYR C CA 1
ATOM 5706 C C . TYR C 1 154 ? 50.710 45.317 9.764 1.00 26.82 2150 TYR C C 1
ATOM 5707 O O . TYR C 1 154 ? 51.494 45.183 10.720 1.00 27.27 2150 TYR C O 1
ATOM 5716 N N . TYR C 1 155 ? 50.172 44.280 9.133 1.00 24.91 2151 TYR C N 1
ATOM 5717 C CA . TYR C 1 155 ? 50.524 42.913 9.487 1.00 25.03 2151 TYR C CA 1
ATOM 5718 C C . TYR C 1 155 ? 52.012 42.661 9.272 1.00 29.44 2151 TYR C C 1
ATOM 5719 O O . TYR C 1 155 ? 52.677 42.064 10.128 1.00 27.96 2151 TYR C O 1
ATOM 5728 N N . VAL C 1 156 ? 52.565 43.147 8.156 1.00 26.83 2152 VAL C N 1
ATOM 5729 C CA . VAL C 1 156 ? 53.997 42.973 7.908 1.00 27.01 2152 VAL C CA 1
ATOM 5730 C C . VAL C 1 156 ? 54.820 43.840 8.861 1.00 29.58 2152 VAL C C 1
ATOM 5731 O O . VAL C 1 156 ? 55.790 43.369 9.461 1.00 30.17 2152 VAL C O 1
ATOM 5735 N N . GLU C 1 157 ? 54.451 45.118 9.010 1.00 32.89 2153 GLU C N 1
ATOM 5736 C CA . GLU C 1 157 ? 55.308 46.051 9.741 1.00 39.88 2153 GLU C CA 1
ATOM 5737 C C . GLU C 1 157 ? 55.162 45.906 11.265 1.00 42.42 2153 GLU C C 1
ATOM 5738 O O . GLU C 1 157 ? 56.162 45.968 11.984 1.00 37.79 2153 GLU C O 1
ATOM 5744 N N . TYR C 1 158 ? 53.955 45.660 11.780 1.00 41.31 2154 TYR C N 1
ATOM 5745 C CA . TYR C 1 158 ? 53.729 45.642 13.224 1.00 29.88 2154 TYR C CA 1
ATOM 5746 C C . TYR C 1 158 ? 53.194 44.327 13.768 1.00 32.81 2154 TYR C C 1
ATOM 5747 O O . TYR C 1 158 ? 53.523 43.979 14.899 1.00 33.19 2154 TYR C O 1
ATOM 5756 N N . GLY C 1 159 ? 52.355 43.609 13.030 1.00 27.39 2155 GLY C N 1
ATOM 5757 C CA . GLY C 1 159 ? 51.833 42.347 13.517 1.00 29.74 2155 GLY C CA 1
ATOM 5758 C C . GLY C 1 159 ? 50.525 42.503 14.279 1.00 32.58 2155 GLY C C 1
ATOM 5759 O O . GLY C 1 159 ? 50.178 43.570 14.776 1.00 26.02 2155 GLY C O 1
ATOM 5760 N N . ILE C 1 160 ? 49.779 41.403 14.361 1.00 27.09 2156 ILE C N 1
ATOM 5761 C CA . ILE C 1 160 ? 48.417 41.428 14.871 1.00 23.73 2156 ILE C CA 1
ATOM 5762 C C . ILE C 1 160 ? 48.263 40.347 15.934 1.00 25.82 2156 ILE C C 1
ATOM 5763 O O . ILE C 1 160 ? 48.849 39.264 15.814 1.00 26.65 2156 ILE C O 1
ATOM 5768 N N . ALA C 1 161 ? 47.476 40.646 16.975 1.00 30.54 2157 ALA C N 1
ATOM 5769 C CA . ALA C 1 161 ? 47.175 39.698 18.042 1.00 28.96 2157 ALA C CA 1
ATOM 5770 C C . ALA C 1 161 ? 46.206 38.621 17.542 1.00 31.72 2157 ALA C C 1
ATOM 5771 O O . ALA C 1 161 ? 45.590 38.740 16.475 1.00 25.89 2157 ALA C O 1
ATOM 5773 N N . SER C 1 162 ? 46.070 37.558 18.333 1.00 24.84 2158 SER C N 1
ATOM 5774 C CA . SER C 1 162 ? 45.104 36.508 18.046 1.00 25.82 2158 SER C CA 1
ATOM 5775 C C . SER C 1 162 ? 43.753 36.798 18.700 1.00 29.27 2158 SER C C 1
ATOM 5776 O O . SER C 1 162 ? 43.645 37.566 19.664 1.00 28.74 2158 SER C O 1
ATOM 5779 N N . SER C 1 163 ? 42.716 36.138 18.162 1.00 27.95 2159 SER C N 1
ATOM 5780 C CA . SER C 1 163 ? 41.362 36.230 18.709 1.00 29.99 2159 SER C CA 1
ATOM 5781 C C . SER C 1 163 ? 41.264 35.636 20.104 1.00 31.54 2159 SER C C 1
ATOM 5782 O O . SER C 1 163 ? 40.389 36.031 20.883 1.00 34.37 2159 SER C O 1
ATOM 5785 N N . TYR C 1 164 ? 42.108 34.659 20.426 1.00 29.07 2160 TYR C N 1
ATOM 5786 C CA . TYR C 1 164 ? 42.160 34.170 21.801 1.00 30.60 2160 TYR C CA 1
ATOM 5787 C C . TYR C 1 164 ? 42.488 35.308 22.758 1.00 30.29 2160 TYR C C 1
ATOM 5788 O O . TYR C 1 164 ? 41.942 35.386 23.868 1.00 33.72 2160 TYR C O 1
ATOM 5797 N N . CYS C 1 165 ? 43.369 36.213 22.327 1.00 32.96 2161 CYS C N 1
ATOM 5798 C CA . CYS C 1 165 ? 43.745 37.375 23.126 1.00 33.34 2161 CYS C CA 1
ATOM 5799 C C . CYS C 1 165 ? 42.692 38.477 23.061 1.00 34.35 2161 CYS C C 1
ATOM 5800 O O . CYS C 1 165 ? 42.356 39.072 24.088 1.00 33.44 2161 CYS C O 1
ATOM 5803 N N . GLN C 1 166 ? 42.192 38.805 21.862 1.00 37.78 2162 GLN C N 1
ATOM 5804 C CA . GLN C 1 166 ? 41.235 39.904 21.695 1.00 30.83 2162 GLN C CA 1
ATOM 5805 C C . GLN C 1 166 ? 40.066 39.468 20.823 1.00 28.52 2162 GLN C C 1
ATOM 5806 O O . GLN C 1 166 ? 40.077 39.653 19.595 1.00 26.60 2162 GLN C O 1
ATOM 5812 N N . PRO C 1 167 ? 39.038 38.877 21.431 1.00 27.32 2163 PRO C N 1
ATOM 5813 C CA . PRO C 1 167 ? 37.888 38.384 20.660 1.00 30.51 2163 PRO C CA 1
ATOM 5814 C C . PRO C 1 167 ? 37.101 39.524 20.034 1.00 31.98 2163 PRO C C 1
ATOM 5815 O O . PRO C 1 167 ? 37.114 40.659 20.513 1.00 32.82 2163 PRO C O 1
ATOM 5819 N N . TYR C 1 168 ? 36.373 39.203 18.975 1.00 32.54 2164 TYR C N 1
ATOM 5820 C CA . TYR C 1 168 ? 35.524 40.210 18.333 1.00 36.97 2164 TYR C CA 1
ATOM 5821 C C . TYR C 1 168 ? 34.399 40.643 19.273 1.00 36.58 2164 TYR C C 1
ATOM 5822 O O . TYR C 1 168 ? 33.636 39.785 19.744 1.00 40.00 2164 TYR C O 1
ATOM 5831 N N . PRO C 1 169 ? 34.260 41.940 19.581 1.00 31.78 2165 PRO C N 1
ATOM 5832 C CA . PRO C 1 169 ? 33.359 42.356 20.663 1.00 40.57 2165 PRO C CA 1
ATOM 5833 C C . PRO C 1 169 ? 31.924 42.655 20.258 1.00 49.75 2165 PRO C C 1
ATOM 5834 O O . PRO C 1 169 ? 31.093 42.868 21.153 1.00 43.74 2165 PRO C O 1
ATOM 5838 N N . PHE C 1 170 ? 31.600 42.680 18.941 1.00 40.09 2166 PHE C N 1
ATOM 5839 C CA . PHE C 1 170 ? 30.280 43.139 18.510 1.00 44.44 2166 PHE C CA 1
ATOM 5840 C C . PHE C 1 170 ? 29.349 41.961 18.237 1.00 47.26 2166 PHE C C 1
ATOM 5841 O O . PHE C 1 170 ? 29.748 40.989 17.589 1.00 51.01 2166 PHE C O 1
ATOM 5849 N N . PRO C 1 171 ? 28.101 42.026 18.689 1.00 52.71 2167 PRO C N 1
ATOM 5850 C CA . PRO C 1 171 ? 27.217 40.861 18.635 1.00 57.51 2167 PRO C CA 1
ATOM 5851 C C . PRO C 1 171 ? 26.429 40.789 17.331 1.00 63.02 2167 PRO C C 1
ATOM 5852 O O . PRO C 1 171 ? 26.458 41.697 16.499 1.00 65.36 2167 PRO C O 1
ATOM 5856 N N . HIS C 1 172 ? 25.707 39.680 17.180 1.00 66.13 2168 HIS C N 1
ATOM 5857 C CA . HIS C 1 172 ? 24.826 39.498 16.034 1.00 68.74 2168 HIS C CA 1
ATOM 5858 C C . HIS C 1 172 ? 23.667 40.495 16.087 1.00 74.42 2168 HIS C C 1
ATOM 5859 O O . HIS C 1 172 ? 23.031 40.665 17.133 1.00 71.94 2168 HIS C O 1
ATOM 5866 N N . CYS C 1 173 ? 23.433 41.183 14.959 1.00 79.22 2169 CYS C N 1
ATOM 5867 C CA . CYS C 1 173 ? 22.336 42.128 14.726 1.00 85.58 2169 CYS C CA 1
ATOM 5868 C C . CYS C 1 173 ? 22.548 43.511 15.344 1.00 91.35 2169 CYS C C 1
ATOM 5869 O O . CYS C 1 173 ? 23.581 44.150 15.112 1.00 77.46 2169 CYS C O 1
ATOM 5872 N N . GLU C 1 174 ? 21.560 43.985 16.109 1.00 109.20 2170 GLU C N 1
ATOM 5873 C CA . GLU C 1 174 ? 21.475 45.388 16.549 1.00 110.06 2170 GLU C CA 1
ATOM 5874 C C . GLU C 1 174 ? 22.577 45.806 17.514 1.00 109.78 2170 GLU C C 1
ATOM 5875 O O . GLU C 1 174 ? 22.462 46.845 18.173 1.00 110.15 2170 GLU C O 1
ATOM 5881 N N . PHE C 1 190 ? 28.489 50.569 19.122 1.00 60.71 2186 PHE C N 1
ATOM 5882 C CA . PHE C 1 190 ? 29.284 50.284 17.928 1.00 60.23 2186 PHE C CA 1
ATOM 5883 C C . PHE C 1 190 ? 30.313 51.376 17.647 1.00 53.17 2186 PHE C C 1
ATOM 5884 O O . PHE C 1 190 ? 30.641 51.650 16.492 1.00 55.87 2186 PHE C O 1
ATOM 5892 N N . ASP C 1 191 ? 30.807 52.001 18.710 1.00 53.82 2187 ASP C N 1
ATOM 5893 C CA . ASP C 1 191 ? 32.027 52.786 18.611 1.00 54.18 2187 ASP C CA 1
ATOM 5894 C C . ASP C 1 191 ? 33.203 51.865 18.317 1.00 53.28 2187 ASP C C 1
ATOM 5895 O O . ASP C 1 191 ? 33.180 50.675 18.644 1.00 59.68 2187 ASP C O 1
ATOM 5900 N N . THR C 1 192 ? 34.234 52.421 17.690 1.00 45.43 2188 THR C N 1
ATOM 5901 C CA . THR C 1 192 ? 35.504 51.714 17.571 1.00 42.39 2188 THR C CA 1
ATOM 5902 C C . THR C 1 192 ? 36.073 51.513 18.973 1.00 44.26 2188 THR C C 1
ATOM 5903 O O . THR C 1 192 ? 36.252 52.500 19.701 1.00 39.58 2188 THR C O 1
ATOM 5907 N N . PRO C 1 193 ? 36.336 50.281 19.404 1.00 45.20 2189 PRO C N 1
ATOM 5908 C CA . PRO C 1 193 ? 36.923 50.086 20.736 1.00 47.82 2189 PRO C CA 1
ATOM 5909 C C . PRO C 1 193 ? 38.303 50.721 20.823 1.00 46.13 2189 PRO C C 1
ATOM 5910 O O . PRO C 1 193 ? 38.988 50.930 19.816 1.00 38.80 2189 PRO C O 1
ATOM 5914 N N . LYS C 1 194 ? 38.702 51.047 22.050 1.00 41.57 2190 LYS C N 1
ATOM 5915 C CA . LYS C 1 194 ? 40.034 51.584 22.265 1.00 47.30 2190 LYS C CA 1
ATOM 5916 C C . LYS C 1 194 ? 41.092 50.527 21.978 1.00 39.62 2190 LYS C C 1
ATOM 5917 O O . LYS C 1 194 ? 40.847 49.322 22.058 1.00 49.31 2190 LYS C O 1
ATOM 5923 N N . CYS C 1 195 ? 42.285 50.999 21.636 1.00 38.58 2191 CYS C N 1
ATOM 5924 C CA . CYS C 1 195 ? 43.409 50.107 21.405 1.00 37.51 2191 CYS C CA 1
ATOM 5925 C C . CYS C 1 195 ? 44.030 49.689 22.737 1.00 34.17 2191 CYS C C 1
ATOM 5926 O O . CYS C 1 195 ? 44.399 50.534 23.555 1.00 40.19 2191 CYS C O 1
ATOM 5929 N N . GLN C 1 196 ? 44.138 48.388 22.959 1.00 35.22 2192 GLN C N 1
ATOM 5930 C CA . GLN C 1 196 ? 44.725 47.854 24.183 1.00 42.22 2192 GLN C CA 1
ATOM 5931 C C . GLN C 1 196 ? 45.999 47.098 23.842 1.00 43.36 2192 GLN C C 1
ATOM 5932 O O . GLN C 1 196 ? 46.068 46.416 22.813 1.00 43.71 2192 GLN C O 1
ATOM 5938 N N . ALA C 1 197 ? 47.004 47.213 24.706 1.00 38.89 2193 ALA C N 1
ATOM 5939 C CA . ALA C 1 197 ? 48.206 46.397 24.588 1.00 40.83 2193 ALA C CA 1
ATOM 5940 C C . ALA C 1 197 ? 48.125 45.129 25.425 1.00 41.60 2193 ALA C C 1
ATOM 5941 O O . ALA C 1 197 ? 49.113 44.395 25.515 1.00 49.84 2193 ALA C O 1
ATOM 5943 N N . THR C 1 198 ? 46.975 44.862 26.040 1.00 34.51 2194 THR C N 1
ATOM 5944 C CA . THR C 1 198 ? 46.751 43.658 26.825 1.00 40.78 2194 THR C CA 1
ATOM 5945 C C . THR C 1 198 ? 45.557 42.887 26.265 1.00 37.12 2194 THR C C 1
ATOM 5946 O O . THR C 1 198 ? 44.746 43.428 25.510 1.00 37.84 2194 THR C O 1
ATOM 5950 N N . CYS C 1 199 ? 45.461 41.608 26.635 1.00 33.75 2195 CYS C N 1
ATOM 5951 C CA . CYS C 1 199 ? 44.337 40.780 26.215 1.00 37.55 2195 CYS C CA 1
ATOM 5952 C C . CYS C 1 199 ? 43.088 41.109 27.030 1.00 39.29 2195 CYS C C 1
ATOM 5953 O O . CYS C 1 199 ? 43.161 41.616 28.149 1.00 35.34 2195 CYS C O 1
ATOM 5956 N N . THR C 1 200 ? 41.923 40.801 26.449 1.00 39.78 2196 THR C N 1
ATOM 5957 C CA . THR C 1 200 ? 40.662 41.081 27.129 1.00 43.74 2196 THR C CA 1
ATOM 5958 C C . THR C 1 200 ? 40.636 40.423 28.501 1.00 43.05 2196 THR C C 1
ATOM 5959 O O . THR C 1 200 ? 40.355 41.074 29.513 1.00 51.05 2196 THR C O 1
ATOM 5963 N N . ASP C 1 201 ? 40.945 39.132 28.552 1.00 42.33 2197 ASP C N 1
ATOM 5964 C CA . ASP C 1 201 ? 41.250 38.442 29.797 1.00 41.21 2197 ASP C CA 1
ATOM 5965 C C . ASP C 1 201 ? 42.710 38.727 30.137 1.00 44.86 2197 ASP C C 1
ATOM 5966 O O . ASP C 1 201 ? 43.618 38.262 29.441 1.00 40.50 2197 ASP C O 1
ATOM 5971 N N . LYS C 1 202 ? 42.941 39.472 31.220 1.00 42.81 2198 LYS C N 1
ATOM 5972 C CA . LYS C 1 202 ? 44.275 39.990 31.503 1.00 48.07 2198 LYS C CA 1
ATOM 5973 C C . LYS C 1 202 ? 45.262 38.923 31.964 1.00 42.01 2198 LYS C C 1
ATOM 5974 O O . LYS C 1 202 ? 46.462 39.204 32.027 1.00 40.64 2198 LYS C O 1
ATOM 5980 N N . SER C 1 203 ? 44.804 37.722 32.300 1.00 41.98 2199 SER C N 1
ATOM 5981 C CA . SER C 1 203 ? 45.735 36.647 32.611 1.00 40.52 2199 SER C CA 1
ATOM 5982 C C . SER C 1 203 ? 46.369 36.034 31.364 1.00 40.59 2199 SER C C 1
ATOM 5983 O O . SER C 1 203 ? 47.269 35.195 31.493 1.00 43.69 2199 SER C O 1
ATOM 5986 N N . ILE C 1 204 ? 45.912 36.398 30.173 1.00 36.50 2200 ILE C N 1
ATOM 5987 C CA . ILE C 1 204 ? 46.448 35.872 28.920 1.00 35.32 2200 ILE C CA 1
ATOM 5988 C C . ILE C 1 204 ? 47.455 36.881 28.373 1.00 35.34 2200 ILE C C 1
ATOM 5989 O O . ILE C 1 204 ? 47.114 38.065 28.249 1.00 39.63 2200 ILE C O 1
ATOM 5994 N N . PRO C 1 205 ? 48.677 36.468 28.047 1.00 38.33 2201 PRO C N 1
ATOM 5995 C CA . PRO C 1 205 ? 49.647 37.410 27.482 1.00 31.97 2201 PRO C CA 1
ATOM 5996 C C . PRO C 1 205 ? 49.401 37.617 25.998 1.00 35.78 2201 PRO C C 1
ATOM 5997 O O . PRO C 1 205 ? 48.917 36.730 25.291 1.00 30.02 2201 PRO C O 1
ATOM 6001 N N . LEU C 1 206 ? 49.741 38.814 25.529 1.00 30.32 2202 LEU C N 1
ATOM 6002 C CA . LEU C 1 206 ? 49.488 39.201 24.147 1.00 34.54 2202 LEU C CA 1
ATOM 6003 C C . LEU C 1 206 ? 50.678 38.790 23.283 1.00 37.28 2202 LEU C C 1
ATOM 6004 O O . LEU C 1 206 ? 51.806 39.238 23.522 1.00 40.25 2202 LEU C O 1
ATOM 6009 N N . VAL C 1 207 ? 50.425 37.941 22.289 1.00 28.85 2203 VAL C N 1
ATOM 6010 C CA . VAL C 1 207 ? 51.431 37.508 21.322 1.00 27.95 2203 VAL C CA 1
ATOM 6011 C C . VAL C 1 207 ? 51.074 38.110 19.963 1.00 30.90 2203 VAL C C 1
ATOM 6012 O O . VAL C 1 207 ? 49.916 38.029 19.531 1.00 30.35 2203 VAL C O 1
ATOM 6016 N N . LYS C 1 208 ? 52.048 38.739 19.305 1.00 28.95 2204 LYS C N 1
ATOM 6017 C CA . LYS C 1 208 ? 51.829 39.383 18.009 1.00 35.79 2204 LYS C CA 1
ATOM 6018 C C . LYS C 1 208 ? 52.367 38.523 16.867 1.00 32.55 2204 LYS C C 1
ATOM 6019 O O . LYS C 1 208 ? 53.449 37.942 16.968 1.00 37.77 2204 LYS C O 1
ATOM 6025 N N . TYR C 1 209 ? 51.601 38.450 15.782 1.00 30.43 2205 TYR C N 1
ATOM 6026 C CA . TYR C 1 209 ? 51.922 37.631 14.617 1.00 24.91 2205 TYR C CA 1
ATOM 6027 C C . TYR C 1 209 ? 52.143 38.529 13.410 1.00 31.11 2205 TYR C C 1
ATOM 6028 O O . TYR C 1 209 ? 51.279 39.354 13.088 1.00 25.43 2205 TYR C O 1
ATOM 6037 N N . ARG C 1 210 ? 53.289 38.359 12.736 1.00 30.33 2206 ARG C N 1
ATOM 6038 C CA . ARG C 1 210 ? 53.705 39.246 11.655 1.00 27.06 2206 ARG C CA 1
ATOM 6039 C C . ARG C 1 210 ? 53.800 38.508 10.324 1.00 29.49 2206 ARG C C 1
ATOM 6040 O O . ARG C 1 210 ? 54.016 37.295 10.280 1.00 26.23 2206 ARG C O 1
ATOM 6048 N N . GLY C 1 211 ? 53.631 39.266 9.222 1.00 28.90 2207 GLY C N 1
ATOM 6049 C CA . GLY C 1 211 ? 53.882 38.738 7.898 1.00 26.96 2207 GLY C CA 1
ATOM 6050 C C . GLY C 1 211 ? 55.307 39.006 7.441 1.00 26.91 2207 GLY C C 1
ATOM 6051 O O . GLY C 1 211 ? 56.000 39.868 7.972 1.00 29.35 2207 GLY C O 1
ATOM 6052 N N . SER C 1 212 ? 55.764 38.238 6.454 1.00 28.02 2208 SER C N 1
ATOM 6053 C CA . SER C 1 212 ? 57.047 38.546 5.828 1.00 34.02 2208 SER C CA 1
ATOM 6054 C C . SER C 1 212 ? 56.906 39.361 4.548 1.00 36.27 2208 SER C C 1
ATOM 6055 O O . SER C 1 212 ? 57.829 40.101 4.190 1.00 38.68 2208 SER C O 1
ATOM 6058 N N . ALA C 1 213 ? 55.768 39.269 3.867 1.00 33.65 2209 ALA C N 1
ATOM 6059 C CA . ALA C 1 213 ? 55.569 39.966 2.602 1.00 31.48 2209 ALA C CA 1
ATOM 6060 C C . ALA C 1 213 ? 54.073 40.091 2.338 1.00 36.54 2209 ALA C C 1
ATOM 6061 O O . ALA C 1 213 ? 53.273 39.275 2.811 1.00 27.81 2209 ALA C O 1
ATOM 6063 N N . THR C 1 214 ? 53.705 41.137 1.598 1.00 29.56 2210 THR C N 1
ATOM 6064 C CA . THR C 1 214 ? 52.346 41.298 1.108 1.00 31.67 2210 THR C CA 1
ATOM 6065 C C . THR C 1 214 ? 52.418 41.736 -0.354 1.00 33.61 2210 THR C C 1
ATOM 6066 O O . THR C 1 214 ? 53.375 42.397 -0.761 1.00 34.09 2210 THR C O 1
ATOM 6070 N N . TYR C 1 215 ? 51.425 41.335 -1.155 1.00 27.75 2211 TYR C N 1
ATOM 6071 C CA . TYR C 1 215 ? 51.498 41.565 -2.602 1.00 34.30 2211 TYR C CA 1
ATOM 6072 C C . TYR C 1 215 ? 50.098 41.665 -3.199 1.00 31.54 2211 TYR C C 1
ATOM 6073 O O . TYR C 1 215 ? 49.097 41.390 -2.532 1.00 30.19 2211 TYR C O 1
ATOM 6082 N N . LEU C 1 216 ? 50.044 42.045 -4.486 1.00 30.56 2212 LEU C N 1
ATOM 6083 C CA . LEU C 1 216 ? 48.816 42.391 -5.199 1.00 27.42 2212 LEU C CA 1
ATOM 6084 C C . LEU C 1 216 ? 48.571 41.444 -6.372 1.00 36.70 2212 LEU C C 1
ATOM 6085 O O . LEU C 1 216 ? 49.513 40.976 -7.016 1.00 39.50 2212 LEU C O 1
ATOM 6090 N N . LEU C 1 217 ? 47.290 41.173 -6.655 1.00 32.50 2213 LEU C N 1
ATOM 6091 C CA . LEU C 1 217 ? 46.869 40.363 -7.803 1.00 33.05 2213 LEU C CA 1
ATOM 6092 C C . LEU C 1 217 ? 46.210 41.317 -8.798 1.00 30.20 2213 LEU C C 1
ATOM 6093 O O . LEU C 1 217 ? 45.082 41.773 -8.575 1.00 28.59 2213 LEU C O 1
ATOM 6098 N N . LEU C 1 218 ? 46.905 41.612 -9.897 1.00 29.87 2214 LEU C N 1
ATOM 6099 C CA . LEU C 1 218 ? 46.535 42.718 -10.778 1.00 34.93 2214 LEU C CA 1
ATOM 6100 C C . LEU C 1 218 ? 46.081 42.290 -12.166 1.00 38.92 2214 LEU C C 1
ATOM 6101 O O . LEU C 1 218 ? 45.674 43.153 -12.953 1.00 32.45 2214 LEU C O 1
ATOM 6106 N N . HIS C 1 219 ? 46.142 40.998 -12.502 1.00 29.84 2215 HIS C N 1
ATOM 6107 C CA . HIS C 1 219 ? 45.839 40.558 -13.860 1.00 36.55 2215 HIS C CA 1
ATOM 6108 C C . HIS C 1 219 ? 44.601 39.673 -13.931 1.00 39.63 2215 HIS C C 1
ATOM 6109 O O . HIS C 1 219 ? 44.429 38.926 -14.904 1.00 35.91 2215 HIS C O 1
ATOM 6116 N N . GLY C 1 220 ? 43.729 39.753 -12.927 1.00 31.54 2216 GLY C N 1
ATOM 6117 C CA . GLY C 1 220 ? 42.393 39.205 -13.043 1.00 29.73 2216 GLY C CA 1
ATOM 6118 C C . GLY C 1 220 ? 42.277 37.711 -12.840 1.00 29.93 2216 GLY C C 1
ATOM 6119 O O . GLY C 1 220 ? 42.983 37.131 -12.008 1.00 31.80 2216 GLY C O 1
ATOM 6120 N N . GLU C 1 221 ? 41.403 37.084 -13.635 1.00 28.40 2217 GLU C N 1
ATOM 6121 C CA . GLU C 1 221 ? 40.953 35.717 -13.367 1.00 32.11 2217 GLU C CA 1
ATOM 6122 C C . GLU C 1 221 ? 42.116 34.743 -13.226 1.00 31.81 2217 GLU C C 1
ATOM 6123 O O . GLU C 1 221 ? 42.152 33.929 -12.296 1.00 35.46 2217 GLU C O 1
ATOM 6129 N N . GLU C 1 222 ? 43.081 34.809 -14.142 1.00 32.09 2218 GLU C N 1
ATOM 6130 C CA . GLU C 1 222 ? 44.175 33.850 -14.113 1.00 32.22 2218 GLU C CA 1
ATOM 6131 C C . GLU C 1 222 ? 45.114 34.068 -12.927 1.00 33.45 2218 GLU C C 1
ATOM 6132 O O . GLU C 1 222 ? 45.675 33.093 -12.420 1.00 34.98 2218 GLU C O 1
ATOM 6138 N N . ASP C 1 223 ? 45.311 35.315 -12.471 1.00 30.78 2219 ASP C N 1
ATOM 6139 C CA . ASP C 1 223 ? 46.018 35.523 -11.201 1.00 33.42 2219 ASP C CA 1
ATOM 6140 C C . ASP C 1 223 ? 45.246 34.907 -10.036 1.00 34.04 2219 ASP C C 1
ATOM 6141 O O . ASP C 1 223 ? 45.832 34.254 -9.163 1.00 28.53 2219 ASP C O 1
ATOM 6146 N N . TYR C 1 224 ? 43.926 35.134 -9.995 1.00 32.94 2220 TYR C N 1
ATOM 6147 C CA . TYR C 1 224 ? 43.100 34.635 -8.897 1.00 30.58 2220 TYR C CA 1
ATOM 6148 C C . TYR C 1 224 ? 43.185 33.117 -8.776 1.00 28.15 2220 TYR C C 1
ATOM 6149 O O . TYR C 1 224 ? 43.393 32.583 -7.677 1.00 26.54 2220 TYR C O 1
ATOM 6158 N N . LYS C 1 225 ? 43.016 32.405 -9.903 1.00 25.86 2221 LYS C N 1
ATOM 6159 C CA . LYS C 1 225 ? 43.041 30.941 -9.874 1.00 28.46 2221 LYS C CA 1
ATOM 6160 C C . LYS C 1 225 ? 44.391 30.417 -9.397 1.00 26.57 2221 LYS C C 1
ATOM 6161 O O . LYS C 1 225 ? 44.451 29.508 -8.567 1.00 34.73 2221 LYS C O 1
ATOM 6167 N N . ARG C 1 226 ? 45.484 30.960 -9.928 1.00 26.92 2222 ARG C N 1
ATOM 6168 C CA . ARG C 1 226 ? 46.801 30.431 -9.591 1.00 35.36 2222 ARG C CA 1
ATOM 6169 C C . ARG C 1 226 ? 47.146 30.687 -8.122 1.00 32.10 2222 ARG C C 1
ATOM 6170 O O . ARG C 1 226 ? 47.699 29.805 -7.452 1.00 30.29 2222 ARG C O 1
ATOM 6178 N N . GLU C 1 227 ? 46.803 31.873 -7.592 1.00 26.54 2223 GLU C N 1
ATOM 6179 C CA . GLU C 1 227 ? 47.098 32.157 -6.184 1.00 28.29 2223 GLU C CA 1
ATOM 6180 C C . GLU C 1 227 ? 46.253 31.288 -5.254 1.00 29.43 2223 GLU C C 1
ATOM 6181 O O . GLU C 1 227 ? 46.756 30.784 -4.246 1.00 27.28 2223 GLU C O 1
ATOM 6187 N N . LEU C 1 228 ? 44.975 31.089 -5.585 1.00 28.09 2224 LEU C N 1
ATOM 6188 C CA . LEU C 1 228 ? 44.115 30.203 -4.800 1.00 25.52 2224 LEU C CA 1
ATOM 6189 C C . LEU C 1 228 ? 44.649 28.780 -4.797 1.00 32.64 2224 LEU C C 1
ATOM 6190 O O . LEU C 1 228 ? 44.728 28.130 -3.746 1.00 26.01 2224 LEU C O 1
ATOM 6195 N N . TYR C 1 229 ? 45.002 28.284 -5.987 1.00 25.97 2225 TYR C N 1
ATOM 6196 C CA . TYR C 1 229 ? 45.484 26.919 -6.149 1.00 28.41 2225 TYR C CA 1
ATOM 6197 C C . TYR C 1 229 ? 46.706 26.635 -5.278 1.00 30.75 2225 TYR C C 1
ATOM 6198 O O . TYR C 1 229 ? 46.775 25.594 -4.614 1.00 32.11 2225 TYR C O 1
ATOM 6207 N N . PHE C 1 230 ? 47.686 27.539 -5.269 1.00 26.80 2226 PHE C N 1
ATOM 6208 C CA . PHE C 1 230 ? 48.927 27.268 -4.548 1.00 32.43 2226 PHE C CA 1
ATOM 6209 C C . PHE C 1 230 ? 48.925 27.758 -3.095 1.00 32.24 2226 PHE C C 1
ATOM 6210 O O . PHE C 1 230 ? 49.537 27.115 -2.233 1.00 34.46 2226 PHE C O 1
ATOM 6218 N N . ASN C 1 231 ? 48.278 28.887 -2.800 1.00 33.39 2227 ASN C N 1
ATOM 6219 C CA . ASN C 1 231 ? 48.385 29.490 -1.481 1.00 32.25 2227 ASN C CA 1
ATOM 6220 C C . ASN C 1 231 ? 47.075 29.604 -0.716 1.00 29.72 2227 ASN C C 1
ATOM 6221 O O . ASN C 1 231 ? 47.117 29.777 0.507 1.00 27.84 2227 ASN C O 1
ATOM 6226 N N . GLY C 1 232 ? 45.926 29.525 -1.378 1.00 28.63 2228 GLY C N 1
ATOM 6227 C CA . GLY C 1 232 ? 44.666 29.576 -0.675 1.00 28.53 2228 GLY C CA 1
ATOM 6228 C C . GLY C 1 232 ? 43.989 30.934 -0.743 1.00 28.45 2228 GLY C C 1
ATOM 6229 O O . GLY C 1 232 ? 44.325 31.783 -1.581 1.00 25.28 2228 GLY C O 1
ATOM 6230 N N . PRO C 1 233 ? 43.017 31.152 0.153 1.00 22.62 2229 PRO C N 1
ATOM 6231 C CA . PRO C 1 233 ? 42.149 32.338 0.073 1.00 22.31 2229 PRO C CA 1
ATOM 6232 C C . PRO C 1 233 ? 42.899 33.666 0.070 1.00 27.60 2229 PRO C C 1
ATOM 6233 O O . PRO C 1 233 ? 44.004 33.789 0.612 1.00 23.65 2229 PRO C O 1
ATOM 6237 N N . PHE C 1 234 ? 42.259 34.676 -0.533 1.00 22.00 2230 PHE C N 1
ATOM 6238 C CA . PHE C 1 234 ? 42.767 36.047 -0.562 1.00 24.14 2230 PHE C CA 1
ATOM 6239 C C . PHE C 1 234 ? 41.585 37.012 -0.458 1.00 21.75 2230 PHE C C 1
ATOM 6240 O O . PHE C 1 234 ? 40.420 36.607 -0.508 1.00 21.26 2230 PHE C O 1
ATOM 6248 N N . VAL C 1 235 ? 41.890 38.304 -0.291 1.00 21.77 2231 VAL C N 1
ATOM 6249 C CA . VAL C 1 235 ? 40.882 39.358 -0.133 1.00 20.90 2231 VAL C CA 1
ATOM 6250 C C . VAL C 1 235 ? 40.660 40.055 -1.474 1.00 26.66 2231 VAL C C 1
ATOM 6251 O O . VAL C 1 235 ? 41.627 40.439 -2.142 1.00 24.26 2231 VAL C O 1
ATOM 6255 N N . ALA C 1 236 ? 39.389 40.257 -1.850 1.00 28.25 2232 ALA C N 1
ATOM 6256 C CA . ALA C 1 236 ? 39.011 41.131 -2.959 1.00 30.21 2232 ALA C CA 1
ATOM 6257 C C . ALA C 1 236 ? 37.942 42.114 -2.496 1.00 28.97 2232 ALA C C 1
ATOM 6258 O O . ALA C 1 236 ? 37.194 41.834 -1.561 1.00 24.33 2232 ALA C O 1
ATOM 6260 N N . VAL C 1 237 ? 37.871 43.267 -3.166 1.00 27.53 2233 VAL C N 1
ATOM 6261 C CA . VAL C 1 237 ? 36.835 44.271 -2.927 1.00 28.11 2233 VAL C CA 1
ATOM 6262 C C . VAL C 1 237 ? 35.935 44.311 -4.156 1.00 34.17 2233 VAL C C 1
ATOM 6263 O O . VAL C 1 237 ? 36.405 44.110 -5.282 1.00 33.62 2233 VAL C O 1
ATOM 6267 N N . PHE C 1 238 ? 34.635 44.520 -3.948 1.00 27.14 2234 PHE C N 1
ATOM 6268 C CA . PHE C 1 238 ? 33.757 44.699 -5.096 1.00 37.47 2234 PHE C CA 1
ATOM 6269 C C . PHE C 1 238 ? 32.640 45.679 -4.755 1.00 38.42 2234 PHE C C 1
ATOM 6270 O O . PHE C 1 238 ? 32.413 46.038 -3.591 1.00 29.13 2234 PHE C O 1
ATOM 6278 N N . TYR C 1 239 ? 31.967 46.131 -5.813 1.00 31.02 2235 TYR C N 1
ATOM 6279 C CA . TYR C 1 239 ? 30.903 47.120 -5.711 1.00 32.82 2235 TYR C CA 1
ATOM 6280 C C . TYR C 1 239 ? 29.637 46.504 -5.125 1.00 29.49 2235 TYR C C 1
ATOM 6281 O O . TYR C 1 239 ? 29.173 45.455 -5.584 1.00 28.94 2235 TYR C O 1
ATOM 6290 N N . VAL C 1 240 ? 29.068 47.179 -4.130 1.00 27.91 2236 VAL C N 1
ATOM 6291 C CA . VAL C 1 240 ? 27.836 46.761 -3.465 1.00 24.95 2236 VAL C CA 1
ATOM 6292 C C . VAL C 1 240 ? 26.682 47.636 -3.956 1.00 26.39 2236 VAL C C 1
ATOM 6293 O O . VAL C 1 240 ? 26.730 48.866 -3.826 1.00 26.17 2236 VAL C O 1
ATOM 6297 N N . TYR C 1 241 ? 25.634 47.004 -4.486 1.00 26.77 2237 TYR C N 1
ATOM 6298 C CA . TYR C 1 241 ? 24.389 47.664 -4.875 1.00 27.97 2237 TYR C CA 1
ATOM 6299 C C . TYR C 1 241 ? 23.242 47.092 -4.052 1.00 28.67 2237 TYR C C 1
ATOM 6300 O O . TYR C 1 241 ? 23.348 45.992 -3.504 1.00 27.30 2237 TYR C O 1
ATOM 6309 N N . THR C 1 242 ? 22.113 47.810 -3.998 1.00 23.72 2238 THR C N 1
ATOM 6310 C CA . THR C 1 242 ? 21.072 47.381 -3.059 1.00 26.59 2238 THR C CA 1
ATOM 6311 C C . THR C 1 242 ? 20.456 46.025 -3.404 1.00 32.02 2238 THR C C 1
ATOM 6312 O O . THR C 1 242 ? 19.913 45.381 -2.500 1.00 26.94 2238 THR C O 1
ATOM 6316 N N . ASP C 1 243 ? 20.543 45.550 -4.661 1.00 27.39 2239 ASP C N 1
ATOM 6317 C CA . ASP C 1 243 ? 19.909 44.263 -4.961 1.00 27.00 2239 ASP C CA 1
ATOM 6318 C C . ASP C 1 243 ? 20.667 43.085 -4.353 1.00 26.51 2239 ASP C C 1
ATOM 6319 O O . ASP C 1 243 ? 20.066 42.028 -4.117 1.00 23.05 2239 ASP C O 1
ATOM 6324 N N . LEU C 1 244 ? 21.952 43.260 -4.049 1.00 26.90 2240 LEU C N 1
ATOM 6325 C CA . LEU C 1 244 ? 22.709 42.221 -3.359 1.00 29.64 2240 LEU C CA 1
ATOM 6326 C C . LEU C 1 244 ? 22.081 41.840 -2.018 1.00 29.66 2240 LEU C C 1
ATOM 6327 O O . LEU C 1 244 ? 22.206 40.689 -1.580 1.00 29.36 2240 LEU C O 1
ATOM 6332 N N . PHE C 1 245 ? 21.407 42.777 -1.349 1.00 31.01 2241 PHE C N 1
ATOM 6333 C CA . PHE C 1 245 ? 20.805 42.447 -0.060 1.00 33.73 2241 PHE C CA 1
ATOM 6334 C C . PHE C 1 245 ? 19.674 41.430 -0.176 1.00 36.87 2241 PHE C C 1
ATOM 6335 O O . PHE C 1 245 ? 19.375 40.752 0.811 1.00 35.27 2241 PHE C O 1
ATOM 6343 N N . ALA C 1 246 ? 19.072 41.274 -1.356 1.00 34.12 2242 ALA C N 1
ATOM 6344 C CA . ALA C 1 246 ? 18.016 40.290 -1.568 1.00 31.84 2242 ALA C CA 1
ATOM 6345 C C . ALA C 1 246 ? 18.551 38.925 -1.987 1.00 29.39 2242 ALA C C 1
ATOM 6346 O O . ALA C 1 246 ? 17.755 37.995 -2.172 1.00 29.78 2242 ALA C O 1
ATOM 6348 N N . TYR C 1 247 ? 19.869 38.781 -2.134 1.00 24.45 2243 TYR C N 1
ATOM 6349 C CA . TYR C 1 247 ? 20.435 37.566 -2.712 1.00 26.69 2243 TYR C CA 1
ATOM 6350 C C . TYR C 1 247 ? 20.234 36.376 -1.782 1.00 32.82 2243 TYR C C 1
ATOM 6351 O O . TYR C 1 247 ? 20.576 36.432 -0.590 1.00 27.87 2243 TYR C O 1
ATOM 6360 N N . LYS C 1 248 ? 19.697 35.294 -2.340 1.00 34.63 2244 LYS C N 1
ATOM 6361 C CA . LYS C 1 248 ? 19.459 34.045 -1.620 1.00 32.27 2244 LYS C CA 1
ATOM 6362 C C . LYS C 1 248 ? 20.299 32.886 -2.135 1.00 31.45 2244 LYS C C 1
ATOM 6363 O O . LYS C 1 248 ? 20.866 32.136 -1.327 1.00 25.17 2244 LYS C O 1
ATOM 6369 N N . SER C 1 249 ? 20.406 32.723 -3.455 1.00 24.20 2245 SER C N 1
ATOM 6370 C CA . SER C 1 249 ? 21.155 31.611 -4.039 1.00 31.13 2245 SER C CA 1
ATOM 6371 C C . SER C 1 249 ? 21.362 31.876 -5.526 1.00 30.11 2245 SER C C 1
ATOM 6372 O O . SER C 1 249 ? 20.804 32.820 -6.093 1.00 26.40 2245 SER C O 1
ATOM 6375 N N . GLY C 1 250 ? 22.158 31.012 -6.156 1.00 35.83 2246 GLY C N 1
ATOM 6376 C CA . GLY C 1 250 ? 22.482 31.162 -7.567 1.00 32.27 2246 GLY C CA 1
ATOM 6377 C C . GLY C 1 250 ? 23.744 31.978 -7.799 1.00 36.17 2246 GLY C C 1
ATOM 6378 O O . GLY C 1 250 ? 24.586 32.157 -6.911 1.00 29.57 2246 GLY C O 1
ATOM 6379 N N . VAL C 1 251 ? 23.872 32.495 -9.020 1.00 28.72 2247 VAL C N 1
ATOM 6380 C CA . VAL C 1 251 ? 25.067 33.230 -9.412 1.00 23.39 2247 VAL C CA 1
ATOM 6381 C C . VAL C 1 251 ? 24.702 34.711 -9.525 1.00 30.41 2247 VAL C C 1
ATOM 6382 O O . VAL C 1 251 ? 23.988 35.119 -10.452 1.00 30.60 2247 VAL C O 1
ATOM 6386 N N . TYR C 1 252 ? 25.229 35.526 -8.609 1.00 22.61 2248 TYR C N 1
ATOM 6387 C CA . TYR C 1 252 ? 24.872 36.941 -8.535 1.00 22.48 2248 TYR C CA 1
ATOM 6388 C C . TYR C 1 252 ? 25.548 37.792 -9.615 1.00 24.06 2248 TYR C C 1
ATOM 6389 O O . TYR C 1 252 ? 26.740 37.648 -9.905 1.00 24.44 2248 TYR C O 1
ATOM 6398 N N . ARG C 1 253 ? 24.776 38.719 -10.176 1.00 23.20 2249 ARG C N 1
ATOM 6399 C CA . ARG C 1 253 ? 25.305 39.874 -10.885 1.00 23.29 2249 ARG C CA 1
ATOM 6400 C C . ARG C 1 253 ? 24.290 40.988 -10.716 1.00 27.22 2249 ARG C C 1
ATOM 6401 O O . ARG C 1 253 ? 23.088 40.738 -10.589 1.00 27.60 2249 ARG C O 1
ATOM 6409 N N . HIS C 1 254 ? 24.784 42.218 -10.711 1.00 24.82 2250 HIS C N 1
ATOM 6410 C CA . HIS C 1 254 ? 23.943 43.358 -10.388 1.00 27.65 2250 HIS C CA 1
ATOM 6411 C C . HIS C 1 254 ? 23.025 43.692 -11.555 1.00 28.46 2250 HIS C C 1
ATOM 6412 O O . HIS C 1 254 ? 23.461 43.716 -12.709 1.00 28.37 2250 HIS C O 1
ATOM 6419 N N . VAL C 1 255 ? 21.743 43.938 -11.259 1.00 27.81 2251 VAL C N 1
ATOM 6420 C CA . VAL C 1 255 ? 20.786 44.284 -12.314 1.00 31.55 2251 VAL C CA 1
ATOM 6421 C C . VAL C 1 255 ? 20.040 45.584 -12.018 1.00 37.24 2251 VAL C C 1
ATOM 6422 O O . VAL C 1 255 ? 19.615 46.274 -12.953 1.00 32.99 2251 VAL C O 1
ATOM 6426 N N . ASP C 1 256 ? 19.862 45.932 -10.735 1.00 29.75 2252 ASP C N 1
ATOM 6427 C CA . ASP C 1 256 ? 19.120 47.148 -10.396 1.00 29.61 2252 ASP C CA 1
ATOM 6428 C C . ASP C 1 256 ? 19.392 47.538 -8.949 1.00 31.87 2252 ASP C C 1
ATOM 6429 O O . ASP C 1 256 ? 19.771 46.701 -8.134 1.00 36.00 2252 ASP C O 1
ATOM 6434 N N . GLY C 1 257 ? 19.202 48.815 -8.645 1.00 34.95 2253 GLY C N 1
ATOM 6435 C CA . GLY C 1 257 ? 19.361 49.330 -7.300 1.00 36.61 2253 GLY C CA 1
ATOM 6436 C C . GLY C 1 257 ? 20.437 50.400 -7.214 1.00 38.14 2253 GLY C C 1
ATOM 6437 O O . GLY C 1 257 ? 21.213 50.629 -8.139 1.00 43.29 2253 GLY C O 1
ATOM 6438 N N . ASP C 1 258 ? 20.470 51.045 -6.050 1.00 31.81 2254 ASP C N 1
ATOM 6439 C CA . ASP C 1 258 ? 21.412 52.123 -5.779 1.00 34.63 2254 ASP C CA 1
ATOM 6440 C C . ASP C 1 258 ? 22.790 51.562 -5.442 1.00 32.96 2254 ASP C C 1
ATOM 6441 O O . ASP C 1 258 ? 22.908 50.510 -4.809 1.00 30.60 2254 ASP C O 1
ATOM 6446 N N . PHE C 1 259 ? 23.829 52.285 -5.853 1.00 29.69 2255 PHE C N 1
ATOM 6447 C CA . PHE C 1 259 ? 25.193 51.973 -5.445 1.00 28.91 2255 PHE C CA 1
ATOM 6448 C C . PHE C 1 259 ? 25.381 52.345 -3.976 1.00 30.74 2255 PHE C C 1
ATOM 6449 O O . PHE C 1 259 ? 24.982 53.430 -3.541 1.00 34.14 2255 PHE C O 1
ATOM 6457 N N . LEU C 1 260 ? 25.973 51.445 -3.196 1.00 26.48 2256 LEU C N 1
ATOM 6458 C CA . LEU C 1 260 ? 26.154 51.699 -1.772 1.00 29.68 2256 LEU C CA 1
ATOM 6459 C C . LEU C 1 260 ? 27.610 51.830 -1.339 1.00 40.68 2256 LEU C C 1
ATOM 6460 O O . LEU C 1 260 ? 27.862 52.245 -0.201 1.00 40.50 2256 LEU C O 1
ATOM 6465 N N . GLY C 1 261 ? 28.571 51.479 -2.191 1.00 34.66 2257 GLY C N 1
ATOM 6466 C CA . GLY C 1 261 ? 29.962 51.527 -1.790 1.00 38.07 2257 GLY C CA 1
ATOM 6467 C C . GLY C 1 261 ? 30.663 50.214 -2.079 1.00 35.13 2257 GLY C C 1
ATOM 6468 O O . GLY C 1 261 ? 30.231 49.431 -2.932 1.00 41.74 2257 GLY C O 1
ATOM 6469 N N . GLY C 1 262 ? 31.761 49.977 -1.364 1.00 29.75 2258 GLY C N 1
ATOM 6470 C CA . GLY C 1 262 ? 32.585 48.802 -1.580 1.00 24.46 2258 GLY C CA 1
ATOM 6471 C C . GLY C 1 262 ? 32.756 47.984 -0.313 1.00 25.44 2258 GLY C C 1
ATOM 6472 O O . GLY C 1 262 ? 32.796 48.522 0.795 1.00 30.81 2258 GLY C O 1
ATOM 6473 N N . THR C 1 263 ? 32.837 46.669 -0.484 1.00 25.57 2259 THR C N 1
ATOM 6474 C CA . THR C 1 263 ? 33.053 45.769 0.634 1.00 26.99 2259 THR C CA 1
ATOM 6475 C C . THR C 1 263 ? 34.180 44.810 0.278 1.00 36.27 2259 THR C C 1
ATOM 6476 O O . THR C 1 263 ? 34.433 44.543 -0.897 1.00 39.22 2259 THR C O 1
ATOM 6480 N N . ALA C 1 264 ? 34.875 44.315 1.301 1.00 30.90 2260 ALA C N 1
ATOM 6481 C CA . ALA C 1 264 ? 35.986 43.385 1.129 1.00 31.59 2260 ALA C CA 1
ATOM 6482 C C . ALA C 1 264 ? 35.542 41.988 1.545 1.00 30.16 2260 ALA C C 1
ATOM 6483 O O . ALA C 1 264 ? 34.959 41.816 2.614 1.00 32.19 2260 ALA C O 1
ATOM 6485 N N . VAL C 1 265 ? 35.820 40.997 0.702 1.00 28.70 2261 VAL C N 1
ATOM 6486 C CA . VAL C 1 265 ? 35.385 39.624 0.924 1.00 21.03 2261 VAL C CA 1
ATOM 6487 C C . VAL C 1 265 ? 36.592 38.707 0.786 1.00 27.92 2261 VAL C C 1
ATOM 6488 O O . VAL C 1 265 ? 37.618 39.076 0.208 1.00 27.43 2261 VAL C O 1
ATOM 6492 N N . LYS C 1 266 ? 36.427 37.477 1.279 1.00 25.85 2262 LYS C N 1
ATOM 6493 C CA . LYS C 1 266 ? 37.414 36.413 1.145 1.00 27.23 2262 LYS C CA 1
ATOM 6494 C C . LYS C 1 266 ? 37.026 35.466 0.004 1.00 30.05 2262 LYS C C 1
ATOM 6495 O O . LYS C 1 266 ? 35.966 34.827 0.052 1.00 27.49 2262 LYS C O 1
ATOM 6501 N N . VAL C 1 267 ? 37.901 35.343 -0.994 1.00 33.43 2263 VAL C N 1
ATOM 6502 C CA . VAL C 1 267 ? 37.670 34.472 -2.151 1.00 26.72 2263 VAL C CA 1
ATOM 6503 C C . VAL C 1 267 ? 38.249 33.091 -1.857 1.00 21.88 2263 VAL C C 1
ATOM 6504 O O . VAL C 1 267 ? 39.428 32.970 -1.502 1.00 23.20 2263 VAL C O 1
ATOM 6508 N N . VAL C 1 268 ? 37.436 32.046 -1.999 1.00 21.53 2264 VAL C N 1
ATOM 6509 C CA . VAL C 1 268 ? 37.882 30.705 -1.633 1.00 21.91 2264 VAL C CA 1
ATOM 6510 C C . VAL C 1 268 ? 37.896 29.708 -2.794 1.00 22.17 2264 VAL C C 1
ATOM 6511 O O . VAL C 1 268 ? 38.499 28.628 -2.638 1.00 22.63 2264 VAL C O 1
ATOM 6515 N N . GLY C 1 269 ? 37.287 29.999 -3.947 1.00 22.07 2265 GLY C N 1
ATOM 6516 C CA . GLY C 1 269 ? 37.330 29.042 -5.045 1.00 29.65 2265 GLY C CA 1
ATOM 6517 C C . GLY C 1 269 ? 36.509 29.475 -6.250 1.00 28.09 2265 GLY C C 1
ATOM 6518 O O . GLY C 1 269 ? 35.995 30.594 -6.316 1.00 28.17 2265 GLY C O 1
ATOM 6519 N N . TRP C 1 270 ? 36.391 28.566 -7.218 1.00 24.92 2266 TRP C N 1
ATOM 6520 C CA . TRP C 1 270 ? 35.602 28.861 -8.409 1.00 26.98 2266 TRP C CA 1
ATOM 6521 C C . TRP C 1 270 ? 34.931 27.590 -8.906 1.00 27.31 2266 TRP C C 1
ATOM 6522 O O . TRP C 1 270 ? 35.370 26.480 -8.605 1.00 27.20 2266 TRP C O 1
ATOM 6533 N N . GLY C 1 271 ? 33.862 27.769 -9.677 1.00 32.53 2267 GLY C N 1
ATOM 6534 C CA . GLY C 1 271 ? 33.213 26.647 -10.329 1.00 32.11 2267 GLY C CA 1
ATOM 6535 C C . GLY C 1 271 ? 32.211 27.093 -11.375 1.00 28.86 2267 GLY C C 1
ATOM 6536 O O . GLY C 1 271 ? 32.296 28.200 -11.909 1.00 26.76 2267 GLY C O 1
ATOM 6537 N N . LYS C 1 272 ? 31.258 26.206 -11.666 1.00 30.95 2268 LYS C N 1
ATOM 6538 C CA . LYS C 1 272 ? 30.147 26.501 -12.565 1.00 35.99 2268 LYS C CA 1
ATOM 6539 C C . LYS C 1 272 ? 28.872 25.912 -11.987 1.00 36.41 2268 LYS C C 1
ATOM 6540 O O . LYS C 1 272 ? 28.872 24.782 -11.493 1.00 36.05 2268 LYS C O 1
ATOM 6546 N N . LEU C 1 273 ? 27.784 26.672 -12.073 1.00 35.37 2269 LEU C N 1
ATOM 6547 C CA . LEU C 1 273 ? 26.475 26.239 -11.593 1.00 36.59 2269 LEU C CA 1
ATOM 6548 C C . LEU C 1 273 ? 25.503 26.314 -12.768 1.00 41.60 2269 LEU C C 1
ATOM 6549 O O . LEU C 1 273 ? 25.192 27.410 -13.249 1.00 38.89 2269 LEU C O 1
ATOM 6554 N N . ASN C 1 274 ? 25.047 25.149 -13.238 1.00 43.95 2270 ASN C N 1
ATOM 6555 C CA . ASN C 1 274 ? 24.121 25.052 -14.369 1.00 43.00 2270 ASN C CA 1
ATOM 6556 C C . ASN C 1 274 ? 24.646 25.836 -15.570 1.00 48.76 2270 ASN C C 1
ATOM 6557 O O . ASN C 1 274 ? 23.933 26.624 -16.192 1.00 49.94 2270 ASN C O 1
ATOM 6562 N N . GLY C 1 275 ? 25.928 25.632 -15.877 1.00 49.61 2271 GLY C N 1
ATOM 6563 C CA . GLY C 1 275 ? 26.566 26.287 -16.997 1.00 45.69 2271 GLY C CA 1
ATOM 6564 C C . GLY C 1 275 ? 27.200 27.635 -16.712 1.00 51.81 2271 GLY C C 1
ATOM 6565 O O . GLY C 1 275 ? 27.958 28.130 -17.558 1.00 50.18 2271 GLY C O 1
ATOM 6566 N N . THR C 1 276 ? 26.941 28.239 -15.545 1.00 41.33 2272 THR C N 1
ATOM 6567 C CA . THR C 1 276 ? 27.333 29.621 -15.298 1.00 35.73 2272 THR C CA 1
ATOM 6568 C C . THR C 1 276 ? 28.576 29.699 -14.421 1.00 33.48 2272 THR C C 1
ATOM 6569 O O . THR C 1 276 ? 28.534 29.255 -13.266 1.00 30.53 2272 THR C O 1
ATOM 6573 N N . PRO C 1 277 ? 29.680 30.267 -14.909 1.00 35.13 2273 PRO C N 1
ATOM 6574 C CA . PRO C 1 277 ? 30.910 30.342 -14.097 1.00 30.48 2273 PRO C CA 1
ATOM 6575 C C . PRO C 1 277 ? 30.790 31.332 -12.947 1.00 28.12 2273 PRO C C 1
ATOM 6576 O O . PRO C 1 277 ? 30.199 32.405 -13.089 1.00 28.59 2273 PRO C O 1
ATOM 6580 N N . TYR C 1 278 ? 31.394 30.982 -11.808 1.00 30.30 2274 TYR C N 1
ATOM 6581 C CA . TYR C 1 278 ? 31.311 31.815 -10.614 1.00 30.55 2274 TYR C CA 1
ATOM 6582 C C . TYR C 1 278 ? 32.611 31.772 -9.818 1.00 29.23 2274 TYR C C 1
ATOM 6583 O O . TYR C 1 278 ? 33.411 30.835 -9.935 1.00 29.94 2274 TYR C O 1
ATOM 6592 N N . TRP C 1 279 ? 32.779 32.791 -8.967 1.00 30.23 2275 TRP C N 1
ATOM 6593 C CA . TRP C 1 279 ? 33.668 32.751 -7.811 1.00 27.71 2275 TRP C CA 1
ATOM 6594 C C . TRP C 1 279 ? 32.846 32.427 -6.573 1.00 25.68 2275 TRP C C 1
ATOM 6595 O O . TRP C 1 279 ? 31.732 32.931 -6.409 1.00 27.14 2275 TRP C O 1
ATOM 6606 N N . LYS C 1 280 ? 33.414 31.609 -5.694 1.00 25.83 2276 LYS C N 1
ATOM 6607 C CA . LYS C 1 280 ? 32.839 31.346 -4.382 1.00 29.77 2276 LYS C CA 1
ATOM 6608 C C . LYS C 1 280 ? 33.516 32.262 -3.372 1.00 28.49 2276 LYS C C 1
ATOM 6609 O O . LYS C 1 280 ? 34.742 32.217 -3.202 1.00 27.82 2276 LYS C O 1
ATOM 6615 N N . VAL C 1 281 ? 32.708 33.048 -2.677 1.00 23.42 2277 VAL C N 1
ATOM 6616 C CA . VAL C 1 281 ? 33.160 34.166 -1.860 1.00 21.02 2277 VAL C CA 1
ATOM 6617 C C . VAL C 1 281 ? 32.514 34.054 -0.478 1.00 25.85 2277 VAL C C 1
ATOM 6618 O O . VAL C 1 281 ? 31.304 33.824 -0.377 1.00 27.50 2277 VAL C O 1
ATOM 6622 N N . ALA C 1 282 ? 33.319 34.189 0.590 1.00 26.37 2278 ALA C N 1
ATOM 6623 C CA . ALA C 1 282 ? 32.791 34.236 1.958 1.00 27.18 2278 ALA C CA 1
ATOM 6624 C C . ALA C 1 282 ? 32.441 35.678 2.306 1.00 27.22 2278 ALA C C 1
ATOM 6625 O O . ALA C 1 282 ? 33.330 36.527 2.427 1.00 29.66 2278 ALA C O 1
ATOM 6627 N N . ASN C 1 283 ? 31.154 35.956 2.479 1.00 24.72 2279 ASN C N 1
ATOM 6628 C CA . ASN C 1 283 ? 30.765 37.274 2.949 1.00 30.12 2279 ASN C CA 1
ATOM 6629 C C . ASN C 1 283 ? 30.920 37.346 4.477 1.00 29.40 2279 ASN C C 1
ATOM 6630 O O . ASN C 1 283 ? 31.219 36.351 5.141 1.00 25.72 2279 ASN C O 1
ATOM 6635 N N . THR C 1 284 ? 30.752 38.546 5.039 1.00 23.42 2280 THR C N 1
ATOM 6636 C CA . THR C 1 284 ? 30.916 38.748 6.474 1.00 25.95 2280 THR C CA 1
ATOM 6637 C C . THR C 1 284 ? 29.602 39.093 7.176 1.00 29.42 2280 THR C C 1
ATOM 6638 O O . THR C 1 284 ? 29.609 39.765 8.207 1.00 32.96 2280 THR C O 1
ATOM 6642 N N . TRP C 1 285 ? 28.468 38.638 6.637 1.00 29.34 2281 TRP C N 1
ATOM 6643 C CA . TRP C 1 285 ? 27.149 38.980 7.162 1.00 29.96 2281 TRP C CA 1
ATOM 6644 C C . TRP C 1 285 ? 26.472 37.788 7.845 1.00 35.45 2281 TRP C C 1
ATOM 6645 O O . TRP C 1 285 ? 25.244 37.672 7.815 1.00 30.87 2281 TRP C O 1
ATOM 6656 N N . ASP C 1 286 ? 27.267 36.883 8.433 1.00 36.96 2282 ASP C N 1
ATOM 6657 C CA . ASP C 1 286 ? 26.796 35.713 9.184 1.00 34.43 2282 ASP C CA 1
ATOM 6658 C C . ASP C 1 286 ? 26.201 34.666 8.248 1.00 35.26 2282 ASP C C 1
ATOM 6659 O O . ASP C 1 286 ? 26.031 34.921 7.051 1.00 34.70 2282 ASP C O 1
ATOM 6664 N N . THR C 1 287 ? 25.872 33.490 8.787 1.00 33.46 2283 THR C N 1
ATOM 6665 C CA . THR C 1 287 ? 25.458 32.348 7.977 1.00 35.25 2283 THR C CA 1
ATOM 6666 C C . THR C 1 287 ? 23.990 32.377 7.579 1.00 39.04 2283 THR C C 1
ATOM 6667 O O . THR C 1 287 ? 23.569 31.527 6.786 1.00 40.63 2283 THR C O 1
ATOM 6671 N N . ASP C 1 288 ? 23.204 33.317 8.094 1.00 40.17 2284 ASP C N 1
ATOM 6672 C CA . ASP C 1 288 ? 21.798 33.434 7.728 1.00 41.30 2284 ASP C CA 1
ATOM 6673 C C . ASP C 1 288 ? 21.573 34.308 6.490 1.00 41.43 2284 ASP C C 1
ATOM 6674 O O . ASP C 1 288 ? 20.425 34.653 6.187 1.00 41.59 2284 ASP C O 1
ATOM 6679 N N . TRP C 1 289 ? 22.634 34.673 5.772 1.00 39.13 2285 TRP C N 1
ATOM 6680 C CA . TRP C 1 289 ? 22.516 35.393 4.511 1.00 36.64 2285 TRP C CA 1
ATOM 6681 C C . TRP C 1 289 ? 23.116 34.554 3.391 1.00 34.57 2285 TRP C C 1
ATOM 6682 O O . TRP C 1 289 ? 24.061 33.791 3.604 1.00 29.10 2285 TRP C O 1
ATOM 6693 N N . GLY C 1 290 ? 22.547 34.689 2.195 1.00 34.10 2286 GLY C N 1
ATOM 6694 C CA . GLY C 1 290 ? 23.121 34.017 1.042 1.00 26.64 2286 GLY C CA 1
ATOM 6695 C C . GLY C 1 290 ? 23.049 32.506 1.160 1.00 30.35 2286 GLY C C 1
ATOM 6696 O O . GLY C 1 290 ? 22.116 31.938 1.741 1.00 36.01 2286 GLY C O 1
ATOM 6697 N N . MET C 1 291 ? 24.057 31.838 0.591 1.00 25.45 2287 MET C N 1
ATOM 6698 C CA . MET C 1 291 ? 24.143 30.378 0.639 1.00 29.43 2287 MET C CA 1
ATOM 6699 C C . MET C 1 291 ? 25.012 29.990 1.836 1.00 32.12 2287 MET C C 1
ATOM 6700 O O . MET C 1 291 ? 26.209 29.713 1.721 1.00 29.27 2287 MET C O 1
ATOM 6705 N N . ASP C 1 292 ? 24.373 29.987 3.013 1.00 31.87 2288 ASP C N 1
ATOM 6706 C CA . ASP C 1 292 ? 25.033 29.690 4.287 1.00 30.69 2288 ASP C CA 1
ATOM 6707 C C . ASP C 1 292 ? 26.227 30.614 4.526 1.00 34.27 2288 ASP C C 1
ATOM 6708 O O . ASP C 1 292 ? 27.275 30.190 5.014 1.00 38.38 2288 ASP C O 1
ATOM 6713 N N . GLY C 1 293 ? 26.065 31.894 4.183 1.00 32.10 2289 GLY C N 1
ATOM 6714 C CA . GLY C 1 293 ? 27.090 32.894 4.378 1.00 32.25 2289 GLY C CA 1
ATOM 6715 C C . GLY C 1 293 ? 27.890 33.206 3.134 1.00 33.03 2289 GLY C C 1
ATOM 6716 O O . GLY C 1 293 ? 28.513 34.277 3.060 1.00 34.59 2289 GLY C O 1
ATOM 6717 N N . TYR C 1 294 ? 27.853 32.318 2.146 1.00 26.05 2290 TYR C N 1
ATOM 6718 C CA . TYR C 1 294 ? 28.628 32.457 0.924 1.00 33.36 2290 TYR C CA 1
ATOM 6719 C C . TYR C 1 294 ? 27.854 33.180 -0.168 1.00 31.17 2290 TYR C C 1
ATOM 6720 O O . TYR C 1 294 ? 26.623 33.126 -0.239 1.00 26.36 2290 TYR C O 1
ATOM 6729 N N . LEU C 1 295 ? 28.611 33.843 -1.032 1.00 30.60 2291 LEU C N 1
ATOM 6730 C CA . LEU C 1 295 ? 28.116 34.476 -2.243 1.00 30.10 2291 LEU C CA 1
ATOM 6731 C C . LEU C 1 295 ? 28.785 33.821 -3.442 1.00 31.12 2291 LEU C C 1
ATOM 6732 O O . LEU C 1 295 ? 30.014 33.700 -3.480 1.00 26.95 2291 LEU C O 1
ATOM 6737 N N . LEU C 1 296 ? 27.985 33.387 -4.413 1.00 31.47 2292 LEU C N 1
ATOM 6738 C CA . LEU C 1 296 ? 28.497 33.021 -5.732 1.00 28.09 2292 LEU C CA 1
ATOM 6739 C C . LEU C 1 296 ? 28.269 34.212 -6.653 1.00 25.48 2292 LEU C C 1
ATOM 6740 O O . LEU C 1 296 ? 27.134 34.683 -6.782 1.00 30.88 2292 LEU C O 1
ATOM 6745 N N . ILE C 1 297 ? 29.342 34.713 -7.272 1.00 24.56 2293 ILE C N 1
ATOM 6746 C CA . ILE C 1 297 ? 29.269 35.889 -8.135 1.00 33.29 2293 ILE C CA 1
ATOM 6747 C C . ILE C 1 297 ? 29.837 35.530 -9.501 1.00 31.20 2293 ILE C C 1
ATOM 6748 O O . ILE C 1 297 ? 30.757 34.711 -9.603 1.00 29.03 2293 ILE C O 1
ATOM 6753 N N . LEU C 1 298 ? 29.260 36.132 -10.550 1.00 25.97 2294 LEU C N 1
ATOM 6754 C CA . LEU C 1 298 ? 29.640 35.852 -11.934 1.00 27.93 2294 LEU C CA 1
ATOM 6755 C C . LEU C 1 298 ? 31.149 35.988 -12.141 1.00 22.64 2294 LEU C C 1
ATOM 6756 O O . LEU C 1 298 ? 31.760 36.964 -11.698 1.00 25.87 2294 LEU C O 1
ATOM 6761 N N . ARG C 1 299 ? 31.742 35.002 -12.820 1.00 24.34 2295 ARG C N 1
ATOM 6762 C CA . ARG C 1 299 ? 33.181 34.938 -13.062 1.00 24.42 2295 ARG C CA 1
ATOM 6763 C C . ARG C 1 299 ? 33.472 35.077 -14.549 1.00 31.77 2295 ARG C C 1
ATOM 6764 O O . ARG C 1 299 ? 32.894 34.352 -15.363 1.00 32.07 2295 ARG C O 1
ATOM 6772 N N . GLY C 1 300 ? 34.393 35.978 -14.898 1.00 39.02 2296 GLY C N 1
ATOM 6773 C CA . GLY C 1 300 ? 34.923 36.024 -16.248 1.00 39.17 2296 GLY C CA 1
ATOM 6774 C C . GLY C 1 300 ? 34.851 37.369 -16.940 1.00 45.32 2296 GLY C C 1
ATOM 6775 O O . GLY C 1 300 ? 35.537 37.572 -17.946 1.00 47.88 2296 GLY C O 1
ATOM 6776 N N . ASN C 1 301 ? 34.033 38.296 -16.440 1.00 37.00 2297 ASN C N 1
ATOM 6777 C CA . ASN C 1 301 ? 33.929 39.608 -17.069 1.00 38.63 2297 ASN C CA 1
ATOM 6778 C C . ASN C 1 301 ? 33.970 40.723 -16.035 1.00 38.02 2297 ASN C C 1
ATOM 6779 O O . ASN C 1 301 ? 33.309 41.756 -16.184 1.00 35.95 2297 ASN C O 1
ATOM 6784 N N . ASN C 1 302 ? 34.783 40.546 -14.993 1.00 35.59 2298 ASN C N 1
ATOM 6785 C CA . ASN C 1 302 ? 34.975 41.565 -13.955 1.00 37.66 2298 ASN C CA 1
ATOM 6786 C C . ASN C 1 302 ? 33.636 42.071 -13.403 1.00 36.07 2298 ASN C C 1
ATOM 6787 O O . ASN C 1 302 ? 33.395 43.275 -13.282 1.00 33.20 2298 ASN C O 1
ATOM 6792 N N . GLU C 1 303 ? 32.751 41.129 -13.075 1.00 32.11 2299 GLU C N 1
ATOM 6793 C CA . GLU C 1 303 ? 31.435 41.470 -12.537 1.00 34.07 2299 GLU C CA 1
ATOM 6794 C C . GLU C 1 303 ? 31.561 42.299 -11.255 1.00 35.69 2299 GLU C C 1
ATOM 6795 O O . GLU C 1 303 ? 32.242 41.896 -10.309 1.00 27.76 2299 GLU C O 1
ATOM 6801 N N . CYS C 1 304 ? 30.907 43.470 -11.232 1.00 25.54 2300 CYS C N 1
ATOM 6802 C CA . CYS C 1 304 ? 30.948 44.383 -10.078 1.00 27.13 2300 CYS C CA 1
ATOM 6803 C C . CYS C 1 304 ? 32.379 44.668 -9.621 1.00 32.27 2300 CYS C C 1
ATOM 6804 O O . CYS C 1 304 ? 32.628 44.917 -8.435 1.00 28.93 2300 CYS C O 1
ATOM 6807 N N . ASN C 1 305 ? 33.318 44.647 -10.575 1.00 31.76 2301 ASN C N 1
ATOM 6808 C CA . ASN C 1 305 ? 34.724 44.998 -10.382 1.00 31.39 2301 ASN C CA 1
ATOM 6809 C C . ASN C 1 305 ? 35.492 43.983 -9.531 1.00 34.40 2301 ASN C C 1
ATOM 6810 O O . ASN C 1 305 ? 36.605 44.283 -9.077 1.00 28.53 2301 ASN C O 1
ATOM 6815 N N . ILE C 1 306 ? 34.943 42.775 -9.329 1.00 28.33 2302 ILE C N 1
ATOM 6816 C CA . ILE C 1 306 ? 35.531 41.826 -8.379 1.00 30.91 2302 ILE C CA 1
ATOM 6817 C C . ILE C 1 306 ? 36.920 41.354 -8.824 1.00 27.86 2302 ILE C C 1
ATOM 6818 O O . ILE C 1 306 ? 37.761 41.004 -7.985 1.00 26.99 2302 ILE C O 1
ATOM 6823 N N . GLU C 1 307 ? 37.191 41.334 -10.124 1.00 28.81 2303 GLU C N 1
ATOM 6824 C CA . GLU C 1 307 ? 38.455 40.816 -10.648 1.00 27.88 2303 GLU C CA 1
ATOM 6825 C C . GLU C 1 307 ? 39.524 41.894 -10.758 1.00 24.68 2303 GLU C C 1
ATOM 6826 O O . GLU C 1 307 ? 40.647 41.604 -11.187 1.00 30.58 2303 GLU C O 1
ATOM 6832 N N . HIS C 1 308 ? 39.217 43.115 -10.315 1.00 26.84 2304 HIS C N 1
ATOM 6833 C CA . HIS C 1 308 ? 40.129 44.232 -10.528 1.00 30.51 2304 HIS C CA 1
ATOM 6834 C C . HIS C 1 308 ? 41.366 44.175 -9.632 1.00 32.26 2304 HIS C C 1
ATOM 6835 O O . HIS C 1 308 ? 42.444 44.616 -10.054 1.00 32.04 2304 HIS C O 1
ATOM 6842 N N . LEU C 1 309 ? 41.257 43.653 -8.405 1.00 31.30 2305 LEU C N 1
ATOM 6843 C CA . LEU C 1 309 ? 42.363 43.812 -7.451 1.00 26.59 2305 LEU C CA 1
ATOM 6844 C C . LEU C 1 309 ? 42.191 42.866 -6.268 1.00 27.80 2305 LEU C C 1
ATOM 6845 O O . LEU C 1 309 ? 41.168 42.931 -5.575 1.00 31.63 2305 LEU C O 1
ATOM 6850 N N . GLY C 1 310 ? 43.179 41.994 -6.040 1.00 24.02 2306 GLY C N 1
ATOM 6851 C CA . GLY C 1 310 ? 43.200 41.128 -4.870 1.00 28.36 2306 GLY C CA 1
ATOM 6852 C C . GLY C 1 310 ? 44.413 41.377 -3.984 1.00 27.94 2306 GLY C C 1
ATOM 6853 O O . GLY C 1 310 ? 45.474 41.780 -4.459 1.00 31.86 2306 GLY C O 1
ATOM 6854 N N . PHE C 1 311 ? 44.249 41.128 -2.681 1.00 28.78 2307 PHE C N 1
ATOM 6855 C CA . PHE C 1 311 ? 45.318 41.310 -1.707 1.00 25.62 2307 PHE C CA 1
ATOM 6856 C C . PHE C 1 311 ? 45.680 39.975 -1.071 1.00 27.35 2307 PHE C C 1
ATOM 6857 O O . PHE C 1 311 ? 44.791 39.196 -0.697 1.00 31.87 2307 PHE C O 1
ATOM 6865 N N . ALA C 1 312 ? 46.984 39.722 -0.924 1.00 23.57 2308 ALA C N 1
ATOM 6866 C CA . ALA C 1 312 ? 47.451 38.489 -0.292 1.00 23.70 2308 ALA C CA 1
ATOM 6867 C C . ALA C 1 312 ? 48.787 38.754 0.390 1.00 24.40 2308 ALA C C 1
ATOM 6868 O O . ALA C 1 312 ? 49.355 39.841 0.288 1.00 37.58 2308 ALA C O 1
ATOM 6870 N N . GLY C 1 313 ? 49.285 37.749 1.096 1.00 35.46 2309 GLY C N 1
ATOM 6871 C CA . GLY C 1 313 ? 50.506 37.935 1.858 1.00 25.42 2309 GLY C CA 1
ATOM 6872 C C . GLY C 1 313 ? 50.967 36.630 2.459 1.00 27.93 2309 GLY C C 1
ATOM 6873 O O . GLY C 1 313 ? 50.281 35.605 2.392 1.00 25.98 2309 GLY C O 1
ATOM 6874 N N . THR C 1 314 ? 52.145 36.689 3.065 1.00 27.38 2310 THR C N 1
ATOM 6875 C CA . THR C 1 314 ? 52.816 35.490 3.507 1.00 27.60 2310 THR C CA 1
ATOM 6876 C C . THR C 1 314 ? 53.137 35.583 4.995 1.00 29.97 2310 THR C C 1
ATOM 6877 O O . THR C 1 314 ? 53.666 36.608 5.449 1.00 28.93 2310 THR C O 1
ATOM 6881 N N . PRO C 1 315 ? 52.843 34.542 5.777 1.00 31.11 2311 PRO C N 1
ATOM 6882 C CA . PRO C 1 315 ? 53.179 34.554 7.213 1.00 32.52 2311 PRO C CA 1
ATOM 6883 C C . PRO C 1 315 ? 54.672 34.386 7.455 1.00 37.53 2311 PRO C C 1
ATOM 6884 O O . PRO C 1 315 ? 55.338 33.588 6.791 1.00 35.53 2311 PRO C O 1
ATOM 6888 N N . GLU C 1 316 ? 55.189 35.099 8.457 1.00 30.20 2312 GLU C N 1
ATOM 6889 C CA . GLU C 1 316 ? 56.530 34.798 8.943 1.00 39.91 2312 GLU C CA 1
ATOM 6890 C C . GLU C 1 316 ? 56.634 33.321 9.321 1.00 39.96 2312 GLU C C 1
ATOM 6891 O O . GLU C 1 316 ? 55.747 32.759 9.969 1.00 43.12 2312 GLU C O 1
ATOM 6897 N N . THR C 1 317 ? 57.723 32.686 8.910 1.00 40.83 2313 THR C N 1
ATOM 6898 C CA . THR C 1 317 ? 57.943 31.283 9.247 1.00 53.45 2313 THR C CA 1
ATOM 6899 C C . THR C 1 317 ? 59.362 31.069 9.774 1.00 76.30 2313 THR C C 1
ATOM 6900 O O . THR C 1 317 ? 59.866 29.940 9.777 1.00 75.93 2313 THR C O 1
ATOM 6904 N N . SER C 1 318 ? 60.009 32.136 10.233 1.00 97.78 2314 SER C N 1
ATOM 6905 C CA . SER C 1 318 ? 61.352 32.057 10.802 1.00 108.16 2314 SER C CA 1
ATOM 6906 C C . SER C 1 318 ? 61.361 32.673 12.201 1.00 108.83 2314 SER C C 1
ATOM 6907 O O . SER C 1 318 ? 62.386 32.692 12.890 1.00 110.36 2314 SER C O 1
ATOM 6910 N N . GLN C 1 319 ? 60.329 33.163 12.670 1.00 105.14 2315 GLN C N 1
#

Organism: Trypanosoma congolense (NCBI:txid5692)

CATH classification: 3.90.70.10

InterPro domains:
  IPR000668 Peptidase C1A, papain C-terminal [PF00112] (90-324)
  IPR000668 Peptidase C1A, papain C-terminal [SM00645] (90-329)
  IPR013128 Peptidase C1A [PTHR12411] (73-322)
  IPR038765 Papain-like cysteine peptidase superfamily [SSF54001] (32-330)

Sequence (877 aa):
APVLTKTFVDRINQLNGGMWKAVYNGKMQNITFAEAKRLTGAWIQKTSSLPPVRFTEEQLRTELPESFDSAEKWPNCPTIREIADQSACRASWAVSTASVISDRYCTVGGVQQLRISAAHLLSCCKQCGGGCKGGFPGFAWRYYVEYGIASSYCQPYPFPHCENFDTPKCQATCTDKSIPLVKYRGSATYLLLHGEEDYKRELYFNGPFVAVFYVYTDLFAYKSGVYRHVDGDFLGGTAVKVVGWGKLNGTPYWKVANTWDTDWGMDGYLLILRGNNECNIEHLGFAGTPETAPVLTKTFVDRINQLNGGMWKAVYNGKMQNITFAEAKRLTGAWIQKTSSLPPVRFTEEQLRTELPESFDSAEKWPNCPTIREIADQSACRASWAVSTASVISDRYCTVGGVQQLRISAAHLLSCCKQCGGGCKGGFPGFAWRYYVEYGIASSYCQPYPFPHCENFDTPKCQATCTDKSIPLVKYRGSATYLLLHGEEDYKRELYFNGPFVAVFYVYTDLFAYKSGVYRHVDGDFLGGTAVKVVGWGKLNGTPYWKVANTWDTDWGMDGYLLILRGNNECNIEHLGFAGTPETSAPVLTKTFVDRINQLNGGMWKAVYNGKMQNITFAEAKRLTGAWIQKTSSLPPVRFTEEQLRTELPESFDSAEKWPNCPTIREIADQSACRASWAVSTASVISDRYCTVGGVQQLRISAAHLLSCCKQCGGGCKGGFPGFAWRYYVEYGIASSYCQPYPFPHCEFDTPKCQATCTDKSIPLVKYRGSATYLLLHGEEDYKRELYFNGPFVAVFYVYTDLFAYKSGVYRHVDGDFLGGTAVKVVGWGKLNGTPYWKVANTWDTDWGMDGYLLILRGNNECNIEHLGFAGTPETS

Nearest PDB structures (foldseek):
  5fpw-assembly1_A  TM=1.003E+00  e=1.052E-70  Trypanosoma congolense
  5fpw-assembly3_C  TM=1.002E+00  e=1.882E-67  Trypanosoma congolense
  4i04-assembly3_C  TM=9.269E-01  e=1.685E-35  Schistosoma mansoni
  4i04-assembly4_D  TM=9.274E-01  e=1.624E-34  Schistosoma mansoni
  1mir-assembly2_B  TM=9.266E-01  e=1.143E-33  Rattus norvegicus

Foldseek 3Di:
DQLDDPVVQVVVCVQVVVQFHFACPAPRNGPDLVQVLLAAFADEDVVQPAAADDDDPVLVPDDFDQWDFLCVVQVQQVLQPDFAALASFNQLLLVALQSQVQSQCCQPVVDRGFRFASLQLLQPLVVQDQRSNHGYNSSSQVCQAPPFTWTCVFVPDDHDAPCDDHRDHNDCGGPPNVDGTDGWHFNGKHKHAPFDVSLRSCCVRRFKWKFKFWDFSSQQRTAEGADADDDGDTNHMGMWIWGIWHADPRFTWTKIARNNALRGYPRRIHTYGGDDCGRVRRRMIMDGGTDD/DQLDDPVVLVVVCVQVVPQFHFDCPFLRNGPDLVQVLLAFFADEDVVLPAAADDDDPVLVPDDFDQWDFLCVVCVQAPLQPDAAALASFHQLLLVALQSQVQSLCCQPNVDRGFRFASLQLLAPLVVQDQRSNHGYNSSSQVCQAPPFTWTCVQPPDDDDLPSPHHRDHHDCGGPPNVDGTDGWHFNGKHKHAPFDVSLRSCCVRRFKWKWKFWDFSSLQRTAEGADADDDGGTNHMGMWIWGIWHDDPRFTWTKIARNNALRDHPRRIHTYGGDPCGRVRRRMIMDGGTDND/DFLDDPVVQVVQCVQVVPQFHFACPAPRNGPDLVQVLLQAFADEDVDDPAAADDDDPVLVPDDFDQWDFLCVVQVQAVLSPDFAALESFNQLLLVALQSQVQRLCCQPVPDRGFRFASLLLLAPLVQQDQRSNHGYNVSSLVCQAPPFTWTCVQEPDDHDAYDYHNDHHDCGGPPRVDGTDGWHFNGKHKHAPFDVSLRSCCVRRFKWKFKFWDFSSLQRTAEGADADRDGHTNHMGMWIWGIWHADPRFTWTKIARNNALRGHPRRIHTYGGDDCGRVRRRMIMDGGTDRD

B-factor: mean 38.22, std 13.25, range [19.14, 125.27]

Solvent-accessible surface area: 38025 Å² total

Secondary structure (P-SEA, 3-state):
cccccaaaaaaaaaaacccbbbbccccccccccccccccccccccccccccccccccccccccccccccccccccccccccbbbbccccccaaaaaaaaaaaaaaaacccccbbbbbaaaaaacccccccccccccaaaaaaaaacbbbbccccccccccccccccccccccccccccbbbbbbbbcccccccccaaaaaaaaacccbbbbbbbbccccccccccbbbbcccccbbbbbbbbccccccccbbbbbbbbccccccccccbbbccccccccccccccccccccc/cccccaaaaaaaaaaacccbbbbcccccccccaaaaaaaccccccccccccccccccccccccccccccccccccccccccbbbbbccccccaaaaaaaaaaaaaaacccccbbbbbaaaaaccccccccccccccaaaaaaaaacbbbbccccccccccccccccccccccccccccbbbbbbbbcccccccccaaaaaaaaacccbbbbbbbbccccccccccbbbbccccccbbbbbbbccccccccbbbbbbbbccccccccccbbbcccccccccccccccccccccc/cccccaaaaaaaaaaacccbbbbccccccccccccccccccccccccccccccccccccccccccccccccccccccccccbbbbbccccccccaaaaaaaaaaaaacccccbbbbbaaaaaccccccccccccccaaaaaaaaacbbbbcccccccccccccccccccccccccccbbbbbbbbcccccccccaaaaaaaaacccbbbbbbbbccccccccccbbbbccccccbbbbbbbccccccccbbbbbbbbccccccccccbbbcccccccccccccccccccccc

Radius of gyration: 36.03 Å; Cα contacts (8 Å, |Δi|>4): 2054; chains: 3; bounding box: 96×99×84 Å